Protein 5U55 (pdb70)

Structure (mmCIF, N/CA/C/O backbone):
data_5U55
#
_entry.id   5U55
#
_cell.length_a   56.290
_cell.length_b   111.005
_cell.length_c   128.887
_cell.angle_alpha   90.00
_cell.angle_beta   90.00
_cell.angle_gamma   90.00
#
_symmetry.space_group_name_H-M   'P 21 21 21'
#
loop_
_entity.id
_entity.type
_entity.pdbx_description
1 polymer '(S)-2-hydroxypropylphosphonic acid epoxidase'
2 non-polymer 'MANGANESE (II) ION'
3 non-polymer '(S)-2-HYDROXYPROPYLPHOSPHONIC ACID'
4 water water
#
loop_
_atom_site.group_PDB
_atom_site.id
_atom_site.type_symbol
_atom_site.label_atom_id
_atom_site.label_alt_id
_atom_site.label_comp_id
_atom_site.label_asym_id
_atom_site.label_entity_id
_atom_site.label_seq_id
_atom_site.pdbx_PDB_ins_code
_atom_site.Cartn_x
_atom_site.Cartn_y
_atom_site.Cartn_z
_atom_site.occupancy
_atom_site.B_iso_or_equiv
_atom_site.auth_seq_id
_atom_site.auth_comp_id
_atom_site.auth_asym_id
_atom_site.auth_atom_id
_atom_site.pdbx_PDB_model_num
ATOM 1 N N . ARG A 1 4 ? -6.802 21.615 14.093 1.00 49.05 4 ARG A N 1
ATOM 2 C CA . ARG A 1 4 ? -5.585 20.789 14.488 1.00 50.64 4 ARG A CA 1
ATOM 3 C C . ARG A 1 4 ? -5.737 19.286 14.272 1.00 49.62 4 ARG A C 1
ATOM 4 O O . ARG A 1 4 ? -4.775 18.626 13.916 1.00 50.87 4 ARG A O 1
ATOM 12 N N . THR A 1 5 ? -6.930 18.750 14.527 1.00 53.48 5 THR A N 1
ATOM 13 C CA . THR A 1 5 ? -7.266 17.349 14.208 1.00 56.52 5 THR A CA 1
ATOM 14 C C . THR A 1 5 ? -6.909 17.015 12.752 1.00 58.34 5 THR A C 1
ATOM 15 O O . THR A 1 5 ? -7.325 17.724 11.825 1.00 64.94 5 THR A O 1
ATOM 19 N N . LEU A 1 6 ? -6.193 15.898 12.590 1.00 58.26 6 LEU A N 1
ATOM 20 C CA . LEU A 1 6 ? -5.742 15.367 11.272 1.00 54.44 6 LEU A CA 1
ATOM 21 C C . LEU A 1 6 ? -6.363 14.006 11.097 1.00 49.53 6 LEU A C 1
ATOM 22 O O . LEU A 1 6 ? -6.278 13.165 11.988 1.00 54.20 6 LEU A O 1
ATOM 27 N N . ALA A 1 7 ? -7.134 13.849 10.033 1.00 49.91 7 ALA A N 1
ATOM 28 C CA . ALA A 1 7 ? -7.783 12.593 9.759 1.00 46.82 7 ALA A CA 1
ATOM 29 C C . ALA A 1 7 ? -6.913 11.906 8.730 1.00 46.61 7 ALA A C 1
ATOM 30 O O . ALA A 1 7 ? -6.365 12.583 7.848 1.00 41.77 7 ALA A O 1
ATOM 32 N N . VAL A 1 8 ? -6.773 10.577 8.867 1.00 40.78 8 VAL A N 1
ATOM 33 C CA . VAL A 1 8 ? -6.155 9.759 7.851 1.00 37.57 8 VAL A CA 1
ATOM 34 C C . VAL A 1 8 ? -7.100 8.623 7.539 1.00 37.09 8 VAL A C 1
ATOM 35 O O . VAL A 1 8 ? -7.637 7.994 8.438 1.00 40.18 8 VAL A O 1
ATOM 39 N N . GLY A 1 9 ? -7.304 8.341 6.260 1.00 36.76 9 GLY A N 1
ATOM 40 C CA . GLY A 1 9 ? -8.128 7.216 5.829 1.00 32.98 9 GLY A CA 1
ATOM 41 C C . GLY A 1 9 ? -7.727 5.948 6.574 1.00 37.07 9 GLY A C 1
ATOM 42 O O . GLY A 1 9 ? -6.557 5.645 6.691 1.00 38.05 9 GLY A O 1
ATOM 43 N N . LYS A 1 10 ? -8.708 5.196 7.048 1.00 37.64 10 LYS A N 1
ATOM 44 C CA . LYS A 1 10 ? -8.452 4.050 7.875 1.00 38.31 10 LYS A CA 1
ATOM 45 C C . LYS A 1 10 ? -7.867 2.898 7.055 1.00 38.78 10 LYS A C 1
ATOM 46 O O . LYS A 1 10 ? -6.868 2.300 7.455 1.00 36.49 10 LYS A O 1
ATOM 52 N N . ALA A 1 11 ? -8.483 2.562 5.925 1.00 34.33 11 ALA A N 1
ATOM 53 C CA . ALA A 1 11 ? -7.937 1.477 5.088 1.00 37.45 11 ALA A CA 1
ATOM 54 C C . ALA A 1 11 ? -6.460 1.756 4.707 1.00 33.76 11 ALA A C 1
ATOM 55 O O . ALA A 1 11 ? -5.659 0.847 4.628 1.00 28.67 11 ALA A O 1
ATOM 57 N N . HIS A 1 12 ? -6.158 3.014 4.424 1.00 34.66 12 HIS A N 1
ATOM 58 C CA . HIS A 1 12 ? -4.830 3.381 4.001 1.00 38.39 12 HIS A CA 1
ATOM 59 C C . HIS A 1 12 ? -3.865 3.225 5.164 1.00 37.84 12 HIS A C 1
ATOM 60 O O . HIS A 1 12 ? -2.847 2.556 5.027 1.00 35.48 12 HIS A O 1
ATOM 67 N N . LEU A 1 13 ? -4.218 3.787 6.319 1.00 34.61 13 LEU A N 1
ATOM 68 C CA . LEU A 1 13 ? -3.400 3.604 7.502 1.00 34.55 13 LEU A CA 1
ATOM 69 C C . LEU A 1 13 ? -3.206 2.140 7.836 1.00 33.99 13 LEU A C 1
ATOM 70 O O . LEU A 1 13 ? -2.135 1.735 8.215 1.00 38.80 13 LEU A O 1
ATOM 75 N N . GLU A 1 14 ? -4.245 1.337 7.703 1.00 35.64 14 GLU A N 1
ATOM 76 C CA . GLU A 1 14 ? -4.125 -0.086 7.992 1.00 37.65 14 GLU A CA 1
ATOM 77 C C . GLU A 1 14 ? -3.195 -0.794 7.009 1.00 33.85 14 GLU A C 1
ATOM 78 O O . GLU A 1 14 ? -2.461 -1.692 7.382 1.00 31.44 14 GLU A O 1
ATOM 84 N N . ALA A 1 15 ? -3.202 -0.355 5.764 1.00 36.05 15 ALA A N 1
ATOM 85 C CA . ALA A 1 15 ? -2.281 -0.896 4.765 1.00 36.73 15 ALA A CA 1
ATOM 86 C C . ALA A 1 15 ? -0.846 -0.486 5.122 1.00 38.22 15 ALA A C 1
ATOM 87 O O . ALA A 1 15 ? 0.040 -1.317 5.056 1.00 38.27 15 ALA A O 1
ATOM 89 N N . LEU A 1 16 ? -0.620 0.766 5.541 1.00 40.34 16 LEU A N 1
ATOM 90 C CA . LEU A 1 16 ? 0.722 1.164 5.988 1.00 40.66 16 LEU A CA 1
ATOM 91 C C . LEU A 1 16 ? 1.098 0.317 7.179 1.00 40.76 16 LEU A C 1
ATOM 92 O O . LEU A 1 16 ? 2.211 -0.203 7.243 1.00 41.03 16 LEU A O 1
ATOM 97 N N . LEU A 1 17 ? 0.169 0.143 8.115 1.00 37.24 17 LEU A N 1
ATOM 98 C CA . LEU A 1 17 ? 0.481 -0.643 9.293 1.00 36.90 17 LEU A CA 1
ATOM 99 C C . LEU A 1 17 ? 0.864 -2.063 8.905 1.00 38.95 17 LEU A C 1
ATOM 100 O O . LEU A 1 17 ? 1.791 -2.633 9.483 1.00 40.03 17 LEU A O 1
ATOM 105 N N . ALA A 1 18 ? 0.196 -2.615 7.907 1.00 41.90 18 ALA A N 1
ATOM 106 C CA . ALA A 1 18 ? 0.503 -3.984 7.456 1.00 46.30 18 ALA A CA 1
ATOM 107 C C . ALA A 1 18 ? 1.879 -4.118 6.775 1.00 43.94 18 ALA A C 1
ATOM 108 O O . ALA A 1 18 ? 2.440 -5.188 6.759 1.00 36.10 18 ALA A O 1
ATOM 110 N N . THR A 1 19 ? 2.433 -3.030 6.259 1.00 48.15 19 THR A N 1
ATOM 111 C CA . THR A 1 19 ? 3.765 -3.091 5.699 1.00 49.80 19 THR A CA 1
ATOM 112 C C . THR A 1 19 ? 4.782 -3.286 6.821 1.00 51.66 19 THR A C 1
ATOM 113 O O . THR A 1 19 ? 5.909 -3.668 6.552 1.00 61.80 19 THR A O 1
ATOM 117 N N . ARG A 1 20 ? 4.394 -3.011 8.065 1.00 45.92 20 ARG A N 1
ATOM 118 C CA . ARG A 1 20 ? 5.260 -3.215 9.218 1.00 37.53 20 ARG A CA 1
ATOM 119 C C . ARG A 1 20 ? 4.766 -4.378 10.062 1.00 37.95 20 ARG A C 1
ATOM 120 O O . ARG A 1 20 ? 5.206 -4.571 11.189 1.00 36.88 20 ARG A O 1
ATOM 128 N N . LYS A 1 21 ? 3.863 -5.180 9.516 1.00 41.10 21 LYS A N 1
ATOM 129 C CA . LYS A 1 21 ? 3.251 -6.301 10.266 1.00 41.82 21 LYS A CA 1
ATOM 130 C C . LYS A 1 21 ? 2.546 -5.842 11.538 1.00 39.99 21 LYS A C 1
ATOM 131 O O . LYS A 1 21 ? 2.685 -6.450 12.588 1.00 42.46 21 LYS A O 1
ATOM 137 N N . MET A 1 22 ? 1.785 -4.753 11.440 1.00 43.56 22 MET A N 1
ATOM 138 C CA . MET A 1 22 ? 1.054 -4.192 12.575 1.00 40.85 22 MET A CA 1
ATOM 139 C C . MET A 1 22 ? -0.415 -3.954 12.228 1.00 39.26 22 MET A C 1
ATOM 140 O O . MET A 1 22 ? -0.820 -4.075 11.082 1.00 46.31 22 MET A O 1
ATOM 145 N N . THR A 1 23 ? -1.193 -3.598 13.242 1.00 41.17 23 THR A N 1
ATOM 146 C CA . THR A 1 23 ? -2.619 -3.299 13.138 1.00 42.38 23 THR A CA 1
ATOM 147 C C . THR A 1 23 ? -2.876 -2.077 13.977 1.00 41.67 23 THR A C 1
ATOM 148 O O . THR A 1 23 ? -2.009 -1.638 14.735 1.00 40.72 23 THR A O 1
ATOM 152 N N . LEU A 1 24 ? -4.088 -1.553 13.896 1.00 44.75 24 LEU A N 1
ATOM 153 C CA . LEU A 1 24 ? -4.444 -0.399 14.721 1.00 47.77 24 LEU A CA 1
ATOM 154 C C . LEU A 1 24 ? -4.129 -0.602 16.203 1.00 48.65 24 LEU A C 1
ATOM 155 O O . LEU A 1 24 ? -3.794 0.352 16.893 1.00 48.09 24 LEU A O 1
ATOM 160 N N . GLU A 1 25 ? -4.253 -1.832 16.690 1.00 53.75 25 GLU A N 1
ATOM 161 C CA . GLU A 1 25 ? -4.030 -2.104 18.119 1.00 58.56 25 GLU A CA 1
ATOM 162 C C . GLU A 1 25 ? -2.618 -1.728 18.564 1.00 55.80 25 GLU A C 1
ATOM 163 O O . GLU A 1 25 ? -2.406 -1.479 19.739 1.00 59.97 25 GLU A O 1
ATOM 169 N N . HIS A 1 26 ? -1.648 -1.680 17.638 1.00 54.82 26 HIS A N 1
ATOM 170 C CA . HIS A 1 26 ? -0.266 -1.365 18.021 1.00 49.68 26 HIS A CA 1
ATOM 171 C C . HIS A 1 26 ? -0.024 0.124 18.124 1.00 54.81 26 HIS A C 1
ATOM 172 O O . HIS A 1 26 ? 1.094 0.522 18.463 1.00 58.26 26 HIS A O 1
ATOM 179 N N . LEU A 1 27 ? -1.065 0.918 17.826 1.00 55.16 27 LEU A N 1
ATOM 180 C CA . LEU A 1 27 ? -1.182 2.331 18.169 1.00 61.83 27 LEU A CA 1
ATOM 181 C C . LEU A 1 27 ? -2.341 2.448 19.164 1.00 71.00 27 LEU A C 1
ATOM 182 O O . LEU A 1 27 ? -3.506 2.365 18.766 1.00 81.65 27 LEU A O 1
ATOM 187 N N . GLN A 1 28 ? -2.080 2.622 20.444 1.00 79.00 28 GLN A N 1
ATOM 188 C CA . GLN A 1 28 ? -3.246 2.581 21.381 1.00 92.80 28 GLN A CA 1
ATOM 189 C C . GLN A 1 28 ? -4.026 3.909 21.472 1.00 92.94 28 GLN A C 1
ATOM 190 O O . GLN A 1 28 ? -5.265 3.960 21.647 1.00 79.99 28 GLN A O 1
ATOM 196 N N . ASP A 1 29 ? -3.284 4.984 21.282 1.00 99.22 29 ASP A N 1
ATOM 197 C CA . ASP A 1 29 ? -3.761 6.307 21.657 1.00 102.72 29 ASP A CA 1
ATOM 198 C C . ASP A 1 29 ? -4.496 7.010 20.495 1.00 102.32 29 ASP A C 1
ATOM 199 O O . ASP A 1 29 ? -4.327 8.218 20.274 1.00 95.22 29 ASP A O 1
ATOM 204 N N . VAL A 1 30 ? -5.275 6.249 19.719 1.00 96.98 30 VAL A N 1
ATOM 205 C CA . VAL A 1 30 ? -5.961 6.826 18.547 1.00 89.57 30 VAL A CA 1
ATOM 206 C C . VAL A 1 30 ? -7.418 6.470 18.468 1.00 76.60 30 VAL A C 1
ATOM 207 O O . VAL A 1 30 ? -7.785 5.315 18.651 1.00 74.85 30 VAL A O 1
ATOM 211 N N . ARG A 1 31 ? -8.230 7.485 18.200 1.00 67.87 31 ARG A N 1
ATOM 212 C CA . ARG A 1 31 ? -9.648 7.314 17.977 1.00 71.80 31 ARG A CA 1
ATOM 213 C C . ARG A 1 31 ? -9.891 7.146 16.488 1.00 62.64 31 ARG A C 1
ATOM 214 O O . ARG A 1 31 ? -9.032 7.475 15.683 1.00 68.14 31 ARG A O 1
ATOM 222 N N . HIS A 1 32 ? -11.002 6.521 16.134 1.00 56.14 32 HIS A N 1
ATOM 223 C CA . HIS A 1 32 ? -11.294 6.210 14.750 1.00 56.47 32 HIS A CA 1
ATOM 224 C C . HIS A 1 32 ? -12.779 5.917 14.536 1.00 55.64 32 HIS A C 1
ATOM 225 O O . HIS A 1 32 ? -13.462 5.554 15.471 1.00 57.44 32 HIS A O 1
ATOM 232 N N . ASP A 1 33 ? -13.229 6.026 13.287 1.00 61.53 33 ASP A N 1
ATOM 233 C CA . ASP A 1 33 ? -14.585 5.627 12.835 1.00 64.38 33 ASP A CA 1
ATOM 234 C C . ASP A 1 33 ? -14.453 4.413 11.960 1.00 65.43 33 ASP A C 1
ATOM 235 O O . ASP A 1 33 ? -13.420 3.769 11.927 1.00 67.45 33 ASP A O 1
ATOM 240 N N . ALA A 1 34 ? -15.484 4.153 11.163 1.00 63.11 34 ALA A N 1
ATOM 241 C CA . ALA A 1 34 ? -15.406 3.085 10.175 1.00 61.76 34 ALA A CA 1
ATOM 242 C C . ALA A 1 34 ? -14.527 3.441 8.979 1.00 58.05 34 ALA A C 1
ATOM 243 O O . ALA A 1 34 ? -14.128 2.528 8.247 1.00 53.70 34 ALA A O 1
ATOM 245 N N . THR A 1 35 ? -14.289 4.735 8.733 1.00 50.87 35 THR A N 1
ATOM 246 C CA . THR A 1 35 ? -13.455 5.113 7.592 1.00 55.17 35 THR A CA 1
ATOM 247 C C . THR A 1 35 ? -12.252 6.015 7.886 1.00 50.54 35 THR A C 1
ATOM 248 O O . THR A 1 35 ? -11.427 6.200 7.010 1.00 49.08 35 THR A O 1
ATOM 252 N N . GLN A 1 36 ? -12.130 6.574 9.078 1.00 48.12 36 GLN A N 1
ATOM 253 C CA . GLN A 1 36 ? -11.039 7.509 9.324 1.00 48.83 36 GLN A CA 1
ATOM 254 C C . GLN A 1 36 ? -10.398 7.244 10.650 1.00 46.70 36 GLN A C 1
ATOM 255 O O . GLN A 1 36 ? -10.953 6.540 11.474 1.00 50.45 36 GLN A O 1
ATOM 261 N N . VAL A 1 37 ? -9.174 7.738 10.811 1.00 41.55 37 VAL A N 1
ATOM 262 C CA . VAL A 1 37 ? -8.436 7.622 12.059 1.00 39.72 37 VAL A CA 1
ATOM 263 C C . VAL A 1 37 ? -7.979 9.042 12.366 1.00 40.07 37 VAL A C 1
ATOM 264 O O . VAL A 1 37 ? -7.536 9.752 11.473 1.00 37.67 37 VAL A O 1
ATOM 268 N N . TYR A 1 38 ? -8.051 9.440 13.630 1.00 39.79 38 TYR A N 1
ATOM 269 C CA . TYR A 1 38 ? -7.902 10.841 13.982 1.00 39.65 38 TYR A CA 1
ATOM 270 C C . TYR A 1 38 ? -6.722 11.053 14.866 1.00 38.85 38 TYR A C 1
ATOM 271 O O . TYR A 1 38 ? -6.452 10.289 15.800 1.00 47.35 38 TYR A O 1
ATOM 280 N N . PHE A 1 39 ? -5.975 12.083 14.557 1.00 39.79 39 PHE A N 1
ATOM 281 C CA . PHE A 1 39 ? -4.796 12.398 15.348 1.00 43.72 39 PHE A CA 1
ATOM 282 C C . PHE A 1 39 ? -5.010 13.765 15.963 1.00 43.57 39 PHE A C 1
ATOM 283 O O . PHE A 1 39 ? -5.527 14.679 15.323 1.00 43.70 39 PHE A O 1
ATOM 291 N N . ASP A 1 40 ? -4.624 13.902 17.213 1.00 44.85 40 ASP A N 1
ATOM 292 C CA . ASP A 1 40 ? -4.756 15.180 17.890 1.00 46.52 40 ASP A CA 1
ATOM 293 C C . ASP A 1 40 ? -4.042 16.369 17.218 1.00 49.94 40 ASP A C 1
ATOM 294 O O . ASP A 1 40 ? -4.443 17.524 17.408 1.00 58.72 40 ASP A O 1
ATOM 299 N N . GLY A 1 41 ? -3.006 16.114 16.437 1.00 49.01 41 GLY A N 1
ATOM 300 C CA . GLY A 1 41 ? -2.336 17.194 15.704 1.00 47.44 41 GLY A CA 1
ATOM 301 C C . GLY A 1 41 ? -1.205 16.596 14.920 1.00 52.25 41 GLY A C 1
ATOM 302 O O . GLY A 1 41 ? -1.073 15.380 14.848 1.00 54.74 41 GLY A O 1
ATOM 303 N N . LEU A 1 42 ? -0.445 17.451 14.256 1.00 58.67 42 LEU A N 1
ATOM 304 C CA . LEU A 1 42 ? 0.647 17.020 13.405 1.00 64.22 42 LEU A CA 1
ATOM 305 C C . LEU A 1 42 ? 1.735 16.331 14.202 1.00 60.66 42 LEU A C 1
ATOM 306 O O . LEU A 1 42 ? 2.305 15.356 13.725 1.00 68.34 42 LEU A O 1
ATOM 311 N N . GLU A 1 43 ? 2.046 16.853 15.378 1.00 55.07 43 GLU A N 1
ATOM 312 C CA . GLU A 1 43 ? 3.106 16.279 16.188 1.00 63.12 43 GLU A CA 1
ATOM 313 C C . GLU A 1 43 ? 2.769 14.819 16.513 1.00 56.22 43 GLU A C 1
ATOM 314 O O . GLU A 1 43 ? 3.654 13.973 16.578 1.00 53.08 43 GLU A O 1
ATOM 320 N N . HIS A 1 44 ? 1.484 14.543 16.682 1.00 49.97 44 HIS A N 1
ATOM 321 C CA . HIS A 1 44 ? 1.015 13.214 16.999 1.00 43.73 44 HIS A CA 1
ATOM 322 C C . HIS A 1 44 ? 1.174 12.261 15.809 1.00 44.85 44 HIS A C 1
ATOM 323 O O . HIS A 1 44 ? 1.744 11.183 15.946 1.00 38.76 44 HIS A O 1
ATOM 330 N N . LEU A 1 45 ? 0.721 12.678 14.635 1.00 41.66 45 LEU A N 1
ATOM 331 C CA . LEU A 1 45 ? 0.966 11.902 13.446 1.00 41.03 45 LEU A CA 1
ATOM 332 C C . LEU A 1 45 ? 2.463 11.768 13.181 1.00 38.60 45 LEU A C 1
ATOM 333 O O . LEU A 1 45 ? 2.888 10.759 12.678 1.00 41.65 45 LEU A O 1
ATOM 338 N N . GLN A 1 46 ? 3.246 12.799 13.439 1.00 38.42 46 GLN A N 1
ATOM 339 C CA . GLN A 1 46 ? 4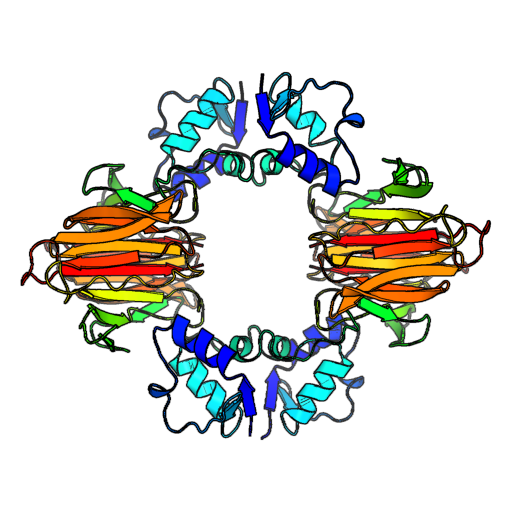.679 12.705 13.212 1.00 45.27 46 GLN A CA 1
ATOM 340 C C . GLN A 1 46 ? 5.320 11.646 14.081 1.00 45.60 46 GLN A C 1
ATOM 341 O O . GLN A 1 46 ? 6.230 10.953 13.627 1.00 47.10 46 GLN A O 1
ATOM 347 N N . ASN A 1 47 ? 4.848 11.520 15.313 1.00 45.00 47 ASN A N 1
ATOM 348 C CA . ASN A 1 47 ? 5.383 10.511 16.229 1.00 46.20 47 ASN A CA 1
ATOM 349 C C . ASN A 1 47 ? 5.031 9.095 15.799 1.00 45.01 47 ASN A C 1
ATOM 350 O O . ASN A 1 47 ? 5.855 8.194 15.881 1.00 41.06 47 ASN A O 1
ATOM 355 N N . VAL A 1 48 ? 3.810 8.926 15.322 1.00 40.83 48 VAL A N 1
ATOM 356 C CA . VAL A 1 48 ? 3.384 7.664 14.796 1.00 38.74 48 VAL A CA 1
ATOM 357 C C . VAL A 1 48 ? 4.204 7.303 13.553 1.00 38.34 48 VAL A C 1
ATOM 358 O O . VAL A 1 48 ? 4.544 6.146 13.358 1.00 37.78 48 VAL A O 1
ATOM 362 N N . ALA A 1 49 ? 4.540 8.288 12.732 1.00 33.38 49 ALA A N 1
ATOM 363 C CA . ALA A 1 49 ? 5.312 8.021 11.544 1.00 33.51 49 ALA A CA 1
ATOM 364 C C . ALA A 1 49 ? 6.715 7.590 11.930 1.00 35.96 49 ALA A C 1
ATOM 365 O O . ALA A 1 49 ? 7.297 6.738 11.292 1.00 32.01 49 ALA A O 1
ATOM 367 N N . GLN A 1 50 ? 7.265 8.196 12.968 1.00 43.14 50 GLN A N 1
ATOM 368 C CA . GLN A 1 50 ? 8.600 7.828 13.423 1.00 51.49 50 GLN A CA 1
ATOM 369 C C . GLN A 1 50 ? 8.602 6.408 13.966 1.00 45.39 50 GLN A C 1
ATOM 370 O O . GLN A 1 50 ? 9.539 5.630 13.716 1.00 46.47 50 GLN A O 1
ATOM 376 N N . TYR A 1 51 ? 7.568 6.100 14.727 1.00 41.24 51 TYR A N 1
ATOM 377 C CA . TYR A 1 51 ? 7.423 4.793 15.331 1.00 39.94 51 TYR A CA 1
ATOM 378 C C . TYR A 1 51 ? 7.345 3.704 14.292 1.00 37.66 51 TYR A C 1
ATOM 379 O O . TYR A 1 51 ? 7.916 2.649 14.476 1.00 38.36 51 TYR A O 1
ATOM 388 N N . LEU A 1 52 ? 6.652 3.982 13.190 1.00 36.87 52 LEU A N 1
ATOM 389 C CA . LEU A 1 52 ? 6.544 3.063 12.064 1.00 32.72 52 LEU A CA 1
ATOM 390 C C . LEU A 1 52 ? 7.721 3.159 11.093 1.00 31.43 52 LEU A C 1
ATOM 391 O O . LEU A 1 52 ? 7.815 2.373 10.171 1.00 30.06 52 LEU A O 1
ATOM 396 N N . ALA A 1 53 ? 8.620 4.118 11.283 1.00 32.73 53 ALA A N 1
ATOM 397 C CA . ALA A 1 53 ? 9.713 4.385 10.326 1.00 29.62 53 ALA A CA 1
ATOM 398 C C . ALA A 1 53 ? 9.213 4.561 8.916 1.00 28.78 53 ALA A C 1
ATOM 399 O O . ALA A 1 53 ? 9.749 3.975 7.952 1.00 28.74 53 ALA A O 1
ATOM 401 N N . ILE A 1 54 ? 8.161 5.337 8.787 1.00 27.73 54 ILE A N 1
ATOM 402 C CA . ILE A 1 54 ? 7.603 5.684 7.472 1.00 31.85 54 ILE A CA 1
ATOM 403 C C . ILE A 1 54 ? 7.547 7.191 7.408 1.00 29.48 54 ILE A C 1
ATOM 404 O O . ILE A 1 54 ? 7.056 7.790 8.343 1.00 34.72 54 ILE A O 1
ATOM 409 N N . PRO A 1 55 ? 8.015 7.810 6.327 1.00 27.02 55 PRO A N 1
ATOM 410 C CA . PRO A 1 55 ? 7.949 9.277 6.302 1.00 28.89 55 PRO A CA 1
ATOM 411 C C . PRO A 1 55 ? 6.503 9.782 6.269 1.00 31.79 55 PRO A C 1
ATOM 412 O O . PRO A 1 55 ? 5.607 9.077 5.801 1.00 30.27 55 PRO A O 1
ATOM 416 N N . LEU A 1 56 ? 6.310 10.984 6.791 1.00 32.13 56 LEU A N 1
ATOM 417 C CA . LEU A 1 56 ? 4.978 11.568 6.968 1.00 35.56 56 LEU A CA 1
ATOM 418 C C . LEU A 1 56 ? 4.184 11.625 5.652 1.00 31.17 56 LEU A C 1
ATOM 419 O O . LEU A 1 56 ? 3.023 11.252 5.587 1.00 26.48 56 LEU A O 1
ATOM 424 N N . SER A 1 57 ? 4.844 12.017 4.582 1.00 31.30 57 SER A N 1
ATOM 425 C CA . SER A 1 57 ? 4.188 12.085 3.291 1.00 31.60 57 SER A CA 1
ATOM 426 C C . SER A 1 57 ? 3.416 10.806 2.911 1.00 34.21 57 SER A C 1
ATOM 427 O O . SER A 1 57 ? 2.376 10.898 2.262 1.00 31.78 57 SER A O 1
ATOM 430 N N . GLU A 1 58 ? 3.901 9.631 3.305 1.00 34.58 58 GLU A N 1
ATOM 431 C CA . GLU A 1 58 ? 3.220 8.395 2.922 1.00 36.62 58 GLU A CA 1
ATOM 432 C C . GLU A 1 58 ? 1.807 8.331 3.475 1.00 36.59 58 GLU A C 1
ATOM 433 O O . GLU A 1 58 ? 0.968 7.663 2.897 1.00 39.29 58 GLU A O 1
ATOM 439 N N . PHE A 1 59 ? 1.550 9.013 4.579 1.00 34.43 59 PHE A N 1
ATOM 440 C CA . PHE A 1 59 ? 0.228 8.970 5.196 1.00 36.11 59 PHE A CA 1
ATOM 441 C C . PHE A 1 59 ? -0.831 9.628 4.280 1.00 36.69 59 PHE A C 1
ATOM 442 O O . PHE A 1 59 ? -2.018 9.336 4.363 1.00 38.75 59 PHE A O 1
ATOM 450 N N . PHE A 1 60 ? -0.370 10.438 3.341 1.00 36.36 60 PHE A N 1
ATOM 451 C CA . PHE A 1 60 ? -1.231 11.108 2.377 1.00 39.90 60 PHE A CA 1
ATOM 452 C C . PHE A 1 60 ? -1.111 10.681 0.934 1.00 38.71 60 PHE A C 1
ATOM 453 O O . PHE A 1 60 ? -1.902 11.142 0.112 1.00 38.17 60 PHE A O 1
ATOM 461 N N . VAL A 1 61 ? -0.142 9.834 0.610 1.00 36.13 61 VAL A N 1
ATOM 462 C CA . VAL A 1 61 ? -0.001 9.402 -0.759 1.00 39.86 61 VAL A CA 1
ATOM 463 C C . VAL A 1 61 ? -1.272 8.727 -1.217 1.00 46.74 61 VAL A C 1
ATOM 464 O O . VAL A 1 61 ? -1.800 7.862 -0.532 1.00 50.52 61 VAL A O 1
ATOM 468 N N . GLY A 1 62 ? -1.787 9.164 -2.360 1.00 49.89 62 GLY A N 1
ATOM 469 C CA . GLY A 1 62 ? -2.994 8.585 -2.930 1.00 55.15 62 GLY A CA 1
ATOM 470 C C . GLY A 1 62 ? -4.280 9.059 -2.302 1.00 53.01 62 GLY A C 1
ATOM 471 O O . GLY A 1 62 ? -5.351 8.714 -2.759 1.00 64.49 62 GLY A O 1
ATOM 472 N N . GLN A 1 63 ? -4.196 9.886 -1.286 1.00 54.03 63 GLN A N 1
ATOM 473 C CA . GLN A 1 63 ? -5.378 10.212 -0.514 1.00 53.89 63 GLN A CA 1
ATOM 474 C C . GLN A 1 63 ? -6.061 11.479 -0.968 1.00 55.48 63 GLN A C 1
ATOM 475 O O . GLN A 1 63 ? -7.059 11.870 -0.355 1.00 56.67 63 GLN A O 1
ATOM 481 N N . THR A 1 64 ? -5.508 12.178 -1.960 1.00 54.06 64 THR A N 1
ATOM 482 C CA . THR A 1 64 ? -6.142 13.410 -2.422 1.00 52.66 64 THR A CA 1
ATOM 483 C C . THR A 1 64 ? -7.225 13.088 -3.441 1.00 50.99 64 THR A C 1
ATOM 484 O O . THR A 1 64 ? -7.039 12.264 -4.318 1.00 49.62 64 THR A O 1
ATOM 488 N N . GLN A 1 65 ? -8.375 13.733 -3.294 1.00 56.28 65 GLN A N 1
ATOM 489 C CA . GLN A 1 65 ? -9.503 13.478 -4.173 1.00 57.59 65 GLN A CA 1
ATOM 490 C C . GLN A 1 65 ? -9.193 13.966 -5.586 1.00 48.88 65 GLN A C 1
ATOM 491 O O . GLN A 1 65 ? -8.725 15.083 -5.782 1.00 40.77 65 GLN A O 1
ATOM 497 N N . SER A 1 66 ? -9.485 13.111 -6.554 1.00 43.79 66 SER A N 1
ATOM 498 C CA . SER A 1 66 ? -9.259 13.414 -7.948 1.00 45.32 66 SER A CA 1
ATOM 499 C C . SER A 1 66 ? -10.065 14.623 -8.366 1.00 42.75 66 SER A C 1
ATOM 500 O O . SER A 1 66 ? -11.197 14.775 -7.964 1.00 44.45 66 SER A O 1
ATOM 503 N N . ASP A 1 67 ? -9.460 15.496 -9.144 1.00 40.21 67 ASP A N 1
ATOM 504 C CA . ASP A 1 67 ? -10.157 16.671 -9.634 1.00 39.64 67 ASP A CA 1
ATOM 505 C C . ASP A 1 67 ? -10.733 16.414 -11.030 1.00 36.79 67 ASP A C 1
ATOM 506 O O . ASP A 1 67 ? -11.208 17.324 -11.677 1.00 40.39 67 ASP A O 1
ATOM 511 N N . LEU A 1 68 ? -10.733 15.180 -11.473 1.00 37.46 68 LEU A N 1
ATOM 512 C CA . LEU A 1 68 ? -11.320 14.874 -12.775 1.00 44.65 68 LEU A CA 1
ATOM 513 C C . LEU A 1 68 ? -12.788 14.599 -12.670 1.00 49.21 68 LEU A C 1
ATOM 514 O O . LE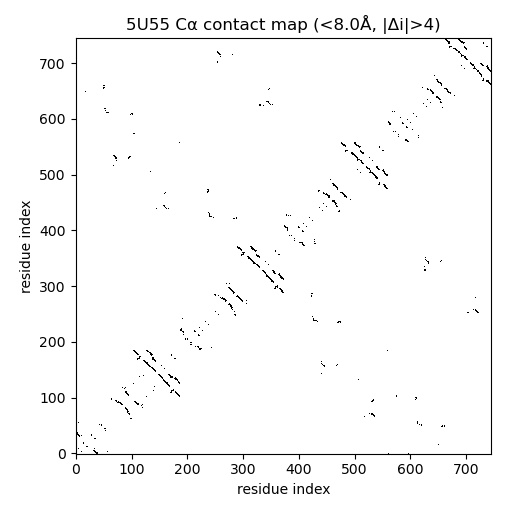U A 1 68 ? -13.265 14.178 -11.632 1.00 57.24 68 LEU A O 1
ATOM 519 N N . ASP A 1 69 ? -13.501 14.796 -13.771 1.00 54.71 69 ASP A N 1
ATOM 520 C CA . ASP A 1 69 ? -14.927 14.427 -13.843 1.00 55.10 69 ASP A CA 1
ATOM 521 C C . ASP A 1 69 ? -15.145 13.439 -14.967 1.00 45.79 69 ASP A C 1
ATOM 522 O O . ASP A 1 69 ? -14.903 13.762 -16.134 1.00 42.29 69 ASP A O 1
ATOM 527 N N . ASP A 1 70 ? -15.510 12.221 -14.600 1.00 40.71 70 ASP A N 1
ATOM 528 C CA . ASP A 1 70 ? -15.653 11.152 -15.565 1.00 45.26 70 ASP A CA 1
ATOM 529 C C . ASP A 1 70 ? -14.352 10.906 -16.377 1.00 49.07 70 ASP A C 1
ATOM 530 O O . ASP A 1 70 ? -14.423 10.604 -17.567 1.00 51.19 70 ASP A O 1
ATOM 535 N N . GLY A 1 71 ? -13.179 11.027 -15.748 1.00 43.03 71 GLY A N 1
ATOM 536 C CA . GLY A 1 71 ? -11.916 10.634 -16.388 1.00 41.79 71 GLY A CA 1
ATOM 537 C C . GLY A 1 71 ? -11.243 11.710 -17.213 1.00 40.09 71 GLY A C 1
ATOM 538 O O . GLY A 1 71 ? -10.325 11.433 -17.970 1.00 39.68 71 GLY A O 1
ATOM 539 N N . VAL A 1 72 ? -11.653 12.955 -17.009 1.00 36.70 72 VAL A N 1
ATOM 540 C CA . VAL A 1 72 ? -11.305 14.024 -17.890 1.00 31.26 72 VA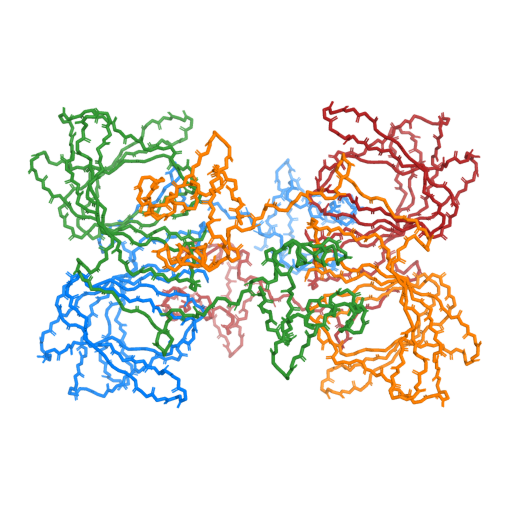L A CA 1
ATOM 541 C C . VAL A 1 72 ? -11.400 15.303 -17.123 1.00 30.87 72 VAL A C 1
ATOM 542 O O . VAL A 1 72 ? -12.057 15.363 -16.093 1.00 31.24 72 VAL A O 1
ATOM 546 N N . LYS A 1 73 ? -10.687 16.325 -17.573 1.00 33.40 73 LYS A N 1
ATOM 547 C CA . LYS A 1 73 ? -10.810 17.640 -16.990 1.00 33.51 73 LYS A CA 1
ATOM 548 C C . LYS A 1 73 ? -10.631 18.693 -18.060 1.00 35.70 73 LYS A C 1
ATOM 549 O O . LYS A 1 73 ? -9.724 18.604 -18.873 1.00 38.61 73 LYS A O 1
ATOM 555 N N . ILE A 1 74 ? -11.496 19.702 -18.042 1.00 38.28 74 ILE A N 1
ATOM 556 C CA . ILE A 1 74 ? -11.549 20.681 -19.102 1.00 39.62 74 ILE A CA 1
ATOM 557 C C . ILE A 1 74 ? -11.192 22.040 -18.550 1.00 37.52 74 ILE A C 1
ATOM 558 O O . ILE A 1 74 ? -11.601 22.372 -17.454 1.00 37.98 74 ILE A O 1
ATOM 563 N N . ALA A 1 75 ? -10.434 22.810 -19.307 1.00 32.91 75 ALA A N 1
ATOM 564 C CA . ALA A 1 75 ? -10.135 24.186 -18.946 1.00 34.13 75 ALA A CA 1
ATOM 565 C C . ALA A 1 75 ? -10.509 25.093 -20.111 1.00 39.33 75 ALA A C 1
ATOM 566 O O . ALA A 1 75 ? -10.535 24.657 -21.276 1.00 42.59 75 ALA A O 1
ATOM 568 N N . ARG A 1 76 ? -10.812 26.344 -19.794 1.00 39.18 76 ARG A N 1
ATOM 569 C CA . ARG A 1 76 ? -11.313 27.305 -20.774 1.00 38.38 76 ARG A CA 1
ATOM 570 C C . ARG A 1 76 ? -10.293 28.398 -20.942 1.00 44.10 76 ARG A C 1
ATOM 571 O O . ARG A 1 76 ? -9.570 28.724 -19.975 1.00 39.57 76 ARG A O 1
ATOM 579 N N . ARG A 1 77 ? -10.255 28.996 -22.139 1.00 41.18 77 ARG A N 1
ATOM 580 C CA . ARG A 1 77 ? -9.377 30.146 -22.341 1.00 45.11 77 ARG A CA 1
ATOM 581 C C . ARG A 1 77 ? -9.630 31.219 -21.284 1.00 42.38 77 ARG A C 1
ATOM 582 O O . ARG A 1 77 ? -10.780 31.571 -20.998 1.00 37.97 77 ARG A O 1
ATOM 590 N N . ASN A 1 78 ? -8.554 31.684 -20.669 1.00 45.13 78 ASN A N 1
ATOM 591 C CA . ASN A 1 78 ? -8.627 32.705 -19.597 1.00 53.72 78 ASN A CA 1
ATOM 592 C C . ASN A 1 78 ? -9.350 32.269 -18.322 1.00 47.82 78 ASN A C 1
ATOM 593 O O . ASN A 1 78 ? -9.668 33.095 -17.499 1.00 45.30 78 ASN A O 1
ATOM 598 N N . GLY A 1 79 ? -9.622 30.986 -18.171 1.00 49.02 79 GLY A N 1
ATOM 599 C CA . GLY A 1 79 ? -10.400 30.520 -17.027 1.00 49.52 79 GLY A CA 1
ATOM 600 C C . GLY A 1 79 ? -9.587 30.383 -15.754 1.00 48.34 79 GLY A C 1
ATOM 601 O O . GLY A 1 79 ? -10.160 30.296 -14.669 1.00 47.16 79 GLY A O 1
ATOM 602 N N . GLY A 1 80 ? -8.255 30.345 -15.871 1.00 47.72 80 GLY A N 1
ATOM 603 C CA . GLY A 1 80 ? -7.409 30.020 -14.724 1.00 47.33 80 GLY A CA 1
ATOM 604 C C . GLY A 1 80 ? -6.263 30.976 -14.509 1.00 47.61 80 GLY A C 1
ATOM 605 O O . GLY A 1 80 ? -6.323 32.149 -14.892 1.00 45.06 80 GLY A O 1
ATOM 606 N N . PHE A 1 81 ? -5.185 30.458 -13.930 1.00 41.86 81 PHE A N 1
ATOM 607 C CA . PHE A 1 81 ? -4.050 31.298 -13.615 1.00 39.89 81 PHE A CA 1
ATOM 608 C C . PHE A 1 81 ? -3.327 31.856 -14.834 1.00 41.13 81 PHE A C 1
ATOM 609 O O . PHE A 1 81 ? -3.180 31.180 -15.865 1.00 43.42 81 PHE A O 1
ATOM 617 N N . LYS A 1 82 ? -2.818 33.062 -14.657 1.00 44.64 82 LYS A N 1
ATOM 618 C CA . LYS A 1 82 ? -2.258 33.876 -15.717 1.00 50.71 82 LYS A CA 1
ATOM 619 C C . LYS A 1 82 ? -1.346 34.900 -15.085 1.00 46.28 82 LYS A C 1
ATOM 620 O O . LYS A 1 82 ? -1.648 35.447 -14.033 1.00 53.62 82 LYS A O 1
ATOM 626 N N . ARG A 1 83 ? -0.251 35.234 -15.725 1.00 46.59 83 ARG A N 1
ATOM 627 C CA . ARG A 1 83 ? 0.744 36.033 -15.037 1.00 47.66 83 ARG A CA 1
ATOM 628 C C . ARG A 1 83 ? 1.739 36.576 -16.040 1.00 49.10 83 ARG A C 1
ATOM 629 O O . ARG A 1 83 ? 2.030 35.909 -17.030 1.00 46.87 83 ARG A O 1
ATOM 637 N N . GLU A 1 84 ? 2.246 37.789 -15.806 1.00 47.14 84 GLU A N 1
ATOM 638 C CA . GLU A 1 84 ? 3.337 38.341 -16.634 1.00 42.60 84 GLU A CA 1
ATOM 639 C C . GLU A 1 84 ? 4.667 37.892 -16.070 1.00 38.16 84 GLU A C 1
ATOM 640 O O . GLU A 1 84 ? 4.772 37.660 -14.882 1.00 34.82 84 GLU A O 1
ATOM 646 N N . GLU A 1 85 ? 5.668 37.731 -16.933 1.00 37.92 85 GLU A N 1
ATOM 647 C CA . GLU A 1 85 ? 6.993 37.303 -16.514 1.00 41.45 85 GLU A CA 1
ATOM 648 C C . GLU A 1 85 ? 7.986 38.352 -16.948 1.00 41.40 85 GLU A C 1
ATOM 649 O O . GLU A 1 85 ? 8.166 38.587 -18.142 1.00 40.58 85 GLU A O 1
ATOM 655 N N . ILE A 1 86 ? 8.657 38.963 -15.971 1.00 45.07 86 ILE A N 1
ATOM 656 C CA . ILE A 1 86 ? 9.594 40.067 -16.236 1.00 44.71 86 ILE A CA 1
ATOM 657 C C . ILE A 1 86 ? 10.924 39.614 -15.725 1.00 40.93 86 ILE A C 1
ATOM 658 O O . ILE A 1 86 ? 11.017 39.197 -14.584 1.00 38.68 86 ILE A O 1
ATOM 663 N N . ARG A 1 87 ? 11.951 39.647 -16.562 1.00 47.74 87 ARG A N 1
ATOM 664 C CA . ARG A 1 87 ? 13.215 39.029 -16.138 1.00 50.80 87 ARG A CA 1
ATOM 665 C C . ARG A 1 87 ? 14.309 39.924 -15.607 1.00 58.86 87 ARG A C 1
ATOM 666 O O . ARG A 1 87 ? 14.657 39.808 -14.426 1.00 79.05 87 ARG A O 1
ATOM 674 N N . GLY A 1 88 ? 14.865 40.823 -16.380 1.00 57.86 88 GLY A N 1
ATOM 675 C CA . GLY A 1 88 ? 15.753 41.787 -15.706 1.00 55.34 88 GLY A CA 1
ATOM 676 C C . GLY A 1 88 ? 15.268 43.114 -16.127 1.00 53.48 88 GLY A C 1
ATOM 677 O O . GLY A 1 88 ? 15.956 43.777 -16.851 1.00 57.11 88 GLY A O 1
ATOM 678 N N . GLY A 1 89 ? 14.047 43.457 -15.737 1.00 51.58 89 GLY A N 1
ATOM 679 C CA . GLY A 1 89 ? 13.396 44.619 -16.307 1.00 55.44 89 GLY A CA 1
ATOM 680 C C . GLY A 1 89 ? 12.800 44.379 -17.689 1.00 54.07 89 GLY A C 1
ATOM 681 O O . GLY A 1 89 ? 12.071 45.248 -18.185 1.00 52.67 89 GLY A O 1
ATOM 682 N N . VAL A 1 90 ? 13.052 43.214 -18.300 1.00 50.09 90 VAL A N 1
ATOM 683 C CA . VAL A 1 90 ? 12.526 42.911 -19.640 1.00 44.96 90 VAL A CA 1
ATOM 684 C C . VAL A 1 90 ? 11.235 42.082 -19.558 1.00 45.49 90 VAL A C 1
ATOM 685 O O . VAL A 1 90 ? 11.205 41.009 -18.950 1.00 48.37 90 VAL A O 1
ATOM 689 N N . HIS A 1 91 ? 10.158 42.605 -20.126 1.00 42.02 91 HIS A N 1
ATOM 690 C CA . HIS A 1 91 ? 8.917 41.858 -20.230 1.00 42.86 91 HIS A CA 1
ATOM 691 C C . HIS A 1 91 ? 9.130 40.722 -21.237 1.00 43.85 91 HIS A C 1
ATOM 692 O O . HIS A 1 91 ? 9.310 40.965 -22.432 1.00 43.13 91 HIS A O 1
ATOM 699 N N . TYR A 1 92 ? 9.151 39.486 -20.735 1.00 41.57 92 TYR A N 1
ATOM 700 C CA . TYR A 1 92 ? 9.512 38.324 -21.550 1.00 39.89 92 TYR A CA 1
ATOM 701 C C . TYR A 1 92 ? 8.288 37.532 -22.007 1.00 37.09 92 TYR A C 1
ATOM 702 O O . TYR A 1 92 ? 8.107 37.333 -23.198 1.00 41.16 92 TYR A O 1
ATOM 711 N N . TYR A 1 93 ? 7.464 37.098 -21.060 1.00 33.85 93 TYR A N 1
ATOM 712 C CA . TYR A 1 93 ? 6.332 36.221 -21.328 1.00 32.04 93 TYR A CA 1
ATOM 713 C C . TYR A 1 93 ? 5.033 36.629 -20.627 1.00 33.72 93 TYR A C 1
ATOM 714 O O . TYR A 1 93 ? 5.029 37.341 -19.624 1.00 36.37 93 TYR A O 1
ATOM 723 N N . THR A 1 94 ? 3.927 36.199 -21.209 1.00 34.68 94 THR A N 1
ATOM 724 C CA . THR A 1 94 ? 2.682 36.085 -20.513 1.00 35.45 94 THR A CA 1
ATOM 725 C C . THR A 1 94 ? 2.429 34.594 -20.395 1.00 32.65 94 THR A C 1
ATOM 726 O O . THR A 1 94 ? 2.308 33.936 -21.408 1.00 34.05 94 THR A O 1
ATOM 730 N N . TYR A 1 95 ? 2.352 34.064 -19.171 1.00 33.60 95 TYR A N 1
ATOM 731 C CA . TYR A 1 95 ? 2.060 32.642 -18.920 1.00 31.15 95 TYR A CA 1
ATOM 732 C C . TYR A 1 95 ? 0.592 32.465 -18.713 1.00 32.11 95 TYR A C 1
ATOM 733 O O . TYR A 1 95 ? 0.037 33.108 -17.843 1.00 38.65 95 TYR A O 1
ATOM 742 N N . GLU A 1 96 ? -0.066 31.629 -19.501 1.00 32.65 96 GLU A N 1
ATOM 743 C CA . GLU A 1 96 ? -1.456 31.230 -19.200 1.00 34.69 96 GLU A CA 1
ATOM 744 C C . GLU A 1 96 ? -1.509 29.732 -18.993 1.00 34.78 96 GLU A C 1
ATOM 745 O O . GLU A 1 96 ? -1.132 28.982 -19.875 1.00 44.71 96 GLU A O 1
ATOM 751 N N . HIS A 1 97 ? -1.954 29.306 -17.830 1.00 35.11 97 HIS A N 1
ATOM 752 C CA . HIS A 1 97 ? -2.119 27.896 -17.545 1.00 36.88 97 HIS A CA 1
ATOM 753 C C . HIS A 1 97 ? -3.143 27.335 -18.475 1.00 36.86 97 HIS A C 1
ATOM 754 O O . HIS A 1 97 ? -4.225 27.892 -18.594 1.00 40.15 97 HIS A O 1
ATOM 761 N N . LEU A 1 98 ? -2.854 26.218 -19.105 1.00 35.25 98 LEU A N 1
ATOM 762 C CA . LEU A 1 98 ? -3.919 25.451 -19.697 1.00 35.18 98 LEU A CA 1
ATOM 763 C C . LEU A 1 98 ? -4.473 24.542 -18.595 1.00 35.54 98 LEU A C 1
ATOM 764 O O . LEU A 1 98 ? -4.289 24.809 -17.405 1.00 37.89 98 LEU A O 1
ATOM 769 N N . VAL A 1 99 ? -5.138 23.465 -18.964 1.00 33.70 99 VAL A N 1
ATOM 770 C CA . VAL A 1 99 ? -5.669 22.578 -17.961 1.00 36.01 99 VAL A CA 1
ATOM 771 C C . VAL A 1 99 ? -4.574 22.017 -17.048 1.00 37.67 99 VAL A C 1
ATOM 772 O O . VAL A 1 99 ? -3.514 21.575 -17.527 1.00 33.84 99 VAL A O 1
ATOM 776 N N . THR A 1 100 ? -4.851 22.013 -15.741 1.00 36.81 100 THR A N 1
ATOM 777 C CA . THR A 1 100 ? -3.935 21.416 -14.743 1.00 37.31 100 THR A CA 1
ATOM 778 C C . THR A 1 100 ? -4.729 20.448 -13.932 1.00 36.63 100 THR A C 1
ATOM 779 O O . THR A 1 100 ? -5.916 20.669 -13.727 1.00 42.54 100 THR A O 1
ATOM 783 N N . THR A 1 101 ? -4.101 19.357 -13.504 1.00 32.77 101 THR A N 1
ATOM 784 C CA . THR A 1 101 ? -4.781 18.335 -12.718 1.00 31.66 101 THR A CA 1
ATOM 785 C C . THR A 1 101 ? -3.883 17.731 -11.644 1.00 33.58 101 THR A C 1
ATOM 786 O O . THR A 1 101 ? -2.702 17.472 -11.875 1.00 31.76 101 THR A O 1
ATOM 790 N N . ASN A 1 102 ? -4.479 17.432 -10.497 1.00 33.37 102 ASN A N 1
ATOM 791 C CA . ASN A 1 102 ? -3.751 16.738 -9.430 1.00 33.29 102 ASN A CA 1
ATOM 792 C C . ASN A 1 102 ? -3.447 15.292 -9.740 1.00 36.04 102 ASN A C 1
ATOM 793 O O . ASN A 1 102 ? -2.769 14.635 -8.968 1.00 35.36 102 ASN A O 1
ATOM 798 N N . GLN A 1 103 ? -3.996 14.789 -10.850 1.00 38.34 103 GLN A N 1
ATOM 799 C CA . GLN A 1 103 ? -3.734 13.433 -11.262 1.00 41.25 103 GLN A CA 1
ATOM 800 C C . GLN A 1 103 ? -2.429 13.337 -12.042 1.00 42.05 103 GLN A C 1
ATOM 801 O O . GLN A 1 103 ? -1.954 12.249 -12.319 1.00 44.62 103 GLN A O 1
ATOM 807 N N . ASP A 1 104 ? -1.867 14.477 -12.421 1.00 40.33 104 ASP A N 1
ATOM 808 C CA . ASP A 1 104 ? -0.508 14.513 -12.897 1.00 35.16 104 ASP A CA 1
ATOM 809 C C . ASP A 1 104 ? 0.082 15.870 -12.575 1.00 34.36 104 ASP A C 1
ATOM 810 O O . ASP A 1 104 ? 0.124 16.758 -13.399 1.00 32.65 104 ASP A O 1
ATOM 815 N N . PRO A 1 105 ? 0.571 16.015 -11.361 1.00 35.10 105 PRO A N 1
ATOM 816 C CA . PRO A 1 105 ? 1.125 17.300 -10.980 1.00 34.77 105 PRO A CA 1
ATOM 817 C C . PRO A 1 105 ? 2.358 17.724 -11.778 1.00 33.51 105 PRO A C 1
ATOM 818 O O . PRO A 1 105 ? 2.720 18.891 -11.717 1.00 31.92 105 PRO A O 1
ATOM 822 N N . GLY A 1 106 ? 3.006 16.794 -12.484 1.00 31.34 106 GLY A N 1
ATOM 823 C CA . GLY A 1 106 ? 4.221 17.097 -13.235 1.00 31.15 106 GLY A CA 1
ATOM 824 C C . GLY A 1 106 ? 3.928 17.605 -14.646 1.00 32.18 106 GLY A C 1
ATOM 825 O O . GLY A 1 106 ? 4.847 17.968 -15.369 1.00 32.87 106 GLY A O 1
ATOM 826 N N . LEU A 1 107 ? 2.651 17.630 -15.020 1.00 29.39 107 LEU A N 1
ATOM 827 C CA . LEU A 1 107 ? 2.212 18.178 -16.274 1.00 28.61 107 LEU A CA 1
ATOM 828 C C . LEU A 1 107 ? 1.887 19.663 -16.120 1.00 30.55 107 LEU A C 1
ATOM 829 O O . LEU A 1 107 ? 0.924 20.019 -15.442 1.00 26.40 107 LEU A O 1
ATOM 834 N N . MET A 1 108 ? 2.681 20.520 -16.755 1.00 29.96 108 MET A N 1
ATOM 835 C CA . MET A 1 108 ? 2.410 21.932 -16.758 1.00 30.08 108 MET A CA 1
ATOM 836 C C . MET A 1 108 ? 2.296 22.416 -18.211 1.00 31.85 108 MET A C 1
ATOM 837 O O . MET A 1 108 ? 3.296 22.594 -18.932 1.00 33.13 108 MET A O 1
ATOM 842 N N . ALA A 1 109 ? 1.062 22.605 -18.651 1.00 31.60 109 ALA A N 1
ATOM 843 C CA . ALA A 1 109 ? 0.794 23.005 -20.005 1.00 30.23 109 ALA A CA 1
ATOM 844 C C . ALA A 1 109 ? 0.484 24.495 -20.001 1.00 30.84 109 ALA A C 1
ATOM 845 O O . ALA A 1 109 ? -0.388 24.942 -19.281 1.00 33.32 109 ALA A O 1
ATOM 847 N N . LEU A 1 110 ? 1.184 25.238 -20.838 1.00 30.65 110 LEU A N 1
ATOM 848 C CA . LEU A 1 110 ? 1.069 26.666 -20.913 1.00 33.19 110 LEU A CA 1
ATOM 849 C C . LEU A 1 110 ? 0.828 27.192 -22.315 1.00 32.68 110 LEU A C 1
ATOM 850 O O . LEU A 1 110 ? 1.332 26.649 -23.296 1.00 34.33 110 LEU A O 1
ATOM 855 N N . ARG A 1 111 ? 0.091 28.293 -22.379 1.00 34.15 111 ARG A N 1
ATOM 856 C CA . ARG A 1 111 ? 0.034 29.147 -23.564 1.00 34.61 111 ARG A CA 1
ATOM 857 C C . ARG A 1 111 ? 0.867 30.394 -23.223 1.00 30.24 111 ARG A C 1
ATOM 858 O O . ARG A 1 111 ? 0.682 30.986 -22.177 1.00 34.72 111 ARG A O 1
ATOM 866 N N . LEU A 1 112 ? 1.780 30.788 -24.074 1.00 28.55 112 LEU A N 1
ATOM 867 C CA . LEU A 1 112 ? 2.592 31.944 -23.804 1.00 33.75 112 LEU A CA 1
ATOM 868 C C . LEU A 1 112 ? 2.487 32.986 -24.931 1.00 36.35 112 LEU A C 1
ATOM 869 O O . LEU A 1 112 ? 2.501 32.647 -26.095 1.00 33.56 112 LEU A O 1
ATOM 874 N N . ASP A 1 113 ? 2.437 34.260 -24.548 1.00 37.14 113 ASP A N 1
ATOM 875 C CA . ASP A 1 113 ? 2.735 35.359 -25.454 1.00 35.30 113 ASP A CA 1
ATOM 876 C C . ASP A 1 113 ? 4.172 35.738 -25.266 1.00 34.07 113 ASP A C 1
ATOM 877 O O . ASP A 1 113 ? 4.632 35.858 -24.132 1.00 35.07 113 ASP A O 1
ATOM 882 N N . LEU A 1 114 ? 4.868 35.988 -26.364 1.00 35.13 114 LEU A N 1
ATOM 883 C CA . LEU A 1 114 ? 6.238 36.454 -26.307 1.00 36.71 114 LEU A CA 1
ATOM 884 C C . LEU A 1 114 ? 6.272 37.965 -26.510 1.00 40.64 114 LEU A C 1
ATOM 885 O O . LEU A 1 114 ? 5.601 38.492 -27.412 1.00 46.55 114 LEU A O 1
ATOM 890 N N . HIS A 1 115 ? 7.030 38.653 -25.659 1.00 40.47 115 HIS A N 1
ATOM 891 C CA . HIS A 1 115 ? 7.044 40.114 -25.612 1.00 41.02 115 HIS A CA 1
ATOM 892 C C . HIS A 1 115 ? 8.446 40.705 -25.864 1.00 43.40 115 HIS A C 1
ATOM 893 O O . HIS A 1 115 ? 8.562 41.891 -26.081 1.00 51.16 115 HIS A O 1
ATOM 900 N N . SER A 1 116 ? 9.495 39.899 -25.828 1.00 37.35 116 SER A N 1
ATOM 901 C CA . SER A 1 116 ? 10.836 40.400 -26.030 1.00 36.12 116 SER A CA 1
ATOM 902 C C . SER A 1 116 ? 11.318 40.090 -27.447 1.00 38.73 116 SER A C 1
ATOM 903 O O . SER A 1 116 ? 10.594 39.505 -28.254 1.00 43.49 116 SER A O 1
ATOM 906 N N . ASP A 1 117 ? 12.528 40.529 -27.756 1.00 43.92 117 ASP A N 1
ATOM 907 C CA . ASP A 1 117 ? 13.118 40.375 -29.085 1.00 48.72 117 ASP A CA 1
ATOM 908 C C . ASP A 1 117 ? 14.584 40.759 -29.026 1.00 53.92 117 ASP A C 1
ATOM 909 O O . ASP A 1 117 ? 15.126 40.942 -27.933 1.00 56.05 117 ASP A O 1
ATOM 914 N N . ASP A 1 118 ? 15.229 40.909 -30.181 1.00 61.85 118 ASP A N 1
ATOM 915 C CA . ASP A 1 118 ? 16.696 41.124 -30.235 1.00 67.88 118 ASP A CA 1
ATOM 916 C C . ASP A 1 118 ? 17.182 42.461 -29.685 1.00 63.53 118 ASP A C 1
ATOM 917 O O . ASP A 1 118 ? 18.368 42.616 -29.380 1.00 56.85 118 ASP A O 1
ATOM 922 N N . GLU A 1 119 ? 16.275 43.428 -29.596 1.00 65.62 119 GLU A N 1
ATOM 923 C CA . GLU A 1 119 ? 16.613 44.757 -29.075 1.00 66.95 119 GLU A CA 1
ATOM 924 C C . GLU A 1 119 ? 16.736 44.759 -27.556 1.00 61.29 119 GLU A C 1
ATOM 925 O O . GLU A 1 119 ? 17.464 45.562 -27.001 1.00 61.86 119 GLU A O 1
ATOM 931 N N A GLN A 1 120 ? 16.030 43.843 -26.895 0.50 60.96 120 GLN A N 1
ATOM 932 N N B GLN A 1 120 ? 16.036 43.838 -26.899 0.50 62.11 120 GLN A N 1
ATOM 933 C CA A GLN A 1 120 ? 16.145 43.676 -25.450 0.50 53.79 120 GLN A CA 1
ATOM 934 C CA B GLN A 1 120 ? 16.152 43.665 -25.460 0.50 55.51 120 GLN A CA 1
ATOM 935 C C A GLN A 1 120 ? 17.265 42.688 -25.199 0.50 53.72 120 GLN A C 1
ATOM 936 C C B GLN A 1 120 ? 17.271 42.685 -25.203 0.50 54.71 120 GLN A C 1
ATOM 937 O O A GLN A 1 120 ? 17.598 41.881 -26.071 0.50 53.98 120 GLN A O 1
ATOM 938 O O B GLN A 1 120 ? 17.603 41.879 -26.072 0.50 54.92 120 GLN A O 1
ATOM 949 N N . PRO A 1 121 ? 17.836 42.710 -23.995 1.00 57.08 121 PRO A N 1
ATOM 950 C CA . PRO A 1 121 ? 18.862 41.697 -23.678 1.00 61.88 121 PRO A CA 1
ATOM 951 C C . PRO A 1 121 ? 18.275 40.284 -23.534 1.00 57.45 121 PRO A C 1
ATOM 952 O O . PRO A 1 121 ? 17.057 40.111 -23.330 1.00 53.21 121 PRO A O 1
ATOM 956 N N . LEU A 1 122 ? 19.149 39.302 -23.707 1.00 51.99 122 LEU A N 1
ATOM 957 C CA . LEU A 1 122 ? 18.793 37.905 -23.576 1.00 52.61 122 LEU A CA 1
ATOM 958 C C . LEU A 1 122 ? 18.523 37.526 -22.111 1.00 52.36 122 LEU A C 1
ATOM 959 O O . LEU A 1 122 ? 19.290 37.895 -21.230 1.00 57.00 122 LEU A O 1
ATOM 964 N N . ARG A 1 123 ? 17.444 36.781 -21.868 1.00 51.63 123 ARG A N 1
ATOM 965 C CA . ARG A 1 123 ? 17.119 36.294 -20.519 1.00 50.87 123 ARG A CA 1
ATOM 966 C C . ARG A 1 123 ? 16.827 34.807 -20.505 1.00 44.40 123 ARG A C 1
ATOM 967 O O . ARG A 1 123 ? 15.677 34.401 -20.388 1.00 45.75 123 ARG A O 1
ATOM 975 N N . LEU A 1 124 ? 17.876 34.010 -20.651 1.00 41.39 124 LEU A N 1
ATOM 976 C CA . LEU A 1 124 ? 17.768 32.553 -20.586 1.00 41.70 124 LEU A CA 1
ATOM 977 C C . LEU A 1 124 ? 17.387 32.149 -19.193 1.00 37.96 124 LEU A C 1
ATOM 978 O O . LEU A 1 124 ? 17.796 32.796 -18.263 1.00 35.03 124 LEU A O 1
ATOM 983 N N . ASN A 1 125 ? 16.614 31.065 -19.061 1.00 39.87 125 ASN A N 1
ATOM 984 C CA . ASN A 1 125 ? 16.392 30.438 -17.751 1.00 38.59 125 ASN A CA 1
ATOM 985 C C . ASN A 1 125 ? 17.597 29.570 -17.435 1.00 37.20 125 ASN A C 1
ATOM 986 O O . ASN A 1 125 ? 18.579 29.572 -18.181 1.00 32.44 125 ASN A O 1
ATOM 991 N N . GLY A 1 126 ? 17.549 28.877 -16.306 1.00 39.32 126 GLY A N 1
ATOM 992 C CA . GLY A 1 126 ? 18.604 27.947 -15.935 1.00 39.55 126 GLY A CA 1
ATOM 993 C C . GLY A 1 126 ? 18.298 26.515 -16.334 1.00 41.33 126 GLY A C 1
ATOM 994 O O . GLY A 1 126 ? 19.000 25.584 -15.919 1.00 46.20 126 GLY A O 1
ATOM 995 N N . GLY A 1 127 ? 17.263 26.312 -17.136 1.00 41.17 127 GLY A N 1
ATOM 996 C CA . GLY A 1 127 ? 16.832 24.953 -17.472 1.00 42.79 127 GLY A CA 1
ATOM 997 C C . GLY A 1 127 ? 16.009 24.400 -16.334 1.00 37.73 127 GLY A C 1
ATOM 998 O O . GLY A 1 127 ? 15.871 25.030 -15.311 1.00 37.85 127 GLY A O 1
ATOM 999 N N . HIS A 1 128 ? 15.390 23.256 -16.564 1.00 41.36 128 HIS A N 1
ATOM 1000 C CA . HIS A 1 128 ? 14.531 22.632 -15.566 1.00 40.28 128 HIS A CA 1
ATOM 1001 C C . HIS A 1 128 ? 14.406 21.133 -15.766 1.00 37.82 128 HIS A C 1
ATOM 1002 O O . HIS A 1 128 ? 14.638 20.607 -16.885 1.00 33.00 128 HIS A O 1
ATOM 1009 N N . GLY A 1 129 ? 14.036 20.460 -14.674 1.00 36.38 129 GLY A N 1
ATOM 1010 C CA . GLY A 1 129 ? 13.900 18.982 -14.648 1.00 35.60 129 GLY A CA 1
ATOM 1011 C C . GLY A 1 129 ? 12.998 18.409 -15.726 1.00 34.17 129 GLY A C 1
ATOM 1012 O O . GLY A 1 129 ? 13.277 17.339 -16.262 1.00 33.26 129 GLY A O 1
ATOM 1013 N N . SER A 1 130 ? 11.930 19.132 -16.041 1.00 32.65 130 SER A N 1
ATOM 1014 C CA . SER A 1 130 ? 10.936 18.680 -16.997 1.00 34.44 130 SER A CA 1
ATOM 1015 C C . SER A 1 130 ? 11.448 18.636 -18.401 1.00 36.00 130 SER A C 1
ATOM 1016 O O . SER A 1 130 ? 12.167 19.555 -18.829 1.00 33.57 130 SER A O 1
ATOM 1019 N N . ARG A 1 131 ? 10.995 17.621 -19.132 1.00 32.17 131 ARG A N 1
ATOM 1020 C CA . ARG A 1 131 ? 11.085 17.665 -20.567 1.00 36.28 131 ARG A CA 1
ATOM 1021 C C . ARG A 1 131 ? 10.093 18.695 -21.064 1.00 34.14 131 ARG A C 1
ATOM 1022 O O . ARG A 1 131 ? 9.152 19.047 -20.354 1.00 32.48 131 ARG A O 1
ATOM 1030 N N . GLU A 1 132 ? 10.337 19.235 -22.247 1.00 34.41 132 GLU A N 1
ATOM 1031 C CA . GLU A 1 132 ? 9.435 20.240 -22.808 1.00 32.63 132 GLU A CA 1
ATOM 1032 C C . GLU A 1 132 ? 9.262 20.026 -24.279 1.00 29.74 132 GLU A C 1
ATOM 1033 O O . GLU A 1 132 ? 10.224 19.767 -24.993 1.00 30.78 132 GLU A O 1
ATOM 1039 N N . ILE A 1 133 ? 8.037 20.161 -24.733 1.00 28.70 133 ILE A N 1
ATOM 1040 C CA . ILE A 1 133 ? 7.769 20.289 -26.141 1.00 27.47 133 ILE A CA 1
ATOM 1041 C C . ILE A 1 133 ? 6.952 21.581 -26.408 1.00 29.71 133 ILE A C 1
ATOM 1042 O O . ILE A 1 133 ? 5.978 21.885 -25.715 1.00 27.69 133 ILE A O 1
ATOM 1047 N N . VAL A 1 134 ? 7.397 22.358 -27.392 1.00 29.51 134 VAL A N 1
ATOM 1048 C CA . VAL A 1 134 ? 6.807 23.629 -27.709 1.00 28.98 134 VAL A CA 1
ATOM 1049 C C . VAL A 1 134 ? 6.310 23.585 -29.121 1.00 29.58 134 VAL A C 1
ATOM 1050 O O . VAL A 1 134 ? 7.007 23.102 -30.023 1.00 30.10 134 VAL A O 1
ATOM 1054 N N . TYR A 1 135 ? 5.127 24.146 -29.332 1.00 30.78 135 TYR A N 1
ATOM 1055 C CA . TYR A 1 135 ? 4.528 24.271 -30.665 1.00 33.22 135 TYR A CA 1
ATOM 1056 C C . TYR A 1 135 ? 4.182 25.716 -30.940 1.00 31.42 135 TYR A C 1
ATOM 1057 O O . TYR A 1 135 ? 3.594 26.358 -30.097 1.00 29.53 135 TYR A O 1
ATOM 1066 N N . VAL A 1 136 ? 4.491 26.218 -32.132 1.00 32.61 136 VAL A N 1
ATOM 1067 C CA . VAL A 1 136 ? 4.228 27.646 -32.453 1.00 32.70 136 VAL A CA 1
ATOM 1068 C C . VAL A 1 136 ? 2.868 27.825 -33.090 1.00 33.31 136 VAL A C 1
ATOM 1069 O O . VAL A 1 136 ? 2.640 27.379 -34.200 1.00 29.48 136 VAL A O 1
ATOM 1073 N N . THR A 1 137 ? 1.952 28.435 -32.364 1.00 32.54 137 THR A N 1
ATOM 1074 C CA . THR A 1 137 ? 0.623 28.672 -32.879 1.00 34.26 137 THR A CA 1
ATOM 1075 C C . THR A 1 137 ? 0.535 29.886 -33.791 1.00 37.39 137 THR A C 1
ATOM 1076 O O . THR A 1 137 ? -0.313 29.928 -34.674 1.00 36.15 137 THR A O 1
ATOM 1080 N N . ARG A 1 138 ? 1.378 30.881 -33.550 1.00 41.37 138 ARG A N 1
ATOM 1081 C CA . ARG A 1 138 ? 1.297 32.137 -34.283 1.00 43.81 138 ARG A CA 1
ATOM 1082 C C . ARG A 1 138 ? 2.621 32.887 -34.307 1.00 44.09 138 ARG A C 1
ATOM 1083 O O . ARG A 1 138 ? 3.230 33.121 -33.274 1.00 41.03 138 ARG A O 1
ATOM 1091 N N . GLY A 1 139 ? 3.066 33.232 -35.517 1.00 45.00 139 GLY A N 1
ATOM 1092 C CA . GLY A 1 139 ? 4.158 34.172 -35.695 1.00 38.43 139 GLY A CA 1
ATOM 1093 C C . GLY A 1 139 ? 5.453 33.494 -35.991 1.00 36.48 139 GLY A C 1
ATOM 1094 O O . GLY A 1 139 ? 5.492 32.388 -36.527 1.00 38.38 139 GLY A O 1
ATOM 1095 N N . ALA A 1 140 ? 6.531 34.158 -35.603 1.00 35.30 140 ALA A N 1
ATOM 1096 C CA . ALA A 1 140 ? 7.855 33.677 -35.890 1.00 36.29 140 ALA A CA 1
ATOM 1097 C C . ALA A 1 140 ? 8.716 33.854 -34.668 1.00 34.24 140 ALA A C 1
ATOM 1098 O O . ALA A 1 140 ? 8.841 34.956 -34.153 1.00 39.57 140 ALA A O 1
ATOM 1100 N N . VAL A 1 141 ? 9.285 32.758 -34.189 1.00 34.49 141 VAL A N 1
ATOM 1101 C CA . VAL A 1 141 ? 9.863 32.694 -32.856 1.00 33.80 141 VAL A CA 1
ATOM 1102 C C . VAL A 1 141 ? 11.336 32.417 -32.907 1.00 37.39 141 VAL A C 1
ATOM 1103 O O . VAL A 1 141 ? 11.791 31.438 -33.493 1.00 42.12 141 VAL A O 1
ATOM 1107 N N . ARG A 1 142 ? 12.084 33.269 -32.234 1.00 42.61 142 ARG A N 1
ATOM 1108 C CA . ARG A 1 142 ? 13.508 33.088 -32.102 1.00 45.49 142 ARG A CA 1
ATOM 1109 C C . ARG A 1 142 ? 13.701 32.237 -30.869 1.00 43.57 142 ARG A C 1
ATOM 1110 O O . ARG A 1 142 ? 13.252 32.608 -29.792 1.00 41.23 142 ARG A O 1
ATOM 1118 N N . VAL A 1 143 ? 14.378 31.111 -31.039 1.00 41.19 143 VAL A N 1
ATOM 1119 C CA . VAL A 1 143 ? 14.674 30.236 -29.937 1.00 41.62 143 VAL A CA 1
ATOM 1120 C C . VAL A 1 143 ? 16.174 30.181 -29.773 1.00 42.92 143 VAL A C 1
ATOM 1121 O O . VAL A 1 143 ? 16.922 30.060 -30.761 1.00 38.64 143 VAL A O 1
ATOM 1125 N N . ARG A 1 144 ? 16.613 30.320 -28.518 1.00 42.48 144 ARG A N 1
ATOM 1126 C CA . ARG A 1 144 ? 18.037 30.268 -28.183 1.00 44.00 144 ARG A CA 1
ATOM 1127 C C . ARG A 1 144 ? 18.253 29.351 -26.986 1.00 39.47 144 ARG A C 1
ATOM 1128 O O . ARG A 1 144 ? 17.450 29.333 -26.050 1.00 43.64 144 ARG A O 1
ATOM 1136 N N . TRP A 1 145 ? 19.317 28.573 -27.025 1.00 34.23 145 TRP A N 1
ATOM 1137 C CA . TRP A 1 145 ? 19.586 27.651 -25.948 1.00 35.10 145 TRP A CA 1
ATOM 1138 C C . TRP A 1 145 ? 21.074 27.396 -25.833 1.00 34.37 145 TRP A C 1
ATOM 1139 O O . TRP A 1 145 ? 21.829 27.691 -26.754 1.00 30.53 145 TRP A O 1
ATOM 1150 N N . VAL A 1 146 ? 21.480 26.837 -24.702 1.00 37.09 146 VAL A N 1
ATOM 1151 C CA . VAL A 1 146 ? 22.876 26.512 -24.471 1.00 43.69 146 VAL A CA 1
ATOM 1152 C C . VAL A 1 146 ? 23.096 25.049 -24.778 1.00 45.76 146 VAL A C 1
ATOM 1153 O O . VAL A 1 146 ? 22.546 24.167 -24.115 1.00 43.29 146 VAL A O 1
ATOM 1157 N N . GLY A 1 147 ? 23.931 24.804 -25.775 1.00 53.80 147 GLY A N 1
ATOM 1158 C CA . GLY A 1 147 ? 24.152 23.460 -26.277 1.00 65.82 147 GLY A CA 1
ATOM 1159 C C . GLY A 1 147 ? 25.406 22.810 -25.738 1.00 74.12 147 GLY A C 1
ATOM 1160 O O . GLY A 1 147 ? 25.752 22.969 -24.551 1.00 68.40 147 GLY A O 1
ATOM 1161 N N . ASP A 1 148 ? 26.079 22.080 -26.629 1.00 76.95 148 ASP A N 1
ATOM 1162 C CA . ASP A 1 148 ? 27.268 21.314 -26.273 1.00 80.34 148 ASP A CA 1
ATOM 1163 C C . ASP A 1 148 ? 28.420 22.273 -26.055 1.00 82.15 148 ASP A C 1
ATOM 1164 O O . ASP A 1 148 ? 28.625 23.214 -26.841 1.00 75.78 148 ASP A O 1
ATOM 1169 N N . ASN A 1 149 ? 29.158 22.029 -24.971 1.00 88.09 149 ASN A N 1
ATOM 1170 C CA . ASN A 1 149 ? 30.322 22.834 -24.598 1.00 86.63 149 ASN A CA 1
ATOM 1171 C C . ASN A 1 149 ? 29.926 24.283 -24.330 1.00 75.51 149 ASN A C 1
ATOM 1172 O O . ASN A 1 149 ? 30.686 25.197 -24.617 1.00 71.79 149 ASN A O 1
ATOM 1177 N N . ASP A 1 150 ? 28.736 24.473 -23.771 1.00 71.75 150 ASP A N 1
ATOM 1178 C CA . ASP A 1 150 ? 28.264 25.781 -23.335 1.00 70.03 150 ASP A CA 1
ATOM 1179 C C . ASP A 1 150 ? 28.249 26.819 -24.425 1.00 63.56 150 ASP A C 1
ATOM 1180 O O . ASP A 1 150 ? 28.253 28.008 -24.133 1.00 56.18 150 ASP A O 1
ATOM 1185 N N . GLU A 1 151 ? 28.185 26.377 -25.676 1.00 62.10 151 GLU A N 1
ATOM 1186 C CA . GLU A 1 151 ? 28.085 27.293 -26.806 1.00 58.92 151 GLU A CA 1
ATOM 1187 C C . GLU A 1 151 ? 26.631 27.660 -27.007 1.00 54.97 151 GLU A C 1
ATOM 1188 O O . GLU A 1 151 ? 25.764 26.792 -26.991 1.00 57.89 151 GLU A O 1
ATOM 1194 N N . LEU A 1 152 ? 26.361 28.949 -27.181 1.00 54.68 152 LEU A N 1
ATOM 1195 C CA . LEU A 1 152 ? 25.013 29.428 -27.425 1.00 54.80 152 LEU A CA 1
ATOM 1196 C C . LEU A 1 152 ? 24.552 29.082 -28.841 1.00 54.09 152 LEU A C 1
ATOM 1197 O O . LEU A 1 152 ? 25.293 29.238 -29.794 1.00 55.83 152 LEU A O 1
ATOM 1202 N N . LYS A 1 153 ? 23.335 28.554 -28.954 1.00 55.95 153 LYS A N 1
ATOM 1203 C CA . LYS A 1 153 ? 22.760 28.150 -30.222 1.00 54.26 153 LYS A CA 1
ATOM 1204 C C . LYS A 1 153 ? 21.488 28.920 -30.436 1.00 50.32 153 LYS A C 1
ATOM 1205 O O . LYS A 1 153 ? 20.904 29.442 -29.484 1.00 49.10 153 LYS A O 1
ATOM 1211 N N . GLU A 1 154 ? 21.082 29.029 -31.699 1.00 48.00 154 GLU A N 1
ATOM 1212 C CA . GLU A 1 154 ? 19.871 29.735 -32.032 1.00 45.33 154 GLU A CA 1
ATOM 1213 C C . GLU A 1 154 ? 19.242 29.212 -33.301 1.00 43.04 154 GLU A C 1
ATOM 1214 O O . GLU A 1 154 ? 19.893 28.604 -34.129 1.00 35.49 154 GLU A O 1
ATOM 1220 N N . ASP A 1 155 ? 17.941 29.437 -33.424 1.00 43.91 155 ASP A N 1
ATOM 1221 C CA . ASP A 1 155 ? 17.203 29.060 -34.615 1.00 39.50 155 ASP A CA 1
ATOM 1222 C C . ASP A 1 155 ? 15.901 29.849 -34.659 1.00 37.90 155 ASP A C 1
ATOM 1223 O O . ASP A 1 155 ? 15.616 30.649 -33.750 1.00 34.14 155 ASP A O 1
ATOM 1228 N N . VAL A 1 156 ? 15.116 29.632 -35.712 1.00 35.08 156 VAL A N 1
ATOM 1229 C CA . VAL A 1 156 ? 13.854 30.329 -35.872 1.00 35.33 156 VAL A CA 1
ATOM 1230 C C . VAL A 1 156 ? 12.770 29.325 -36.134 1.00 35.10 156 VAL A C 1
ATOM 1231 O O . VAL A 1 156 ? 12.947 28.397 -36.927 1.00 40.96 156 VAL A O 1
ATOM 1235 N N . LEU A 1 157 ? 11.649 29.491 -35.448 1.00 37.89 157 LEU A N 1
ATOM 1236 C CA . LEU A 1 157 ? 10.553 28.524 -35.520 1.00 37.93 157 LEU A CA 1
ATOM 1237 C C . LEU A 1 157 ? 9.350 29.238 -36.025 1.00 37.11 157 LEU A C 1
ATOM 1238 O O . LEU A 1 157 ? 8.935 30.232 -35.442 1.00 39.79 157 LEU A O 1
ATOM 1243 N N . ASN A 1 158 ? 8.774 28.716 -37.091 1.00 34.82 158 ASN A N 1
ATOM 1244 C CA . ASN A 1 158 ? 7.608 29.312 -37.674 1.00 37.24 158 ASN A CA 1
ATOM 1245 C C . ASN A 1 158 ? 6.365 28.591 -37.257 1.00 40.51 158 ASN A C 1
ATOM 1246 O O . ASN A 1 158 ? 6.423 27.551 -36.630 1.00 41.80 158 ASN A O 1
ATOM 1251 N N . GLU A 1 159 ? 5.231 29.194 -37.587 1.00 43.19 159 GLU A N 1
ATOM 1252 C CA . GLU A 1 159 ? 3.934 28.657 -37.273 1.00 42.67 159 GLU A CA 1
ATOM 1253 C C . GLU A 1 159 ? 3.883 27.194 -37.677 1.00 37.40 159 GLU A C 1
ATOM 1254 O O . GLU A 1 159 ? 4.175 26.841 -38.821 1.00 41.27 159 GLU A O 1
ATOM 1260 N N . GLY A 1 160 ? 3.599 26.341 -36.718 1.00 33.03 160 GLY A N 1
ATOM 1261 C CA . GLY A 1 160 ? 3.443 24.923 -36.988 1.00 33.54 160 GLY A CA 1
ATOM 1262 C C . GLY A 1 160 ? 4.706 24.104 -36.812 1.00 32.97 160 GLY A C 1
ATOM 1263 O O . GLY A 1 160 ? 4.654 22.865 -36.882 1.00 32.66 160 GLY A O 1
ATOM 1264 N N . ASP A 1 161 ? 5.840 24.782 -36.622 1.00 30.78 161 ASP A N 1
ATOM 1265 C CA . ASP A 1 161 ? 7.069 24.137 -36.208 1.00 30.78 161 ASP A CA 1
ATOM 1266 C C . ASP A 1 161 ? 6.996 23.793 -34.724 1.00 32.93 161 ASP A C 1
ATOM 1267 O O . ASP A 1 161 ? 6.186 24.354 -34.002 1.00 32.95 161 ASP A O 1
ATOM 1272 N N . SER A 1 162 ? 7.854 22.877 -34.274 1.00 32.29 162 SER A N 1
ATOM 1273 C CA . SER A 1 162 ? 7.870 22.471 -32.886 1.00 29.00 162 SER A CA 1
ATOM 1274 C C . SER A 1 162 ? 9.287 22.170 -32.437 1.00 30.11 162 SER A C 1
ATOM 1275 O O . SER A 1 162 ? 10.195 21.976 -33.256 1.00 32.39 162 SER A O 1
ATOM 1278 N N . ILE A 1 163 ? 9.487 22.103 -31.135 1.00 27.80 163 ILE A N 1
ATOM 1279 C CA . ILE A 1 163 ? 10.814 21.761 -30.617 1.00 29.72 163 ILE A CA 1
ATOM 1280 C C . ILE A 1 163 ? 10.738 20.960 -29.343 1.00 27.83 163 ILE A C 1
ATOM 1281 O O . ILE A 1 163 ? 9.857 21.175 -28.531 1.00 27.75 163 ILE A O 1
ATOM 1286 N N . PHE A 1 164 ? 11.670 20.030 -29.190 1.00 28.63 164 PHE A N 1
ATOM 1287 C CA . PHE A 1 164 ? 11.784 19.292 -27.966 1.00 29.41 164 PHE A CA 1
ATOM 1288 C C . PHE A 1 164 ? 13.034 19.737 -27.256 1.00 30.88 164 PHE A C 1
ATOM 1289 O O . PHE A 1 164 ? 14.067 19.824 -27.880 1.00 32.89 164 PHE A O 1
ATOM 1297 N N . ILE A 1 165 ? 12.943 19.936 -25.940 1.00 34.31 165 ILE A N 1
ATOM 1298 C CA . ILE A 1 165 ? 14.082 20.362 -25.118 1.00 36.02 165 ILE A CA 1
ATOM 1299 C C . ILE A 1 165 ? 14.339 19.412 -23.957 1.00 36.28 165 ILE A C 1
ATOM 1300 O O . ILE A 1 165 ? 13.482 19.180 -23.083 1.00 36.12 165 ILE A O 1
ATOM 1305 N N . LEU A 1 166 ? 15.550 18.886 -23.953 1.00 35.88 166 LEU A N 1
ATOM 1306 C CA . LEU A 1 166 ? 15.998 17.927 -22.976 1.00 35.40 166 LEU A CA 1
ATOM 1307 C C . LEU A 1 166 ? 16.067 18.592 -21.612 1.00 34.95 166 LEU A C 1
ATOM 1308 O O . LEU A 1 166 ? 16.327 19.784 -21.507 1.00 36.08 166 LEU A O 1
ATOM 1313 N N . PRO A 1 167 ? 15.820 17.832 -20.553 1.00 33.80 167 PRO A N 1
ATOM 1314 C CA . PRO A 1 167 ? 15.880 18.425 -19.243 1.00 33.60 167 PRO A CA 1
ATOM 1315 C C . PRO A 1 167 ? 17.169 19.186 -18.941 1.00 34.11 167 PRO A C 1
ATOM 1316 O O . PRO A 1 167 ? 18.254 18.764 -19.313 1.00 34.57 167 PRO A O 1
ATOM 1320 N N . ASN A 1 168 ? 17.008 20.318 -18.268 1.00 35.73 168 ASN A N 1
ATOM 1321 C CA . ASN A 1 168 ? 18.107 21.194 -17.834 1.00 37.75 168 ASN A CA 1
ATOM 1322 C C . ASN A 1 168 ? 18.877 21.927 -18.931 1.00 37.79 168 ASN A C 1
ATOM 1323 O O . ASN A 1 168 ? 19.913 22.506 -18.652 1.00 41.41 168 ASN A O 1
ATOM 1328 N N . VAL A 1 169 ? 18.394 21.891 -20.164 1.00 36.75 169 VAL A N 1
ATOM 1329 C CA . VAL A 1 169 ? 18.952 22.726 -21.192 1.00 38.41 169 VAL A CA 1
ATOM 1330 C C . VAL A 1 169 ? 18.334 24.099 -21.051 1.00 39.33 169 VAL A C 1
ATOM 1331 O O . VAL A 1 169 ? 17.109 24.239 -21.141 1.00 37.61 169 VAL A O 1
ATOM 1335 N N . PRO A 1 170 ? 19.166 25.127 -20.782 1.00 38.60 170 PRO A N 1
ATOM 1336 C CA . PRO A 1 170 ? 18.646 26.502 -20.626 1.00 36.84 170 PRO A CA 1
ATOM 1337 C C . PRO A 1 170 ? 18.127 27.042 -21.936 1.00 35.14 170 PRO A C 1
ATOM 1338 O O . PRO A 1 170 ? 18.744 26.803 -22.962 1.00 35.04 170 PRO A O 1
ATOM 1342 N N . HIS A 1 171 ? 17.023 27.781 -21.910 1.00 33.45 171 HIS A N 1
ATOM 1343 C CA . HIS A 1 171 ? 16.434 28.253 -23.133 1.00 34.53 171 HIS A CA 1
ATOM 1344 C C . HIS A 1 171 ? 15.623 29.557 -23.016 1.00 36.23 171 HIS A C 1
ATOM 1345 O O . HIS A 1 171 ? 15.259 29.994 -21.928 1.00 34.72 171 HIS A O 1
ATOM 1352 N N . SER A 1 172 ? 15.394 30.171 -24.182 1.00 35.23 172 SER A N 1
ATOM 1353 C CA . SER A 1 172 ? 14.678 31.426 -24.304 1.00 36.20 172 SER A CA 1
ATOM 1354 C C . SER A 1 172 ? 13.887 31.446 -25.602 1.00 39.40 172 SER A C 1
ATOM 1355 O O . SER A 1 172 ? 14.419 31.077 -26.671 1.00 38.06 172 SER A O 1
ATOM 1358 N N . PHE A 1 173 ? 12.629 31.876 -25.514 1.00 38.50 173 PHE A N 1
ATOM 1359 C CA . PHE A 1 173 ? 11.821 32.086 -26.702 1.00 42.20 173 PHE A CA 1
ATOM 1360 C C . PHE A 1 173 ? 11.456 33.572 -26.799 1.00 43.59 173 PHE A C 1
ATOM 1361 O O . PHE A 1 173 ? 10.927 34.147 -25.839 1.00 45.51 173 PHE A O 1
ATOM 1369 N N . THR A 1 174 ? 11.740 34.179 -27.951 1.00 40.35 174 THR A N 1
ATOM 1370 C CA . THR A 1 174 ? 11.489 35.593 -28.176 1.00 38.57 174 THR A CA 1
ATOM 1371 C C . THR A 1 174 ? 10.973 35.775 -29.586 1.00 39.60 174 THR A C 1
ATOM 1372 O O . THR A 1 174 ? 11.043 34.854 -30.397 1.00 39.57 174 THR A O 1
ATOM 1376 N N . ASN A 1 175 ? 10.491 36.979 -29.883 1.00 41.29 175 ASN A N 1
ATOM 1377 C CA . ASN A 1 175 ? 10.038 37.317 -31.229 1.00 42.33 175 ASN A CA 1
ATOM 1378 C C . ASN A 1 175 ? 11.172 37.542 -32.218 1.00 43.84 175 ASN A C 1
ATOM 1379 O O . ASN A 1 175 ? 12.147 38.237 -31.927 1.00 49.77 175 ASN A O 1
ATOM 1384 N N . HIS A 1 176 ? 11.061 36.884 -33.358 1.00 42.77 176 HIS A N 1
ATOM 1385 C CA . HIS A 1 176 ? 12.096 36.920 -34.346 1.00 50.39 176 HIS A CA 1
ATOM 1386 C C . HIS A 1 176 ? 12.129 38.302 -34.949 1.00 53.67 176 HIS A C 1
ATOM 1387 O O . HIS A 1 176 ? 13.200 38.852 -35.194 1.00 46.03 176 HIS A O 1
ATOM 1394 N N . VAL A 1 177 ? 10.941 38.830 -35.223 1.00 58.34 177 VAL A N 1
ATOM 1395 C CA . VAL A 1 177 ? 10.816 40.022 -36.035 1.00 68.63 177 VAL A CA 1
ATOM 1396 C C . VAL A 1 177 ? 11.066 41.296 -35.235 1.00 70.37 177 VAL A C 1
ATOM 1397 O O . VAL A 1 177 ? 11.784 42.165 -35.716 1.00 82.58 177 VAL A O 1
ATOM 1401 N N . GLY A 1 178 ? 10.514 41.434 -34.041 1.00 59.91 178 GLY A N 1
ATOM 1402 C CA . GLY A 1 178 ? 10.745 42.684 -33.294 1.00 62.67 178 GLY A CA 1
ATOM 1403 C C . GLY A 1 178 ? 9.538 43.587 -33.482 1.00 62.33 178 GLY A C 1
ATOM 1404 O O . GLY A 1 178 ? 9.266 44.072 -34.583 1.00 63.90 178 GLY A O 1
ATOM 1405 N N . GLY A 1 179 ? 8.780 43.774 -32.411 1.00 58.58 179 GLY A N 1
ATOM 1406 C CA . GLY A 1 179 ? 7.491 44.441 -32.497 1.00 60.06 179 GLY A CA 1
ATOM 1407 C C . GLY A 1 179 ? 6.369 43.518 -32.928 1.00 64.44 179 GLY A C 1
ATOM 1408 O O . GLY A 1 179 ? 5.213 43.778 -32.596 1.00 68.86 179 GLY A O 1
ATOM 1409 N N . ALA A 1 180 ? 6.686 42.455 -33.676 1.00 67.81 180 ALA A N 1
ATOM 1410 C CA . ALA A 1 180 ? 5.721 41.364 -33.903 1.00 71.45 180 ALA A CA 1
ATOM 1411 C C . ALA A 1 180 ? 5.496 40.642 -32.586 1.00 69.42 180 ALA A C 1
ATOM 1412 O O . ALA A 1 180 ? 6.339 40.708 -31.692 1.00 77.06 180 ALA A O 1
ATOM 1414 N N . LYS A 1 181 ? 4.353 39.992 -32.433 1.00 62.29 181 LYS A N 1
ATOM 1415 C CA . LYS A 1 181 ? 4.060 39.333 -31.178 1.00 62.79 181 LYS A CA 1
ATOM 1416 C C . LYS A 1 181 ? 3.522 37.932 -31.393 1.00 56.04 181 LYS A C 1
ATOM 1417 O O . LYS A 1 181 ? 2.362 37.734 -31.746 1.00 47.50 181 LYS A O 1
ATOM 1423 N N . SER A 1 182 ? 4.391 36.968 -31.101 1.00 50.51 182 SER A N 1
ATOM 1424 C CA . SER A 1 182 ? 4.154 35.555 -31.351 1.00 44.89 182 SER A CA 1
ATOM 1425 C C . SER A 1 182 ? 3.520 34.830 -30.156 1.00 42.58 182 SER A C 1
ATOM 1426 O O . SER A 1 182 ? 3.563 35.301 -29.032 1.00 43.11 182 SER A O 1
ATOM 1429 N N . GLU A 1 183 ? 2.930 33.676 -30.449 1.00 39.73 183 GLU A N 1
ATOM 1430 C CA . GLU A 1 183 ? 2.283 32.808 -29.486 1.00 37.97 183 GLU A CA 1
ATOM 1431 C C . GLU A 1 183 ? 2.816 31.366 -29.641 1.00 37.73 183 GLU A C 1
ATOM 1432 O O . GLU A 1 183 ? 2.947 30.844 -30.751 1.00 33.86 183 GLU A O 1
ATOM 1438 N N . ILE A 1 184 ? 3.164 30.754 -28.511 1.00 38.11 184 ILE A N 1
ATOM 1439 C CA . ILE A 1 184 ? 3.539 29.335 -28.449 1.00 34.72 184 ILE A CA 1
ATOM 1440 C C . ILE A 1 184 ? 2.711 28.582 -27.411 1.00 35.28 184 ILE A C 1
ATOM 1441 O O . ILE A 1 184 ? 2.190 29.176 -26.467 1.00 30.03 184 ILE A O 1
ATOM 1446 N N . ILE A 1 185 ? 2.658 27.260 -27.590 1.00 34.32 185 ILE A N 1
ATOM 1447 C CA . ILE A 1 185 ? 2.141 26.314 -26.601 1.00 33.32 185 ILE A CA 1
ATOM 1448 C C . ILE A 1 185 ? 3.308 25.534 -26.069 1.00 30.75 185 ILE A C 1
ATOM 1449 O O . ILE A 1 185 ? 4.173 25.139 -26.831 1.00 28.24 185 ILE A O 1
ATOM 1454 N N . ALA A 1 186 ? 3.387 25.369 -24.748 1.00 29.64 186 ALA A N 1
ATOM 1455 C CA . ALA A 1 186 ? 4.528 24.691 -24.160 1.00 28.36 186 ALA A CA 1
ATOM 1456 C C . ALA A 1 186 ? 4.010 23.684 -23.203 1.00 29.85 186 ALA A C 1
ATOM 1457 O O . ALA A 1 186 ? 3.253 24.015 -22.311 1.00 33.61 186 ALA A O 1
ATOM 1459 N N . ILE A 1 187 ? 4.419 22.445 -23.367 1.00 30.66 187 ILE A N 1
ATOM 1460 C CA . ILE A 1 187 ? 4.018 21.410 -22.452 1.00 32.21 187 ILE A CA 1
ATOM 1461 C C . ILE A 1 187 ? 5.234 20.871 -21.740 1.00 31.87 187 ILE A C 1
ATOM 1462 O O . ILE A 1 187 ? 6.117 20.323 -22.370 1.00 32.27 187 ILE A O 1
ATOM 1467 N N . ASN A 1 188 ? 5.301 21.046 -20.426 1.00 34.15 188 ASN A N 1
ATOM 1468 C CA . ASN A 1 188 ? 6.317 20.369 -19.612 1.00 31.71 188 ASN A CA 1
ATOM 1469 C C . ASN A 1 188 ? 5.659 19.172 -18.963 1.00 29.70 188 ASN A C 1
ATOM 1470 O O . ASN A 1 188 ? 4.492 19.235 -18.540 1.00 27.18 188 ASN A O 1
ATOM 1475 N N . TYR A 1 189 ? 6.406 18.080 -18.890 1.00 28.99 189 TYR A N 1
ATOM 1476 C CA . TYR A 1 189 ? 5.894 16.862 -18.350 1.00 27.64 189 TYR A CA 1
ATOM 1477 C C . TYR A 1 189 ? 7.066 16.075 -17.782 1.00 32.46 189 TYR A C 1
ATOM 1478 O O . TYR A 1 189 ? 8.199 16.299 -18.142 1.00 31.26 189 TYR A O 1
ATOM 1487 N N . GLY A 1 190 ? 6.789 15.137 -16.885 1.00 41.27 190 GLY A N 1
ATOM 1488 C CA . GLY A 1 190 ? 7.752 14.068 -16.524 1.00 41.67 190 GLY A CA 1
ATOM 1489 C C . GLY A 1 190 ? 9.064 14.470 -15.899 1.00 38.05 190 GLY A C 1
ATOM 1490 O O . GLY A 1 190 ? 9.057 15.314 -15.030 1.00 42.63 190 GLY A O 1
ATOM 1491 N N . THR B 1 5 ? 18.743 -13.120 -39.434 1.00 62.10 5 THR B N 1
ATOM 1492 C CA . THR B 1 5 ? 17.262 -12.945 -39.204 1.00 58.55 5 THR B CA 1
ATOM 1493 C C . THR B 1 5 ? 16.878 -12.811 -37.739 1.00 56.76 5 THR B C 1
ATOM 1494 O O . THR B 1 5 ? 17.188 -13.646 -36.870 1.00 66.20 5 THR B O 1
ATOM 1498 N N . LEU B 1 6 ? 16.175 -11.725 -37.500 1.00 49.02 6 LEU B N 1
ATOM 1499 C CA . LEU B 1 6 ? 15.815 -11.278 -36.214 1.00 47.45 6 LEU B CA 1
ATOM 1500 C C . LEU B 1 6 ? 14.284 -11.205 -36.204 1.00 40.34 6 LEU B C 1
ATOM 1501 O O . LEU B 1 6 ? 13.692 -10.506 -36.999 1.00 37.16 6 LEU B O 1
ATOM 1506 N N . ALA B 1 7 ? 13.653 -11.903 -35.265 1.00 36.99 7 ALA B N 1
ATOM 1507 C CA . ALA B 1 7 ? 12.209 -11.864 -35.130 1.00 34.23 7 ALA B CA 1
ATOM 1508 C C . ALA B 1 7 ? 11.826 -10.934 -33.977 1.00 36.97 7 ALA B C 1
ATOM 1509 O O . ALA B 1 7 ? 12.501 -10.930 -32.954 1.00 39.05 7 ALA B O 1
ATOM 1511 N N . VAL B 1 8 ? 10.757 -10.144 -34.157 1.00 34.49 8 VAL B N 1
ATOM 1512 C CA . VAL B 1 8 ? 10.158 -9.368 -33.072 1.00 33.22 8 VAL B CA 1
ATOM 1513 C C . VAL B 1 8 ? 8.679 -9.714 -32.993 1.00 31.72 8 VAL B C 1
ATOM 1514 O O . VAL B 1 8 ? 8.024 -9.839 -34.026 1.00 34.14 8 VAL B O 1
ATOM 1518 N N . GLY B 1 9 ? 8.183 -9.957 -31.791 1.00 31.41 9 GLY B N 1
ATOM 1519 C CA . GLY B 1 9 ? 6.762 -10.308 -31.592 1.00 36.85 9 GLY B CA 1
ATOM 1520 C C . GLY B 1 9 ? 5.892 -9.301 -32.304 1.00 38.76 9 GLY B C 1
ATOM 1521 O O . GLY B 1 9 ? 6.175 -8.089 -32.260 1.00 38.97 9 GLY B O 1
ATOM 1522 N N . LYS B 1 10 ? 4.873 -9.792 -32.994 1.00 36.61 10 LYS B N 1
ATOM 1523 C CA . LYS B 1 10 ? 4.069 -8.936 -33.842 1.00 38.99 10 LYS B CA 1
ATOM 1524 C C . LYS B 1 10 ? 3.202 -7.990 -33.007 1.00 36.65 10 LYS B C 1
ATOM 1525 O O . LYS B 1 10 ? 3.159 -6.802 -33.272 1.00 35.69 10 LYS B O 1
ATOM 1531 N N . ALA B 1 11 ? 2.507 -8.515 -32.011 1.00 36.03 11 ALA B N 1
ATOM 1532 C CA . ALA B 1 11 ? 1.683 -7.667 -31.147 1.00 37.44 11 ALA B CA 1
ATOM 1533 C C . ALA B 1 11 ? 2.494 -6.551 -30.509 1.00 35.33 11 ALA B C 1
ATOM 1534 O O . ALA B 1 11 ? 2.016 -5.426 -30.376 1.00 35.62 11 ALA B O 1
ATOM 1536 N N . HIS B 1 12 ? 3.715 -6.863 -30.110 1.00 32.17 12 HIS B N 1
ATOM 1537 C CA . HIS B 1 12 ? 4.558 -5.864 -29.460 1.00 30.78 12 HIS B CA 1
ATOM 1538 C C . HIS B 1 12 ? 4.967 -4.796 -30.454 1.00 28.80 12 HIS B C 1
ATOM 1539 O O . HIS B 1 12 ? 4.795 -3.613 -30.201 1.00 31.46 12 HIS B O 1
ATOM 1546 N N . LEU B 1 13 ? 5.452 -5.215 -31.614 1.00 28.49 13 LEU B N 1
ATOM 1547 C CA . LEU B 1 13 ? 5.789 -4.273 -32.657 1.00 29.76 13 LEU B CA 1
ATOM 1548 C C . LEU B 1 13 ? 4.598 -3.435 -33.093 1.00 32.77 13 LEU B C 1
ATOM 1549 O O . LEU B 1 13 ? 4.726 -2.220 -33.310 1.00 36.06 13 LEU B O 1
ATOM 1554 N N . GLU B 1 14 ? 3.432 -4.046 -33.202 1.00 32.84 14 GLU B N 1
ATOM 1555 C CA . GLU B 1 14 ? 2.238 -3.263 -33.553 1.00 34.58 14 GLU B CA 1
ATOM 1556 C C . GLU B 1 14 ? 1.897 -2.227 -32.483 1.00 31.24 14 GLU B C 1
ATOM 1557 O O . GLU B 1 14 ? 1.421 -1.139 -32.797 1.00 34.91 14 GLU B O 1
ATOM 1563 N N . ALA B 1 15 ? 2.121 -2.569 -31.220 1.00 28.96 15 ALA B N 1
ATOM 1564 C CA . ALA B 1 15 ? 1.879 -1.629 -30.163 1.00 28.24 15 ALA B CA 1
ATOM 1565 C C . ALA B 1 15 ? 2.861 -0.452 -30.286 1.00 28.82 15 ALA B C 1
ATOM 1566 O O . ALA B 1 15 ? 2.459 0.698 -30.092 1.00 27.04 15 ALA B O 1
ATOM 1568 N N . LEU B 1 16 ? 4.126 -0.725 -30.601 1.00 27.16 16 LEU B N 1
ATOM 1569 C CA . LEU B 1 16 ? 5.061 0.372 -30.770 1.00 30.08 16 LEU B CA 1
ATOM 1570 C C . LEU B 1 16 ? 4.623 1.207 -31.941 1.00 30.94 16 LEU B C 1
ATOM 1571 O O . LEU B 1 16 ? 4.619 2.431 -31.878 1.00 30.65 16 LEU B O 1
ATOM 1576 N N . LEU B 1 17 ? 4.216 0.552 -32.997 1.00 31.92 17 LEU B N 1
ATOM 1577 C CA . LEU B 1 17 ? 3.811 1.283 -34.158 1.00 35.12 17 LEU B CA 1
ATOM 1578 C C .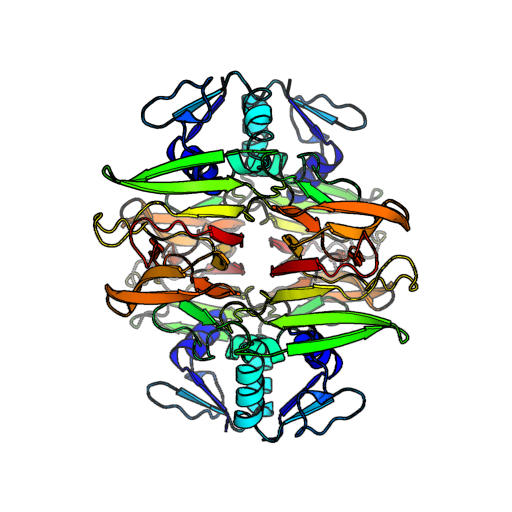 LEU B 1 17 ? 2.634 2.191 -33.829 1.00 36.27 17 LEU B C 1
ATOM 1579 O O . LEU B 1 17 ? 2.546 3.312 -34.345 1.00 34.30 17 LEU B O 1
ATOM 1584 N N . ALA B 1 18 ? 1.731 1.710 -32.983 1.00 33.84 18 ALA B N 1
ATOM 1585 C CA . ALA B 1 18 ? 0.543 2.502 -32.634 1.00 34.83 18 ALA B CA 1
ATOM 1586 C C . ALA B 1 18 ? 0.881 3.727 -31.798 1.00 31.49 18 ALA B C 1
ATOM 1587 O O . ALA B 1 18 ? 0.113 4.665 -31.766 1.00 33.71 18 ALA B O 1
ATOM 1589 N N . THR B 1 19 ? 2.033 3.731 -31.133 1.00 32.74 19 THR B N 1
ATOM 1590 C CA . THR B 1 19 ? 2.428 4.902 -30.373 1.00 32.00 19 THR B CA 1
ATOM 1591 C C . THR B 1 19 ? 2.789 6.010 -31.339 1.00 35.02 19 THR B C 1
ATOM 1592 O O . THR B 1 19 ? 2.883 7.158 -30.940 1.00 42.73 19 THR B O 1
ATOM 1596 N N . ARG B 1 20 ? 3.045 5.663 -32.605 1.00 32.56 20 ARG B N 1
ATOM 1597 C CA . ARG B 1 20 ? 3.392 6.628 -33.618 1.00 28.44 20 ARG B CA 1
ATOM 1598 C C . ARG B 1 20 ? 2.252 6.782 -34.623 1.00 30.65 20 ARG B C 1
ATOM 1599 O O . ARG B 1 20 ? 2.428 7.384 -35.673 1.00 30.87 20 ARG B O 1
ATOM 1607 N N . LYS B 1 21 ? 1.075 6.262 -34.283 1.00 32.43 21 LYS B N 1
ATOM 1608 C CA . LYS B 1 21 ? -0.079 6.257 -35.193 1.00 30.66 21 LYS B CA 1
ATOM 1609 C C . LYS B 1 21 ? 0.220 5.530 -36.517 1.00 29.34 21 LYS B C 1
ATOM 1610 O O . LYS B 1 21 ? -0.094 6.045 -37.590 1.00 28.32 21 LYS B O 1
ATOM 1616 N N . MET B 1 22 ? 0.873 4.376 -36.440 1.00 27.16 22 MET B N 1
ATOM 1617 C CA . MET B 1 22 ? 1.208 3.619 -37.614 1.00 26.61 22 MET B CA 1
ATOM 1618 C C . MET B 1 22 ? 0.753 2.165 -37.462 1.00 25.18 22 MET B C 1
ATOM 1619 O O . MET B 1 22 ? 0.369 1.717 -36.392 1.00 29.50 22 MET B O 1
ATOM 1624 N N . THR B 1 23 ? 0.895 1.422 -38.530 1.00 24.85 23 THR B N 1
ATOM 1625 C CA . THR B 1 23 ? 0.595 -0.006 -38.620 1.00 27.26 23 THR B CA 1
ATOM 1626 C C . THR B 1 23 ? 1.696 -0.635 -39.422 1.00 25.90 23 THR B C 1
ATOM 1627 O O . THR B 1 23 ? 2.542 0.049 -39.980 1.00 25.79 23 THR B O 1
ATOM 1631 N N . LEU B 1 24 ? 1.689 -1.947 -39.487 1.00 30.15 24 LEU B N 1
ATOM 1632 C CA . LEU B 1 24 ? 2.718 -2.656 -40.248 1.00 32.75 24 LEU B CA 1
ATOM 1633 C C . LEU B 1 24 ? 2.853 -2.151 -41.653 1.00 32.10 24 LEU B C 1
ATOM 1634 O O . LEU B 1 24 ? 3.965 -2.118 -42.203 1.00 35.31 24 LEU B O 1
ATOM 1639 N N . GLU B 1 25 ? 1.744 -1.740 -42.239 1.00 33.21 25 GLU B N 1
ATOM 1640 C CA . GLU B 1 25 ? 1.796 -1.266 -43.606 1.00 40.12 25 GLU B CA 1
ATOM 1641 C C . GLU B 1 25 ? 2.761 -0.074 -43.805 1.00 33.98 25 GLU B C 1
ATOM 1642 O O . GLU B 1 25 ? 3.213 0.170 -44.923 1.00 36.07 25 GLU B O 1
ATOM 1648 N N . HIS B 1 26 ? 3.051 0.683 -42.753 1.00 30.07 26 HIS B N 1
ATOM 1649 C CA . HIS B 1 26 ? 3.900 1.849 -42.905 1.00 30.77 26 HIS B CA 1
ATOM 1650 C C . HIS B 1 26 ? 5.368 1.516 -42.792 1.00 31.53 26 HIS B C 1
ATOM 1651 O O . HIS B 1 26 ? 6.216 2.419 -42.980 1.00 34.61 26 HIS B O 1
ATOM 1658 N N . LEU B 1 27 ? 5.686 0.253 -42.533 1.00 32.07 27 LEU B N 1
ATOM 1659 C CA . LEU B 1 27 ? 7.083 -0.197 -42.618 1.00 33.43 27 LEU B CA 1
ATOM 1660 C C . LEU B 1 27 ? 7.454 -0.723 -43.987 1.00 33.85 27 LEU B C 1
ATOM 1661 O O . LEU B 1 27 ? 6.834 -1.651 -44.486 1.00 39.87 27 LEU B O 1
ATOM 1666 N N . GLN B 1 28 ? 8.573 -0.231 -44.506 1.00 39.25 28 GLN B N 1
ATOM 1667 C CA . GLN B 1 28 ? 9.137 -0.615 -45.813 1.00 38.08 28 GLN B CA 1
ATOM 1668 C C . GLN B 1 28 ? 9.751 -2.011 -45.687 1.00 37.82 28 GLN B C 1
ATOM 1669 O O . GLN B 1 28 ? 10.537 -2.289 -44.779 1.00 39.66 28 GLN B O 1
ATOM 1675 N N . ASP B 1 29 ? 9.370 -2.909 -46.575 1.00 40.78 29 ASP B N 1
ATOM 1676 C CA . ASP B 1 29 ? 10.099 -4.163 -46.702 1.00 45.69 29 ASP B CA 1
ATOM 1677 C C . ASP B 1 29 ? 10.265 -4.957 -45.411 1.00 46.37 29 ASP B C 1
ATOM 1678 O O . ASP B 1 29 ? 11.411 -5.238 -45.003 1.00 43.26 29 ASP B O 1
ATOM 1683 N N . VAL B 1 30 ? 9.144 -5.341 -44.791 1.00 46.62 30 VAL B N 1
ATOM 1684 C CA . VAL B 1 30 ? 9.193 -6.358 -43.742 1.00 47.63 30 VAL B CA 1
ATOM 1685 C C . VAL B 1 30 ? 8.223 -7.474 -44.004 1.00 46.94 30 VAL B C 1
ATOM 1686 O O . VAL B 1 30 ? 7.076 -7.261 -44.344 1.00 43.69 30 VAL B O 1
ATOM 1690 N N . ARG B 1 31 ? 8.719 -8.685 -43.825 1.00 51.35 31 ARG B N 1
ATOM 1691 C CA . ARG B 1 31 ? 7.889 -9.844 -43.877 1.00 60.75 31 ARG B CA 1
ATOM 1692 C C . ARG B 1 31 ? 7.372 -10.136 -42.476 1.00 60.57 31 ARG B C 1
ATOM 1693 O O . ARG B 1 31 ? 7.962 -9.728 -41.483 1.00 57.56 31 ARG B O 1
ATOM 1701 N N . HIS B 1 32 ? 6.263 -10.855 -42.399 1.00 65.36 32 HIS B N 1
ATOM 1702 C CA . HIS B 1 32 ? 5.683 -11.220 -41.120 1.00 61.47 32 HIS B CA 1
ATOM 1703 C C . HIS B 1 32 ? 4.745 -12.396 -41.266 1.00 56.07 32 HIS B C 1
ATOM 1704 O O . HIS B 1 32 ? 4.263 -12.679 -42.354 1.00 52.17 32 HIS B O 1
ATOM 1711 N N . ASP B 1 33 ? 4.496 -13.070 -40.148 1.00 51.65 33 ASP B N 1
ATOM 1712 C CA . ASP B 1 33 ? 3.579 -14.205 -40.094 1.00 45.43 33 ASP B CA 1
ATOM 1713 C C . ASP B 1 33 ? 2.463 -13.772 -39.119 1.00 45.29 33 ASP B C 1
ATOM 1714 O O . ASP B 1 33 ? 2.261 -12.577 -38.898 1.00 44.29 33 ASP B O 1
ATOM 1719 N N . ALA B 1 34 ? 1.728 -14.719 -38.575 1.00 42.84 34 ALA B N 1
ATOM 1720 C CA . ALA B 1 34 ? 0.647 -14.414 -37.661 1.00 47.14 34 ALA B CA 1
ATOM 1721 C C . ALA B 1 34 ? 1.108 -14.000 -36.268 1.00 42.90 34 ALA B C 1
ATOM 1722 O O . ALA B 1 34 ? 0.330 -13.364 -35.549 1.00 41.49 34 ALA B O 1
ATOM 1724 N N . THR B 1 35 ? 2.336 -14.343 -35.877 1.00 41.32 35 THR B N 1
ATOM 1725 C CA . THR B 1 35 ? 2.847 -13.923 -34.552 1.00 44.99 35 THR B CA 1
ATOM 1726 C C . THR B 1 35 ? 4.195 -13.175 -34.537 1.00 40.31 35 THR B C 1
ATOM 1727 O O . THR B 1 35 ? 4.587 -12.662 -33.497 1.00 43.25 35 THR B O 1
ATOM 1731 N N . GLN B 1 36 ? 4.891 -13.082 -35.656 1.00 37.82 36 GLN B N 1
ATOM 1732 C CA . GLN B 1 36 ? 6.214 -12.473 -35.644 1.00 41.77 36 GLN B CA 1
ATOM 1733 C C . GLN B 1 36 ? 6.429 -11.563 -36.822 1.00 39.81 36 GLN B C 1
ATOM 1734 O O . GLN B 1 36 ? 5.720 -11.655 -37.814 1.00 40.98 36 GLN B O 1
ATOM 1740 N N . VAL B 1 37 ? 7.436 -10.709 -36.703 1.00 38.33 37 VAL B N 1
ATOM 1741 C CA . VAL B 1 37 ? 7.843 -9.816 -37.786 1.00 38.12 37 VAL B CA 1
ATOM 1742 C C . VAL B 1 37 ? 9.347 -9.936 -37.913 1.00 36.39 37 VAL B C 1
ATOM 1743 O O . VAL B 1 37 ? 10.054 -10.061 -36.908 1.00 47.07 37 VAL B O 1
ATOM 1747 N N . TYR B 1 38 ? 9.832 -9.993 -39.136 1.00 36.44 38 TYR B N 1
ATOM 1748 C CA . TYR B 1 38 ? 11.184 -10.445 -39.369 1.00 37.86 38 TYR B CA 1
ATOM 1749 C C . TYR B 1 38 ? 12.035 -9.353 -39.939 1.00 38.22 38 TYR B C 1
ATOM 1750 O O . TYR B 1 38 ? 11.632 -8.670 -40.869 1.00 38.54 38 TYR B O 1
ATOM 1759 N N . PHE B 1 39 ? 13.254 -9.253 -39.433 1.00 39.20 39 PHE B N 1
ATOM 1760 C CA . PHE B 1 39 ? 14.203 -8.280 -39.937 1.00 40.00 39 PHE B CA 1
ATOM 1761 C C . PHE B 1 39 ? 15.450 -8.975 -40.472 1.00 44.07 39 PHE B C 1
ATOM 1762 O O . PHE B 1 39 ? 15.912 -9.968 -39.923 1.00 46.92 39 PHE B O 1
ATOM 1770 N N . ASP B 1 40 ? 15.974 -8.451 -41.571 1.00 48.89 40 ASP B N 1
ATOM 1771 C CA . ASP B 1 40 ? 17.284 -8.813 -42.105 1.00 49.95 40 ASP B CA 1
ATOM 1772 C C . ASP B 1 40 ? 18.362 -8.249 -41.184 1.00 50.11 40 ASP B C 1
ATOM 1773 O O . ASP B 1 40 ? 19.049 -7.293 -41.535 1.00 59.91 40 ASP B O 1
ATOM 1778 N N . GLY B 1 41 ? 18.446 -8.786 -39.975 1.00 48.94 41 GLY B N 1
ATOM 1779 C CA . GLY B 1 41 ? 19.509 -8.467 -39.038 1.00 48.58 41 GLY B CA 1
ATOM 1780 C C . GLY B 1 41 ? 19.322 -7.229 -38.182 1.00 52.13 41 GLY B C 1
ATOM 1781 O O . GLY B 1 41 ? 18.337 -6.499 -38.304 1.00 53.18 41 GLY B O 1
ATOM 1782 N N . LEU B 1 42 ? 20.278 -7.008 -37.289 1.00 51.83 42 LEU B N 1
ATOM 1783 C CA . LEU B 1 42 ? 20.215 -5.918 -36.326 1.00 53.42 42 LEU B CA 1
ATOM 1784 C C . LEU B 1 42 ? 20.276 -4.530 -36.987 1.00 50.34 42 LEU B C 1
ATOM 1785 O O . LEU B 1 42 ? 19.574 -3.618 -36.562 1.00 51.82 42 LEU B O 1
ATOM 1790 N N . GLU B 1 43 ? 21.110 -4.362 -38.005 1.00 46.73 43 GLU B N 1
ATOM 1791 C CA . GLU B 1 43 ? 21.217 -3.064 -38.682 1.00 50.87 43 GLU B CA 1
ATOM 1792 C C . GLU B 1 43 ? 19.848 -2.667 -39.268 1.00 42.73 43 GLU B C 1
ATOM 1793 O O . GLU B 1 43 ? 19.481 -1.486 -39.284 1.00 41.52 43 GLU B O 1
ATOM 1799 N N . HIS B 1 44 ? 19.086 -3.659 -39.727 1.00 36.33 44 HIS B N 1
ATOM 1800 C CA . HIS B 1 44 ? 17.760 -3.406 -40.281 1.00 35.32 44 HIS B CA 1
ATOM 1801 C C . HIS B 1 44 ? 16.782 -2.945 -39.177 1.00 34.70 44 HIS B C 1
ATOM 1802 O O . HIS B 1 44 ? 16.042 -1.977 -39.353 1.00 31.14 44 HIS B O 1
ATOM 1809 N N . LEU B 1 45 ? 16.766 -3.654 -38.055 1.00 34.93 45 LEU B N 1
ATOM 1810 C CA . LEU B 1 45 ? 15.924 -3.249 -36.935 1.00 37.23 45 LEU B CA 1
ATOM 1811 C C . LEU B 1 45 ? 16.367 -1.908 -36.388 1.00 35.82 45 LEU B C 1
ATOM 1812 O O . LEU B 1 45 ? 15.538 -1.111 -36.008 1.00 32.59 45 LEU B O 1
ATOM 1817 N N . GLN B 1 46 ? 17.659 -1.644 -36.397 1.00 36.91 46 GLN B N 1
ATOM 1818 C CA . GLN B 1 46 ? 18.129 -0.338 -35.988 1.00 37.45 46 GLN B CA 1
ATOM 1819 C C . GLN B 1 46 ? 17.577 0.781 -36.871 1.00 34.07 46 GLN B C 1
ATOM 1820 O O . GLN B 1 46 ? 17.303 1.877 -36.390 1.00 30.52 46 GLN B O 1
ATOM 1826 N N . ASN B 1 47 ? 17.496 0.534 -38.169 1.00 32.61 47 ASN B N 1
ATOM 1827 C CA . ASN B 1 47 ? 17.021 1.559 -39.094 1.00 34.24 47 ASN B CA 1
ATOM 1828 C C . ASN B 1 47 ? 15.530 1.826 -38.920 1.00 32.31 47 ASN B C 1
ATOM 1829 O O . ASN B 1 47 ? 15.077 2.967 -39.005 1.00 37.52 47 ASN B O 1
ATOM 1834 N N . VAL B 1 48 ? 14.781 0.767 -38.666 1.00 30.65 48 VAL B N 1
ATOM 1835 C CA . VAL B 1 48 ? 13.361 0.875 -38.354 1.00 31.62 48 VAL B CA 1
ATOM 1836 C C . VAL B 1 48 ? 13.160 1.639 -37.048 1.00 29.91 48 VAL B C 1
ATOM 1837 O O . VAL B 1 48 ? 12.247 2.434 -36.947 1.00 32.54 48 VAL B O 1
ATOM 1841 N N . ALA B 1 49 ? 14.033 1.420 -36.085 1.00 27.69 49 ALA B N 1
ATOM 1842 C CA . ALA B 1 49 ? 13.945 2.145 -34.859 1.00 29.63 49 ALA B CA 1
ATOM 1843 C C . ALA B 1 49 ? 14.233 3.650 -35.040 1.00 29.99 49 ALA B C 1
ATOM 1844 O O . ALA B 1 49 ? 13.563 4.488 -34.458 1.00 29.40 49 ALA B O 1
ATOM 1846 N N . GLN B 1 50 ? 15.183 3.989 -35.882 1.00 31.56 50 GLN B N 1
ATOM 1847 C CA . GLN B 1 50 ? 15.422 5.372 -36.199 1.00 35.62 50 GLN B CA 1
ATOM 1848 C C . GLN B 1 50 ? 14.215 6.013 -36.922 1.00 34.41 50 GLN B C 1
ATOM 1849 O O . GLN B 1 50 ? 13.859 7.166 -36.676 1.00 32.72 50 GLN B O 1
ATOM 1855 N N . TYR B 1 51 ? 13.626 5.260 -37.838 1.00 31.04 51 TYR B N 1
ATOM 1856 C CA . TYR B 1 51 ? 12.488 5.710 -38.600 1.00 32.54 51 TYR B CA 1
ATOM 1857 C C . TYR B 1 51 ? 11.299 6.011 -37.717 1.00 29.54 51 TYR B C 1
ATOM 1858 O O . TYR B 1 51 ? 10.596 6.976 -37.984 1.00 30.24 51 TYR B O 1
ATOM 1867 N N . LEU B 1 52 ? 11.085 5.184 -36.684 1.00 25.89 52 LEU B N 1
ATOM 1868 C CA . LEU B 1 52 ? 10.043 5.397 -35.704 1.00 24.70 52 LEU B CA 1
ATOM 1869 C C . LEU B 1 52 ? 10.436 6.331 -34.590 1.00 26.63 52 LEU B C 1
ATOM 1870 O O . LEU B 1 52 ? 9.626 6.674 -33.739 1.00 27.11 52 LEU B O 1
ATOM 1875 N N . ALA B 1 53 ? 11.690 6.771 -34.569 1.00 33.59 53 ALA B N 1
ATOM 1876 C CA . ALA B 1 53 ? 12.215 7.571 -33.445 1.00 33.37 53 ALA B CA 1
ATOM 1877 C C . ALA B 1 53 ? 11.940 6.932 -32.084 1.00 30.75 53 ALA B C 1
ATOM 1878 O O . ALA B 1 53 ? 11.522 7.587 -31.141 1.00 30.65 53 ALA B O 1
ATOM 1880 N N . ILE B 1 54 ? 12.195 5.641 -32.001 1.00 32.35 54 ILE B N 1
ATOM 1881 C CA . ILE B 1 54 ? 12.087 4.872 -30.771 1.00 33.07 54 ILE B CA 1
ATOM 1882 C C . ILE B 1 54 ? 13.425 4.175 -30.589 1.00 32.63 54 ILE B C 1
ATOM 1883 O O . ILE B 1 54 ? 13.911 3.567 -31.508 1.00 34.28 54 ILE B O 1
ATOM 1888 N N . PRO B 1 55 ? 14.015 4.235 -29.400 1.00 30.14 55 PRO B N 1
ATOM 1889 C CA . PRO B 1 55 ? 15.302 3.572 -29.267 1.00 29.07 55 PRO B CA 1
ATOM 1890 C C . PRO B 1 55 ? 15.175 2.075 -29.407 1.00 27.54 55 PRO B C 1
ATOM 1891 O O . PRO B 1 55 ? 14.134 1.515 -29.101 1.00 27.14 55 PRO B O 1
ATOM 1895 N N . LEU B 1 56 ? 16.262 1.443 -29.837 1.00 28.80 56 LEU B N 1
ATOM 1896 C CA . LEU B 1 56 ? 16.283 0.035 -30.127 1.00 31.61 56 LEU B CA 1
ATOM 1897 C C . LEU B 1 56 ? 15.842 -0.807 -28.937 1.00 33.35 56 LEU B C 1
ATOM 1898 O O . LEU B 1 56 ? 15.034 -1.754 -29.081 1.00 33.27 56 LEU B O 1
ATOM 1903 N N . SER B 1 57 ? 16.324 -0.446 -27.745 1.00 31.08 57 SER B N 1
ATOM 1904 C CA . SER B 1 57 ? 15.962 -1.209 -26.543 1.00 32.74 57 SER B CA 1
ATOM 1905 C C . SER B 1 57 ? 14.457 -1.477 -26.437 1.00 33.20 57 SER B C 1
ATOM 1906 O O . SER B 1 57 ? 14.073 -2.513 -25.945 1.00 34.38 57 SER B O 1
ATOM 1909 N N . GLU B 1 58 ? 13.614 -0.541 -26.877 1.00 32.40 58 GLU B N 1
ATOM 1910 C CA . GLU B 1 58 ? 12.169 -0.699 -26.696 1.00 32.15 58 GLU B CA 1
ATOM 1911 C C . GLU B 1 58 ? 11.669 -1.891 -27.448 1.00 31.49 58 GLU B C 1
ATOM 1912 O O . GLU B 1 58 ? 10.657 -2.472 -27.081 1.00 35.35 58 GLU B O 1
ATOM 1918 N N . PHE B 1 59 ? 12.342 -2.255 -28.524 1.00 29.79 59 PHE B N 1
ATOM 1919 C CA . PHE B 1 59 ? 11.853 -3.375 -29.315 1.00 31.76 59 PHE B CA 1
ATOM 1920 C C . PHE B 1 59 ? 11.997 -4.691 -28.576 1.00 30.25 59 PHE B C 1
ATOM 1921 O O . PHE B 1 59 ? 11.414 -5.662 -28.986 1.00 29.37 59 PHE B O 1
ATOM 1929 N N . PHE B 1 60 ? 12.791 -4.702 -27.505 1.00 31.99 60 PHE B N 1
ATOM 1930 C CA . PHE B 1 60 ? 13.016 -5.867 -26.674 1.00 32.67 60 PHE B CA 1
ATOM 1931 C C . PHE B 1 60 ? 12.449 -5.778 -25.283 1.00 33.83 60 PHE B C 1
ATOM 1932 O O . PHE B 1 60 ? 12.447 -6.778 -24.581 1.00 30.22 60 PHE B O 1
ATOM 1940 N N . VAL B 1 61 ? 11.971 -4.600 -24.872 1.00 33.92 61 VAL B N 1
ATOM 1941 C CA . VAL B 1 61 ? 11.398 -4.489 -23.549 1.00 34.28 61 VAL B CA 1
ATOM 1942 C C . VAL B 1 61 ? 10.250 -5.471 -23.402 1.00 34.95 61 VAL B C 1
ATOM 1943 O O . VAL B 1 61 ? 9.358 -5.539 -24.248 1.00 34.43 61 VAL B O 1
ATOM 1947 N N . GLY B 1 62 ? 10.301 -6.255 -22.339 1.00 37.31 62 GLY B N 1
ATOM 1948 C CA . GLY B 1 62 ? 9.263 -7.241 -22.062 1.00 40.58 62 GLY B CA 1
ATOM 1949 C C . GLY B 1 62 ? 9.384 -8.523 -22.857 1.00 42.81 62 GLY B C 1
ATOM 1950 O O . GLY B 1 62 ? 8.626 -9.455 -22.643 1.00 46.42 62 GLY B O 1
ATOM 1951 N N . GLN B 1 63 ? 10.327 -8.587 -23.781 1.00 44.70 63 GLN B N 1
ATOM 1952 C CA . GLN B 1 63 ? 10.348 -9.683 -24.745 1.00 48.64 63 GLN B CA 1
ATOM 1953 C C . GLN B 1 63 ? 11.242 -10.841 -24.331 1.00 53.12 63 GLN B C 1
ATOM 1954 O O . GLN B 1 63 ? 11.355 -11.826 -25.074 1.00 48.74 63 GLN B O 1
ATOM 1960 N N . THR B 1 64 ? 11.899 -10.734 -23.177 1.00 54.00 64 THR B N 1
ATOM 1961 C CA . THR B 1 64 ? 12.694 -11.845 -22.695 1.00 47.51 64 THR B CA 1
ATOM 1962 C C . THR B 1 64 ? 11.794 -12.765 -21.901 1.00 41.93 64 THR B C 1
ATOM 1963 O O . THR B 1 64 ? 10.958 -12.315 -21.131 1.00 39.05 64 THR B O 1
ATOM 1967 N N . GLN B 1 65 ? 11.955 -14.061 -22.107 1.00 47.40 65 GLN B N 1
ATOM 1968 C CA . GLN B 1 65 ? 11.110 -15.035 -21.422 1.00 55.75 65 GLN B CA 1
ATOM 1969 C C . GLN B 1 65 ? 11.408 -15.047 -19.934 1.00 48.29 65 GLN B C 1
ATOM 1970 O O . GLN B 1 65 ? 12.558 -15.062 -19.529 1.00 44.60 65 GLN B O 1
ATOM 1976 N N . SER B 1 66 ? 10.355 -15.034 -19.132 1.00 48.42 66 SER B N 1
ATOM 1977 C CA . SER B 1 66 ? 10.486 -15.039 -17.688 1.00 48.62 66 SER B CA 1
ATOM 1978 C C . SER B 1 66 ? 11.202 -16.292 -17.250 1.00 49.65 66 SER B C 1
ATOM 1979 O O . SER B 1 66 ? 10.938 -17.365 -17.758 1.00 52.91 66 SER B O 1
ATOM 1982 N N . ASP B 1 67 ? 12.102 -16.161 -16.288 1.00 47.53 67 ASP B N 1
ATOM 1983 C CA . ASP B 1 67 ? 12.789 -17.324 -15.766 1.00 42.65 67 ASP B CA 1
ATOM 1984 C C . ASP B 1 67 ? 12.079 -17.864 -14.502 1.00 43.56 67 ASP B C 1
ATOM 1985 O O . ASP B 1 67 ? 12.604 -18.742 -13.845 1.00 48.75 67 ASP B O 1
ATOM 1990 N N . LEU B 1 68 ? 10.880 -17.379 -14.186 1.00 43.82 68 LEU B N 1
ATOM 1991 C CA . LEU B 1 68 ? 10.153 -17.908 -13.048 1.00 46.11 68 LEU B CA 1
ATOM 1992 C C . LEU B 1 68 ? 9.352 -19.135 -13.408 1.00 53.97 68 LEU B C 1
ATOM 1993 O O . LEU B 1 68 ? 8.978 -19.324 -14.546 1.00 56.29 68 LEU B O 1
ATOM 1998 N N . ASP B 1 69 ? 9.049 -19.952 -12.406 1.00 63.98 69 ASP B N 1
ATOM 1999 C CA . ASP B 1 69 ? 8.134 -21.078 -12.569 1.00 59.91 69 ASP B CA 1
ATOM 2000 C C . ASP B 1 69 ? 7.016 -20.871 -11.599 1.00 55.64 69 ASP B C 1
ATOM 2001 O O . ASP B 1 69 ? 7.194 -20.928 -10.384 1.00 53.16 69 ASP B O 1
ATOM 2006 N N . ASP B 1 70 ? 5.844 -20.616 -12.141 1.00 59.70 70 ASP B N 1
ATOM 2007 C CA . ASP B 1 70 ? 4.635 -20.454 -11.330 1.00 57.41 70 ASP B CA 1
ATOM 2008 C C . ASP B 1 70 ? 4.758 -19.280 -10.367 1.00 54.37 70 ASP B C 1
ATOM 2009 O O . ASP B 1 70 ? 4.257 -19.338 -9.260 1.00 55.79 70 ASP B O 1
ATOM 2014 N N . GLY B 1 71 ? 5.437 -18.225 -10.789 1.00 50.10 71 GLY B N 1
ATOM 2015 C CA . GLY B 1 71 ? 5.480 -16.980 -10.020 1.00 45.81 71 GLY B CA 1
ATOM 2016 C C . GLY B 1 71 ? 6.583 -16.910 -8.982 1.00 41.79 71 GLY B C 1
ATOM 2017 O O . GLY B 1 71 ? 6.580 -16.046 -8.136 1.00 35.19 71 GLY B O 1
ATOM 2018 N N . VAL B 1 72 ? 7.584 -17.764 -9.124 1.00 41.41 72 VAL B N 1
ATOM 2019 C CA . VAL B 1 72 ? 8.554 -17.982 -8.103 1.00 38.06 72 VAL B CA 1
ATOM 2020 C C . VAL B 1 72 ? 9.824 -18.501 -8.748 1.00 37.64 72 VAL B C 1
ATOM 2021 O O . VAL B 1 72 ? 9.786 -19.065 -9.832 1.00 40.24 72 VAL B O 1
ATOM 2025 N N . LYS B 1 73 ? 10.948 -18.331 -8.082 1.00 38.32 73 LYS B N 1
ATOM 2026 C CA . LYS B 1 73 ? 12.165 -18.961 -8.527 1.00 41.15 73 LYS B CA 1
ATOM 2027 C C . LYS B 1 73 ? 13.011 -19.353 -7.324 1.00 43.11 73 LYS B C 1
ATOM 2028 O O . LYS B 1 73 ? 13.200 -18.561 -6.410 1.00 45.59 73 LYS B O 1
ATOM 2034 N N . ILE B 1 74 ? 13.584 -20.553 -7.373 1.00 43.20 74 ILE B N 1
ATOM 2035 C CA . ILE B 1 74 ? 14.321 -21.122 -6.260 1.00 36.56 74 ILE B CA 1
ATOM 2036 C C . ILE B 1 74 ? 15.762 -21.311 -6.634 1.00 37.26 74 ILE B C 1
ATOM 2037 O O . ILE B 1 74 ? 16.069 -21.726 -7.742 1.00 38.55 74 ILE B O 1
ATOM 2042 N N . ALA B 1 75 ? 16.659 -21.010 -5.714 1.00 36.22 75 ALA B N 1
ATOM 2043 C CA . ALA B 1 75 ? 18.085 -21.292 -5.896 1.00 36.09 75 ALA B CA 1
ATOM 2044 C C . ALA B 1 75 ? 18.575 -22.129 -4.709 1.00 38.87 75 ALA B C 1
ATOM 2045 O O . ALA B 1 75 ? 17.994 -22.070 -3.612 1.00 39.48 75 ALA B O 1
ATOM 2047 N N . ARG B 1 76 ? 19.660 -22.863 -4.933 1.00 39.31 76 ARG B N 1
ATOM 2048 C CA . ARG B 1 76 ? 20.219 -23.784 -3.955 1.00 38.00 76 ARG B CA 1
ATOM 2049 C C . ARG B 1 76 ? 21.596 -23.351 -3.560 1.00 42.48 76 ARG B C 1
ATOM 2050 O O . ARG B 1 76 ? 22.303 -22.712 -4.353 1.00 43.84 76 ARG B O 1
ATOM 2058 N N . ARG B 1 77 ? 22.014 -23.697 -2.344 1.00 48.56 77 ARG B N 1
ATOM 2059 C CA . ARG B 1 77 ? 23.385 -23.378 -1.924 1.00 57.43 77 ARG B CA 1
ATOM 2060 C C . ARG B 1 77 ? 24.408 -23.928 -2.915 1.00 56.19 77 ARG B C 1
ATOM 2061 O O . ARG B 1 77 ? 24.311 -25.067 -3.334 1.00 54.23 77 ARG B O 1
ATOM 2069 N N . ASN B 1 78 ? 25.346 -23.080 -3.324 1.00 68.18 78 ASN B N 1
ATOM 2070 C CA . ASN B 1 78 ? 26.382 -23.450 -4.310 1.00 80.13 78 ASN B CA 1
ATOM 2071 C C . ASN B 1 78 ? 25.850 -23.785 -5.702 1.00 84.62 78 ASN B C 1
ATOM 2072 O O . ASN B 1 78 ? 26.586 -24.296 -6.517 1.00 89.10 78 ASN B O 1
ATOM 2077 N N . GLY B 1 79 ? 24.591 -23.470 -5.981 1.00 84.54 79 GLY B N 1
ATOM 2078 C CA . GLY B 1 79 ? 23.999 -23.819 -7.260 1.00 82.62 79 GLY B CA 1
ATOM 2079 C C . GLY B 1 79 ? 24.360 -22.861 -8.389 1.00 78.81 79 GLY B C 1
ATOM 2080 O O . GLY B 1 79 ? 24.190 -23.212 -9.556 1.00 85.50 79 GLY B O 1
ATOM 2081 N N . GLY B 1 80 ? 24.863 -21.668 -8.060 1.00 63.78 80 GLY B N 1
ATOM 2082 C CA . GLY B 1 80 ? 25.172 -20.646 -9.059 1.00 66.43 80 GLY B CA 1
ATOM 2083 C C . GLY B 1 80 ? 26.520 -19.935 -8.905 1.00 67.88 80 GLY B C 1
ATOM 2084 O O . GLY B 1 80 ? 27.491 -20.491 -8.405 1.00 77.92 80 GLY B O 1
ATOM 2085 N N . PHE B 1 81 ? 26.592 -18.704 -9.386 1.00 62.40 81 PHE B N 1
ATOM 2086 C CA . PHE B 1 81 ? 27.865 -17.991 -9.481 1.00 59.96 81 PHE B CA 1
ATOM 2087 C C . PHE B 1 81 ? 28.501 -17.681 -8.129 1.00 66.34 81 PHE B C 1
ATOM 2088 O O . PHE B 1 81 ? 27.805 -17.387 -7.166 1.00 80.37 81 PHE B O 1
ATOM 2096 N N . LYS B 1 82 ? 29.833 -17.713 -8.110 1.00 66.35 82 LYS B N 1
ATOM 2097 C CA . LYS B 1 82 ? 30.647 -17.652 -6.912 1.00 61.93 82 LYS B CA 1
ATOM 2098 C C . LYS B 1 82 ? 32.048 -17.152 -7.280 1.00 60.75 82 LYS B C 1
ATOM 2099 O O . LYS B 1 82 ? 32.579 -17.483 -8.322 1.00 57.78 82 LYS B O 1
ATOM 2105 N N . ARG B 1 83 ? 32.667 -16.341 -6.444 1.00 61.07 83 ARG B N 1
ATOM 2106 C CA . ARG B 1 83 ? 33.864 -15.619 -6.886 1.00 61.83 83 ARG B CA 1
ATOM 2107 C C . ARG B 1 83 ? 34.603 -15.000 -5.698 1.00 62.43 83 ARG B C 1
ATOM 2108 O O . ARG B 1 83 ? 33.960 -14.590 -4.741 1.00 67.82 83 ARG B O 1
ATOM 2116 N N . GLU B 1 84 ? 35.934 -14.977 -5.739 1.00 55.48 84 GLU B N 1
ATOM 2117 C CA . GLU B 1 84 ? 36.721 -14.298 -4.700 1.00 57.48 84 GLU B CA 1
ATOM 2118 C C . GLU B 1 84 ? 36.901 -12.844 -5.073 1.00 55.64 84 GLU B C 1
ATOM 2119 O O . GLU B 1 84 ? 36.936 -12.524 -6.251 1.00 55.90 84 GLU B O 1
ATOM 2125 N N . GLU B 1 85 ? 37.009 -11.970 -4.074 1.00 57.51 85 GLU B N 1
ATOM 2126 C CA . GLU B 1 85 ? 37.172 -10.525 -4.307 1.00 61.90 85 GLU B CA 1
ATOM 2127 C C . GLU B 1 85 ? 38.429 -10.028 -3.620 1.00 60.94 85 GLU B C 1
ATOM 2128 O O . GLU B 1 85 ? 38.546 -10.129 -2.396 1.00 67.66 85 GLU B O 1
ATOM 2134 N N . ILE B 1 86 ? 39.372 -9.512 -4.405 1.00 57.12 86 ILE B N 1
ATOM 2135 C CA . ILE B 1 86 ? 40.694 -9.127 -3.898 1.00 58.91 86 ILE B CA 1
ATOM 2136 C C . ILE B 1 86 ? 40.900 -7.673 -4.217 1.00 54.58 86 ILE B C 1
ATOM 2137 O O . ILE B 1 86 ? 40.735 -7.285 -5.358 1.00 56.66 86 ILE B O 1
ATOM 2142 N N . ARG B 1 87 ? 41.234 -6.876 -3.208 1.00 59.70 87 ARG B N 1
ATOM 2143 C CA . ARG B 1 87 ? 41.329 -5.401 -3.340 1.00 62.46 87 ARG B CA 1
ATOM 2144 C C . ARG B 1 87 ? 42.679 -4.869 -2.852 1.00 60.25 87 ARG B C 1
ATOM 2145 O O . ARG B 1 87 ? 43.068 -5.146 -1.695 1.00 45.93 87 ARG B O 1
ATOM 2153 N N . GLY B 1 88 ? 43.373 -4.109 -3.722 1.00 65.86 88 GLY B N 1
ATOM 2154 C CA . GLY B 1 88 ? 44.801 -3.846 -3.577 1.00 65.14 88 GLY B CA 1
ATOM 2155 C C . GLY B 1 88 ? 45.312 -5.306 -3.529 1.00 69.40 88 GLY B C 1
ATOM 2156 O O . GLY B 1 88 ? 44.898 -6.151 -4.352 1.00 81.06 88 GLY B O 1
ATOM 2157 N N . GLY B 1 89 ? 46.097 -5.703 -2.540 1.00 65.48 89 GLY B N 1
ATOM 2158 C CA . GLY B 1 89 ? 46.440 -7.151 -2.465 1.00 66.43 89 GLY B CA 1
ATOM 2159 C C . GLY B 1 89 ? 45.712 -7.995 -1.448 1.00 67.32 89 GLY B C 1
ATOM 2160 O O . GLY B 1 89 ? 46.098 -9.136 -1.149 1.00 76.72 89 GLY B O 1
ATOM 2161 N N . VAL B 1 90 ? 44.602 -7.464 -0.976 1.00 69.58 90 VAL B N 1
ATOM 2162 C CA . VAL B 1 90 ? 43.918 -8.016 0.178 1.00 71.28 90 VAL B CA 1
ATOM 2163 C C . VAL B 1 90 ? 42.721 -8.869 -0.219 1.00 60.44 90 VAL B C 1
ATOM 2164 O O . VAL B 1 90 ? 41.798 -8.385 -0.886 1.00 54.07 90 VAL B O 1
ATOM 2168 N N . HIS B 1 91 ? 42.711 -10.121 0.227 1.00 54.02 91 HIS B N 1
ATOM 2169 C CA . HIS B 1 91 ? 41.526 -10.958 0.067 1.00 55.78 91 HIS B CA 1
ATOM 2170 C C . HIS B 1 91 ? 40.410 -10.417 0.993 1.00 54.96 91 HIS B C 1
ATOM 2171 O O . HIS B 1 91 ? 40.506 -10.527 2.208 1.00 53.37 91 HIS B O 1
ATOM 2178 N N . TYR B 1 92 ? 39.357 -9.853 0.399 1.00 52.76 92 TYR B N 1
ATOM 2179 C CA . TYR B 1 92 ? 38.292 -9.168 1.150 1.00 48.60 92 TYR B CA 1
ATOM 2180 C C . TYR B 1 92 ? 37.017 -10.035 1.297 1.00 51.41 92 TYR B C 1
ATOM 2181 O O . TYR B 1 92 ? 36.595 -10.315 2.422 1.00 60.03 92 TYR B O 1
ATOM 2190 N N . TYR B 1 93 ? 36.456 -10.505 0.184 1.00 44.13 93 TYR B N 1
ATOM 2191 C CA . TYR B 1 93 ? 35.212 -11.263 0.194 1.00 49.99 93 TYR B CA 1
ATOM 2192 C C . TYR B 1 93 ? 35.247 -12.569 -0.624 1.00 50.67 93 TYR B C 1
ATOM 2193 O O . TYR B 1 93 ? 36.030 -12.719 -1.569 1.00 53.16 93 TYR B O 1
ATOM 2202 N N . THR B 1 94 ? 34.337 -13.476 -0.285 1.00 50.70 94 THR B N 1
ATOM 2203 C CA . THR B 1 94 ? 33.846 -14.479 -1.204 1.00 58.00 94 THR B CA 1
ATOM 2204 C C . THR B 1 94 ? 32.396 -14.080 -1.517 1.00 62.25 94 THR B C 1
ATOM 2205 O O . THR B 1 94 ? 31.576 -14.090 -0.622 1.00 68.23 94 THR B O 1
ATOM 2209 N N . TYR B 1 95 ? 32.075 -13.778 -2.781 1.00 57.39 95 TYR B N 1
ATOM 2210 C CA . TYR B 1 95 ? 30.686 -13.523 -3.216 1.00 49.92 95 TYR B CA 1
ATOM 2211 C C . TYR B 1 95 ? 30.014 -14.837 -3.654 1.00 45.87 95 TYR B C 1
ATOM 2212 O O . TYR B 1 95 ? 30.491 -15.456 -4.554 1.00 54.36 95 TYR B O 1
ATOM 2221 N N . GLU B 1 96 ? 28.904 -15.234 -3.053 1.00 46.88 96 GLU B N 1
ATOM 2222 C CA . GLU B 1 96 ? 28.029 -16.276 -3.615 1.00 49.97 96 GLU B CA 1
ATOM 2223 C C . GLU B 1 96 ? 26.647 -15.682 -3.964 1.00 55.11 96 GLU B C 1
ATOM 2224 O O . GLU B 1 96 ? 25.948 -15.147 -3.115 1.00 58.46 96 GLU B O 1
ATOM 2230 N N . HIS B 1 97 ? 26.247 -15.797 -5.220 1.00 51.99 97 HIS B N 1
ATOM 2231 C CA . HIS B 1 97 ? 24.925 -15.379 -5.642 1.00 48.67 97 HIS B CA 1
ATOM 2232 C C . HIS B 1 97 ? 23.871 -16.221 -4.921 1.00 46.21 97 HIS B C 1
ATOM 2233 O O . HIS B 1 97 ? 23.942 -17.403 -4.957 1.00 43.61 97 HIS B O 1
ATOM 2240 N N . LEU B 1 98 ? 22.847 -15.589 -4.366 1.00 42.32 98 LEU B N 1
ATOM 2241 C CA . LEU B 1 98 ? 21.627 -16.292 -4.056 1.00 41.29 98 LEU B CA 1
ATOM 2242 C C . LEU B 1 98 ? 20.745 -16.286 -5.299 1.00 42.22 98 LEU B C 1
ATOM 2243 O O . LEU B 1 98 ? 21.257 -16.103 -6.423 1.00 50.36 98 LEU B O 1
ATOM 2248 N N . VAL B 1 99 ? 19.435 -16.464 -5.139 1.00 39.99 99 VAL B N 1
ATOM 2249 C CA . VAL B 1 99 ? 18.536 -16.482 -6.300 1.00 39.27 99 VAL B CA 1
ATOM 2250 C C . VAL B 1 99 ? 18.564 -15.168 -7.080 1.00 41.03 99 VAL B C 1
ATOM 2251 O O . VAL B 1 99 ? 18.567 -14.086 -6.485 1.00 38.88 99 VAL B O 1
ATOM 2255 N N . THR B 1 100 ? 18.656 -15.276 -8.406 1.00 39.45 100 THR B N 1
ATOM 2256 C CA . THR B 1 100 ? 18.667 -14.121 -9.284 1.00 40.05 100 THR B CA 1
ATOM 2257 C C . THR B 1 100 ? 17.606 -14.359 -10.306 1.00 38.23 100 THR B C 1
ATOM 2258 O O . THR B 1 100 ? 17.368 -15.497 -10.653 1.00 35.92 100 THR B O 1
ATOM 2262 N N . THR B 1 101 ? 16.967 -13.289 -10.777 1.00 39.59 101 THR B N 1
ATOM 2263 C CA . THR B 1 101 ? 15.865 -13.407 -11.765 1.00 40.13 101 THR B CA 1
ATOM 2264 C C . THR B 1 101 ? 15.815 -12.234 -12.739 1.00 39.67 101 THR B C 1
ATOM 2265 O O . THR B 1 101 ? 16.044 -11.082 -12.371 1.00 39.66 101 THR B O 1
ATOM 2269 N N . ASN B 1 102 ? 15.504 -12.550 -13.985 1.00 40.50 102 ASN B N 1
ATOM 2270 C CA . ASN B 1 102 ? 15.374 -11.531 -14.996 1.00 42.52 102 ASN B CA 1
ATOM 2271 C C . ASN B 1 102 ? 14.111 -10.700 -14.835 1.00 42.57 102 ASN B C 1
ATOM 2272 O O . ASN B 1 102 ? 13.920 -9.725 -15.572 1.00 41.24 102 ASN B O 1
ATOM 2277 N N . GLN B 1 103 ? 13.260 -11.079 -13.888 1.00 37.50 103 GLN B N 1
ATOM 2278 C CA . GLN B 1 103 ? 12.076 -10.307 -13.594 1.00 36.18 103 GLN B CA 1
ATOM 2279 C C . GLN B 1 103 ? 12.361 -9.169 -12.632 1.00 37.58 103 GLN B C 1
ATOM 2280 O O . GLN B 1 103 ? 11.514 -8.322 -12.418 1.00 39.91 103 GLN B O 1
ATOM 2286 N N . ASP B 1 104 ? 13.537 -9.166 -12.018 1.00 36.71 104 ASP B N 1
ATOM 2287 C CA . ASP B 1 104 ? 14.005 -7.993 -11.344 1.00 34.08 104 ASP B CA 1
ATOM 2288 C C . ASP B 1 104 ? 15.523 -7.958 -11.419 1.00 34.63 104 ASP B C 1
ATOM 2289 O O . ASP B 1 104 ? 16.214 -8.355 -10.507 1.00 34.61 104 ASP B O 1
ATOM 2294 N N . PRO B 1 105 ? 16.043 -7.462 -12.536 1.00 34.95 105 PRO B N 1
ATOM 2295 C CA . PRO B 1 105 ? 17.482 -7.421 -12.674 1.00 34.49 105 PRO B CA 1
ATOM 2296 C C . PRO B 1 105 ? 18.210 -6.534 -11.659 1.00 34.44 105 PRO B C 1
ATOM 2297 O O . PRO B 1 105 ? 19.416 -6.663 -11.540 1.00 39.59 105 PRO B O 1
ATOM 2301 N N . GLY B 1 106 ? 17.514 -5.648 -10.952 1.00 32.83 106 GLY B N 1
ATOM 2302 C CA . GLY B 1 106 ? 18.138 -4.745 -9.976 1.00 28.10 106 GLY B CA 1
ATOM 2303 C C . GLY B 1 106 ? 18.280 -5.378 -8.598 1.00 29.56 106 GLY B C 1
ATOM 2304 O O . GLY B 1 106 ? 18.836 -4.783 -7.694 1.00 30.47 106 GLY B O 1
ATOM 2305 N N . LEU B 1 107 ? 17.754 -6.577 -8.440 1.00 31.30 107 LEU B N 1
ATOM 2306 C CA . LEU B 1 107 ? 17.889 -7.338 -7.216 1.00 34.48 107 LEU B CA 1
ATOM 2307 C C . LEU B 1 107 ? 19.119 -8.208 -7.271 1.00 33.86 107 LEU B C 1
ATOM 2308 O O . LEU B 1 107 ? 19.164 -9.180 -8.030 1.00 31.12 107 LEU B O 1
ATOM 2313 N N . MET B 1 108 ? 20.091 -7.911 -6.418 1.00 37.01 108 MET B N 1
ATOM 2314 C CA . MET B 1 108 ? 21.293 -8.759 -6.289 1.00 35.95 108 MET B CA 1
ATOM 2315 C C . MET B 1 108 ? 21.465 -9.222 -4.826 1.00 32.58 108 MET B C 1
ATOM 2316 O O . MET B 1 108 ? 21.925 -8.470 -3.957 1.00 34.12 108 MET B O 1
ATOM 2321 N N . ALA B 1 109 ? 21.084 -10.464 -4.580 1.00 28.97 109 ALA B N 1
ATOM 2322 C CA . ALA B 1 109 ? 21.164 -11.052 -3.266 1.00 32.76 109 ALA B CA 1
ATOM 2323 C C . ALA B 1 109 ? 22.407 -11.928 -3.137 1.00 32.75 109 ALA B C 1
ATOM 2324 O O . ALA B 1 109 ? 22.607 -12.808 -3.961 1.00 36.29 109 ALA B O 1
ATOM 2326 N N . LEU B 1 110 ? 23.215 -11.684 -2.111 1.00 28.72 110 LEU B N 1
ATOM 2327 C CA . LEU B 1 110 ? 24.488 -12.349 -1.938 1.00 33.19 110 LEU B CA 1
ATOM 2328 C C . LEU B 1 110 ? 24.688 -12.920 -0.558 1.00 36.65 110 LEU B C 1
ATOM 2329 O O . LEU B 1 110 ? 24.243 -12.346 0.421 1.00 36.32 110 LEU B O 1
ATOM 2334 N N . ARG B 1 111 ? 25.418 -14.023 -0.504 1.00 40.81 111 ARG B N 1
ATOM 2335 C CA . ARG B 1 111 ? 26.017 -14.556 0.719 1.00 40.91 111 ARG B CA 1
ATOM 2336 C C . ARG B 1 111 ? 27.526 -14.254 0.620 1.00 42.66 111 ARG B C 1
ATOM 2337 O O . ARG B 1 111 ? 28.147 -14.528 -0.393 1.00 47.45 111 ARG B O 1
ATOM 2345 N N . LEU B 1 112 ? 28.113 -13.663 1.640 1.00 42.82 112 LEU B N 1
ATOM 2346 C CA . LEU B 1 112 ? 29.522 -13.327 1.603 1.00 43.85 112 LEU B CA 1
ATOM 2347 C C . LEU B 1 112 ? 30.266 -13.938 2.768 1.00 48.63 112 LEU B C 1
ATOM 2348 O O . LEU B 1 112 ? 29.757 -13.955 3.882 1.00 52.03 112 LEU B O 1
ATOM 2353 N N . ASP B 1 113 ? 31.463 -14.460 2.499 1.00 47.44 113 ASP B N 1
ATOM 2354 C CA . ASP B 1 113 ? 32.437 -14.753 3.540 1.00 48.81 113 ASP B CA 1
ATOM 2355 C C . ASP B 1 113 ? 33.371 -13.573 3.641 1.00 54.44 113 ASP B C 1
ATOM 2356 O O . ASP B 1 113 ? 33.812 -13.040 2.615 1.00 59.42 113 ASP B O 1
ATOM 2361 N N . LEU B 1 114 ? 33.687 -13.165 4.863 1.00 52.41 114 LEU B N 1
ATOM 2362 C CA . LEU B 1 114 ? 34.625 -12.067 5.067 1.00 53.14 114 LEU B CA 1
ATOM 2363 C C . LEU B 1 114 ? 35.986 -12.647 5.398 1.00 53.78 114 LEU B C 1
ATOM 2364 O O . LEU B 1 114 ? 36.071 -13.580 6.198 1.00 48.79 114 LEU B O 1
ATOM 2369 N N . HIS B 1 115 ? 37.029 -12.099 4.769 1.00 52.92 115 HIS B N 1
ATOM 2370 C CA . HIS B 1 115 ? 38.379 -12.641 4.868 1.00 55.16 115 HIS B CA 1
ATOM 2371 C C . HIS B 1 115 ? 39.413 -11.640 5.388 1.00 51.31 115 HIS B C 1
ATOM 2372 O O . HIS B 1 115 ? 40.508 -12.030 5.749 1.00 60.11 115 HIS B O 1
ATOM 2379 N N . SER B 1 116 ? 39.082 -10.365 5.416 1.00 44.93 116 SER B N 1
ATOM 2380 C CA . SER B 1 116 ? 39.993 -9.363 5.902 1.00 42.34 116 SER B CA 1
ATOM 2381 C C . SER B 1 116 ? 39.698 -9.010 7.376 1.00 47.84 116 SER B C 1
ATOM 2382 O O . SER B 1 116 ? 38.746 -9.542 7.983 1.00 42.49 116 SER B O 1
ATOM 2385 N N . ASP B 1 117 ? 40.526 -8.113 7.940 1.00 48.64 117 ASP B N 1
ATOM 2386 C CA . ASP B 1 117 ? 40.400 -7.684 9.330 1.00 50.94 117 ASP B CA 1
ATOM 2387 C C . ASP B 1 117 ? 41.317 -6.493 9.564 1.00 56.68 117 ASP B C 1
ATOM 2388 O O . ASP B 1 117 ? 41.817 -5.913 8.605 1.00 63.46 117 ASP B O 1
ATOM 2393 N N . ASP B 1 118 ? 41.513 -6.107 10.823 1.00 60.25 118 ASP B N 1
ATOM 2394 C CA . ASP B 1 118 ? 42.238 -4.865 11.148 1.00 67.71 118 ASP B CA 1
ATOM 2395 C C . ASP B 1 118 ? 43.721 -4.882 10.807 1.00 66.69 118 ASP B C 1
ATOM 2396 O O . ASP B 1 118 ? 44.355 -3.819 10.732 1.00 58.90 118 ASP B O 1
ATOM 2401 N N . GLU B 1 119 ? 44.276 -6.077 10.650 1.00 67.86 119 GLU B N 1
ATOM 2402 C CA . GLU B 1 119 ? 45.690 -6.209 10.327 1.00 80.04 119 GLU B CA 1
ATOM 2403 C C . GLU B 1 119 ? 45.973 -5.906 8.850 1.00 76.73 119 GLU B C 1
ATOM 2404 O O . GLU B 1 119 ? 47.074 -5.493 8.504 1.00 69.21 119 GLU B O 1
ATOM 2410 N N . GLN B 1 120 ? 44.966 -6.101 8.001 1.00 74.15 120 GLN B N 1
ATOM 2411 C CA . GLN B 1 120 ? 45.059 -5.742 6.597 1.00 65.63 120 GLN B CA 1
ATOM 2412 C C . GLN B 1 120 ? 44.632 -4.303 6.463 1.00 67.52 120 GLN B C 1
ATOM 2413 O O . GLN B 1 120 ? 43.895 -3.791 7.304 1.00 64.16 120 GLN B O 1
ATOM 2419 N N . PRO B 1 121 ? 45.060 -3.644 5.380 1.00 69.12 121 PRO B N 1
ATOM 2420 C CA . PRO B 1 121 ? 44.555 -2.292 5.170 1.00 65.27 121 PRO B CA 1
ATOM 2421 C C . PRO B 1 121 ? 43.061 -2.263 4.813 1.00 64.48 121 PRO B C 1
ATOM 2422 O O . PRO B 1 121 ? 42.476 -3.260 4.347 1.00 53.80 121 PRO B O 1
ATOM 2426 N N . LEU B 1 122 ? 42.462 -1.103 5.042 1.00 63.81 122 LEU B N 1
ATOM 2427 C CA . LEU B 1 122 ? 41.070 -0.872 4.704 1.00 57.53 122 LEU B CA 1
ATOM 2428 C C . LEU B 1 122 ? 40.851 -0.783 3.187 1.00 53.90 122 LEU B C 1
ATOM 2429 O O . LEU B 1 122 ? 41.599 -0.095 2.487 1.00 56.30 122 LEU B O 1
ATOM 2434 N N . ARG B 1 123 ? 39.814 -1.452 2.697 1.00 54.42 123 ARG B N 1
ATOM 2435 C CA . ARG B 1 123 ? 39.447 -1.380 1.290 1.00 59.83 123 ARG B CA 1
ATOM 2436 C C . ARG B 1 123 ? 37.976 -1.069 1.092 1.00 55.23 123 ARG B C 1
ATOM 2437 O O . ARG B 1 123 ? 37.193 -1.947 0.695 1.00 52.19 123 ARG B O 1
ATOM 2445 N N . LEU B 1 124 ? 37.625 0.191 1.320 1.00 52.40 124 LEU B N 1
ATOM 2446 C CA . LEU B 1 124 ? 36.282 0.672 1.070 1.00 53.01 124 LEU B CA 1
ATOM 2447 C C . LEU B 1 124 ? 35.989 0.671 -0.409 1.00 57.04 124 LEU B C 1
ATOM 2448 O O . LEU B 1 124 ? 36.899 0.863 -1.208 1.00 67.99 124 LEU B O 1
ATOM 2453 N N . ASN B 1 125 ? 34.739 0.403 -0.793 1.00 58.71 125 ASN B N 1
ATOM 2454 C CA . ASN B 1 125 ? 34.331 0.565 -2.203 1.00 56.88 125 ASN B CA 1
ATOM 2455 C C . ASN B 1 125 ? 34.065 2.048 -2.413 1.00 63.73 125 ASN B C 1
ATOM 2456 O O . ASN B 1 125 ? 34.280 2.846 -1.496 1.00 64.32 125 ASN B O 1
ATOM 2461 N N . GLY B 1 126 ? 33.605 2.414 -3.607 1.00 70.98 126 GLY B N 1
ATOM 2462 C CA . GLY B 1 126 ? 33.163 3.781 -3.882 1.00 74.24 126 GLY B CA 1
ATOM 2463 C C . GLY B 1 126 ? 31.674 4.022 -3.658 1.00 80.68 126 GLY B C 1
ATOM 2464 O O . GLY B 1 126 ? 31.157 5.060 -4.041 1.00 87.52 126 GLY B O 1
ATOM 2465 N N . GLY B 1 127 ? 30.978 3.068 -3.044 1.00 79.77 127 GLY B N 1
ATOM 2466 C CA . GLY B 1 127 ? 29.534 3.135 -2.923 1.00 78.98 127 GLY B CA 1
ATOM 2467 C C . GLY B 1 127 ? 28.899 2.681 -4.215 1.00 74.53 127 GLY B C 1
ATOM 2468 O O . GLY B 1 127 ? 29.593 2.434 -5.195 1.00 75.15 127 GLY B O 1
ATOM 2469 N N . HIS B 1 128 ? 27.577 2.553 -4.215 1.00 67.60 128 HIS B N 1
ATOM 2470 C CA . HIS B 1 128 ? 26.851 2.158 -5.420 1.00 63.75 128 HIS B CA 1
ATOM 2471 C C . HIS B 1 128 ? 25.393 2.638 -5.382 1.00 66.15 128 HIS B C 1
ATOM 2472 O O . HIS B 1 128 ? 24.839 2.927 -4.309 1.00 51.09 128 HIS B O 1
ATOM 2479 N N . GLY B 1 129 ? 24.791 2.690 -6.580 1.00 69.72 129 GLY B N 1
ATOM 2480 C CA . GLY B 1 129 ? 23.410 3.159 -6.790 1.00 57.27 129 GLY B CA 1
ATOM 2481 C C . GLY B 1 129 ? 22.374 2.428 -5.967 1.00 50.93 129 GLY B C 1
ATOM 2482 O O . GLY B 1 129 ? 21.432 3.045 -5.484 1.00 49.78 129 GLY B O 1
ATOM 2483 N N . SER B 1 130 ? 22.566 1.123 -5.793 1.00 44.20 130 SER B N 1
ATOM 2484 C CA . SER B 1 130 ? 21.637 0.293 -5.039 1.00 44.97 130 SER B CA 1
ATOM 2485 C C . SER B 1 130 ? 21.599 0.595 -3.565 1.00 42.03 130 SER B C 1
ATOM 2486 O O . SER B 1 130 ? 22.627 0.855 -2.940 1.00 44.85 130 SER B O 1
ATOM 2489 N N . ARG B 1 131 ? 20.409 0.497 -3.013 1.00 36.00 131 ARG B N 1
ATOM 2490 C CA . ARG B 1 131 ? 20.269 0.423 -1.584 1.00 37.36 131 ARG B CA 1
ATOM 2491 C C . ARG B 1 131 ? 20.765 -0.955 -1.179 1.00 35.69 131 ARG B C 1
ATOM 2492 O O . ARG B 1 131 ? 20.771 -1.868 -1.989 1.00 35.77 131 ARG B O 1
ATOM 2500 N N . GLU B 1 132 ? 21.165 -1.101 0.071 1.00 31.92 132 GLU B N 1
ATOM 2501 C CA . GLU B 1 132 ? 21.604 -2.378 0.573 1.00 29.78 132 GLU B CA 1
ATOM 2502 C C . GLU B 1 132 ? 21.129 -2.632 1.987 1.00 27.28 132 GLU B C 1
ATOM 2503 O O . GLU B 1 132 ? 21.105 -1.732 2.826 1.00 25.11 132 GLU B O 1
ATOM 2509 N N . ILE B 1 133 ? 20.737 -3.860 2.246 1.00 26.36 133 ILE B N 1
ATOM 2510 C CA . ILE B 1 133 ? 20.506 -4.304 3.604 1.00 27.70 133 ILE B CA 1
ATOM 2511 C C . ILE B 1 133 ? 21.304 -5.578 3.860 1.00 29.86 133 ILE B C 1
ATOM 2512 O O . ILE B 1 133 ? 21.280 -6.513 3.064 1.00 30.53 133 ILE B O 1
ATOM 2517 N N . VAL B 1 134 ? 22.012 -5.589 4.977 1.00 31.29 134 VAL B N 1
ATOM 2518 C CA . VAL B 1 134 ? 22.888 -6.671 5.342 1.00 32.54 134 VAL B CA 1
ATOM 2519 C C . VAL B 1 134 ? 22.445 -7.256 6.650 1.00 32.33 134 VAL B C 1
ATOM 2520 O O . VAL B 1 134 ? 22.134 -6.535 7.589 1.00 32.04 134 VAL B O 1
ATOM 2524 N N . TYR B 1 135 ? 22.470 -8.574 6.720 1.00 33.06 135 TYR B N 1
ATOM 2525 C CA . TYR B 1 135 ? 22.155 -9.314 7.941 1.00 32.42 135 TYR B CA 1
ATOM 2526 C C . TYR B 1 135 ? 23.301 -10.240 8.284 1.00 30.83 135 TYR B C 1
ATOM 2527 O O . TYR B 1 135 ? 23.802 -10.926 7.419 1.00 30.80 135 TYR B O 1
ATOM 2536 N N . VAL B 1 136 ? 23.721 -10.272 9.537 1.00 29.24 136 VAL B N 1
ATOM 2537 C CA . VAL B 1 136 ? 24.844 -11.125 9.942 1.00 27.67 136 VAL B CA 1
ATOM 2538 C C . VAL B 1 136 ? 24.367 -12.504 10.355 1.00 28.19 136 VAL B C 1
ATOM 2539 O O . VAL B 1 136 ? 23.747 -12.668 11.390 1.00 27.32 136 VAL B O 1
ATOM 2543 N N . THR B 1 137 ? 24.664 -13.507 9.544 1.00 29.83 137 THR B N 1
ATOM 2544 C CA . THR B 1 137 ? 24.316 -14.884 9.881 1.00 31.02 137 THR B CA 1
ATOM 2545 C C . THR B 1 137 ? 25.288 -15.529 10.878 1.00 32.26 137 THR B C 1
ATOM 2546 O O . THR B 1 137 ? 24.890 -16.411 11.617 1.00 33.90 137 THR B O 1
ATOM 2550 N N . ARG B 1 138 ? 26.559 -15.127 10.878 1.00 34.34 138 ARG B N 1
ATOM 2551 C CA . ARG B 1 138 ? 27.553 -15.784 11.699 1.00 38.72 138 ARG B CA 1
ATOM 2552 C C . ARG B 1 138 ? 28.743 -14.911 11.994 1.00 38.60 138 ARG B C 1
ATOM 2553 O O . ARG B 1 138 ? 29.354 -14.328 11.098 1.00 38.72 138 ARG B O 1
ATOM 2561 N N . GLY B 1 139 ? 29.084 -14.832 13.274 1.00 41.08 139 GLY B N 1
ATOM 2562 C CA . GLY B 1 139 ? 30.334 -14.212 13.710 1.00 35.59 139 GLY B CA 1
ATOM 2563 C C . GLY B 1 139 ? 30.145 -12.773 14.146 1.00 34.12 139 GLY B C 1
ATOM 2564 O O . GLY B 1 139 ? 29.065 -12.351 14.586 1.00 33.90 139 GLY B O 1
ATOM 2565 N N . ALA B 1 140 ? 31.199 -12.016 13.992 1.00 30.62 140 ALA B N 1
ATOM 2566 C CA . ALA B 1 140 ? 31.214 -10.683 14.435 1.00 33.85 140 ALA B CA 1
ATOM 2567 C C . ALA B 1 140 ? 31.887 -9.831 13.364 1.00 36.19 140 ALA B C 1
ATOM 2568 O O . ALA B 1 140 ? 33.044 -10.053 13.027 1.00 37.70 140 ALA B O 1
ATOM 2570 N N . VAL B 1 141 ? 31.171 -8.820 12.892 1.00 36.18 141 VAL B N 1
ATOM 2571 C CA . VAL B 1 141 ? 31.540 -8.095 11.702 1.00 33.99 141 VAL B CA 1
ATOM 2572 C C . VAL B 1 141 ? 31.834 -6.628 11.971 1.00 35.88 141 VAL B C 1
ATOM 2573 O O . VAL B 1 141 ? 31.026 -5.898 12.551 1.00 38.71 141 VAL B O 1
ATOM 2577 N N . ARG B 1 142 ? 33.008 -6.201 11.529 1.00 37.46 142 ARG B N 1
ATOM 2578 C CA . ARG B 1 142 ? 33.408 -4.827 11.641 1.00 39.04 142 ARG B CA 1
ATOM 2579 C C . ARG B 1 142 ? 32.907 -4.160 10.395 1.00 38.25 142 ARG B C 1
ATOM 2580 O O . ARG B 1 142 ? 33.218 -4.600 9.295 1.00 35.85 142 ARG B O 1
ATOM 2588 N N . VAL B 1 143 ? 32.109 -3.109 10.565 1.00 37.56 143 VAL B N 1
ATOM 2589 C CA . VAL B 1 143 ? 31.582 -2.375 9.427 1.00 34.03 143 VAL B CA 1
ATOM 2590 C C . VAL B 1 143 ? 32.103 -0.970 9.523 1.00 34.13 143 VAL B C 1
ATOM 2591 O O . VAL B 1 143 ? 32.117 -0.356 10.618 1.00 36.55 143 VAL B O 1
ATOM 2595 N N . ARG B 1 144 ? 32.570 -0.467 8.391 1.00 34.94 144 ARG B N 1
ATOM 2596 C CA . ARG B 1 144 ? 33.106 0.900 8.315 1.00 40.09 144 ARG B CA 1
ATOM 2597 C C . ARG B 1 144 ? 32.530 1.593 7.090 1.00 38.02 144 ARG B C 1
ATOM 2598 O O . ARG B 1 144 ? 32.373 0.985 6.029 1.00 33.65 144 ARG B O 1
ATOM 2606 N N . TRP B 1 145 ? 32.237 2.870 7.228 1.00 38.73 145 TRP B N 1
ATOM 2607 C CA . TRP B 1 145 ? 31.679 3.613 6.116 1.00 42.41 145 TRP B CA 1
ATOM 2608 C C . TRP B 1 145 ? 32.016 5.097 6.225 1.00 45.22 145 TRP B C 1
ATOM 2609 O O . TRP B 1 145 ? 32.421 5.570 7.294 1.00 41.70 145 TRP B O 1
ATOM 2620 N N . VAL B 1 146 ? 31.835 5.816 5.119 1.00 48.03 146 VAL B N 1
ATOM 2621 C CA . VAL B 1 146 ? 32.105 7.247 5.083 1.00 53.60 146 VAL B CA 1
ATOM 2622 C C . VAL B 1 146 ? 30.804 7.990 5.253 1.00 52.18 146 VAL B C 1
ATOM 2623 O O . VAL B 1 146 ? 29.907 7.886 4.427 1.00 52.21 146 VAL B O 1
ATOM 2627 N N . GLY B 1 147 ? 30.721 8.723 6.345 1.00 53.92 147 GLY B N 1
ATOM 2628 C CA . GLY B 1 147 ? 29.505 9.369 6.734 1.00 61.46 147 GLY B CA 1
ATOM 2629 C C . GLY B 1 147 ? 29.468 10.819 6.321 1.00 74.33 147 GLY B C 1
ATOM 2630 O O . GLY B 1 147 ? 29.949 11.206 5.244 1.00 68.48 147 GLY B O 1
ATOM 2631 N N . ASP B 1 148 ? 28.900 11.617 7.222 1.00 89.82 148 ASP B N 1
ATOM 2632 C CA . ASP B 1 148 ? 28.688 13.030 6.984 1.00 101.06 148 ASP B CA 1
ATOM 2633 C C . ASP B 1 148 ? 30.031 13.743 7.052 1.00 103.43 148 ASP B C 1
ATOM 2634 O O . ASP B 1 148 ? 30.846 13.484 7.963 1.00 103.34 148 ASP B O 1
ATOM 2639 N N . ASN B 1 149 ? 30.251 14.628 6.078 1.00 95.27 149 ASN B N 1
ATOM 2640 C CA . ASN B 1 149 ? 31.476 15.419 5.983 1.00 90.54 149 ASN B CA 1
ATOM 2641 C C . ASN B 1 149 ? 32.719 14.557 5.798 1.00 77.39 149 ASN B C 1
ATOM 2642 O O . ASN B 1 149 ? 33.780 14.862 6.347 1.00 79.68 149 ASN B O 1
ATOM 2647 N N . ASP B 1 150 ? 32.568 13.464 5.058 1.00 64.52 150 ASP B N 1
ATOM 2648 C CA . ASP B 1 150 ? 33.673 12.569 4.753 1.00 73.61 150 ASP B CA 1
ATOM 2649 C C . ASP B 1 150 ? 34.418 12.015 5.972 1.00 74.86 150 ASP B C 1
ATOM 2650 O O . ASP B 1 150 ? 35.551 11.570 5.831 1.00 87.76 150 ASP B O 1
ATOM 2655 N N . GLU B 1 151 ? 33.779 11.999 7.142 1.00 69.92 151 GLU B N 1
ATOM 2656 C CA . GLU B 1 151 ? 34.388 11.429 8.337 1.00 70.73 151 GLU B CA 1
ATOM 2657 C C . GLU B 1 151 ? 34.145 9.929 8.359 1.00 66.36 151 GLU B C 1
ATOM 2658 O O . GLU B 1 151 ? 33.039 9.470 8.077 1.00 60.00 151 GLU B O 1
ATOM 2664 N N . LEU B 1 152 ? 35.192 9.163 8.641 1.00 60.26 152 LEU B N 1
ATOM 2665 C CA . LEU B 1 152 ? 35.085 7.714 8.669 1.00 62.27 152 LEU B CA 1
ATOM 2666 C C . LEU B 1 152 ? 34.354 7.283 9.936 1.00 54.95 152 LEU B C 1
ATOM 2667 O O . LEU B 1 152 ? 34.637 7.781 11.017 1.00 48.74 152 LEU B O 1
ATOM 2672 N N . LYS B 1 153 ? 33.398 6.366 9.775 1.00 49.82 153 LYS B N 1
ATOM 2673 C CA . LYS B 1 153 ? 32.644 5.831 10.889 1.00 49.53 153 LYS B CA 1
ATOM 2674 C C . LYS B 1 153 ? 32.872 4.330 10.971 1.00 43.33 153 LYS B C 1
ATOM 2675 O O . LYS B 1 153 ? 33.246 3.678 9.988 1.00 36.01 153 LYS B O 1
ATOM 2681 N N . GLU B 1 154 ? 32.629 3.773 12.149 1.00 42.31 154 GLU B N 1
ATOM 2682 C CA . GLU B 1 154 ? 32.720 2.320 12.331 1.00 43.59 154 GLU B CA 1
ATOM 2683 C C . GLU B 1 154 ? 31.754 1.799 13.386 1.00 38.45 154 GLU B C 1
ATOM 2684 O O . GLU B 1 154 ? 31.352 2.516 14.291 1.00 30.05 154 GLU B O 1
ATOM 2690 N N . ASP B 1 155 ? 31.465 0.514 13.302 1.00 39.73 155 ASP B N 1
ATOM 2691 C CA . ASP B 1 155 ? 30.675 -0.164 14.333 1.00 39.40 155 ASP B CA 1
ATOM 2692 C C . ASP B 1 155 ? 30.933 -1.666 14.238 1.00 38.94 155 ASP B C 1
ATOM 2693 O O . ASP B 1 155 ? 31.701 -2.139 13.383 1.00 40.01 155 ASP B O 1
ATOM 2698 N N . VAL B 1 156 ? 30.286 -2.419 15.107 1.00 37.88 156 VAL B N 1
ATOM 2699 C CA . VAL B 1 156 ? 30.448 -3.868 15.118 1.00 40.28 156 VAL B CA 1
ATOM 2700 C C . VAL B 1 156 ? 29.077 -4.482 15.092 1.00 36.08 156 VAL B C 1
ATOM 2701 O O . VAL B 1 156 ? 28.179 -4.044 15.829 1.00 34.91 156 VAL B O 1
ATOM 2705 N N . LEU B 1 157 ? 28.903 -5.479 14.229 1.00 31.19 157 LEU B N 1
ATOM 2706 C CA . LEU B 1 157 ? 27.590 -6.084 14.047 1.00 30.54 157 LEU B CA 1
ATOM 2707 C C . LEU B 1 157 ? 27.727 -7.519 14.442 1.00 31.01 157 LEU B C 1
ATOM 2708 O O . LEU B 1 157 ? 28.560 -8.247 13.883 1.00 28.01 157 LEU B O 1
ATOM 2713 N N . ASN B 1 158 ? 26.889 -7.939 15.377 1.00 29.32 158 ASN B N 1
ATOM 2714 C CA . ASN B 1 158 ? 26.900 -9.332 15.826 1.00 28.47 158 ASN B CA 1
ATOM 2715 C C . ASN B 1 158 ? 25.827 -10.114 15.133 1.00 27.42 158 ASN B C 1
ATOM 2716 O O . ASN B 1 158 ? 24.995 -9.568 14.411 1.00 29.79 158 ASN B O 1
ATOM 2721 N N . GLU B 1 159 ? 25.892 -11.402 15.316 1.00 27.90 159 GLU B N 1
ATOM 2722 C CA . GLU B 1 159 ? 24.945 -12.329 14.742 1.00 31.11 159 GLU B CA 1
ATOM 2723 C C . GLU B 1 159 ? 23.523 -11.821 14.986 1.00 31.81 159 GLU B C 1
ATOM 2724 O O . GLU B 1 159 ? 23.138 -11.566 16.128 1.00 32.62 159 GLU B O 1
ATOM 2730 N N . GLY B 1 160 ? 22.765 -11.618 13.914 1.00 27.84 160 GLY B N 1
ATOM 2731 C CA . GLY B 1 160 ? 21.380 -11.233 14.022 1.00 26.19 160 GLY B CA 1
ATOM 2732 C C . GLY B 1 160 ? 21.138 -9.733 13.963 1.00 26.83 160 GLY B C 1
ATOM 2733 O O . GLY B 1 160 ? 19.978 -9.293 13.819 1.00 25.04 160 GLY B O 1
ATOM 2734 N N . ASP B 1 161 ? 22.213 -8.955 14.076 1.00 23.62 161 ASP B N 1
ATOM 2735 C CA . ASP B 1 161 ? 22.157 -7.547 13.797 1.00 23.83 161 ASP B CA 1
ATOM 2736 C C . ASP B 1 161 ? 22.071 -7.312 12.291 1.00 24.05 161 ASP B C 1
ATOM 2737 O O . ASP B 1 161 ? 22.376 -8.198 11.493 1.00 25.77 161 ASP B O 1
ATOM 2742 N N . SER B 1 162 ? 21.643 -6.124 11.896 1.00 23.28 162 SER B N 1
ATOM 2743 C CA . SER B 1 162 ? 21.467 -5.813 10.494 1.00 24.12 162 SER B CA 1
ATOM 2744 C C . SER B 1 162 ? 21.754 -4.351 10.230 1.00 24.22 162 SER B C 1
ATOM 2745 O O . SER B 1 162 ? 21.801 -3.546 11.157 1.00 25.63 162 SER B O 1
ATOM 2748 N N . ILE B 1 163 ? 21.943 -3.988 8.967 1.00 24.58 163 ILE B N 1
ATOM 2749 C CA . ILE B 1 163 ? 22.230 -2.608 8.653 1.00 24.58 163 ILE B CA 1
ATOM 2750 C C . ILE B 1 163 ? 21.688 -2.225 7.307 1.00 24.76 163 ILE B C 1
ATOM 2751 O O . ILE B 1 163 ? 21.677 -3.022 6.387 1.00 26.65 163 ILE B O 1
ATOM 2756 N N . PHE B 1 164 ? 21.219 -0.991 7.195 1.00 25.64 164 PHE B N 1
ATOM 2757 C CA . PHE B 1 164 ? 20.767 -0.463 5.930 1.00 26.21 164 PHE B CA 1
ATOM 2758 C C . PHE B 1 164 ? 21.777 0.574 5.492 1.00 27.00 164 PHE B C 1
ATOM 2759 O O . PHE B 1 164 ? 22.174 1.403 6.295 1.00 28.83 164 PHE B O 1
ATOM 2767 N N . ILE B 1 165 ? 22.158 0.543 4.218 1.00 29.22 165 ILE B N 1
ATOM 2768 C CA . ILE B 1 165 ? 23.092 1.498 3.642 1.00 30.84 165 ILE B CA 1
ATOM 2769 C C . ILE B 1 165 ? 22.491 2.268 2.451 1.00 32.66 165 ILE B C 1
ATOM 2770 O O . ILE B 1 165 ? 22.094 1.691 1.438 1.00 28.79 165 ILE B O 1
ATOM 2775 N N . LEU B 1 166 ? 22.496 3.595 2.587 1.00 34.96 166 LEU B N 1
ATOM 2776 C CA . LEU B 1 166 ? 21.943 4.521 1.621 1.00 36.38 166 LEU B CA 1
ATOM 2777 C C . LEU B 1 166 ? 22.783 4.479 0.366 1.00 35.98 166 LEU B C 1
ATOM 2778 O O . LEU B 1 166 ? 23.980 4.232 0.421 1.00 31.38 166 LEU B O 1
ATOM 2783 N N . PRO B 1 167 ? 22.163 4.709 -0.786 1.00 39.02 167 PRO B N 1
ATOM 2784 C CA . PRO B 1 167 ? 22.932 4.640 -2.025 1.00 41.37 167 PRO B CA 1
ATOM 2785 C C . PRO B 1 167 ? 24.151 5.544 -2.037 1.00 40.32 167 PRO B C 1
ATOM 2786 O O . PRO B 1 167 ? 24.112 6.650 -1.509 1.00 34.09 167 PRO B O 1
ATOM 2790 N N . ASN B 1 168 ? 25.232 5.021 -2.606 1.00 45.94 168 ASN B N 1
ATOM 2791 C CA . ASN B 1 168 ? 26.525 5.740 -2.755 1.00 49.53 168 ASN B CA 1
ATOM 2792 C C . ASN B 1 168 ? 27.311 6.031 -1.486 1.00 48.93 168 ASN B C 1
ATOM 2793 O O . ASN B 1 168 ? 28.278 6.770 -1.526 1.00 45.42 168 ASN B O 1
ATOM 2798 N N . VAL B 1 169 ? 26.893 5.464 -0.358 1.00 51.39 169 VAL B N 1
ATOM 2799 C CA . VAL B 1 169 ? 27.703 5.520 0.852 1.00 49.83 169 VAL B CA 1
ATOM 2800 C C . VAL B 1 169 ? 28.757 4.420 0.753 1.00 46.18 169 VAL B C 1
ATOM 2801 O O . VAL B 1 169 ? 28.407 3.247 0.621 1.00 39.74 169 VAL B O 1
ATOM 2805 N N . PRO B 1 170 ? 30.043 4.800 0.795 1.00 44.62 170 PRO B N 1
ATOM 2806 C CA . PRO B 1 170 ? 31.134 3.821 0.624 1.00 44.69 170 PRO B CA 1
ATOM 2807 C C . PRO B 1 170 ? 31.260 2.981 1.880 1.00 43.28 170 PRO B C 1
ATOM 2808 O O . PRO B 1 170 ? 31.069 3.511 2.969 1.00 40.94 170 PRO B O 1
ATOM 2812 N N . HIS B 1 171 ? 31.545 1.696 1.743 1.00 38.42 171 HIS B N 1
ATOM 2813 C CA . HIS B 1 171 ? 31.513 0.842 2.907 1.00 40.40 171 HIS B CA 1
ATOM 2814 C C . HIS B 1 171 ? 32.409 -0.372 2.794 1.00 43.62 171 HIS B C 1
ATOM 2815 O O . HIS B 1 171 ? 32.812 -0.779 1.686 1.00 39.63 171 HIS B O 1
ATOM 2822 N N . SER B 1 172 ? 32.682 -0.944 3.967 1.00 40.46 172 SER B N 1
ATOM 2823 C CA . SER B 1 172 ? 33.498 -2.134 4.090 1.00 42.46 172 SER B CA 1
ATOM 2824 C C . SER B 1 172 ? 32.989 -3.031 5.211 1.00 38.47 172 SER B C 1
ATOM 2825 O O . SER B 1 172 ? 32.715 -2.534 6.302 1.00 30.93 172 SER B O 1
ATOM 2828 N N . PHE B 1 173 ? 32.921 -4.340 4.944 1.00 36.86 173 PHE B N 1
ATOM 2829 C CA . PHE B 1 173 ? 32.657 -5.319 5.973 1.00 38.81 173 PHE B CA 1
ATOM 2830 C C . PHE B 1 173 ? 33.868 -6.221 6.153 1.00 40.68 173 PHE B C 1
ATOM 2831 O O . PHE B 1 173 ? 34.329 -6.822 5.180 1.00 41.23 173 PHE B O 1
ATOM 2839 N N . THR B 1 174 ? 34.363 -6.321 7.392 1.00 38.20 174 THR B N 1
ATOM 2840 C CA . THR B 1 174 ? 35.520 -7.140 7.710 1.00 42.06 174 THR B CA 1
ATOM 2841 C C . THR B 1 174 ? 35.291 -7.861 9.022 1.00 46.23 174 THR B C 1
ATOM 2842 O O . THR B 1 174 ? 34.340 -7.556 9.739 1.00 47.65 174 THR B O 1
ATOM 2846 N N . ASN B 1 175 ? 36.169 -8.809 9.344 1.00 43.61 175 ASN B N 1
ATOM 2847 C CA . ASN B 1 175 ? 36.077 -9.539 10.603 1.00 40.10 175 ASN B CA 1
ATOM 2848 C C . ASN B 1 175 ? 36.559 -8.717 11.784 1.00 42.69 175 ASN B C 1
ATOM 2849 O O . ASN B 1 175 ? 37.622 -8.084 11.734 1.00 41.05 175 ASN B O 1
ATOM 2854 N N . HIS B 1 176 ? 35.741 -8.701 12.831 1.00 40.75 176 HIS B N 1
ATOM 2855 C CA . HIS B 1 176 ? 36.027 -7.907 13.996 1.00 43.11 176 HIS B CA 1
ATOM 2856 C C . HIS B 1 176 ? 37.214 -8.534 14.706 1.00 48.82 176 HIS B C 1
ATOM 2857 O O . HIS B 1 176 ? 38.106 -7.802 15.188 1.00 44.58 176 HIS B O 1
ATOM 2864 N N . VAL B 1 177 ? 37.217 -9.874 14.749 1.00 45.63 177 VAL B N 1
ATOM 2865 C CA . VAL B 1 177 ? 38.271 -10.625 15.398 1.00 51.47 177 VAL B CA 1
ATOM 2866 C C . VAL B 1 177 ? 39.185 -11.154 14.269 1.00 53.93 177 VAL B C 1
ATOM 2867 O O . VAL B 1 177 ? 38.733 -11.953 13.429 1.00 48.57 177 VAL B O 1
ATOM 2871 N N . GLY B 1 178 ? 40.445 -10.738 14.217 1.00 58.45 178 GLY B N 1
ATOM 2872 C CA . GLY B 1 178 ? 41.371 -11.246 13.174 1.00 59.59 178 GLY B CA 1
ATOM 2873 C C . GLY B 1 178 ? 41.551 -12.763 13.124 1.00 57.66 178 GLY B C 1
ATOM 2874 O O . GLY B 1 178 ? 41.692 -13.382 14.163 1.00 58.96 178 GLY B O 1
ATOM 2875 N N . GLY B 1 179 ? 41.482 -13.378 11.930 1.00 61.65 179 GLY B N 1
ATOM 2876 C CA . GLY B 1 179 ? 41.552 -14.837 11.795 1.00 66.25 179 GLY B CA 1
ATOM 2877 C C . GLY B 1 179 ? 40.222 -15.568 11.959 1.00 75.63 179 GLY B C 1
ATOM 2878 O O . GLY B 1 179 ? 40.067 -16.688 11.473 1.00 74.90 179 GLY B O 1
ATOM 2879 N N . ALA B 1 180 ? 39.279 -14.983 12.711 1.00 87.40 180 ALA B N 1
ATOM 2880 C CA . ALA B 1 180 ? 37.883 -15.471 12.739 1.00 86.22 180 ALA B CA 1
ATOM 2881 C C . ALA B 1 180 ? 37.296 -15.239 11.354 1.00 77.15 180 ALA B C 1
ATOM 2882 O O . ALA B 1 180 ? 37.758 -14.346 10.647 1.00 77.35 180 ALA B O 1
ATOM 2884 N N . LYS B 1 181 ? 36.280 -16.003 10.967 1.00 69.56 181 LYS B N 1
ATOM 2885 C CA . LYS B 1 181 ? 35.702 -15.830 9.634 1.00 66.75 181 LYS B CA 1
ATOM 2886 C C . LYS B 1 181 ? 34.175 -15.773 9.665 1.00 58.76 181 LYS B C 1
ATOM 2887 O O . LYS B 1 181 ? 33.486 -16.790 9.821 1.00 52.25 181 LYS B O 1
ATOM 2893 N N . SER B 1 182 ? 33.667 -14.556 9.503 1.00 47.52 182 SER B N 1
ATOM 2894 C CA . SER B 1 182 ? 32.244 -14.268 9.598 1.00 46.00 182 SER B CA 1
ATOM 2895 C C . SER B 1 182 ? 31.516 -14.439 8.253 1.00 43.55 182 SER B C 1
ATOM 2896 O O . SER B 1 182 ? 32.128 -14.392 7.179 1.00 41.47 182 SER B O 1
ATOM 2899 N N . GLU B 1 183 ? 30.193 -14.546 8.348 1.00 39.44 183 GLU B N 1
ATOM 2900 C CA . GLU B 1 183 ? 29.294 -14.629 7.208 1.00 39.56 183 GLU B CA 1
ATOM 2901 C C . GLU B 1 183 ? 28.166 -13.565 7.299 1.00 37.78 183 GLU B C 1
ATOM 2902 O O . GLU B 1 183 ? 27.563 -13.364 8.364 1.00 37.42 183 GLU B O 1
ATOM 2908 N N . ILE B 1 184 ? 27.890 -12.894 6.185 1.00 37.68 184 ILE B N 1
ATOM 2909 C CA . ILE B 1 184 ? 26.754 -11.981 6.064 1.00 34.76 184 ILE B CA 1
ATOM 2910 C C . ILE B 1 184 ? 25.941 -12.292 4.840 1.00 36.80 184 ILE B C 1
ATOM 2911 O O . ILE B 1 184 ? 26.406 -12.914 3.893 1.00 37.87 184 ILE B O 1
ATOM 2916 N N . ILE B 1 185 ? 24.697 -11.845 4.881 1.00 40.03 185 ILE B N 1
ATOM 2917 C CA . ILE B 1 185 ? 23.778 -11.843 3.738 1.00 37.96 185 ILE B CA 1
ATOM 2918 C C . ILE B 1 185 ? 23.598 -10.411 3.325 1.00 33.14 185 ILE B C 1
ATOM 2919 O O . ILE B 1 185 ? 23.415 -9.558 4.168 1.00 33.14 185 ILE B O 1
ATOM 2924 N N . ALA B 1 186 ? 23.648 -10.140 2.038 1.00 31.76 186 ALA B N 1
ATOM 2925 C CA . ALA B 1 186 ? 23.522 -8.775 1.580 1.00 32.77 186 ALA B CA 1
ATOM 2926 C C . ALA B 1 186 ? 22.536 -8.742 0.460 1.00 32.08 186 ALA B C 1
ATOM 2927 O O . ALA B 1 186 ? 22.693 -9.451 -0.513 1.00 31.66 186 ALA B O 1
ATOM 2929 N N . ILE B 1 187 ? 21.542 -7.869 0.562 1.00 33.81 187 ILE B N 1
ATOM 2930 C CA . ILE B 1 187 ? 20.571 -7.707 -0.514 1.00 32.98 187 ILE B CA 1
ATOM 2931 C C . ILE B 1 187 ? 20.665 -6.320 -1.077 1.00 30.17 187 ILE B C 1
ATOM 2932 O O . ILE B 1 187 ? 20.439 -5.374 -0.371 1.00 28.74 187 ILE B O 1
ATOM 2937 N N . ASN B 1 188 ? 21.051 -6.194 -2.338 1.00 33.19 188 ASN B N 1
ATOM 2938 C CA . ASN B 1 188 ? 20.960 -4.914 -3.031 1.00 38.10 188 ASN B CA 1
ATOM 2939 C C . ASN B 1 188 ? 19.721 -4.941 -3.886 1.00 36.21 188 ASN B C 1
ATOM 2940 O O . ASN B 1 188 ? 19.389 -5.978 -4.487 1.00 38.09 188 ASN B O 1
ATOM 2945 N N . TYR B 1 189 ? 19.050 -3.807 -3.948 1.00 32.37 189 TYR B N 1
ATOM 2946 C CA . TYR B 1 189 ? 17.801 -3.724 -4.658 1.00 34.34 189 TYR B CA 1
ATOM 2947 C C . TYR B 1 189 ? 17.561 -2.304 -5.089 1.00 34.99 189 TYR B C 1
ATOM 2948 O O . TYR B 1 189 ? 18.203 -1.366 -4.575 1.00 34.78 189 TYR B O 1
ATOM 2957 N N . GLY B 1 190 ? 16.648 -2.167 -6.051 1.00 38.43 190 GLY B N 1
ATOM 2958 C CA . GLY B 1 190 ? 16.004 -0.866 -6.345 1.00 44.59 190 GLY B CA 1
ATOM 2959 C C . GLY B 1 190 ? 16.950 0.289 -6.624 1.00 44.47 190 GLY B C 1
ATOM 2960 O O . GLY B 1 190 ? 17.788 0.181 -7.501 1.00 45.49 190 GLY B O 1
ATOM 2961 N N . THR C 1 5 ? 28.465 -9.413 -36.335 1.00 62.30 5 THR C N 1
ATOM 2962 C CA . THR C 1 5 ? 29.182 -8.711 -35.212 1.00 63.85 5 THR C CA 1
ATOM 2963 C C . THR C 1 5 ? 28.417 -7.529 -34.638 1.00 62.65 5 THR C C 1
ATOM 2964 O O . THR C 1 5 ? 28.001 -6.575 -35.329 1.00 54.50 5 THR C O 1
ATOM 2968 N N . LEU C 1 6 ? 28.273 -7.621 -33.327 1.00 62.00 6 LEU C N 1
ATOM 2969 C CA . LEU C 1 6 ? 27.473 -6.752 -32.536 1.00 57.42 6 LEU C CA 1
ATOM 2970 C C . LEU C 1 6 ? 28.417 -6.136 -31.496 1.00 54.00 6 LEU C C 1
ATOM 2971 O O . LEU C 1 6 ? 29.039 -6.841 -30.726 1.00 62.49 6 LEU C O 1
ATOM 2976 N N . ALA C 1 7 ? 28.522 -4.822 -31.486 1.00 51.45 7 ALA C N 1
ATOM 2977 C CA . ALA C 1 7 ? 29.348 -4.133 -30.518 1.00 51.68 7 ALA C CA 1
ATOM 2978 C C . ALA C 1 7 ? 28.454 -3.605 -29.405 1.00 52.03 7 ALA C C 1
ATOM 2979 O O . ALA C 1 7 ? 27.332 -3.154 -29.674 1.00 51.51 7 ALA C O 1
ATOM 2981 N N . VAL C 1 8 ? 28.930 -3.684 -28.158 1.00 49.64 8 VAL C N 1
ATOM 2982 C CA . VAL C 1 8 ? 28.270 -3.051 -27.024 1.00 45.31 8 VAL C CA 1
ATOM 2983 C C . VAL C 1 8 ? 29.325 -2.167 -26.362 1.00 50.55 8 VAL C C 1
ATOM 2984 O O . VAL C 1 8 ? 30.435 -2.614 -26.119 1.00 53.15 8 VAL C O 1
ATOM 2988 N N . GLY C 1 9 ? 28.965 -0.931 -26.035 1.00 51.79 9 GLY C N 1
ATOM 2989 C CA . GLY C 1 9 ? 29.844 -0.045 -25.285 1.00 51.29 9 GLY C CA 1
ATOM 2990 C C . GLY C 1 9 ? 30.426 -0.758 -24.070 1.00 55.41 9 GLY C C 1
ATOM 2991 O O . GLY C 1 9 ? 29.711 -1.460 -23.328 1.00 53.49 9 GLY C O 1
ATOM 2992 N N . LYS C 1 10 ? 31.728 -0.583 -23.857 1.00 60.29 10 LYS C N 1
ATOM 2993 C CA . LYS C 1 10 ? 32.437 -1.315 -22.811 1.00 59.45 10 LYS C CA 1
ATOM 2994 C C . LYS C 1 10 ? 32.063 -0.826 -21.410 1.00 51.95 10 LYS C C 1
ATOM 2995 O O . LYS C 1 10 ? 31.735 -1.630 -20.549 1.00 53.88 10 LYS C O 1
ATOM 3001 N N . ALA C 1 11 ? 32.079 0.483 -21.187 1.00 48.35 11 ALA C N 1
ATOM 3002 C CA . ALA C 1 11 ? 31.681 1.021 -19.884 1.00 50.75 11 ALA C CA 1
ATOM 3003 C C . ALA C 1 11 ? 30.271 0.584 -19.482 1.00 48.18 11 ALA C C 1
ATOM 3004 O O . ALA C 1 11 ? 30.012 0.283 -18.315 1.00 52.12 11 ALA C O 1
ATOM 3006 N N . HIS C 1 12 ? 29.358 0.544 -20.448 1.00 45.81 12 HIS C N 1
ATOM 3007 C CA . HIS C 1 12 ? 27.971 0.134 -20.182 1.00 44.78 12 HIS C CA 1
ATOM 3008 C C . HIS C 1 12 ? 27.927 -1.340 -19.804 1.00 42.52 12 HIS C C 1
ATOM 3009 O O . HIS C 1 12 ? 27.355 -1.701 -18.783 1.00 43.43 12 HIS C O 1
ATOM 3016 N N . LEU C 1 13 ? 28.535 -2.188 -20.621 1.00 41.79 13 LEU C N 1
ATOM 3017 C CA . LEU C 1 13 ? 28.577 -3.598 -20.307 1.00 48.49 13 LEU C CA 1
ATOM 3018 C C . LEU C 1 13 ? 29.258 -3.871 -18.964 1.00 46.87 13 LEU C C 1
ATOM 3019 O O . LEU C 1 13 ? 28.820 -4.733 -18.193 1.00 49.79 13 LEU C O 1
ATOM 3024 N N . GLU C 1 14 ? 30.325 -3.144 -18.676 1.00 45.96 14 GLU C N 1
ATOM 3025 C CA . GLU C 1 14 ? 30.999 -3.326 -17.384 1.00 50.97 14 GLU C CA 1
ATOM 3026 C C . GLU C 1 14 ? 30.101 -2.925 -16.215 1.00 44.52 14 GLU C C 1
ATOM 3027 O O . GLU C 1 14 ? 30.122 -3.561 -15.163 1.00 44.83 14 GLU C O 1
ATOM 3033 N N . ALA C 1 15 ? 29.283 -1.903 -16.417 1.00 43.43 15 ALA C N 1
ATOM 3034 C CA . ALA C 1 15 ? 28.308 -1.514 -15.403 1.00 43.08 15 ALA C CA 1
ATOM 3035 C C . ALA C 1 15 ? 27.265 -2.622 -15.199 1.00 40.32 15 ALA C C 1
ATOM 3036 O O . ALA C 1 15 ? 26.923 -2.945 -14.051 1.00 40.44 15 ALA C O 1
ATOM 3038 N N . LEU C 1 16 ? 26.787 -3.234 -16.274 1.00 39.50 16 LEU C N 1
ATOM 3039 C CA . LEU C 1 16 ? 25.851 -4.344 -16.103 1.00 42.63 16 LEU C CA 1
ATOM 3040 C C . LEU C 1 16 ? 26.535 -5.487 -15.399 1.00 41.39 16 LEU C C 1
ATOM 3041 O O . LEU C 1 16 ? 25.989 -6.077 -14.463 1.00 43.81 16 LEU C O 1
ATOM 3046 N N . LEU C 1 17 ? 27.762 -5.768 -15.800 1.00 41.02 17 LEU C N 1
ATOM 3047 C CA . LEU C 1 17 ? 28.480 -6.861 -15.160 1.00 42.61 17 LEU C CA 1
ATOM 3048 C C . LEU C 1 17 ? 28.631 -6.618 -13.660 1.00 41.66 17 LEU C C 1
ATOM 3049 O O . LEU C 1 17 ? 28.508 -7.538 -12.860 1.00 36.62 17 LEU C O 1
ATOM 3054 N N . ALA C 1 18 ? 28.879 -5.363 -13.291 1.00 41.17 18 ALA C N 1
ATOM 3055 C CA . ALA C 1 18 ? 29.055 -5.029 -11.888 1.00 47.06 18 ALA C CA 1
ATOM 3056 C C . ALA C 1 18 ? 27.770 -5.208 -11.067 1.00 46.16 18 ALA C C 1
ATOM 3057 O O . ALA C 1 18 ? 27.846 -5.328 -9.851 1.00 48.90 18 ALA C O 1
ATOM 3059 N N . THR C 1 19 ? 26.598 -5.176 -11.707 1.00 44.47 19 THR C N 1
ATOM 3060 C CA . THR C 1 19 ? 25.347 -5.375 -10.974 1.00 40.93 19 THR C CA 1
ATOM 3061 C C . THR C 1 19 ? 25.244 -6.830 -10.585 1.00 41.89 19 THR C C 1
ATOM 3062 O O . THR C 1 19 ? 24.508 -7.159 -9.665 1.00 45.69 19 THR C O 1
ATOM 3066 N N . ARG C 1 20 ? 26.035 -7.681 -11.236 1.00 41.02 20 ARG C N 1
ATOM 3067 C CA . ARG C 1 20 ? 26.129 -9.074 -10.849 1.00 42.91 20 ARG C CA 1
ATOM 3068 C C . ARG C 1 20 ? 27.453 -9.420 -10.145 1.00 40.85 20 ARG C C 1
ATOM 3069 O O . ARG C 1 20 ? 27.773 -10.600 -9.961 1.00 37.06 20 ARG C O 1
ATOM 3077 N N . LYS C 1 21 ? 28.204 -8.400 -9.726 1.00 40.34 21 LYS C N 1
ATOM 3078 C CA . LYS C 1 21 ? 29.538 -8.613 -9.123 1.00 48.32 21 LYS C CA 1
ATOM 3079 C C . LYS C 1 21 ? 30.499 -9.370 -10.061 1.00 50.42 21 LYS C C 1
ATOM 3080 O O . LYS C 1 21 ? 31.187 -10.308 -9.638 1.00 51.91 21 LYS C O 1
ATOM 3086 N N . MET C 1 22 ? 30.521 -8.974 -11.332 1.00 48.37 22 MET C N 1
ATOM 3087 C CA . MET C 1 22 ? 31.367 -9.598 -12.332 1.00 43.48 22 MET C CA 1
ATOM 3088 C C . MET C 1 22 ? 32.111 -8.552 -13.121 1.00 44.74 22 MET C C 1
ATOM 3089 O O . MET C 1 22 ? 31.890 -7.345 -12.974 1.00 39.89 22 MET C O 1
ATOM 3094 N N . THR C 1 23 ? 33.047 -9.033 -13.926 1.00 48.32 23 THR C N 1
ATOM 3095 C CA . THR C 1 23 ? 33.922 -8.189 -14.746 1.00 51.01 23 THR C CA 1
ATOM 3096 C C . THR C 1 23 ? 33.992 -8.889 -16.070 1.00 49.54 23 THR C C 1
ATOM 3097 O O . THR C 1 23 ? 33.552 -10.038 -16.199 1.00 37.54 23 THR C O 1
ATOM 3101 N N . LEU C 1 24 ? 34.627 -8.228 -17.028 1.00 51.98 24 LEU C N 1
ATOM 3102 C CA . LEU C 1 24 ? 34.801 -8.846 -18.333 1.00 55.78 24 LEU C CA 1
ATOM 3103 C C . LEU C 1 24 ? 35.428 -10.245 -18.293 1.00 56.23 24 LEU C C 1
ATOM 3104 O O . LEU C 1 24 ? 35.058 -11.122 -19.081 1.00 49.88 24 LEU C O 1
ATOM 3109 N N . GLU C 1 25 ? 36.335 -10.461 -17.349 1.00 58.88 25 GLU C N 1
ATOM 3110 C CA . GLU C 1 25 ? 37.002 -11.762 -17.240 1.00 64.98 25 GLU C CA 1
ATOM 3111 C C . GLU C 1 25 ? 36.024 -12.939 -17.030 1.00 60.82 25 GLU C C 1
ATOM 3112 O O . GLU C 1 25 ? 36.359 -14.065 -17.325 1.00 60.06 25 GLU C O 1
ATOM 3118 N N . HIS C 1 26 ? 34.820 -12.683 -16.512 1.00 65.97 26 HIS C N 1
ATOM 3119 C CA . HIS C 1 26 ? 33.871 -13.773 -16.261 1.00 64.61 26 HIS C CA 1
ATOM 3120 C C . HIS C 1 26 ? 33.069 -14.154 -17.476 1.00 67.19 26 HIS C C 1
ATOM 3121 O O . HIS C 1 26 ? 32.234 -15.067 -17.390 1.00 61.94 26 HIS C O 1
ATOM 3128 N N . LEU C 1 27 ? 33.283 -13.405 -18.564 1.00 69.23 27 LEU C N 1
ATOM 3129 C CA . LEU C 1 27 ? 32.830 -13.762 -19.892 1.00 79.47 27 LEU C CA 1
ATOM 3130 C C . LEU C 1 27 ? 34.093 -14.075 -20.647 1.00 88.84 27 LEU C C 1
ATOM 3131 O O . LEU C 1 27 ? 34.842 -13.167 -21.001 1.00 105.39 27 LEU C O 1
ATOM 3136 N N . GLN C 1 28 ? 34.388 -15.342 -20.870 1.00 97.32 28 GLN C N 1
ATOM 3137 C CA . GLN C 1 28 ? 35.719 -15.639 -21.419 1.00 108.54 28 GLN C CA 1
ATOM 3138 C C . GLN C 1 28 ? 35.808 -15.610 -22.933 1.00 103.22 28 GLN C C 1
ATOM 3139 O O . GLN C 1 28 ? 36.896 -15.429 -23.478 1.00 96.21 28 GLN C O 1
ATOM 3145 N N . ASP C 1 29 ? 34.660 -15.724 -23.585 1.00 96.61 29 ASP C N 1
ATOM 3146 C CA . ASP C 1 29 ? 34.594 -15.867 -25.032 1.00 96.87 29 ASP C CA 1
ATOM 3147 C C . ASP C 1 29 ? 34.286 -14.538 -25.773 1.00 93.16 29 ASP C C 1
ATOM 3148 O O . ASP C 1 29 ? 33.523 -14.520 -26.753 1.00 88.22 29 ASP C O 1
ATOM 3153 N N . VAL C 1 30 ? 34.861 -13.426 -25.301 1.00 86.14 30 VAL C N 1
ATOM 3154 C CA . VAL C 1 30 ? 34.608 -12.113 -25.904 1.00 78.75 30 VAL C CA 1
ATOM 3155 C C . VAL C 1 30 ? 35.869 -11.301 -26.139 1.00 73.35 30 VAL C C 1
ATOM 3156 O O . VAL C 1 30 ? 36.708 -11.150 -25.252 1.00 76.89 30 VAL C O 1
ATOM 3160 N N . ARG C 1 31 ? 35.951 -10.733 -27.327 1.00 72.05 31 ARG C N 1
ATOM 3161 C CA . ARG C 1 31 ? 36.999 -9.764 -27.641 1.00 78.21 31 ARG C CA 1
ATOM 3162 C C . ARG C 1 31 ? 36.501 -8.378 -27.261 1.00 73.51 31 ARG C C 1
ATOM 3163 O O . ARG C 1 31 ? 35.302 -8.126 -27.182 1.00 77.61 31 ARG C O 1
ATOM 3171 N N . HIS C 1 32 ? 37.439 -7.469 -27.077 1.00 72.64 32 HIS C N 1
ATOM 3172 C CA . HIS C 1 32 ? 37.110 -6.094 -26.766 1.00 69.06 32 HIS C CA 1
ATOM 3173 C C . HIS C 1 32 ? 38.289 -5.175 -27.055 1.00 60.85 32 HIS C C 1
ATOM 3174 O O . HIS C 1 32 ? 39.427 -5.614 -27.109 1.00 53.78 32 HIS C O 1
ATOM 3181 N N . ASP C 1 33 ? 37.985 -3.894 -27.212 1.00 57.74 33 ASP C N 1
ATOM 3182 C CA . ASP C 1 33 ? 38.985 -2.867 -27.421 1.00 57.09 33 ASP C CA 1
ATOM 3183 C C . ASP C 1 33 ? 38.864 -1.913 -26.227 1.00 51.85 33 ASP C C 1
ATOM 3184 O O . ASP C 1 33 ? 38.363 -2.304 -25.163 1.00 54.61 33 ASP C O 1
ATOM 3189 N N . ALA C 1 34 ? 39.361 -0.695 -26.359 1.00 51.54 34 ALA C N 1
ATOM 3190 C CA . ALA C 1 34 ? 39.316 0.266 -25.243 1.00 59.56 34 ALA C CA 1
ATOM 3191 C C . ALA C 1 34 ? 37.931 0.867 -24.990 1.00 62.60 34 ALA C C 1
ATOM 3192 O O . ALA C 1 34 ? 37.688 1.380 -23.889 1.00 58.21 34 ALA C O 1
ATOM 3194 N N . THR C 1 35 ? 37.035 0.817 -25.988 1.00 60.50 35 THR C N 1
ATOM 3195 C CA . THR C 1 35 ? 35.680 1.349 -25.807 1.00 59.48 35 THR C CA 1
ATOM 3196 C C . THR C 1 35 ? 34.531 0.395 -26.152 1.00 56.85 35 THR C C 1
ATOM 3197 O O . THR C 1 35 ? 33.387 0.715 -25.864 1.00 58.89 35 THR C O 1
ATOM 3201 N N . GLN C 1 36 ? 34.799 -0.766 -26.732 1.00 54.12 36 GLN C N 1
ATOM 3202 C CA . GLN C 1 36 ? 33.702 -1.634 -27.165 1.00 53.53 36 GLN C CA 1
ATOM 3203 C C . GLN C 1 36 ? 33.981 -3.079 -26.847 1.00 49.42 36 GLN C C 1
ATOM 3204 O O . GLN C 1 36 ? 35.099 -3.455 -26.579 1.00 51.56 36 GLN C O 1
ATOM 3210 N N . VAL C 1 37 ? 32.925 -3.878 -26.849 1.00 48.80 37 VAL C N 1
ATOM 3211 C CA . VAL C 1 37 ? 33.011 -5.301 -26.606 1.00 46.09 37 VAL C CA 1
ATOM 3212 C C . VAL C 1 37 ? 32.201 -5.946 -27.708 1.00 49.06 37 VAL C C 1
ATOM 3213 O O . VAL C 1 37 ? 31.124 -5.458 -28.060 1.00 52.50 37 VAL C O 1
ATOM 3217 N N . TYR C 1 38 ? 32.707 -7.045 -28.247 1.00 50.99 38 TYR C N 1
ATOM 3218 C CA . TYR C 1 38 ? 32.191 -7.566 -29.490 1.00 56.72 38 TYR C CA 1
ATOM 3219 C C . TYR C 1 38 ? 31.578 -8.939 -29.332 1.00 57.58 38 TYR C C 1
ATOM 3220 O O . TYR C 1 38 ? 32.156 -9.808 -28.712 1.00 56.51 38 TYR C O 1
ATOM 3229 N N . PHE C 1 39 ? 30.417 -9.132 -29.937 1.00 56.14 39 PHE C N 1
ATOM 3230 C CA . PHE C 1 39 ? 29.725 -10.401 -29.875 1.00 57.21 39 PHE C CA 1
ATOM 3231 C C . PHE C 1 39 ? 29.537 -10.963 -31.276 1.00 64.64 39 PHE C C 1
ATOM 3232 O O . PHE C 1 39 ? 29.293 -10.220 -32.232 1.00 66.37 39 PHE C O 1
ATOM 3240 N N . ASP C 1 40 ? 29.679 -12.277 -31.389 1.00 62.42 40 ASP C N 1
ATOM 3241 C CA . ASP C 1 40 ? 29.301 -13.038 -32.571 1.00 67.67 40 ASP C CA 1
ATOM 3242 C C . ASP C 1 40 ? 27.785 -13.105 -32.653 1.00 65.77 40 ASP C C 1
ATOM 3243 O O . ASP C 1 40 ? 27.180 -14.161 -32.467 1.00 60.31 40 A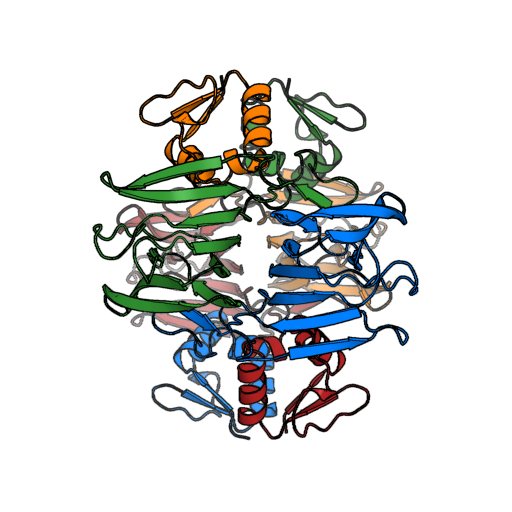SP C O 1
ATOM 3248 N N . GLY C 1 41 ? 27.189 -11.950 -32.923 1.00 67.90 41 GLY C N 1
ATOM 3249 C CA . GLY C 1 41 ? 25.784 -11.844 -33.259 1.00 67.51 41 GLY C CA 1
ATOM 3250 C C . GLY C 1 41 ? 24.841 -11.739 -32.085 1.00 66.78 41 GLY C C 1
ATOM 3251 O O . GLY C 1 41 ? 25.246 -11.840 -30.928 1.00 63.69 41 GLY C O 1
ATOM 3252 N N . LEU C 1 42 ? 23.562 -11.614 -32.411 1.00 65.05 42 LEU C N 1
ATOM 3253 C CA . LEU C 1 42 ? 22.511 -11.483 -31.428 1.00 63.42 42 LEU C CA 1
ATOM 3254 C C . LEU C 1 42 ? 22.342 -12.728 -30.552 1.00 60.65 42 LEU C C 1
ATOM 3255 O O . LEU C 1 42 ? 22.141 -12.600 -29.349 1.00 67.79 42 LEU C O 1
ATOM 3260 N N . GLU C 1 43 ? 22.401 -13.924 -31.129 1.00 60.20 43 GLU C N 1
ATOM 3261 C CA A GLU C 1 43 ? 22.278 -15.162 -30.347 0.50 58.72 43 GLU C CA 1
ATOM 3262 C CA B GLU C 1 43 ? 22.228 -15.126 -30.320 0.50 61.66 43 GLU C CA 1
ATOM 3263 C C . GLU C 1 43 ? 23.330 -15.197 -29.217 1.00 59.60 43 GLU C C 1
ATOM 3264 O O . GLU C 1 43 ? 23.080 -15.687 -28.109 1.00 54.47 43 GLU C O 1
ATOM 3275 N N . HIS C 1 44 ? 24.515 -14.652 -29.496 1.00 53.27 44 HIS C N 1
ATOM 3276 C CA . HIS C 1 44 ? 25.614 -14.649 -28.541 1.00 51.21 44 HIS C CA 1
ATOM 3277 C C . HIS C 1 44 ? 25.355 -13.670 -27.405 1.00 47.92 44 HIS C C 1
ATOM 3278 O O . HIS C 1 44 ? 25.486 -14.027 -26.232 1.00 45.06 44 HIS C O 1
ATOM 3285 N N . LEU C 1 45 ? 24.961 -12.456 -27.746 1.00 46.25 45 LEU C N 1
ATOM 3286 C CA . LEU C 1 45 ? 24.552 -11.505 -26.725 1.00 49.28 45 LEU C CA 1
ATOM 3287 C C . LEU C 1 45 ? 23.318 -11.971 -25.943 1.00 51.39 45 LEU C C 1
ATOM 3288 O O . LEU C 1 45 ? 23.262 -11.788 -24.738 1.00 53.46 45 LEU C O 1
ATOM 3293 N N . GLN C 1 46 ? 22.375 -12.643 -26.596 1.00 49.86 46 GLN C N 1
ATOM 3294 C CA . GLN C 1 46 ? 21.253 -13.234 -25.878 1.00 49.69 46 GLN C CA 1
ATOM 3295 C C . GLN C 1 46 ? 21.670 -14.295 -24.851 1.00 50.04 46 GLN C C 1
ATOM 3296 O O . GLN C 1 46 ? 21.100 -14.378 -23.767 1.00 48.46 46 GLN C O 1
ATOM 3302 N N . ASN C 1 47 ? 22.700 -15.082 -25.161 1.00 54.33 47 ASN C N 1
ATOM 3303 C CA . ASN C 1 47 ? 23.175 -16.110 -24.207 1.00 55.41 47 ASN C CA 1
ATOM 3304 C C . ASN C 1 47 ? 23.882 -15.527 -22.998 1.00 46.16 47 ASN C C 1
ATOM 3305 O O . ASN C 1 47 ? 23.707 -15.988 -21.875 1.00 43.15 47 ASN C O 1
ATOM 3310 N N . VAL C 1 48 ? 24.670 -14.496 -23.251 1.00 45.21 48 VAL C N 1
ATOM 3311 C CA . VAL C 1 48 ? 25.324 -13.748 -22.197 1.00 44.57 48 VAL C CA 1
ATOM 3312 C C . VAL C 1 48 ? 24.284 -13.098 -21.310 1.00 44.35 48 VAL C C 1
ATOM 3313 O O . VAL C 1 48 ? 24.448 -13.026 -20.112 1.00 45.64 48 VAL C O 1
ATOM 3317 N N . ALA C 1 49 ? 23.194 -12.611 -21.890 1.00 48.62 49 ALA C N 1
ATOM 3318 C CA . ALA C 1 49 ? 22.128 -11.998 -21.081 1.00 46.97 49 ALA C CA 1
ATOM 3319 C C . ALA C 1 49 ? 21.439 -13.043 -20.189 1.00 45.50 49 ALA C C 1
ATOM 3320 O O . ALA C 1 49 ? 21.113 -12.744 -19.039 1.00 37.30 49 ALA C O 1
ATOM 3322 N N . GLN C 1 50 ? 21.209 -14.255 -20.700 1.00 46.31 50 GLN C N 1
ATOM 3323 C CA A GLN C 1 50 ? 20.586 -15.294 -19.871 0.50 49.34 50 GLN C CA 1
ATOM 3324 C CA B GLN C 1 50 ? 20.614 -15.294 -19.861 0.50 49.69 50 GLN C CA 1
ATOM 3325 C C . GLN C 1 50 ? 21.545 -15.695 -18.735 1.00 51.32 50 GLN C C 1
ATOM 3326 O O . GLN C 1 50 ? 21.117 -15.898 -17.613 1.00 43.95 50 GLN C O 1
ATOM 3337 N N . TYR C 1 51 ? 22.842 -15.760 -19.047 1.00 55.96 51 TYR C N 1
ATOM 3338 C CA . TYR C 1 51 ? 23.865 -16.087 -18.055 1.00 57.87 51 TYR C CA 1
ATOM 3339 C C . TYR C 1 51 ? 23.892 -15.078 -16.925 1.00 51.17 51 TYR C C 1
ATOM 3340 O O . TYR C 1 51 ? 24.103 -15.445 -15.795 1.00 52.91 51 TYR C O 1
ATOM 3349 N N . LEU C 1 52 ? 23.738 -13.803 -17.260 1.00 45.73 52 LEU C N 1
ATOM 3350 C CA . LEU C 1 52 ? 23.725 -12.742 -16.289 1.00 42.00 52 LEU C CA 1
ATOM 3351 C C . LEU C 1 52 ? 22.360 -12.575 -15.644 1.00 42.59 52 LEU C C 1
ATOM 3352 O O . LEU C 1 52 ? 22.212 -11.761 -14.747 1.00 35.33 52 LEU C O 1
ATOM 3357 N N . ALA C 1 53 ? 21.352 -13.290 -16.135 1.00 41.85 53 ALA C N 1
ATOM 3358 C CA . ALA C 1 53 ? 19.985 -13.056 -15.707 1.00 41.38 53 ALA C CA 1
ATOM 3359 C C . ALA C 1 53 ? 19.575 -11.563 -15.779 1.00 40.49 53 ALA C C 1
ATOM 3360 O O . ALA C 1 53 ? 18.947 -11.024 -14.881 1.00 42.87 53 ALA C O 1
ATOM 3362 N N . ILE C 1 54 ? 19.913 -10.929 -16.889 1.00 40.04 54 ILE C N 1
ATOM 3363 C CA . ILE C 1 54 ? 19.493 -9.559 -17.203 1.00 38.97 54 ILE C CA 1
ATOM 3364 C C . ILE C 1 54 ? 18.823 -9.608 -18.558 1.00 40.50 54 ILE C C 1
ATOM 3365 O O . ILE C 1 54 ? 19.369 -10.205 -19.492 1.00 40.35 54 ILE C O 1
ATOM 3370 N N . PRO C 1 55 ? 17.633 -9.000 -18.701 1.00 43.19 55 PRO C N 1
ATOM 3371 C CA . PRO C 1 55 ? 16.994 -9.102 -20.024 1.00 43.12 55 PRO C CA 1
ATOM 3372 C C . PRO C 1 55 ? 17.784 -8.385 -21.098 1.00 42.55 55 PRO C C 1
ATOM 3373 O O . PRO C 1 55 ? 18.531 -7.450 -20.797 1.00 41.35 55 PRO C O 1
ATOM 3377 N N . LEU C 1 56 ? 17.635 -8.850 -22.332 1.00 40.09 56 LEU C N 1
ATOM 3378 C CA . LEU C 1 56 ? 18.434 -8.348 -23.443 1.00 40.17 56 LEU C CA 1
ATOM 3379 C C . LEU C 1 56 ? 18.317 -6.841 -23.567 1.00 35.32 56 LEU C C 1
ATOM 3380 O O . LEU C 1 56 ? 19.304 -6.151 -23.818 1.00 30.10 56 LEU C O 1
ATOM 3385 N N . SER C 1 57 ? 17.097 -6.336 -23.391 1.00 34.40 57 SER C N 1
ATOM 3386 C CA . SER C 1 57 ? 16.832 -4.918 -23.578 1.00 30.65 57 SER C CA 1
ATOM 3387 C C . SER C 1 57 ? 17.794 -4.077 -22.808 1.00 32.55 57 SER C C 1
ATOM 3388 O O . SER C 1 57 ? 18.199 -3.020 -23.317 1.00 31.38 57 SER C O 1
ATOM 3391 N N . GLU C 1 58 ? 18.228 -4.538 -21.635 1.00 32.78 58 GLU C N 1
ATOM 3392 C CA . GLU C 1 58 ? 19.129 -3.721 -20.823 1.00 35.29 58 GLU C CA 1
ATOM 3393 C C . GLU C 1 58 ? 20.447 -3.457 -21.506 1.00 34.67 58 GLU C C 1
ATOM 3394 O O . GLU C 1 58 ? 21.111 -2.453 -21.244 1.00 34.12 58 GLU C O 1
ATOM 3400 N N . PHE C 1 59 ? 20.860 -4.341 -22.397 1.00 38.78 59 PHE C N 1
ATOM 3401 C CA . PHE C 1 59 ? 22.166 -4.160 -23.027 1.00 40.96 59 PHE C CA 1
ATOM 3402 C C . PHE C 1 59 ? 22.144 -3.062 -24.054 1.00 41.13 59 PHE C C 1
ATOM 3403 O O . PHE C 1 59 ? 23.216 -2.586 -24.448 1.00 37.92 59 PHE C O 1
ATOM 3411 N N . PHE C 1 60 ? 20.936 -2.642 -24.447 1.00 38.26 60 PHE C N 1
ATOM 3412 C CA . PHE C 1 60 ? 20.751 -1.498 -25.336 1.00 36.59 60 PHE C CA 1
ATOM 3413 C C . PHE C 1 60 ? 20.230 -0.244 -24.695 1.00 32.90 60 PHE C C 1
ATOM 3414 O O . PHE C 1 60 ? 20.240 0.780 -25.339 1.00 31.82 60 PHE C O 1
ATOM 3422 N N . VAL C 1 61 ? 19.773 -0.305 -23.455 1.00 31.30 61 VAL C N 1
ATOM 3423 C CA . VAL C 1 61 ? 19.255 0.881 -22.847 1.00 33.40 61 VAL C CA 1
ATOM 3424 C C . VAL C 1 61 ? 20.326 1.942 -22.886 1.00 34.33 61 VAL C C 1
ATOM 3425 O O . VAL C 1 61 ? 21.444 1.738 -22.429 1.00 42.41 61 VAL C O 1
ATOM 3429 N N . GLY C 1 62 ? 19.963 3.104 -23.394 1.00 38.89 62 GLY C N 1
ATOM 3430 C CA . GLY C 1 62 ? 20.878 4.254 -23.417 1.00 40.54 62 GLY C CA 1
ATOM 3431 C C . GLY C 1 62 ? 21.871 4.199 -24.559 1.00 40.56 62 GLY C C 1
ATOM 3432 O O . GLY C 1 62 ? 22.580 5.165 -24.798 1.00 45.34 62 GLY C O 1
ATOM 3433 N N . GLN C 1 63 ? 21.877 3.118 -25.324 1.00 38.46 63 GLN C N 1
ATOM 3434 C CA . GLN C 1 63 ? 22.927 2.914 -26.315 1.00 40.22 63 GLN C CA 1
ATOM 3435 C C . GLN C 1 63 ? 22.572 3.368 -27.720 1.00 39.76 63 GLN C C 1
ATOM 3436 O O . GLN C 1 63 ? 23.393 3.236 -28.625 1.00 40.81 63 GLN C O 1
ATOM 3442 N N . THR C 1 64 ? 21.368 3.884 -27.925 1.00 39.89 64 THR C N 1
ATOM 3443 C CA . THR C 1 64 ? 21.027 4.392 -29.228 1.00 39.39 64 THR C CA 1
ATOM 3444 C C . THR C 1 64 ? 21.548 5.824 -29.302 1.00 40.17 64 THR C C 1
ATOM 3445 O O . THR C 1 64 ? 21.442 6.572 -28.351 1.00 42.49 64 THR C O 1
ATOM 3449 N N . GLN C 1 65 ? 22.124 6.199 -30.427 1.00 42.23 65 GLN C N 1
ATOM 3450 C CA . GLN C 1 65 ? 22.630 7.548 -30.592 1.00 43.21 65 GLN C CA 1
ATOM 3451 C C . GLN C 1 65 ? 21.479 8.547 -30.535 1.00 39.70 65 GLN C C 1
ATOM 3452 O O . GLN C 1 65 ? 20.444 8.374 -31.184 1.00 33.32 65 GLN C O 1
ATOM 3458 N N . SER C 1 66 ? 21.679 9.586 -29.744 1.00 36.62 66 SER C N 1
ATOM 3459 C CA . SER C 1 66 ? 20.680 10.578 -29.509 1.00 35.33 66 SER C CA 1
ATOM 3460 C C . SER C 1 66 ? 20.398 11.284 -30.796 1.00 36.26 66 SER C C 1
ATOM 3461 O O . SER C 1 66 ? 21.292 11.559 -31.565 1.00 40.06 66 SER C O 1
ATOM 3464 N N . ASP C 1 67 ? 19.134 11.564 -31.061 1.00 37.94 67 ASP C N 1
ATOM 3465 C CA . ASP C 1 67 ? 18.798 12.275 -32.299 1.00 36.16 67 ASP C CA 1
ATOM 3466 C C . ASP C 1 67 ? 18.720 13.766 -32.031 1.00 35.71 67 ASP C C 1
ATOM 3467 O O . ASP C 1 67 ? 18.254 14.513 -32.880 1.00 37.52 67 ASP C O 1
ATOM 3472 N N . LEU C 1 68 ? 19.137 14.210 -30.850 1.00 35.24 68 LEU C N 1
ATOM 3473 C CA . LEU C 1 68 ? 19.092 15.649 -30.564 1.00 41.06 68 LEU C CA 1
ATOM 3474 C C . LEU C 1 68 ? 20.317 16.333 -31.083 1.00 42.63 68 LEU C C 1
ATOM 3475 O O . LEU C 1 68 ? 21.355 15.697 -31.246 1.00 43.73 68 LEU C O 1
ATOM 3480 N N . ASP C 1 69 ? 20.204 17.630 -31.326 1.00 42.96 69 ASP C N 1
ATOM 3481 C CA . ASP C 1 69 ? 21.370 18.425 -31.676 1.00 55.06 69 ASP C CA 1
ATOM 3482 C C . ASP C 1 69 ? 21.519 19.476 -30.617 1.00 54.88 69 ASP C C 1
ATOM 3483 O O . ASP C 1 69 ? 20.679 20.362 -30.481 1.00 54.84 69 ASP C O 1
ATOM 3488 N N . ASP C 1 70 ? 22.576 19.339 -29.831 1.00 50.72 70 ASP C N 1
ATOM 3489 C CA . ASP C 1 70 ? 22.884 20.309 -28.784 1.00 52.70 70 ASP C CA 1
ATOM 3490 C C . ASP C 1 70 ? 21.775 20.386 -27.737 1.00 42.78 70 ASP C C 1
ATOM 3491 O O . ASP C 1 70 ? 21.470 21.457 -27.257 1.00 41.71 70 ASP C O 1
ATOM 3496 N N . GLY C 1 71 ? 21.138 19.266 -27.434 1.00 39.22 71 GLY C N 1
ATOM 3497 C CA . GLY C 1 71 ? 20.124 19.205 -26.363 1.00 37.16 71 GLY C CA 1
ATOM 3498 C C . GLY C 1 71 ? 18.692 19.494 -26.753 1.00 34.65 71 GLY C C 1
ATOM 3499 O O . GLY C 1 71 ? 17.825 19.695 -25.910 1.00 35.07 71 GLY C O 1
ATOM 3500 N N . VAL C 1 72 ? 18.420 19.471 -28.045 1.00 34.13 72 VAL C N 1
ATOM 3501 C CA . VAL C 1 72 ? 17.179 20.004 -28.586 1.00 32.67 72 VAL C CA 1
ATOM 3502 C C . VAL C 1 72 ? 16.911 19.309 -29.914 1.00 32.12 72 VAL C C 1
ATOM 3503 O O . VAL C 1 72 ? 17.835 18.812 -30.550 1.00 31.77 72 VAL C O 1
ATOM 3507 N N . LYS C 1 73 ? 15.660 19.258 -30.325 1.00 29.27 73 LYS C N 1
ATOM 3508 C CA . LYS C 1 73 ? 15.336 18.808 -31.660 1.00 28.93 73 LYS C CA 1
ATOM 3509 C C . LYS C 1 73 ? 14.191 19.613 -32.204 1.00 29.64 73 LYS C C 1
ATOM 3510 O O . LYS C 1 73 ? 13.174 19.817 -31.536 1.00 29.49 73 LYS C O 1
ATOM 3516 N N . ILE C 1 74 ? 14.327 20.003 -33.454 1.00 31.61 74 ILE C N 1
ATOM 3517 C CA . ILE C 1 74 ? 13.367 20.857 -34.097 1.00 32.74 74 ILE C CA 1
ATOM 3518 C C . ILE C 1 74 ? 12.676 20.118 -35.243 1.00 33.24 74 ILE C C 1
ATOM 3519 O O . ILE C 1 74 ? 13.317 19.392 -35.986 1.00 31.85 74 ILE C O 1
ATOM 3524 N N . ALA C 1 75 ? 11.370 20.323 -35.385 1.00 31.35 75 ALA C N 1
ATOM 3525 C CA . ALA C 1 75 ? 10.645 19.791 -36.496 1.00 31.74 75 ALA C CA 1
ATOM 3526 C C . ALA C 1 75 ? 9.924 20.955 -37.182 1.00 35.09 75 ALA C C 1
ATOM 3527 O O . ALA C 1 75 ? 9.612 21.968 -36.546 1.00 31.33 75 ALA C O 1
ATOM 3529 N N . ARG C 1 76 ? 9.646 20.765 -38.471 1.00 35.40 76 ARG C N 1
ATOM 3530 C CA . ARG C 1 76 ? 9.044 21.786 -39.283 1.00 37.47 76 ARG C CA 1
ATOM 3531 C C . ARG C 1 76 ? 7.668 21.335 -39.705 1.00 38.02 76 ARG C C 1
ATOM 3532 O O . ARG C 1 76 ? 7.435 20.145 -39.879 1.00 40.16 76 ARG C O 1
ATOM 3540 N N . ARG C 1 77 ? 6.770 22.293 -39.920 1.00 39.85 77 ARG C N 1
ATOM 3541 C CA . ARG C 1 77 ? 5.451 21.987 -40.456 1.00 43.93 77 ARG C CA 1
ATOM 3542 C C . ARG C 1 77 ? 5.581 21.171 -41.734 1.00 45.03 77 ARG C C 1
ATOM 3543 O O . ARG C 1 77 ? 6.349 21.519 -42.618 1.00 47.05 77 ARG C O 1
ATOM 3551 N N . ASN C 1 78 ? 4.857 20.059 -41.783 1.00 46.52 78 ASN C N 1
ATOM 3552 C CA . ASN C 1 78 ? 4.867 19.150 -42.927 1.00 51.47 78 ASN C CA 1
ATOM 3553 C C . ASN C 1 78 ? 6.180 18.449 -43.172 1.00 46.36 78 ASN C C 1
ATOM 3554 O O . ASN C 1 78 ? 6.365 17.860 -44.208 1.00 49.76 78 ASN C O 1
ATOM 3559 N N . GLY C 1 79 ? 7.098 18.501 -42.230 1.00 44.80 79 GLY C N 1
ATOM 3560 C CA . GLY C 1 79 ? 8.428 17.924 -42.457 1.00 42.92 79 GLY C CA 1
ATOM 3561 C C . GLY C 1 79 ? 8.510 16.419 -42.242 1.00 42.12 79 GLY C C 1
ATOM 3562 O O . GLY C 1 79 ? 9.461 15.791 -42.693 1.00 47.13 79 GLY C O 1
ATOM 3563 N N . GLY C 1 80 ? 7.528 15.839 -41.551 1.00 38.31 80 GLY C N 1
ATOM 3564 C CA . GLY C 1 80 ? 7.588 14.438 -41.161 1.00 33.72 80 GLY C CA 1
ATOM 3565 C C . GLY C 1 80 ? 6.335 13.642 -41.497 1.00 33.56 80 GLY C C 1
ATOM 3566 O O . GLY C 1 80 ? 5.606 13.960 -42.412 1.00 32.66 80 GLY C O 1
ATOM 3567 N N . PHE C 1 81 ? 6.073 12.610 -40.708 1.00 34.18 81 PHE C N 1
ATOM 3568 C CA . PHE C 1 81 ? 4.970 11.713 -40.964 1.00 33.92 81 PHE C CA 1
ATOM 3569 C C . PHE C 1 81 ? 3.590 12.375 -40.826 1.00 34.42 81 PHE C C 1
ATOM 3570 O O . PHE C 1 81 ? 3.357 13.229 -39.971 1.00 34.57 81 PHE C O 1
ATOM 3578 N N . LYS C 1 82 ? 2.705 11.959 -41.722 1.00 35.52 82 LYS C N 1
ATOM 3579 C CA . LYS C 1 82 ? 1.413 12.577 -41.966 1.00 40.44 82 LYS C CA 1
ATOM 3580 C C . LYS C 1 82 ? 0.477 11.542 -42.631 1.00 37.32 82 LYS C C 1
ATOM 3581 O O . LYS C 1 82 ? 0.886 10.783 -43.497 1.00 30.33 82 LYS C O 1
ATOM 3587 N N . ARG C 1 83 ? -0.785 11.520 -42.248 1.00 35.32 83 ARG C N 1
ATOM 3588 C CA . ARG C 1 83 ? -1.598 10.399 -42.643 1.00 34.19 83 ARG C CA 1
ATOM 3589 C C . ARG C 1 83 ? -3.042 10.773 -42.428 1.00 33.23 83 ARG C C 1
ATOM 3590 O O . ARG C 1 83 ? -3.373 11.461 -41.455 1.00 36.66 83 ARG C O 1
ATOM 3598 N N . GLU C 1 84 ? -3.916 10.311 -43.306 1.00 32.65 84 GLU C N 1
ATOM 3599 C CA . GLU C 1 84 ? -5.386 10.434 -43.077 1.00 32.31 84 GLU C CA 1
ATOM 3600 C C . GLU C 1 84 ? -5.887 9.273 -42.250 1.00 29.30 84 GLU C C 1
ATOM 3601 O O . GLU C 1 84 ? -5.314 8.193 -42.302 1.00 31.31 84 GLU C O 1
ATOM 3607 N N . GLU C 1 85 ? -6.891 9.515 -41.413 1.00 32.50 85 GLU C N 1
ATOM 3608 C CA . GLU C 1 85 ? -7.455 8.477 -40.532 1.00 36.31 85 GLU C CA 1
ATOM 3609 C C . GLU C 1 85 ? -8.944 8.293 -40.864 1.00 38.08 85 GLU C C 1
ATOM 3610 O O . GLU C 1 85 ? -9.729 9.222 -40.707 1.00 37.70 85 GLU C O 1
ATOM 3616 N N . ILE C 1 86 ? -9.296 7.103 -41.342 1.00 41.28 86 ILE C N 1
ATOM 3617 C CA . ILE C 1 86 ? -10.638 6.819 -41.804 1.00 46.01 86 ILE C CA 1
ATOM 3618 C C . ILE C 1 86 ? -11.146 5.692 -40.953 1.00 46.34 86 ILE C C 1
ATOM 3619 O O . ILE C 1 86 ? -10.485 4.665 -40.867 1.00 48.43 86 ILE C O 1
ATOM 3624 N N . ARG C 1 87 ? -12.310 5.883 -40.319 1.00 46.02 87 ARG C N 1
ATOM 3625 C CA . ARG C 1 87 ? -12.878 4.897 -39.386 1.00 46.76 87 ARG C CA 1
ATOM 3626 C C . ARG C 1 87 ? -14.291 4.525 -39.828 1.00 47.52 87 ARG C C 1
ATOM 3627 O O . ARG C 1 87 ? -15.179 5.392 -39.914 1.00 47.62 87 ARG C O 1
ATOM 3635 N N . GLY C 1 88 ? -14.518 3.239 -40.061 1.00 47.61 88 GLY C N 1
ATOM 3636 C CA . GLY C 1 88 ? -15.758 2.779 -40.708 1.00 51.30 88 GLY C CA 1
ATOM 3637 C C . GLY C 1 88 ? -16.283 3.601 -41.884 1.00 49.96 88 GLY C C 1
ATOM 3638 O O . GLY C 1 88 ? -17.457 3.921 -41.916 1.00 57.04 88 GLY C O 1
ATOM 3639 N N . GLY C 1 89 ? -15.423 3.964 -42.829 1.00 46.84 89 GLY C N 1
ATOM 3640 C CA . GLY C 1 89 ? -15.825 4.769 -43.973 1.00 44.69 89 GLY C CA 1
ATOM 3641 C C . GLY C 1 89 ? -15.888 6.268 -43.703 1.00 51.08 89 GLY C C 1
ATOM 3642 O O . GLY C 1 89 ? -16.043 7.049 -44.642 1.00 49.15 89 GLY C O 1
ATOM 3643 N N . VAL C 1 90 ? -15.727 6.692 -42.444 1.00 50.03 90 VAL C N 1
ATOM 3644 C CA . VAL C 1 90 ? -15.794 8.116 -42.084 1.00 48.66 90 VAL C CA 1
ATOM 3645 C C . VAL C 1 90 ? -14.388 8.727 -41.990 1.00 46.29 90 VAL C C 1
ATOM 3646 O O . VAL C 1 90 ? -13.544 8.266 -41.209 1.00 47.37 90 VAL C O 1
ATOM 3650 N N . HIS C 1 91 ? -14.147 9.776 -42.760 1.00 44.35 91 HIS C N 1
ATOM 3651 C CA . HIS C 1 91 ? -12.918 10.535 -42.632 1.00 41.11 91 HIS C CA 1
ATOM 3652 C C . HIS C 1 91 ? -12.942 11.276 -41.298 1.00 44.41 91 HIS C C 1
ATOM 3653 O O . HIS C 1 91 ? -13.719 12.227 -41.129 1.00 45.89 91 HIS C O 1
ATOM 3660 N N . TYR C 1 92 ? -12.095 10.850 -40.359 1.00 44.82 92 TYR C N 1
ATOM 3661 C CA . TYR C 1 92 ? -12.120 11.395 -38.999 1.00 43.33 92 TYR C CA 1
ATOM 3662 C C . TYR C 1 92 ? -11.029 12.447 -38.754 1.00 38.43 92 TYR C C 1
ATOM 3663 O O . TYR C 1 92 ? -11.324 13.580 -38.382 1.00 37.05 92 TYR C O 1
ATOM 3672 N N . TYR C 1 93 ? -9.770 12.069 -38.985 1.00 36.01 93 TYR C N 1
ATOM 3673 C CA . TYR C 1 93 ? -8.626 12.930 -38.679 1.00 34.30 93 TYR C CA 1
ATOM 3674 C C . TYR C 1 93 ? -7.588 13.006 -39.825 1.00 35.25 93 TYR C C 1
ATOM 3675 O O . TYR C 1 93 ? -7.490 12.136 -40.700 1.00 33.35 93 TYR C O 1
ATOM 3684 N 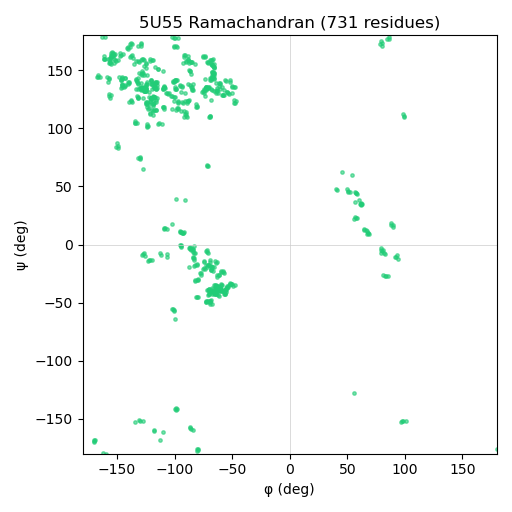N . THR C 1 94 ? -6.820 14.079 -39.803 1.00 34.72 94 THR C N 1
ATOM 3685 C CA . THR C 1 94 ? -5.524 14.113 -40.443 1.00 35.75 94 THR C CA 1
ATOM 3686 C C . THR C 1 94 ? -4.512 14.152 -39.286 1.00 34.71 94 THR C C 1
ATOM 3687 O O . THR C 1 94 ? -4.530 15.119 -38.533 1.00 37.09 94 THR C O 1
ATOM 3691 N N . TYR C 1 95 ? -3.640 13.144 -39.162 1.00 30.79 95 TYR C N 1
ATOM 3692 C CA . TYR C 1 95 ? -2.576 13.136 -38.153 1.00 27.17 95 TYR C CA 1
ATOM 3693 C C . TYR C 1 95 ? -1.309 13.727 -38.737 1.00 30.89 95 TYR C C 1
ATOM 3694 O O . TYR C 1 95 ? -0.839 13.233 -39.738 1.00 34.43 95 TYR C O 1
ATOM 3703 N N . GLU C 1 96 ? -0.765 14.782 -38.143 1.00 31.97 96 GLU C N 1
ATOM 3704 C CA . GLU C 1 96 ? 0.567 15.253 -38.483 1.00 33.63 96 GLU C CA 1
ATOM 3705 C C . GLU C 1 96 ? 1.467 15.145 -37.249 1.00 33.86 96 GLU C C 1
ATOM 3706 O O . GLU C 1 96 ? 1.193 15.755 -36.221 1.00 32.14 96 GLU C O 1
ATOM 3712 N N . HIS C 1 97 ? 2.553 14.393 -37.369 1.00 30.88 97 HIS C N 1
ATOM 3713 C CA . HIS C 1 97 ? 3.523 14.296 -36.314 1.00 29.22 97 HIS C CA 1
ATOM 3714 C C . HIS C 1 97 ? 4.139 15.655 -36.110 1.00 27.81 97 HIS C C 1
ATOM 3715 O O . HIS C 1 97 ? 4.616 16.249 -37.036 1.00 28.07 97 HIS C O 1
ATOM 3722 N N . LEU C 1 98 ? 4.198 16.123 -34.876 1.00 28.32 98 LEU C N 1
ATOM 3723 C CA . LEU C 1 98 ? 5.129 17.190 -34.537 1.00 26.46 98 LEU C CA 1
ATOM 3724 C C . LEU C 1 98 ? 6.502 16.518 -34.250 1.00 28.95 98 LEU C C 1
ATOM 3725 O O . LEU C 1 98 ? 6.773 15.398 -34.688 1.00 27.17 98 LEU C O 1
ATOM 3730 N N . VAL C 1 99 ? 7.368 17.201 -33.535 1.00 29.68 99 VAL C N 1
ATOM 3731 C CA . VAL C 1 99 ? 8.671 16.682 -33.289 1.00 29.12 99 VAL C CA 1
ATOM 3732 C C . VAL C 1 99 ? 8.595 15.382 -32.513 1.00 28.98 99 VAL C C 1
ATOM 3733 O O . VAL C 1 99 ? 7.836 15.265 -31.552 1.00 25.96 99 VAL C O 1
ATOM 3737 N N . THR C 1 100 ? 9.405 14.409 -32.946 1.00 28.74 100 THR C N 1
ATOM 3738 C CA . THR C 1 100 ? 9.505 13.128 -32.280 1.00 29.51 100 THR C CA 1
ATOM 3739 C C . THR C 1 100 ? 10.949 12.865 -32.018 1.00 28.86 100 THR C C 1
ATOM 3740 O O . THR C 1 100 ? 11.775 13.326 -32.775 1.00 28.81 100 THR C O 1
ATOM 3744 N N . THR C 1 101 ? 11.258 12.202 -30.896 1.00 31.15 101 THR C N 1
ATOM 3745 C CA . THR C 1 101 ? 12.654 11.960 -30.486 1.00 30.07 101 THR C CA 1
ATOM 3746 C C . THR C 1 101 ? 12.851 10.655 -29.779 1.00 29.06 101 THR C C 1
ATOM 3747 O O . THR C 1 101 ? 12.022 10.234 -28.963 1.00 27.33 101 THR C O 1
ATOM 3751 N N . ASN C 1 102 ? 13.977 10.009 -30.073 1.00 31.30 102 ASN C N 1
ATOM 3752 C CA . ASN C 1 102 ? 14.319 8.766 -29.387 1.00 32.34 102 ASN C CA 1
ATOM 3753 C C . ASN C 1 102 ? 14.730 8.952 -27.926 1.00 29.58 102 ASN C C 1
ATOM 3754 O O . ASN C 1 102 ? 14.921 7.982 -27.210 1.00 28.77 102 ASN C O 1
ATOM 3759 N N . GLN C 1 103 ? 14.846 10.199 -27.502 1.00 29.73 103 GLN C N 1
ATOM 3760 C CA . GLN C 1 103 ? 15.141 10.508 -26.117 1.00 32.35 103 GLN C CA 1
ATOM 3761 C C . GLN C 1 103 ? 13.870 10.522 -25.259 1.00 33.32 103 GLN C C 1
ATOM 3762 O O . GLN C 1 103 ? 13.949 10.574 -24.050 1.00 33.08 103 GLN C O 1
ATOM 3768 N N . ASP C 1 104 ? 12.702 10.484 -25.884 1.00 35.26 104 ASP C N 1
ATOM 3769 C CA . ASP C 1 104 ? 11.485 10.144 -25.167 1.00 34.56 104 ASP C CA 1
ATOM 3770 C C . ASP C 1 104 ? 10.506 9.451 -26.088 1.00 31.62 104 ASP C C 1
ATOM 3771 O O . ASP C 1 104 ? 9.637 10.069 -26.675 1.00 30.66 104 ASP C O 1
ATOM 3776 N N . PRO C 1 105 ? 10.666 8.148 -26.226 1.0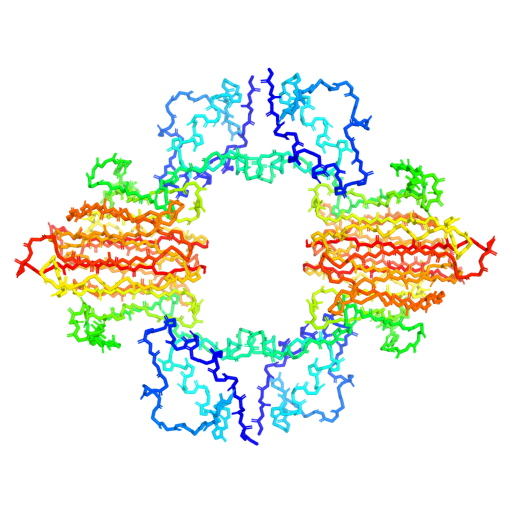0 31.24 105 PRO C N 1
ATOM 3777 C CA . PRO C 1 105 ? 9.797 7.420 -27.141 1.00 30.87 105 PRO C CA 1
ATOM 3778 C C . PRO C 1 105 ? 8.327 7.412 -26.737 1.00 28.74 105 PRO C C 1
ATOM 3779 O O . PRO C 1 105 ? 7.499 7.074 -27.555 1.00 27.74 105 PRO C O 1
ATOM 3783 N N . GLY C 1 106 ? 8.012 7.792 -25.501 1.00 29.91 106 GLY C N 1
ATOM 3784 C CA . GLY C 1 106 ? 6.628 7.810 -25.011 1.00 29.76 106 GLY C CA 1
ATOM 3785 C C . GLY C 1 106 ? 5.906 9.113 -25.293 1.00 30.64 106 GLY C C 1
ATOM 3786 O O . GLY C 1 106 ? 4.712 9.226 -25.023 1.00 32.68 106 GLY C O 1
ATOM 3787 N N . LEU C 1 107 ? 6.622 10.069 -25.874 1.00 29.32 107 LEU C N 1
ATOM 3788 C CA . LEU C 1 107 ? 6.055 11.340 -26.270 1.00 31.59 107 LEU C CA 1
ATOM 3789 C C . LEU C 1 107 ? 5.562 11.309 -27.726 1.00 32.59 107 LEU C C 1
ATOM 3790 O O . LEU C 1 107 ? 6.373 11.191 -28.633 1.00 32.13 107 LEU C O 1
ATOM 3795 N N . MET C 1 108 ? 4.255 11.440 -27.941 1.00 32.71 108 MET C N 1
ATOM 3796 C CA . MET C 1 108 ? 3.702 11.531 -29.304 1.00 30.17 108 MET C CA 1
ATOM 3797 C C . MET C 1 108 ? 2.890 12.807 -29.423 1.00 28.96 108 MET C C 1
ATOM 3798 O O . MET C 1 108 ? 1.759 12.897 -28.927 1.00 25.97 108 MET C O 1
ATOM 3803 N N . ALA C 1 109 ? 3.496 13.811 -30.036 1.00 28.58 109 ALA C N 1
ATOM 3804 C CA . ALA C 1 109 ? 2.856 15.104 -30.199 1.00 29.26 109 ALA C CA 1
ATOM 3805 C C . ALA C 1 109 ? 2.297 15.222 -31.602 1.00 28.10 109 ALA C C 1
ATOM 3806 O O . ALA C 1 109 ? 3.020 15.018 -32.560 1.00 26.44 109 ALA C O 1
ATOM 3808 N N . LEU C 1 110 ? 1.012 15.559 -31.706 1.00 30.36 110 LEU C N 1
ATOM 3809 C CA . LEU C 1 110 ? 0.309 15.609 -32.973 1.00 31.06 110 LEU C CA 1
ATOM 3810 C C . LEU C 1 110 ? -0.441 16.892 -33.198 1.00 33.43 110 LEU C C 1
ATOM 3811 O O . LEU C 1 110 ? -0.961 17.483 -32.267 1.00 31.64 110 LEU C O 1
ATOM 3816 N N . ARG C 1 111 ? -0.503 17.290 -34.469 1.00 38.83 111 ARG C N 1
ATOM 3817 C CA . ARG C 1 111 ? -1.431 18.304 -34.950 1.00 38.45 111 ARG C CA 1
ATOM 3818 C C . ARG C 1 111 ? -2.511 17.545 -35.745 1.00 37.84 111 ARG C C 1
ATOM 3819 O O . ARG C 1 111 ? -2.197 16.701 -36.563 1.00 32.83 111 ARG C O 1
ATOM 3827 N N . LEU C 1 112 ? -3.784 17.797 -35.466 1.00 35.63 112 LEU C N 1
ATOM 3828 C CA . LEU C 1 112 ? -4.847 17.091 -36.145 1.00 32.93 112 LEU C CA 1
ATOM 3829 C C . LEU C 1 112 ? -5.804 18.054 -36.793 1.00 33.91 112 LEU C C 1
ATOM 3830 O O . LEU C 1 112 ? -6.178 19.060 -36.201 1.00 41.03 112 LEU C O 1
ATOM 3835 N N . ASP C 1 113 ? -6.213 17.753 -38.015 1.00 35.74 113 ASP C N 1
ATOM 3836 C CA . ASP C 1 113 ? -7.418 18.363 -38.608 1.00 33.52 113 ASP C CA 1
ATOM 3837 C C . ASP C 1 113 ? -8.582 17.448 -38.331 1.00 31.50 113 ASP C C 1
ATOM 3838 O O . ASP C 1 113 ? -8.461 16.217 -38.465 1.00 30.94 113 ASP C O 1
ATOM 3843 N N . LEU C 1 114 ? -9.704 18.026 -37.935 1.00 34.42 114 LEU C N 1
ATOM 3844 C CA . LEU C 1 114 ? -10.925 17.248 -37.704 1.00 38.98 114 LEU C CA 1
ATOM 3845 C C . LEU C 1 114 ? -11.816 17.358 -38.922 1.00 38.38 114 LEU C C 1
ATOM 3846 O O . LEU C 1 114 ? -12.023 18.458 -39.449 1.00 43.21 114 LEU C O 1
ATOM 3851 N N . HIS C 1 115 ? -12.338 16.222 -39.360 1.00 37.20 115 HIS C N 1
ATOM 3852 C CA . HIS C 1 115 ? -13.095 16.143 -40.609 1.00 42.98 115 HIS C CA 1
ATOM 3853 C C . HIS C 1 115 ? -14.515 15.611 -40.430 1.00 41.95 115 HIS C C 1
ATOM 3854 O O . HIS C 1 115 ? -15.315 15.712 -41.346 1.00 50.37 115 HIS C O 1
ATOM 3861 N N . SER C 1 116 ? -14.827 15.031 -39.280 1.00 37.43 116 SER C N 1
ATOM 3862 C CA . SER C 1 116 ? -16.145 14.491 -39.042 1.00 37.26 116 SER C CA 1
ATOM 3863 C C . SER C 1 116 ? -17.006 15.481 -38.214 1.00 39.27 116 SER C C 1
ATOM 3864 O O . SER C 1 116 ? -16.551 16.568 -37.855 1.00 34.61 116 SER C O 1
ATOM 3867 N N . ASP C 1 117 ? -18.265 15.103 -37.980 1.00 41.52 117 ASP C N 1
ATOM 3868 C CA . ASP C 1 117 ? -19.244 15.938 -37.265 1.00 45.96 117 ASP C CA 1
ATOM 3869 C C . ASP C 1 117 ? -20.485 15.119 -36.961 1.00 46.83 117 ASP C C 1
ATOM 3870 O O . ASP C 1 117 ? -20.455 13.905 -37.127 1.00 52.03 117 ASP C O 1
ATOM 3875 N N . ASP C 1 118 ? -21.552 15.765 -36.497 1.00 54.44 118 ASP C N 1
ATOM 3876 C CA . ASP C 1 118 ? -22.748 15.045 -36.011 1.00 64.79 118 ASP C CA 1
ATOM 3877 C C . ASP C 1 118 ? -23.539 14.309 -37.091 1.00 66.91 118 ASP C C 1
ATOM 3878 O O . ASP C 1 118 ? -24.326 13.402 -36.772 1.00 62.34 118 ASP C O 1
ATOM 3883 N N . GLU C 1 119 ? -23.327 14.689 -38.352 1.00 71.81 119 GLU C N 1
ATOM 3884 C CA . GLU C 1 119 ? -24.007 14.052 -39.479 1.00 74.07 119 GLU C CA 1
ATOM 3885 C C . GLU C 1 119 ? -23.366 12.693 -39.804 1.00 63.35 119 GLU C C 1
ATOM 3886 O O . GLU C 1 119 ? -24.036 11.791 -40.291 1.00 59.21 119 GLU C O 1
ATOM 3892 N N . GLN C 1 120 ? -22.099 12.512 -39.444 1.00 59.31 120 GLN C N 1
ATOM 3893 C CA . GLN C 1 120 ? -21.441 11.194 -39.556 1.00 57.04 120 GLN C CA 1
ATOM 3894 C C . GLN C 1 120 ? -21.618 10.413 -38.277 1.00 45.76 120 GLN C C 1
ATOM 3895 O O . GLN C 1 120 ? -21.851 10.997 -37.238 1.00 40.74 120 GLN C O 1
ATOM 3901 N N . PRO C 1 121 ? -21.520 9.092 -38.350 1.00 44.68 121 PRO C N 1
ATOM 3902 C CA . PRO C 1 121 ? -21.573 8.352 -37.112 1.00 49.73 121 PRO C CA 1
ATOM 3903 C C . PRO C 1 121 ? -20.361 8.599 -36.200 1.00 54.16 121 PRO C C 1
ATOM 3904 O O . PRO C 1 121 ? -19.288 9.008 -36.657 1.00 53.98 121 PRO C O 1
ATOM 3908 N N . LEU C 1 122 ? -20.547 8.292 -34.919 1.00 55.41 122 LEU C N 1
ATOM 3909 C CA . LEU C 1 122 ? -19.487 8.361 -33.932 1.00 53.84 122 LEU C CA 1
ATOM 3910 C C . LEU C 1 122 ? -18.424 7.269 -34.107 1.00 53.80 122 LEU C C 1
ATOM 3911 O O . LEU C 1 122 ? -18.772 6.096 -34.295 1.00 52.89 122 LEU C O 1
ATOM 3916 N N . ARG C 1 123 ? -17.138 7.644 -34.010 1.00 47.18 123 ARG C N 1
ATOM 3917 C CA . ARG C 1 123 ? -16.032 6.654 -34.085 1.00 46.07 123 ARG C CA 1
ATOM 3918 C C . ARG C 1 123 ? -15.024 6.816 -32.984 1.00 42.10 123 ARG C C 1
ATOM 3919 O O . ARG C 1 123 ? -13.957 7.351 -33.181 1.00 41.16 123 ARG C O 1
ATOM 3927 N N . LEU C 1 124 ? -15.405 6.398 -31.791 1.00 46.43 124 LEU C N 1
ATOM 3928 C CA . LEU C 1 124 ? -14.536 6.471 -30.613 1.00 44.68 124 LEU C CA 1
ATOM 3929 C C . LEU C 1 124 ? -13.387 5.511 -30.806 1.00 44.01 124 LEU C C 1
ATOM 3930 O O . LEU C 1 124 ? -13.593 4.479 -31.391 1.00 48.10 124 LEU C O 1
ATOM 3935 N N . ASN C 1 125 ? -12.215 5.830 -30.267 1.00 41.35 125 ASN C N 1
ATOM 3936 C CA . ASN C 1 125 ? -11.152 4.850 -30.148 1.00 43.19 125 ASN C CA 1
ATOM 3937 C C . ASN C 1 125 ? -11.407 3.951 -28.950 1.00 43.62 125 ASN C C 1
ATOM 3938 O O . ASN C 1 125 ? -12.444 4.086 -28.303 1.00 49.08 125 ASN C O 1
ATOM 3943 N N . GLY C 1 126 ? -10.468 3.040 -28.654 1.00 43.22 126 GLY C N 1
ATOM 3944 C CA . GLY C 1 126 ? -10.542 2.204 -27.457 1.00 44.24 126 GLY C CA 1
ATOM 3945 C C . GLY C 1 126 ? -9.815 2.751 -26.247 1.00 45.43 126 GLY C C 1
ATOM 3946 O O . GLY C 1 126 ? -9.674 2.060 -25.240 1.00 57.65 126 GLY C O 1
ATOM 3947 N N . GLY C 1 127 ? -9.365 3.997 -26.311 1.00 47.38 127 GLY C N 1
ATOM 3948 C CA . GLY C 1 127 ? -8.510 4.551 -25.258 1.00 43.82 127 GLY C CA 1
ATOM 3949 C C . GLY C 1 127 ? -7.087 4.052 -25.449 1.00 42.91 127 GLY C C 1
ATOM 3950 O O . GLY C 1 127 ? -6.837 3.204 -26.295 1.00 43.59 127 GLY C O 1
ATOM 3951 N N . HIS C 1 128 ? -6.157 4.579 -24.673 1.00 38.66 128 HIS C N 1
ATOM 3952 C CA . HIS C 1 128 ? -4.769 4.148 -24.740 1.00 37.95 128 HIS C CA 1
ATOM 3953 C C . HIS C 1 128 ? -4.019 4.429 -23.433 1.00 38.81 128 HIS C C 1
ATOM 3954 O O . HIS C 1 128 ? -4.440 5.286 -22.616 1.00 41.67 128 HIS C O 1
ATOM 3961 N N . GLY C 1 129 ? -2.910 3.707 -23.254 1.00 35.68 129 GLY C N 1
ATOM 3962 C CA . GLY C 1 129 ? -2.074 3.810 -22.058 1.00 34.02 129 GLY C CA 1
ATOM 3963 C C . GLY C 1 129 ? -1.604 5.223 -21.728 1.00 33.75 129 GLY C C 1
ATOM 3964 O O . GLY C 1 129 ? -1.501 5.576 -20.548 1.00 37.79 129 GLY C O 1
ATOM 3965 N N . SER C 1 130 ? -1.308 6.014 -22.756 1.00 30.24 130 SER C N 1
ATOM 3966 C CA . SER C 1 130 ? -0.825 7.375 -22.571 1.00 33.32 130 SER C CA 1
ATOM 3967 C C . SER C 1 130 ? -1.850 8.317 -21.996 1.00 30.67 130 SER C C 1
ATOM 3968 O O . SER C 1 130 ? -3.016 8.261 -22.348 1.00 30.44 130 SER C O 1
ATOM 3971 N N . ARG C 1 131 ? -1.365 9.221 -21.162 1.00 30.26 131 ARG C N 1
ATOM 3972 C CA . ARG C 1 131 ? -2.116 10.373 -20.794 1.00 32.42 131 ARG C CA 1
ATOM 3973 C C . ARG C 1 131 ? -2.169 11.255 -22.011 1.00 35.40 131 ARG C C 1
ATOM 3974 O O . ARG C 1 131 ? -1.315 11.158 -22.890 1.00 38.94 131 ARG C O 1
ATOM 3982 N N . GLU C 1 132 ? -3.165 12.131 -22.069 1.00 34.37 132 GLU C N 1
ATOM 3983 C CA . GLU C 1 132 ? -3.265 13.053 -23.173 1.00 33.11 132 GLU C CA 1
ATOM 3984 C C . GLU C 1 132 ? -3.681 14.415 -22.687 1.00 34.35 132 GLU C C 1
ATOM 3985 O O . GLU C 1 132 ? -4.599 14.535 -21.874 1.00 29.44 132 GLU C O 1
ATOM 3991 N N . ILE C 1 133 ? -3.064 15.436 -23.261 1.00 30.20 133 ILE C N 1
ATOM 3992 C CA . ILE C 1 133 ? -3.595 16.758 -23.178 1.00 31.20 133 ILE C CA 1
ATOM 3993 C C . ILE C 1 133 ? -3.832 17.323 -24.598 1.00 29.65 133 ILE C C 1
ATOM 3994 O O . ILE C 1 133 ? -2.960 17.293 -25.460 1.00 29.88 133 ILE C O 1
ATOM 3999 N N . VAL C 1 134 ? -5.019 17.879 -24.813 1.00 30.42 134 VAL C N 1
ATOM 4000 C CA . VAL C 1 134 ? -5.402 18.472 -26.080 1.00 30.49 134 VAL C CA 1
ATOM 4001 C C . VAL C 1 134 ? -5.685 19.960 -25.951 1.00 30.17 134 VAL C C 1
ATOM 4002 O O . VAL C 1 134 ? -6.309 20.393 -24.985 1.00 31.94 134 VAL C O 1
ATOM 4006 N N . TYR C 1 135 ? -5.212 20.732 -26.915 1.00 30.15 135 TYR C N 1
ATOM 4007 C CA . TYR C 1 135 ? -5.461 22.158 -26.961 1.00 33.49 135 TYR C CA 1
ATOM 4008 C C . TYR C 1 135 ? -6.070 22.519 -28.294 1.00 34.26 135 TYR C C 1
ATOM 4009 O O . TYR C 1 135 ? -5.565 22.121 -29.316 1.00 38.81 135 TYR C O 1
ATOM 4018 N N . VAL C 1 136 ? -7.093 23.346 -28.291 1.00 37.85 136 VAL C N 1
ATOM 4019 C CA . VAL C 1 136 ? -7.750 23.737 -29.524 1.00 37.06 136 VAL C CA 1
ATOM 4020 C C . VAL C 1 136 ? -7.105 24.979 -30.114 1.00 37.92 136 VAL C C 1
ATOM 4021 O O . VAL C 1 136 ? -7.264 26.068 -29.585 1.00 39.44 136 VAL C O 1
ATOM 4025 N N . THR C 1 137 ? -6.417 24.832 -31.234 1.00 35.24 137 THR C N 1
ATOM 4026 C CA . THR C 1 137 ? -5.847 25.971 -31.924 1.00 37.79 137 THR C CA 1
ATOM 4027 C C . THR C 1 137 ? -6.859 26.761 -32.772 1.00 42.88 137 THR C C 1
ATOM 4028 O O . THR C 1 137 ? -6.677 27.957 -32.976 1.00 43.23 137 THR C O 1
ATOM 4032 N N . ARG C 1 138 ? -7.880 26.093 -33.311 1.00 42.72 138 ARG C N 1
ATOM 4033 C CA . ARG C 1 138 ? -8.785 26.739 -34.247 1.00 41.36 138 ARG C CA 1
ATOM 4034 C C . ARG C 1 138 ? -10.126 26.061 -34.322 1.00 38.44 138 ARG C C 1
ATOM 4035 O O . ARG C 1 138 ? -10.216 24.843 -34.480 1.00 41.27 138 ARG C O 1
ATOM 4043 N N . GLY C 1 139 ? -11.182 26.853 -34.161 1.00 37.86 139 GLY C N 1
ATOM 4044 C CA . GLY C 1 139 ? -12.525 26.379 -34.393 1.00 33.36 139 GLY C CA 1
ATOM 4045 C C . GLY C 1 139 ? -13.235 25.932 -33.136 1.00 36.09 139 GLY C C 1
ATOM 4046 O O . GLY C 1 139 ? -12.971 26.436 -32.029 1.00 42.57 139 GLY C O 1
ATOM 4047 N N . ALA C 1 140 ? -14.175 25.007 -33.305 1.00 33.26 140 ALA C N 1
ATOM 4048 C CA . ALA C 1 140 ? -15.008 24.595 -32.224 1.00 35.15 140 ALA C CA 1
ATOM 4049 C C . ALA C 1 140 ? -15.135 23.104 -32.303 1.00 35.79 140 ALA C C 1
ATOM 4050 O O . ALA C 1 140 ? -15.623 22.585 -33.295 1.00 43.92 140 ALA C O 1
ATOM 4052 N N . VAL C 1 141 ? -14.786 22.427 -31.209 1.00 35.71 141 VAL C N 1
ATOM 4053 C CA . VAL C 1 141 ? -14.595 21.002 -31.217 1.00 32.55 141 VAL C CA 1
ATOM 4054 C C . VAL C 1 141 ? -15.562 20.306 -30.287 1.00 33.45 141 VAL C C 1
ATOM 4055 O O . VAL C 1 141 ? -15.639 20.589 -29.098 1.00 35.91 141 VAL C O 1
ATOM 4059 N N . ARG C 1 142 ? -16.244 19.337 -30.837 1.00 36.84 142 ARG C N 1
ATOM 4060 C CA . ARG C 1 142 ? -17.093 18.487 -30.079 1.00 44.23 142 ARG C CA 1
ATOM 4061 C C . ARG C 1 142 ? -16.226 17.361 -29.573 1.00 44.87 142 ARG C C 1
ATOM 4062 O O . ARG C 1 142 ? -15.612 16.642 -30.362 1.00 49.67 142 ARG C O 1
ATOM 4070 N N . VAL C 1 143 ? -16.216 17.178 -28.266 1.00 42.23 143 VAL C N 1
ATOM 4071 C CA . VAL C 1 143 ? -15.463 16.088 -27.657 1.00 41.91 143 VAL C CA 1
ATOM 4072 C C . VAL C 1 143 ? -16.458 15.156 -26.995 1.00 41.34 143 VAL C C 1
ATOM 4073 O O . VAL C 1 143 ? -17.379 15.609 -26.303 1.00 45.18 143 VAL C O 1
ATOM 4077 N N . ARG C 1 144 ? -16.277 13.863 -27.229 1.00 43.42 144 ARG C N 1
ATOM 4078 C CA . ARG C 1 144 ? -17.102 12.847 -26.611 1.00 48.66 144 ARG C CA 1
ATOM 4079 C C . ARG C 1 144 ? -16.219 11.744 -26.025 1.00 46.50 144 ARG C C 1
ATOM 4080 O O . ARG C 1 144 ? -15.207 11.365 -26.603 1.00 51.25 144 ARG C O 1
ATOM 4088 N N . TRP C 1 145 ? -16.620 11.204 -24.888 1.00 44.35 145 TRP C N 1
ATOM 4089 C CA . TRP C 1 145 ? -15.847 10.153 -24.259 1.00 41.49 145 TRP C CA 1
ATOM 4090 C C . TRP C 1 145 ? -16.732 9.286 -23.394 1.00 44.68 145 TRP C C 1
ATOM 4091 O O . TRP C 1 145 ? -17.857 9.681 -23.044 1.00 51.10 145 TRP C O 1
ATOM 4102 N N . VAL C 1 146 ? -16.209 8.136 -23.009 1.00 39.77 146 VAL C N 1
ATOM 4103 C CA . VAL C 1 146 ? -16.938 7.221 -22.150 1.00 40.25 146 VAL C CA 1
ATOM 4104 C C . VAL C 1 146 ? -16.495 7.435 -20.720 1.00 43.21 146 VAL C C 1
ATOM 4105 O O . VAL C 1 146 ? -15.326 7.208 -20.382 1.00 39.63 146 VAL C O 1
ATOM 4109 N N . GLY C 1 147 ? -17.439 7.849 -19.882 1.00 47.60 147 GLY C N 1
ATOM 4110 C CA . GLY C 1 147 ? -17.151 8.230 -18.509 1.00 48.71 147 GLY C CA 1
ATOM 4111 C C . GLY C 1 147 ? -17.475 7.142 -17.528 1.00 53.07 147 GLY C C 1
ATOM 4112 O O . GLY C 1 147 ? -17.236 5.939 -17.794 1.00 56.05 147 GLY C O 1
ATOM 4113 N N . ASP C 1 148 ? -18.005 7.562 -16.382 1.00 54.78 148 ASP C N 1
ATOM 4114 C CA . ASP C 1 148 ? -18.307 6.640 -15.287 1.00 60.51 148 ASP C CA 1
ATOM 4115 C C . ASP C 1 148 ? -19.524 5.797 -15.653 1.00 60.96 148 ASP C C 1
ATOM 4116 O O . ASP C 1 148 ? -20.520 6.307 -16.179 1.00 57.42 148 ASP C O 1
ATOM 4121 N N . ASN C 1 149 ? -19.407 4.503 -15.370 1.00 65.53 149 ASN C N 1
ATOM 4122 C CA . ASN C 1 149 ? -20.454 3.515 -15.629 1.00 70.75 149 ASN C CA 1
ATOM 4123 C C . ASN C 1 149 ? -20.769 3.416 -17.117 1.00 69.18 149 ASN C C 1
ATOM 4124 O O . ASN C 1 149 ? -21.913 3.203 -17.491 1.00 75.15 149 ASN C O 1
ATOM 4129 N N . ASP C 1 150 ? -19.742 3.594 -17.949 1.00 58.51 150 ASP C N 1
ATOM 4130 C CA . ASP C 1 150 ? -19.843 3.426 -19.377 1.00 54.40 150 ASP C CA 1
ATOM 4131 C C . ASP C 1 150 ? -20.882 4.314 -20.037 1.00 51.00 150 ASP C C 1
ATOM 4132 O O . ASP C 1 150 ? -21.358 4.004 -21.125 1.00 40.35 150 ASP C O 1
ATOM 4137 N N . GLU C 1 151 ? -21.223 5.417 -19.384 1.00 53.18 151 GLU C N 1
ATOM 4138 C CA . GLU C 1 151 ? -22.154 6.376 -19.950 1.00 54.74 151 GLU C CA 1
ATOM 4139 C C . GLU C 1 151 ? -21.382 7.326 -20.830 1.00 49.06 151 GLU C C 1
ATOM 4140 O O . GLU C 1 151 ? -20.325 7.812 -20.458 1.00 47.94 151 GLU C O 1
ATOM 4146 N N . LEU C 1 152 ? -21.928 7.594 -22.000 1.00 48.96 152 LEU C N 1
ATOM 4147 C CA . LEU C 1 152 ? -21.335 8.514 -22.946 1.00 48.98 152 LEU C CA 1
ATOM 4148 C C . LEU C 1 152 ? -21.494 9.962 -22.493 1.00 48.73 152 LEU C C 1
ATOM 4149 O O . LEU C 1 152 ? -22.557 10.361 -22.053 1.00 49.93 152 LEU C O 1
ATOM 4154 N N . LYS C 1 153 ? -20.412 10.726 -22.570 1.00 49.72 153 LYS C N 1
ATOM 4155 C CA . LYS C 1 153 ? -20.397 12.127 -22.177 1.00 51.49 153 LYS C CA 1
ATOM 4156 C C . LYS C 1 153 ? -19.983 12.962 -23.371 1.00 47.97 153 LYS C C 1
ATOM 4157 O O . LYS C 1 153 ? -19.365 12.453 -24.302 1.00 47.78 153 LYS C O 1
ATOM 4163 N N . GLU C 1 154 ? -20.310 14.243 -23.324 1.00 45.39 154 GLU C N 1
ATOM 4164 C CA . GLU C 1 154 ? -19.926 15.149 -24.370 1.00 46.64 154 GLU C CA 1
ATOM 4165 C C . GLU C 1 154 ? -19.768 16.585 -23.873 1.00 43.46 154 GLU C C 1
ATOM 4166 O O . GLU C 1 154 ? -20.315 16.964 -22.849 1.00 43.56 154 GLU C O 1
ATOM 4172 N N . ASP C 1 155 ? -19.013 17.379 -24.616 1.00 38.88 155 ASP C N 1
ATOM 4173 C CA . ASP C 1 155 ? -18.838 18.800 -24.317 1.00 37.47 155 ASP C CA 1
ATOM 4174 C C . ASP C 1 155 ? -18.303 19.486 -25.577 1.00 35.97 155 ASP C C 1
ATOM 4175 O O . ASP C 1 155 ? -18.120 18.843 -26.620 1.00 32.38 155 ASP C O 1
ATOM 4180 N N . VAL C 1 156 ? -18.081 20.783 -25.482 1.00 34.80 156 VAL C N 1
ATOM 4181 C CA . VAL C 1 156 ? -17.632 21.551 -26.602 1.00 39.41 156 VAL C CA 1
ATOM 4182 C C . VAL C 1 156 ? -16.446 22.371 -26.161 1.00 39.72 156 VAL C C 1
ATOM 4183 O O . VAL C 1 156 ? -16.472 22.989 -25.095 1.00 40.30 156 VAL C O 1
ATOM 4187 N N . LEU C 1 157 ? -15.414 22.383 -26.991 1.00 39.21 157 LEU C N 1
ATOM 4188 C CA . LEU C 1 157 ? -14.177 23.059 -26.642 1.00 41.84 157 LEU C CA 1
ATOM 4189 C C . LEU C 1 157 ? -13.928 24.096 -27.684 1.00 40.44 157 LEU C C 1
ATOM 4190 O O . LEU C 1 157 ? -13.866 23.782 -28.875 1.00 41.63 157 LEU C O 1
ATOM 4195 N N . ASN C 1 158 ? -13.742 25.316 -27.238 1.00 35.65 158 ASN C N 1
ATOM 4196 C CA . ASN C 1 158 ? -13.471 26.405 -28.144 1.00 36.95 158 ASN C CA 1
ATOM 4197 C C . ASN C 1 158 ? -12.004 26.723 -28.171 1.00 36.21 158 ASN C C 1
ATOM 4198 O O . ASN C 1 158 ? -11.221 26.177 -27.416 1.00 34.53 158 ASN C O 1
ATOM 4203 N N . GLU C 1 159 ? -11.648 27.572 -29.108 1.00 35.96 159 GLU C N 1
ATOM 4204 C CA . GLU C 1 159 ? -10.297 27.986 -29.311 1.00 37.85 159 GLU C CA 1
ATOM 4205 C C . GLU C 1 159 ? -9.691 28.382 -27.975 1.00 37.47 159 GLU C C 1
ATOM 4206 O O . GLU C 1 159 ? -10.246 29.205 -27.264 1.00 43.24 159 GLU C O 1
ATOM 4212 N N . GLY C 1 160 ? -8.572 27.756 -27.623 1.00 35.20 160 GLY C N 1
ATOM 4213 C CA . GLY C 1 160 ? -7.834 28.095 -26.420 1.00 34.13 160 GLY C CA 1
ATOM 4214 C C . GLY C 1 160 ? -8.236 27.299 -25.198 1.00 32.96 160 GLY C C 1
ATOM 4215 O O . GLY C 1 160 ? -7.583 27.392 -24.166 1.00 33.32 160 GLY C O 1
ATOM 4216 N N . ASP C 1 161 ? -9.338 26.564 -25.294 1.00 33.07 161 ASP C N 1
ATOM 4217 C CA . ASP C 1 161 ? -9.709 25.596 -24.288 1.00 37.51 161 ASP C CA 1
ATOM 4218 C C . ASP C 1 161 ? -8.802 24.378 -24.400 1.00 41.97 161 ASP C C 1
ATOM 4219 O O . ASP C 1 161 ? -8.187 24.152 -25.443 1.00 41.31 161 ASP C O 1
ATOM 4224 N N . SER C 1 162 ? -8.765 23.568 -23.339 1.00 40.79 162 SER C N 1
ATOM 4225 C CA . SER C 1 162 ? -7.923 22.385 -23.309 1.00 35.08 162 SER C CA 1
ATOM 4226 C C . SER C 1 162 ? -8.562 21.285 -22.487 1.00 34.02 162 SER C C 1
ATOM 4227 O O . SER C 1 162 ? -9.487 21.517 -21.725 1.00 36.98 162 SER C O 1
ATOM 4230 N N . ILE C 1 163 ? -8.088 20.066 -22.671 1.00 31.25 163 ILE C N 1
ATOM 4231 C CA . ILE C 1 163 ? -8.640 18.968 -21.929 1.00 30.31 163 ILE C CA 1
ATOM 4232 C C . ILE C 1 163 ? -7.565 17.940 -21.593 1.00 33.88 163 ILE C C 1
ATOM 4233 O O . ILE C 1 163 ? -6.674 17.701 -22.400 1.00 31.28 163 ILE C O 1
ATOM 4238 N N . PHE C 1 164 ? -7.671 17.347 -20.399 1.00 32.81 164 PHE C N 1
ATOM 4239 C CA . PHE C 1 164 ? -6.800 16.274 -19.987 1.00 32.16 164 PHE C CA 1
ATOM 4240 C C . PHE C 1 164 ? -7.608 14.994 -19.957 1.00 31.54 164 PHE C C 1
ATOM 4241 O O . PHE C 1 164 ? -8.712 15.004 -19.497 1.00 32.10 164 PHE C O 1
ATOM 4249 N N . ILE C 1 165 ? -7.052 13.911 -20.506 1.00 34.70 165 ILE C N 1
ATOM 4250 C CA . ILE C 1 165 ? -7.710 12.629 -20.602 1.00 33.26 165 ILE C CA 1
ATOM 4251 C C . ILE C 1 165 ? -6.863 11.542 -19.945 1.00 33.35 165 ILE C C 1
ATOM 4252 O O . ILE C 1 165 ? -5.758 11.217 -20.379 1.00 35.92 165 ILE C O 1
ATOM 4257 N N . LEU C 1 166 ? -7.465 10.916 -18.953 1.00 35.88 166 LEU C N 1
ATOM 4258 C CA . LEU C 1 166 ? -6.876 9.867 -18.190 1.00 35.60 166 LEU C CA 1
ATOM 4259 C C . LEU C 1 166 ? -6.633 8.642 -19.077 1.00 38.10 166 LEU C C 1
ATOM 4260 O O . LEU C 1 166 ? -7.374 8.379 -20.024 1.00 42.43 166 LEU C O 1
ATOM 4265 N N . PRO C 1 167 ? -5.582 7.886 -18.784 1.00 36.95 167 PRO C N 1
ATOM 4266 C CA . PRO C 1 167 ? -5.331 6.731 -19.597 1.00 37.87 167 PRO C CA 1
ATOM 4267 C C . PRO C 1 167 ? -6.541 5.790 -19.768 1.00 39.44 167 PRO C C 1
ATOM 4268 O O . PRO C 1 167 ? -7.269 5.533 -18.829 1.00 38.34 167 PRO C O 1
ATOM 4272 N N . ASN C 1 168 ? -6.676 5.257 -20.974 1.00 40.10 168 ASN C N 1
ATOM 4273 C CA . ASN C 1 168 ? -7.691 4.263 -21.328 1.00 41.53 168 ASN C CA 1
ATOM 4274 C C . ASN C 1 168 ? -9.128 4.762 -21.331 1.00 41.19 168 ASN C C 1
ATOM 4275 O O . ASN C 1 168 ? -10.037 3.964 -21.490 1.00 41.95 168 ASN C O 1
ATOM 4280 N N . VAL C 1 169 ? -9.334 6.070 -21.221 1.00 40.38 169 VAL C N 1
ATOM 4281 C CA . VAL C 1 169 ? -10.635 6.641 -21.478 1.00 37.11 169 VAL C CA 1
ATOM 4282 C C . VAL C 1 169 ? -10.803 6.789 -22.991 1.00 37.89 169 VAL C C 1
ATOM 4283 O O . VAL C 1 169 ? -10.058 7.519 -23.607 1.00 37.84 169 VAL C O 1
ATOM 4287 N N . PRO C 1 170 ? -11.799 6.107 -23.585 1.00 39.27 170 PRO C N 1
ATOM 4288 C CA . PRO C 1 170 ? -12.061 6.199 -25.009 1.00 36.83 170 PRO C CA 1
ATOM 4289 C C . PRO C 1 170 ? -12.606 7.561 -25.379 1.00 36.47 170 PRO C C 1
ATOM 4290 O O . PRO C 1 170 ? -13.387 8.124 -24.624 1.00 38.19 170 PRO C O 1
ATOM 4294 N N . HIS C 1 171 ? -12.221 8.090 -26.540 1.00 35.92 171 HIS C N 1
ATOM 4295 C CA . HIS C 1 171 ? -12.588 9.460 -26.884 1.00 32.27 171 HIS C CA 1
ATOM 4296 C C . HIS C 1 171 ? -12.626 9.742 -28.376 1.00 34.04 171 HIS C C 1
ATOM 4297 O O . HIS C 1 171 ? -12.059 8.988 -29.205 1.00 32.37 171 HIS C O 1
ATOM 4304 N N . SER C 1 172 ? -13.311 10.831 -28.705 1.00 33.62 172 SER C N 1
ATOM 4305 C CA . SER C 1 172 ? -13.472 11.286 -30.065 1.00 37.11 172 SER C CA 1
ATOM 4306 C C . SER C 1 172 ? -13.504 12.786 -30.099 1.00 36.03 172 SER C C 1
ATOM 4307 O O . SER C 1 172 ? -14.162 13.419 -29.275 1.00 38.86 172 SER C O 1
ATOM 4310 N N . PHE C 1 173 ? -12.824 13.356 -31.071 1.00 33.81 173 PHE C N 1
ATOM 4311 C CA . PHE C 1 173 ? -12.897 14.769 -31.319 1.00 34.90 173 PHE C CA 1
ATOM 4312 C C . PHE C 1 173 ? -13.448 14.982 -32.737 1.00 37.88 173 PHE C C 1
ATOM 4313 O O . PHE C 1 173 ? -12.904 14.443 -33.716 1.00 35.22 173 PHE C O 1
ATOM 4321 N N . THR C 1 174 ? -14.507 15.792 -32.835 1.00 41.24 174 THR C N 1
ATOM 4322 C CA . THR C 1 174 ? -15.176 16.101 -34.111 1.00 40.64 174 THR C CA 1
ATOM 4323 C C . THR C 1 174 ? -15.562 17.565 -34.141 1.00 38.70 174 THR C C 1
ATOM 4324 O O . THR C 1 174 ? -15.466 18.262 -33.134 1.00 38.80 174 THR C O 1
ATOM 4328 N N . ASN C 1 175 ? -15.947 18.038 -35.313 1.00 40.30 175 ASN C N 1
ATOM 4329 C CA . ASN C 1 175 ? -16.379 19.420 -35.464 1.00 44.06 175 ASN C CA 1
ATOM 4330 C C . ASN C 1 175 ? -17.754 19.661 -34.901 1.00 44.08 175 ASN C C 1
ATOM 4331 O O . ASN C 1 175 ? -18.697 18.897 -35.147 1.00 44.17 175 ASN C O 1
ATOM 4336 N N . HIS C 1 176 ? -17.857 20.714 -34.113 1.00 48.35 176 HIS C N 1
ATOM 4337 C CA . HIS C 1 176 ? -19.106 21.029 -33.435 1.00 57.07 176 HIS C CA 1
ATOM 4338 C C . HIS C 1 176 ? -20.127 21.505 -34.455 1.00 58.71 176 HIS C C 1
ATOM 4339 O O . HIS C 1 176 ? -21.283 21.115 -34.415 1.00 55.10 176 HIS C O 1
ATOM 4346 N N . VAL C 1 177 ? -19.664 22.345 -35.373 1.00 64.87 177 VAL C N 1
ATOM 4347 C CA . VAL C 1 177 ? -20.547 23.070 -36.264 1.00 72.14 177 VAL C CA 1
ATOM 4348 C C . VAL C 1 177 ? -21.019 22.241 -37.450 1.00 75.48 177 VAL C C 1
ATOM 4349 O O . VAL C 1 177 ? -22.214 22.253 -37.751 1.00 83.23 177 VAL C O 1
ATOM 4353 N N . GLY C 1 178 ? -20.139 21.506 -38.116 1.00 69.27 178 GLY C N 1
ATOM 4354 C CA . GLY C 1 178 ? -20.607 20.708 -39.264 1.00 69.59 178 GLY C CA 1
ATOM 4355 C C . GLY C 1 178 ? -20.292 21.462 -40.543 1.00 66.59 178 GLY C C 1
ATOM 4356 O O . GLY C 1 178 ? -20.857 22.524 -40.811 1.00 57.80 178 GLY C O 1
ATOM 4357 N N . GLY C 1 179 ? -19.341 20.939 -41.307 1.00 62.89 179 GLY C N 1
ATOM 4358 C CA . GLY C 1 179 ? -18.790 21.670 -42.436 1.00 59.81 179 GLY C CA 1
ATOM 4359 C C . GLY C 1 179 ? -17.696 22.634 -42.035 1.00 58.85 179 GLY C C 1
ATOM 4360 O O . GLY C 1 179 ? -16.838 22.958 -42.860 1.00 67.20 179 GLY C O 1
ATOM 4361 N N . ALA C 1 180 ? -17.719 23.127 -40.797 1.00 61.27 180 ALA C N 1
ATOM 4362 C CA . ALA C 1 180 ? -16.558 23.858 -40.239 1.00 63.43 180 ALA C CA 1
ATOM 4363 C C . ALA C 1 180 ? -15.418 22.868 -40.050 1.00 62.74 180 ALA C C 1
ATOM 4364 O O . ALA C 1 180 ? -15.664 21.665 -39.951 1.00 74.20 180 ALA C O 1
ATOM 4366 N N . LYS C 1 181 ? -14.177 23.340 -40.052 1.00 57.89 181 LYS C N 1
ATOM 4367 C CA . LYS C 1 181 ? -13.048 22.422 -39.944 1.00 56.87 181 LYS C CA 1
ATOM 4368 C C . LYS C 1 181 ? -12.025 22.911 -38.948 1.00 53.23 181 LYS C C 1
ATOM 4369 O O . LYS C 1 181 ? -11.253 23.835 -39.216 1.00 57.80 181 LYS C O 1
ATOM 4375 N N . SER C 1 182 ? -12.036 22.259 -37.790 1.00 48.48 182 SER C N 1
ATOM 4376 C CA . SER C 1 182 ? -11.250 22.652 -36.637 1.00 45.33 182 SER C CA 1
ATOM 4377 C C . SER C 1 182 ? -9.885 21.972 -36.592 1.00 41.25 182 SER C C 1
ATOM 4378 O O . SER C 1 182 ? -9.639 20.985 -37.265 1.00 37.07 182 SER C O 1
ATOM 4381 N N . GLU C 1 183 ? -9.013 22.539 -35.776 1.00 37.37 183 GLU C N 1
ATOM 4382 C CA . GLU C 1 183 ? -7.680 22.061 -35.570 1.00 37.83 183 GLU C CA 1
ATOM 4383 C C . GLU C 1 183 ? -7.416 21.932 -34.052 1.00 39.65 183 GLU C C 1
ATOM 4384 O O . GLU C 1 183 ? -7.703 22.866 -33.277 1.00 38.13 183 GLU C O 1
ATOM 4390 N N . ILE C 1 184 ? -6.806 20.813 -33.657 1.00 35.18 184 ILE C N 1
ATOM 4391 C CA . ILE C 1 184 ? -6.294 20.624 -32.303 1.00 31.68 184 ILE C CA 1
ATOM 4392 C C . ILE C 1 184 ? -4.852 20.200 -32.298 1.00 31.58 184 ILE C C 1
ATOM 4393 O O . ILE C 1 184 ? -4.332 19.654 -33.266 1.00 30.15 184 ILE C O 1
ATOM 4398 N N . ILE C 1 185 ? -4.219 20.423 -31.162 1.00 35.14 185 ILE C N 1
ATOM 4399 C CA . ILE C 1 185 ? -2.880 19.882 -30.833 1.00 36.26 185 ILE C CA 1
ATOM 4400 C C . ILE C 1 185 ? -3.094 18.835 -29.756 1.00 35.89 185 ILE C C 1
ATOM 4401 O O . ILE C 1 185 ? -3.837 19.062 -28.807 1.00 40.17 185 ILE C O 1
ATOM 4406 N N . ALA C 1 186 ? -2.476 17.676 -29.899 1.00 34.31 186 ALA C N 1
ATOM 4407 C CA . ALA C 1 186 ? -2.676 16.597 -28.920 1.00 31.12 186 ALA C CA 1
ATOM 4408 C C . ALA C 1 186 ? -1.335 16.043 -28.515 1.00 30.62 186 ALA C C 1
ATOM 4409 O O . ALA C 1 186 ? -0.532 15.710 -29.365 1.00 30.43 186 ALA C O 1
ATOM 4411 N N . ILE C 1 187 ? -1.070 16.005 -27.225 1.00 29.55 187 ILE C N 1
ATOM 4412 C CA . ILE C 1 187 ? 0.192 15.520 -26.743 1.00 32.09 187 ILE C CA 1
ATOM 4413 C C . ILE C 1 187 ? -0.043 14.315 -25.885 1.00 30.28 187 ILE C C 1
ATOM 4414 O O . ILE C 1 187 ? -0.708 14.415 -24.883 1.00 32.66 187 ILE C O 1
ATOM 4419 N N . ASN C 1 188 ? 0.447 13.164 -26.307 1.00 30.86 188 ASN C N 1
ATOM 4420 C CA . ASN C 1 188 ? 0.410 11.973 -25.473 1.00 30.68 188 ASN C CA 1
ATOM 4421 C C . ASN C 1 188 ? 1.798 11.818 -24.897 1.00 31.96 188 ASN C C 1
ATOM 4422 O O . ASN C 1 188 ? 2.806 12.041 -25.590 1.00 33.69 188 ASN C O 1
ATOM 4427 N N . TYR C 1 189 ? 1.852 11.417 -23.636 1.00 31.05 189 TYR C N 1
ATOM 4428 C CA . TYR C 1 189 ? 3.093 11.302 -22.934 1.00 31.40 189 TYR C CA 1
ATOM 4429 C C . TYR C 1 189 ? 2.954 10.308 -21.814 1.00 32.62 189 TYR C C 1
ATOM 4430 O O . TYR C 1 189 ? 1.841 9.926 -21.446 1.00 33.83 189 TYR C O 1
ATOM 4439 N N . GLY C 1 190 ? 4.096 9.883 -21.300 1.00 35.35 190 GLY C N 1
ATOM 4440 C CA . GLY C 1 190 ? 4.195 9.235 -19.966 1.00 42.14 190 GLY C CA 1
ATOM 4441 C C . GLY C 1 190 ? 3.238 8.096 -19.654 1.00 42.30 190 GLY C C 1
ATOM 4442 O O . GLY C 1 190 ? 3.213 7.120 -20.388 1.00 46.26 190 GLY C O 1
ATOM 4443 N N . THR D 1 5 ? -1.217 24.883 13.678 1.00 74.67 5 THR D N 1
ATOM 4444 C CA . THR D 1 5 ? -0.118 25.374 12.780 1.00 78.57 5 THR D CA 1
ATOM 4445 C C . THR D 1 5 ? 0.744 24.251 12.145 1.00 84.64 5 THR D C 1
ATOM 4446 O O . THR D 1 5 ? 1.336 23.431 12.859 1.00 83.56 5 THR D O 1
ATOM 4450 N N . LEU D 1 6 ? 0.854 24.302 10.803 1.00 80.67 6 LEU D N 1
ATOM 4451 C CA . LEU D 1 6 ? 1.677 23.384 9.985 1.00 69.52 6 LEU D CA 1
ATOM 4452 C C . LEU D 1 6 ? 2.739 24.221 9.336 1.00 69.46 6 LEU D C 1
ATOM 4453 O O . LEU D 1 6 ? 2.433 25.204 8.663 1.00 82.11 6 LEU D O 1
ATOM 4458 N N . ALA D 1 7 ? 3.988 23.853 9.547 1.00 64.48 7 ALA D N 1
ATOM 4459 C CA . ALA D 1 7 ? 5.088 24.502 8.873 1.00 66.56 7 ALA D CA 1
ATOM 4460 C C . ALA D 1 7 ? 5.482 23.639 7.678 1.00 69.95 7 ALA D C 1
ATOM 4461 O O . ALA D 1 7 ? 5.455 22.419 7.771 1.00 75.14 7 ALA D O 1
ATOM 4463 N N . VAL D 1 8 ? 5.820 24.279 6.558 1.00 62.42 8 VAL D N 1
ATOM 4464 C CA . VAL D 1 8 ? 6.402 23.610 5.410 1.00 51.61 8 VAL D CA 1
ATOM 4465 C C . VAL D 1 8 ? 7.702 24.322 5.052 1.00 53.64 8 VAL D C 1
ATOM 4466 O O . VAL D 1 8 ? 7.738 25.547 5.001 1.00 60.66 8 VAL D O 1
ATOM 4470 N N . GLY D 1 9 ? 8.763 23.568 4.785 1.00 56.50 9 GLY D N 1
ATOM 4471 C CA . GLY D 1 9 ? 10.053 24.142 4.353 1.00 63.73 9 GLY D CA 1
ATOM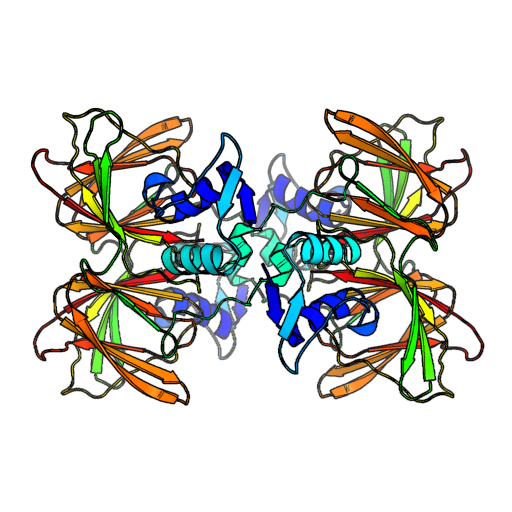 4472 C C . GLY D 1 9 ? 9.854 25.109 3.205 1.00 70.31 9 GLY D C 1
ATOM 4473 O O . GLY D 1 9 ? 9.084 24.836 2.279 1.00 69.37 9 GLY D O 1
ATOM 4474 N N . LYS D 1 10 ? 10.511 26.259 3.279 1.00 72.93 10 LYS D N 1
ATOM 4475 C CA . LYS D 1 10 ? 10.274 27.326 2.316 1.00 77.28 10 LYS D CA 1
ATOM 4476 C C . LYS D 1 10 ? 10.862 26.991 0.948 1.00 69.70 10 LYS D C 1
ATOM 4477 O O . LYS D 1 10 ? 10.164 27.116 -0.063 1.00 67.84 10 LYS D O 1
ATOM 4483 N N . ALA D 1 11 ? 12.126 26.574 0.899 1.00 59.50 11 ALA D N 1
ATOM 4484 C CA . ALA D 1 11 ? 12.734 26.206 -0.385 1.00 61.34 11 ALA D CA 1
ATOM 4485 C C . ALA D 1 11 ? 11.904 25.147 -1.104 1.00 65.37 11 ALA D C 1
ATOM 4486 O O . ALA D 1 11 ? 11.760 25.154 -2.329 1.00 66.06 11 ALA D O 1
ATOM 4488 N N . HIS D 1 12 ? 11.353 24.219 -0.329 1.00 62.15 12 HIS D N 1
ATOM 4489 C CA . HIS D 1 12 ? 10.579 23.149 -0.895 1.00 53.09 12 HIS D CA 1
ATOM 4490 C C . HIS D 1 12 ? 9.265 23.654 -1.471 1.00 51.96 12 HIS D C 1
ATOM 4491 O O . HIS D 1 12 ? 8.922 23.370 -2.627 1.00 52.21 12 HIS D O 1
ATOM 4498 N N . LEU D 1 13 ? 8.529 24.398 -0.666 1.00 51.90 13 LEU D N 1
ATOM 4499 C CA . LEU D 1 13 ? 7.298 24.998 -1.145 1.00 53.69 13 LEU D CA 1
ATOM 4500 C C . LEU D 1 13 ? 7.557 25.888 -2.378 1.00 59.06 13 LEU D C 1
ATOM 4501 O O . LEU D 1 13 ? 6.756 25.906 -3.302 1.00 59.89 13 LEU D O 1
ATOM 4506 N N . GLU D 1 14 ? 8.656 26.626 -2.382 1.00 54.93 14 GLU D N 1
ATOM 4507 C CA . GLU D 1 14 ? 8.947 27.465 -3.518 1.00 57.79 14 GLU D CA 1
ATOM 4508 C C . GLU D 1 14 ? 9.185 26.626 -4.762 1.00 54.63 14 GLU D C 1
ATOM 4509 O O . GLU D 1 14 ? 8.849 27.039 -5.867 1.00 53.97 14 GLU D O 1
ATOM 4515 N N . ALA D 1 15 ? 9.804 25.471 -4.590 1.00 51.82 15 ALA D N 1
ATOM 4516 C CA . ALA D 1 15 ? 10.071 24.579 -5.726 1.00 46.88 15 ALA D CA 1
ATOM 4517 C C . ALA D 1 15 ? 8.757 24.021 -6.253 1.00 42.55 15 ALA D C 1
ATOM 4518 O O . ALA D 1 15 ? 8.555 24.003 -7.450 1.00 39.83 15 ALA D O 1
ATOM 4520 N N . LEU D 1 16 ? 7.822 23.670 -5.368 1.00 40.98 16 LEU D N 1
ATOM 4521 C CA . LEU D 1 16 ? 6.510 23.282 -5.852 1.00 40.81 16 LEU D CA 1
ATOM 4522 C C . LEU D 1 16 ? 5.856 24.429 -6.580 1.00 41.70 16 LEU D C 1
ATOM 4523 O O . LEU D 1 16 ? 5.261 24.254 -7.632 1.00 46.80 16 LEU D O 1
ATOM 4528 N N . LEU D 1 17 ? 5.951 25.623 -6.012 1.00 51.45 17 LEU D N 1
ATOM 4529 C CA . LEU D 1 17 ? 5.286 26.769 -6.610 1.00 47.88 17 LEU D CA 1
ATOM 4530 C C . LEU D 1 17 ? 5.845 27.004 -7.976 1.00 41.79 17 LEU D C 1
ATOM 4531 O O . LEU D 1 17 ? 5.098 27.330 -8.895 1.00 40.81 17 LEU D O 1
ATOM 4536 N N . ALA D 1 18 ? 7.150 26.795 -8.129 1.00 39.36 18 ALA D N 1
ATOM 4537 C CA . ALA D 1 18 ? 7.793 27.014 -9.425 1.00 40.23 18 ALA D CA 1
ATOM 4538 C C . ALA D 1 18 ? 7.361 25.984 -10.489 1.00 43.29 18 ALA D C 1
ATOM 4539 O O . ALA D 1 18 ? 7.461 26.265 -11.681 1.00 41.84 18 ALA D O 1
ATOM 4541 N N . THR D 1 19 ? 6.858 24.819 -10.075 1.00 39.98 19 THR D N 1
ATOM 4542 C CA . THR D 1 19 ? 6.366 23.855 -11.041 1.00 40.83 19 THR D CA 1
ATOM 4543 C C . THR D 1 19 ? 5.060 24.365 -11.651 1.00 40.64 19 THR D C 1
ATOM 4544 O O . THR D 1 19 ? 4.655 23.893 -12.704 1.00 44.24 19 THR D O 1
ATOM 4548 N N . ARG D 1 20 ? 4.420 25.326 -10.994 1.00 37.06 20 ARG D N 1
ATOM 4549 C CA . ARG D 1 20 ? 3.212 25.961 -11.511 1.00 37.39 20 ARG D CA 1
ATOM 4550 C C . ARG D 1 20 ? 3.483 27.396 -11.977 1.00 36.98 20 ARG D C 1
ATOM 4551 O O . ARG D 1 20 ? 2.551 28.143 -12.236 1.00 35.26 20 ARG D O 1
ATOM 4559 N N . LYS D 1 21 ? 4.762 27.754 -12.125 1.00 40.25 21 LYS D N 1
ATOM 4560 C CA . LYS D 1 21 ? 5.161 29.121 -12.509 1.00 43.84 21 LYS D CA 1
ATOM 4561 C C . LYS D 1 21 ? 4.604 30.166 -11.511 1.00 47.32 21 LYS D C 1
ATOM 4562 O O . LYS D 1 21 ? 4.066 31.200 -11.909 1.00 51.57 21 LYS D O 1
ATOM 4568 N N . MET D 1 22 ? 4.724 29.872 -10.219 1.00 47.95 22 MET D N 1
ATOM 4569 C CA . MET D 1 22 ? 4.269 30.760 -9.157 1.00 46.10 22 MET D CA 1
ATOM 4570 C C . MET D 1 22 ? 5.367 30.976 -8.128 1.00 43.88 22 MET D C 1
ATOM 4571 O O . MET D 1 22 ? 6.427 30.363 -8.159 1.00 42.40 22 MET D O 1
ATOM 4576 N N . THR D 1 23 ? 5.101 31.920 -7.247 1.00 51.94 23 THR D N 1
ATOM 4577 C CA A THR D 1 23 ? 6.028 32.327 -6.182 0.50 53.22 23 THR D CA 1
ATOM 4578 C CA B THR D 1 23 ? 6.037 32.315 -6.234 0.50 52.81 23 THR D CA 1
ATOM 4579 C C . THR D 1 23 ? 5.173 32.518 -4.968 1.00 52.48 23 THR D C 1
ATOM 4580 O O . THR D 1 23 ? 3.932 32.473 -5.048 1.00 42.71 23 THR D O 1
ATOM 4587 N N . LEU D 1 24 ? 5.809 32.706 -3.818 1.00 61.20 24 LEU D N 1
ATOM 4588 C CA . LEU D 1 24 ? 5.043 32.895 -2.579 1.00 69.21 24 LEU D CA 1
ATOM 4589 C C . LEU D 1 24 ? 3.998 33.980 -2.680 1.00 73.01 24 LEU D C 1
ATOM 4590 O O . LEU D 1 24 ? 2.918 33.878 -2.088 1.00 77.61 24 LEU D O 1
ATOM 4595 N N . GLU D 1 25 ? 4.300 35.006 -3.469 1.00 78.14 25 GLU D N 1
ATOM 4596 C CA . GLU D 1 25 ? 3.400 36.130 -3.616 1.00 79.35 25 GLU D CA 1
ATOM 4597 C C . GLU D 1 25 ? 2.015 35.718 -4.164 1.00 71.75 25 GLU D C 1
ATOM 4598 O O . GLU D 1 25 ? 1.021 36.403 -3.907 1.00 70.71 25 GLU D O 1
ATOM 4604 N N . HIS D 1 26 ? 1.915 34.583 -4.846 1.00 66.66 26 HIS D N 1
ATOM 4605 C CA . HIS D 1 26 ? 0.622 34.171 -5.400 1.00 69.42 26 HIS D CA 1
ATOM 4606 C C . HIS D 1 26 ? -0.247 33.428 -4.424 1.00 76.47 26 HIS D C 1
ATOM 4607 O O . HIS D 1 26 ? -1.367 33.027 -4.787 1.00 77.04 26 HIS D O 1
ATOM 4614 N N . LEU D 1 27 ? 0.283 33.170 -3.225 1.00 80.73 27 LEU D N 1
ATOM 4615 C CA . LEU D 1 27 ? -0.526 32.541 -2.176 1.00 87.82 27 LEU D CA 1
ATOM 4616 C C . LEU D 1 27 ? -1.167 33.550 -1.241 1.00 87.21 27 LEU D C 1
ATOM 4617 O O . LEU D 1 27 ? -0.467 34.376 -0.695 1.00 78.17 27 LEU D O 1
ATOM 4622 N N . GLN D 1 28 ? -2.467 33.389 -1.002 1.00 97.13 28 GLN D N 1
ATOM 4623 C CA . GLN D 1 28 ? -3.306 34.255 -0.144 1.00 115.09 28 GLN D CA 1
ATOM 4624 C C . GLN D 1 28 ? -2.913 34.114 1.327 1.00 123.10 28 GLN D C 1
ATOM 4625 O O . GLN D 1 28 ? -2.915 32.997 1.829 1.00 131.92 28 GLN D O 1
ATOM 4631 N N . ASP D 1 29 ? -2.577 35.218 2.009 1.00 120.24 29 ASP D N 1
ATOM 4632 C CA . ASP D 1 29 ? -2.422 35.245 3.488 1.00 118.37 29 ASP D CA 1
ATOM 4633 C C . ASP D 1 29 ? -1.625 34.060 4.070 1.00 111.41 29 ASP D C 1
ATOM 4634 O O . ASP D 1 29 ? -2.168 33.239 4.817 1.00 104.26 29 ASP D O 1
ATOM 4639 N N . VAL D 1 30 ? -0.357 33.946 3.689 1.00 103.77 30 VAL D N 1
ATOM 4640 C CA . VAL D 1 30 ? 0.554 33.016 4.371 1.00 106.36 30 VAL D CA 1
ATOM 4641 C C . VAL D 1 30 ? 1.702 33.805 4.958 1.00 95.48 30 VAL D C 1
ATOM 4642 O O . VAL D 1 30 ? 2.305 34.625 4.278 1.00 83.66 30 VAL D O 1
ATOM 4646 N N . ARG D 1 31 ? 2.011 33.497 6.209 1.00 91.49 31 ARG D N 1
ATOM 4647 C CA . ARG D 1 31 ? 3.188 34.011 6.894 1.00 97.73 31 ARG D CA 1
ATOM 4648 C C . ARG D 1 31 ? 4.364 33.110 6.565 1.00 92.60 31 ARG D C 1
ATOM 4649 O O . ARG D 1 31 ? 4.182 31.924 6.286 1.00 92.21 31 ARG D O 1
ATOM 4657 N N . HIS D 1 32 ? 5.570 33.645 6.695 1.00 94.75 32 HIS D N 1
ATOM 4658 C CA . HIS D 1 32 ? 6.772 32.860 6.494 1.00 95.15 32 HIS D CA 1
ATOM 4659 C C . HIS D 1 32 ? 8.001 33.511 7.110 1.00 91.80 32 HIS D C 1
ATOM 4660 O O . HIS D 1 32 ? 7.993 34.688 7.419 1.00 95.12 32 HIS D O 1
ATOM 4667 N N . ASP D 1 33 ? 9.037 32.697 7.290 1.00 93.86 33 ASP D N 1
ATOM 4668 C CA . ASP D 1 33 ? 10.324 33.045 7.855 1.00 90.88 33 ASP D CA 1
ATOM 4669 C C . ASP D 1 33 ? 11.359 32.935 6.765 1.00 80.18 33 ASP D C 1
ATOM 4670 O O . ASP D 1 33 ? 10.992 32.800 5.617 1.00 82.51 33 ASP D O 1
ATOM 4675 N N . ALA D 1 34 ? 12.644 32.982 7.111 1.00 75.73 34 ALA D N 1
ATOM 4676 C CA . ALA D 1 34 ? 13.709 32.744 6.134 1.00 79.77 34 ALA D CA 1
ATOM 4677 C C . ALA D 1 34 ? 13.809 31.279 5.718 1.00 82.15 34 ALA D C 1
ATOM 4678 O O . ALA D 1 34 ? 14.387 31.000 4.670 1.00 73.09 34 ALA D O 1
ATOM 4680 N N . THR D 1 35 ? 13.257 30.351 6.518 1.00 81.33 35 THR D N 1
ATOM 4681 C CA . THR D 1 35 ? 13.300 28.925 6.155 1.00 79.69 35 THR D CA 1
ATOM 4682 C C . THR D 1 35 ? 11.965 28.163 6.171 1.00 73.37 35 THR D C 1
ATOM 4683 O O . THR D 1 35 ? 11.923 27.034 5.714 1.00 70.00 35 THR D O 1
ATOM 4687 N N . GLN D 1 36 ? 10.878 28.740 6.664 1.00 67.70 36 GLN D N 1
ATOM 4688 C CA . GLN D 1 36 ? 9.614 27.992 6.766 1.00 74.79 36 GLN D CA 1
ATOM 4689 C C . GLN D 1 36 ? 8.429 28.828 6.329 1.00 69.94 36 GLN D C 1
ATOM 4690 O O . GLN D 1 36 ? 8.527 30.037 6.224 1.00 84.01 36 GLN D O 1
ATOM 4696 N N . VAL D 1 37 ? 7.316 28.168 6.056 1.00 62.05 37 VAL D N 1
ATOM 4697 C CA . VAL D 1 37 ? 6.078 28.827 5.665 1.00 60.79 37 VAL D CA 1
ATOM 4698 C C . VAL D 1 37 ? 4.975 28.198 6.504 1.00 62.77 37 VAL D C 1
ATOM 4699 O O . VAL D 1 37 ? 4.964 26.981 6.677 1.00 73.50 37 VAL D O 1
ATOM 4703 N N . TYR D 1 38 ? 4.031 29.001 6.984 1.00 61.90 38 TYR D N 1
ATOM 4704 C CA . TYR D 1 38 ? 3.113 28.549 8.028 1.00 65.10 38 TYR D CA 1
ATOM 4705 C C . TYR D 1 38 ? 1.668 28.550 7.596 1.00 64.99 38 TYR D C 1
ATOM 4706 O O . TYR D 1 38 ? 1.220 29.476 6.940 1.00 78.73 38 TYR D O 1
ATOM 4715 N N . PHE D 1 39 ? 0.959 27.482 7.925 1.00 66.38 39 PHE D N 1
ATOM 4716 C CA . PHE D 1 39 ? -0.440 27.321 7.548 1.00 77.97 39 PHE D CA 1
ATOM 4717 C C . PHE D 1 39 ? -1.306 27.169 8.796 1.00 81.37 39 PHE D C 1
ATOM 4718 O O . PHE D 1 39 ? -0.907 26.513 9.748 1.00 80.11 39 PHE D O 1
ATOM 4726 N N . ASP D 1 40 ? -2.480 27.796 8.764 1.00 87.33 40 ASP D N 1
ATOM 4727 C CA . ASP D 1 40 ? -3.552 27.608 9.736 1.00 85.54 40 ASP D CA 1
ATOM 4728 C C . ASP D 1 40 ? -4.171 26.244 9.515 1.00 80.46 40 ASP D C 1
ATOM 4729 O O . ASP D 1 40 ? -5.319 26.125 9.058 1.00 76.54 40 ASP D O 1
ATOM 4734 N N . GLY D 1 41 ? -3.390 25.213 9.809 1.00 77.46 41 GLY D N 1
ATOM 4735 C CA . GLY D 1 41 ? -3.904 23.861 9.869 1.00 77.90 41 GLY D CA 1
ATOM 4736 C C . GLY D 1 41 ? -3.936 23.115 8.549 1.00 76.94 41 GLY D C 1
ATOM 4737 O O . GLY D 1 41 ? -3.598 23.653 7.498 1.00 66.46 41 GLY D O 1
ATOM 4738 N N . LEU D 1 42 ? -4.345 21.855 8.630 1.00 77.36 42 LEU D N 1
ATOM 4739 C CA . LEU D 1 42 ? -4.342 20.954 7.490 1.00 79.94 42 LEU D CA 1
ATOM 4740 C C . LEU D 1 42 ? -5.336 21.352 6.419 1.00 85.76 42 LEU D C 1
ATOM 4741 O O . LEU D 1 42 ? -5.022 21.279 5.240 1.00 101.82 42 LEU D O 1
ATOM 4746 N N . GLU D 1 43 ? -6.527 21.782 6.814 1.00 91.50 43 GLU D N 1
ATOM 4747 C CA . GLU D 1 43 ? -7.531 22.193 5.837 1.00 91.55 43 GLU D CA 1
ATOM 4748 C C . GLU D 1 43 ? -6.973 23.347 4.971 1.00 84.84 43 GLU D C 1
ATOM 4749 O O . GLU D 1 43 ? -7.272 23.435 3.783 1.00 80.36 43 GLU D O 1
ATOM 4755 N N . HIS D 1 44 ? -6.155 24.217 5.568 1.00 77.31 44 HIS D N 1
ATOM 4756 C CA . HIS D 1 44 ? -5.565 25.351 4.852 1.00 76.51 44 HIS D CA 1
ATOM 4757 C C . HIS D 1 44 ? -4.538 24.875 3.827 1.00 82.90 44 HIS D C 1
ATOM 4758 O O . HIS D 1 44 ? -4.558 25.297 2.670 1.00 79.54 44 HIS D O 1
ATOM 4765 N N . LEU D 1 45 ? -3.627 24.006 4.253 1.00 81.41 45 LEU D N 1
ATOM 4766 C CA . LEU D 1 45 ? -2.669 23.421 3.323 1.00 74.71 45 LEU D CA 1
ATOM 4767 C C . LEU D 1 45 ? -3.381 22.584 2.272 1.00 66.83 45 LEU D C 1
ATOM 4768 O O . LEU D 1 45 ? -2.969 22.592 1.138 1.00 71.45 45 LEU D O 1
ATOM 4773 N N . GLN D 1 46 ? -4.460 21.898 2.631 1.00 63.32 46 GLN D N 1
ATOM 4774 C CA . GLN D 1 46 ? -5.252 21.157 1.640 1.00 67.40 46 GLN D CA 1
ATOM 4775 C C . GLN D 1 46 ? -5.837 22.055 0.565 1.00 72.40 46 GLN D C 1
ATOM 4776 O O . GLN D 1 46 ? -5.895 21.676 -0.597 1.00 66.29 46 GLN D O 1
ATOM 4782 N N . ASN D 1 47 ? -6.262 23.255 0.948 1.00 79.54 47 ASN D N 1
ATOM 4783 C CA . ASN D 1 47 ? -6.841 24.193 -0.023 1.00 76.55 47 ASN D CA 1
ATOM 4784 C C . ASN D 1 47 ? -5.805 24.780 -0.955 1.00 63.96 47 ASN D C 1
ATOM 4785 O O . ASN D 1 47 ? -6.055 24.934 -2.148 1.00 67.03 47 ASN D O 1
ATOM 4790 N N . VAL D 1 48 ? -4.640 25.088 -0.403 1.00 53.62 48 VAL D N 1
ATOM 4791 C CA . VAL D 1 48 ? -3.515 25.525 -1.202 1.00 53.71 48 VAL D CA 1
ATOM 4792 C C . VAL D 1 48 ? -3.119 24.434 -2.191 1.00 52.59 48 VAL D C 1
ATOM 4793 O O . VAL D 1 48 ? -2.749 24.722 -3.314 1.00 61.67 48 VAL D O 1
ATOM 4797 N N . ALA D 1 49 ? -3.202 23.185 -1.777 1.00 49.34 49 ALA D N 1
ATOM 4798 C CA . ALA D 1 49 ? -2.843 22.090 -2.652 1.00 57.07 49 ALA D CA 1
ATOM 4799 C C . ALA D 1 49 ? -3.856 21.938 -3.776 1.00 55.08 49 ALA D C 1
ATOM 4800 O O . ALA D 1 49 ? -3.461 21.658 -4.898 1.00 50.87 49 ALA D O 1
ATOM 4802 N N . GLN D 1 50 ? -5.144 22.131 -3.487 1.00 66.79 50 GLN D N 1
ATOM 4803 C CA . GLN D 1 50 ? -6.182 22.079 -4.552 1.00 74.85 50 GLN D CA 1
ATOM 4804 C C . GLN D 1 50 ? -5.958 23.230 -5.535 1.00 67.77 50 GLN D C 1
ATOM 4805 O O . GLN D 1 50 ? -6.077 23.040 -6.740 1.00 54.54 50 GLN D O 1
ATOM 4811 N N . TYR D 1 51 ? -5.601 24.405 -5.009 1.00 63.55 51 TYR D N 1
ATOM 4812 C CA . TYR D 1 51 ? -5.361 25.592 -5.831 1.00 65.01 51 TYR D CA 1
ATOM 4813 C C . TYR D 1 51 ? -4.219 25.369 -6.790 1.00 62.09 51 TYR D C 1
ATOM 4814 O O . TYR D 1 51 ? -4.275 25.823 -7.915 1.00 63.75 51 TYR D O 1
ATOM 4823 N N . LEU D 1 52 ? -3.170 24.698 -6.318 1.00 57.97 52 LEU D N 1
ATOM 4824 C CA . LEU D 1 52 ? -2.013 24.385 -7.131 1.00 47.15 52 LEU D CA 1
ATOM 4825 C C . LEU D 1 52 ? -2.199 23.132 -7.968 1.00 42.23 52 LEU D C 1
ATOM 4826 O O . LEU D 1 52 ? -1.347 22.809 -8.762 1.00 40.88 52 LEU D O 1
ATOM 4831 N N . ALA D 1 53 ? -3.293 22.414 -7.762 1.00 40.80 53 ALA D N 1
ATOM 4832 C CA . ALA D 1 53 ? -3.487 21.114 -8.374 1.00 41.63 53 ALA D CA 1
ATOM 4833 C C . ALA D 1 53 ? -2.263 20.182 -8.174 1.00 39.91 53 ALA D C 1
ATOM 4834 O O . ALA D 1 53 ? -1.798 19.525 -9.104 1.00 38.51 53 ALA D O 1
ATOM 4836 N N . ILE D 1 54 ? -1.786 20.124 -6.939 1.00 41.72 54 ILE D N 1
ATOM 4837 C CA . ILE D 1 54 ? -0.727 19.211 -6.518 1.00 36.33 54 ILE D CA 1
ATOM 4838 C C . ILE D 1 54 ? -1.248 18.459 -5.325 1.00 34.82 54 ILE D C 1
ATOM 4839 O O . ILE D 1 54 ? -1.795 19.061 -4.422 1.00 35.35 54 ILE D O 1
ATOM 4844 N N . PRO D 1 55 ? -1.094 17.147 -5.296 1.00 36.97 55 PRO D N 1
ATOM 4845 C CA . PRO D 1 55 ? -1.660 16.436 -4.143 1.00 40.61 55 PRO D CA 1
ATOM 4846 C C . PRO D 1 55 ? -0.933 16.776 -2.875 1.00 39.62 55 PRO D C 1
ATOM 4847 O O . PRO D 1 55 ? 0.225 17.147 -2.920 1.00 37.71 55 PRO D O 1
ATOM 4851 N N . LEU D 1 56 ? -1.634 16.638 -1.761 1.00 44.13 56 LEU D N 1
ATOM 4852 C CA . LEU D 1 56 ? -1.133 17.055 -0.460 1.00 44.86 56 LEU D CA 1
ATOM 4853 C C . LEU D 1 56 ? 0.176 16.387 -0.118 1.00 40.80 56 LEU D C 1
ATOM 4854 O O . LEU D 1 56 ? 1.120 17.043 0.346 1.00 43.10 56 LEU D O 1
ATOM 4859 N N . SER D 1 57 ? 0.267 15.093 -0.394 1.00 33.78 57 SER D N 1
ATOM 4860 C CA . SER D 1 57 ? 1.479 14.359 -0.081 1.00 30.58 57 SER D CA 1
ATOM 4861 C C . SER D 1 57 ? 2.733 15.050 -0.565 1.00 31.08 57 SER D C 1
ATOM 4862 O O . SER D 1 57 ? 3.746 14.983 0.113 1.00 32.19 57 SER D O 1
ATOM 4865 N N . GLU D 1 58 ? 2.690 15.714 -1.721 1.00 32.26 58 GLU D N 1
ATOM 4866 C CA . GLU D 1 58 ? 3.896 16.349 -2.275 1.00 36.11 58 GLU D CA 1
ATOM 4867 C C . GLU D 1 58 ? 4.452 17.405 -1.371 1.00 36.10 58 GLU D C 1
ATOM 4868 O O . GLU D 1 58 ? 5.619 17.681 -1.392 1.00 35.62 58 GLU D O 1
ATOM 4874 N N . PHE D 1 59 ? 3.612 18.001 -0.546 1.00 38.63 59 PHE D N 1
ATOM 4875 C CA . PHE D 1 59 ? 4.093 19.063 0.307 1.00 40.55 59 PHE D CA 1
ATOM 4876 C C . PHE D 1 59 ? 4.925 18.540 1.463 1.00 41.92 59 PHE D C 1
ATOM 4877 O O . PHE D 1 59 ? 5.653 19.285 2.071 1.00 42.73 59 PHE D O 1
ATOM 4885 N N . PHE D 1 60 ? 4.845 17.239 1.725 1.00 41.55 60 PHE D N 1
ATOM 4886 C CA . PHE D 1 60 ? 5.679 16.598 2.713 1.00 37.52 60 PHE D CA 1
ATOM 4887 C C . PHE D 1 60 ? 6.781 15.735 2.144 1.00 36.61 60 PHE D C 1
ATOM 4888 O O . PHE D 1 60 ? 7.596 15.238 2.914 1.00 41.96 60 PHE D O 1
ATOM 4896 N N . VAL D 1 61 ? 6.803 15.493 0.839 1.00 36.47 61 VAL D N 1
ATOM 4897 C CA . VAL D 1 61 ? 7.842 14.635 0.293 1.00 41.06 61 VAL D CA 1
ATOM 4898 C C . VAL D 1 61 ? 9.201 15.193 0.630 1.00 44.52 61 VAL D C 1
ATOM 4899 O O . VAL D 1 61 ? 9.451 16.363 0.433 1.00 48.49 61 VAL D O 1
ATOM 4903 N N . GLY D 1 62 ? 10.060 14.349 1.190 1.00 49.66 62 GLY D N 1
ATOM 4904 C CA . GLY D 1 62 ? 11.421 14.740 1.563 1.00 46.98 62 GLY D CA 1
ATOM 4905 C C . GLY D 1 62 ? 11.513 15.514 2.874 1.00 46.64 62 GLY D C 1
ATOM 4906 O O . GLY D 1 62 ? 12.604 15.804 3.332 1.00 48.44 62 GLY D O 1
ATOM 4907 N N . GLN D 1 63 ? 10.387 15.836 3.496 1.00 40.96 63 GLN D N 1
ATOM 4908 C CA . GLN D 1 63 ? 10.392 16.758 4.621 1.00 43.31 63 GLN D CA 1
ATOM 4909 C C . GLN D 1 63 ? 10.465 16.095 5.974 1.00 45.56 63 GLN D C 1
ATOM 4910 O O . GLN D 1 63 ? 10.453 16.767 6.993 1.00 47.52 63 GLN D O 1
ATOM 4916 N N . THR D 1 64 ? 10.485 14.769 6.014 1.00 47.84 64 THR D N 1
ATOM 4917 C CA . THR D 1 64 ? 10.680 14.090 7.283 1.00 45.53 64 THR D CA 1
ATOM 4918 C C . THR D 1 64 ? 12.185 13.921 7.505 1.00 43.42 64 THR D C 1
ATOM 4919 O O . THR D 1 64 ? 12.913 13.577 6.593 1.00 35.79 64 THR D O 1
ATOM 4923 N N . GLN D 1 65 ? 12.626 14.151 8.734 1.00 44.74 65 GLN D N 1
ATOM 4924 C CA . GLN D 1 65 ? 14.030 14.021 9.075 1.00 42.58 65 GLN D CA 1
ATOM 4925 C C . GLN D 1 65 ? 14.466 12.574 8.944 1.00 38.37 65 GLN D C 1
ATOM 4926 O O . GLN D 1 65 ? 13.814 11.646 9.445 1.00 33.98 65 GLN D O 1
ATOM 4932 N N . SER D 1 66 ? 15.580 12.395 8.271 1.00 36.94 66 SER D N 1
ATOM 4933 C CA . SER D 1 66 ? 16.129 11.083 8.023 1.00 38.27 66 SER D CA 1
ATOM 4934 C C . SER D 1 66 ? 16.467 10.407 9.334 1.00 38.18 66 SER D C 1
ATOM 4935 O O . SER D 1 66 ? 16.954 11.043 10.258 1.00 39.41 66 SER D O 1
ATOM 4938 N N . ASP D 1 67 ? 16.176 9.122 9.435 1.00 38.06 67 ASP D N 1
ATOM 4939 C CA . ASP D 1 67 ? 16.495 8.395 10.653 1.00 36.34 67 ASP D CA 1
ATOM 4940 C C . ASP D 1 67 ? 17.852 7.703 10.511 1.00 38.32 67 ASP D C 1
ATOM 4941 O O . ASP D 1 67 ? 18.238 6.915 11.361 1.00 35.72 67 ASP D O 1
ATOM 4946 N N . LEU D 1 68 ? 18.610 8.023 9.458 1.00 44.26 68 LEU D N 1
ATOM 4947 C CA . LEU D 1 68 ? 19.950 7.448 9.319 1.00 45.33 68 LEU D CA 1
ATOM 4948 C C . LEU D 1 68 ? 20.964 8.231 10.143 1.00 47.91 68 LEU D C 1
ATOM 4949 O O . LEU D 1 68 ? 20.781 9.393 10.381 1.00 43.75 68 LEU D O 1
ATOM 4954 N N . ASP D 1 69 ? 22.048 7.560 10.520 1.00 56.76 69 ASP D N 1
ATOM 4955 C CA . ASP D 1 69 ? 23.190 8.137 11.205 1.00 56.39 69 ASP D CA 1
ATOM 4956 C C . ASP D 1 69 ? 24.349 8.040 10.195 1.00 53.29 69 ASP D C 1
ATOM 4957 O O . ASP D 1 69 ? 24.876 6.956 9.958 1.00 57.38 69 ASP D O 1
ATOM 4962 N N . ASP D 1 70 ? 24.722 9.160 9.569 1.00 53.52 70 ASP D N 1
ATOM 4963 C CA . ASP D 1 70 ? 25.872 9.192 8.674 1.00 52.57 70 ASP D CA 1
ATOM 4964 C C . ASP D 1 70 ? 25.697 8.230 7.515 1.00 46.01 70 ASP D C 1
ATOM 4965 O O . ASP D 1 70 ? 26.647 7.594 7.087 1.00 48.39 70 ASP D O 1
ATOM 4970 N N . GLY D 1 71 ? 24.483 8.125 6.987 1.00 44.92 71 GLY D N 1
ATOM 4971 C CA . GLY D 1 71 ? 24.225 7.356 5.743 1.00 40.75 71 GLY D CA 1
ATOM 4972 C C . GLY D 1 71 ? 23.883 5.878 5.904 1.00 35.15 71 GLY D C 1
ATOM 4973 O O . GLY D 1 71 ? 23.864 5.110 4.949 1.00 32.36 71 GLY D O 1
ATOM 4974 N N . VAL D 1 72 ? 23.524 5.509 7.106 1.00 33.22 72 VAL D N 1
ATOM 4975 C CA . VAL D 1 72 ? 23.442 4.114 7.483 1.00 33.94 72 VAL D CA 1
ATOM 4976 C C . VAL D 1 72 ? 22.495 4.029 8.647 1.00 31.07 72 VAL D C 1
ATOM 4977 O O . VAL D 1 72 ? 22.332 4.995 9.400 1.00 33.68 72 VAL D O 1
ATOM 4981 N N . LYS D 1 73 ? 21.908 2.880 8.843 1.00 30.11 73 LYS D N 1
ATOM 4982 C CA . LYS D 1 73 ? 21.168 2.644 10.085 1.00 31.77 73 LYS D CA 1
ATOM 4983 C C . LYS D 1 73 ? 21.347 1.213 10.534 1.00 29.97 73 LYS D C 1
ATOM 4984 O O . LYS D 1 73 ? 21.284 0.305 9.720 1.00 26.50 73 LYS D O 1
ATOM 4990 N N . ILE D 1 74 ? 21.561 1.026 11.832 1.00 31.03 74 ILE D N 1
ATOM 4991 C CA . ILE D 1 74 ? 21.908 -0.276 12.362 1.00 31.93 74 ILE D CA 1
ATOM 4992 C C . ILE D 1 74 ? 20.828 -0.726 13.287 1.00 31.40 74 ILE D C 1
ATOM 4993 O O . ILE D 1 74 ? 20.288 0.060 14.032 1.00 32.37 74 ILE D O 1
ATOM 4998 N N . ALA D 1 75 ? 20.497 -2.004 13.224 1.00 33.34 75 ALA D N 1
ATOM 4999 C CA . ALA D 1 75 ? 19.551 -2.600 14.156 1.00 34.39 75 ALA D CA 1
ATOM 5000 C C . ALA D 1 75 ? 20.214 -3.783 14.816 1.00 31.32 75 ALA D C 1
ATOM 5001 O O . ALA D 1 75 ? 21.106 -4.421 14.235 1.00 27.86 75 ALA D O 1
ATOM 5003 N N . ARG D 1 76 ? 19.775 -4.058 16.030 1.00 28.56 76 ARG D N 1
ATOM 5004 C CA . ARG D 1 76 ? 20.345 -5.129 16.829 1.00 32.98 76 ARG D CA 1
ATOM 5005 C C . ARG D 1 76 ? 19.340 -6.250 16.957 1.00 33.88 76 ARG D C 1
ATOM 5006 O O . ARG D 1 76 ? 18.145 -5.982 17.018 1.00 33.19 76 ARG D O 1
ATOM 5014 N N . ARG D 1 77 ? 19.823 -7.486 17.065 1.00 36.59 77 ARG D N 1
ATOM 5015 C CA . ARG D 1 77 ? 18.905 -8.594 17.341 1.00 40.97 77 ARG D CA 1
ATOM 5016 C C . ARG D 1 77 ? 18.091 -8.266 18.617 1.00 40.10 77 ARG D C 1
ATOM 5017 O O . ARG D 1 77 ? 18.616 -7.811 19.650 1.00 35.48 77 ARG D O 1
ATOM 5025 N N . ASN D 1 78 ? 16.785 -8.442 18.500 1.00 39.09 78 ASN D N 1
ATOM 5026 C CA . ASN D 1 78 ? 15.828 -8.159 19.565 1.00 38.47 78 ASN D CA 1
ATOM 5027 C C . ASN D 1 78 ? 15.684 -6.712 19.920 1.00 34.36 78 ASN D C 1
ATOM 5028 O O . ASN D 1 78 ? 15.060 -6.405 20.903 1.00 39.13 78 ASN D O 1
ATOM 5033 N N . GLY D 1 79 ? 16.226 -5.809 19.129 1.00 33.77 79 GLY D N 1
ATOM 5034 C CA . GLY D 1 79 ? 16.186 -4.404 19.484 1.00 36.83 79 GLY D CA 1
ATOM 5035 C C . GLY D 1 79 ? 14.901 -3.669 19.122 1.00 38.21 79 GLY D C 1
ATOM 5036 O O . GLY D 1 79 ? 14.619 -2.605 19.670 1.00 45.08 79 GLY D O 1
ATOM 5037 N N . GLY D 1 80 ? 14.123 -4.223 18.220 1.00 35.49 80 GLY D N 1
ATOM 5038 C CA . GLY D 1 80 ? 12.964 -3.520 17.722 1.00 37.36 80 GLY D CA 1
ATOM 5039 C C . GLY D 1 80 ? 11.707 -4.361 17.824 1.00 36.37 80 GLY D C 1
ATOM 5040 O O . GLY D 1 80 ? 11.574 -5.220 18.690 1.00 38.67 80 GLY D O 1
ATOM 5041 N N . PHE D 1 81 ? 10.771 -4.104 16.931 1.00 35.19 81 PHE D N 1
ATOM 5042 C CA . PHE D 1 81 ? 9.482 -4.743 16.997 1.00 35.82 81 PHE D CA 1
ATOM 5043 C C . PHE D 1 81 ? 9.532 -6.249 16.751 1.00 37.11 81 PHE D C 1
ATOM 5044 O O . PHE D 1 81 ? 10.299 -6.722 15.925 1.00 38.44 81 PHE D O 1
ATOM 5052 N N . LYS D 1 82 ? 8.665 -6.968 17.464 1.00 38.56 82 LYS D N 1
ATOM 5053 C CA . LYS D 1 82 ? 8.644 -8.418 17.526 1.00 41.67 82 LYS D CA 1
ATOM 5054 C C . LYS D 1 82 ? 7.240 -8.882 17.932 1.00 44.57 82 LYS D C 1
ATOM 5055 O O . LYS D 1 82 ? 6.587 -8.261 18.755 1.00 41.86 82 LYS D O 1
ATOM 5061 N N . ARG D 1 83 ? 6.763 -9.980 17.382 1.00 49.36 83 ARG D N 1
ATOM 5062 C CA . ARG D 1 83 ? 5.349 -10.300 17.534 1.00 54.07 83 ARG D CA 1
ATOM 5063 C C . ARG D 1 83 ? 5.097 -11.741 17.104 1.00 55.68 83 ARG D C 1
ATOM 5064 O O . ARG D 1 83 ? 5.762 -12.234 16.200 1.00 54.17 83 ARG D O 1
ATOM 5072 N N . GLU D 1 84 ? 4.177 -12.424 17.784 1.00 57.96 84 GLU D N 1
ATOM 5073 C CA . GLU D 1 84 ? 3.757 -13.767 17.359 1.00 58.09 84 GLU D CA 1
ATOM 5074 C C . GLU D 1 84 ? 2.632 -13.644 16.341 1.00 56.62 84 GLU D C 1
ATOM 5075 O O . GLU D 1 84 ? 1.875 -12.681 16.390 1.00 54.15 84 GLU D O 1
ATOM 5081 N N . GLU D 1 85 ? 2.550 -14.601 15.411 1.00 54.78 85 GLU D N 1
ATOM 5082 C CA . GLU D 1 85 ? 1.533 -14.580 14.354 1.00 57.51 85 GLU D CA 1
ATOM 5083 C C . GLU D 1 85 ? 0.748 -15.872 14.422 1.00 61.08 85 GLU D C 1
ATOM 5084 O O . GLU D 1 85 ? 1.309 -16.955 14.229 1.00 57.29 85 GLU D O 1
ATOM 5090 N N . ILE D 1 86 ? -0.547 -15.748 14.703 1.00 64.48 86 ILE D N 1
ATOM 5091 C CA . ILE D 1 86 ? -1.411 -16.908 14.902 1.00 69.99 86 ILE D CA 1
ATOM 5092 C C . ILE D 1 86 ? -2.502 -16.821 13.858 1.00 65.01 86 ILE D C 1
ATOM 5093 O O . ILE D 1 86 ? -3.166 -15.799 13.767 1.00 53.76 86 ILE D O 1
ATOM 5098 N N . ARG D 1 87 ? -2.670 -17.886 13.071 1.00 69.53 87 ARG D N 1
ATOM 5099 C CA . ARG D 1 87 ? -3.632 -17.898 11.953 1.00 75.24 87 ARG D CA 1
ATOM 5100 C C . ARG D 1 87 ? -4.601 -19.073 12.120 1.00 75.83 87 ARG D C 1
ATOM 5101 O O . ARG D 1 87 ? -4.176 -20.233 12.166 1.00 75.62 87 ARG D O 1
ATOM 5109 N N . GLY D 1 88 ? -5.898 -18.772 12.174 1.00 77.58 88 GLY D N 1
ATOM 5110 C CA . GLY D 1 88 ? -6.920 -19.752 12.574 1.00 76.75 88 GLY D CA 1
ATOM 5111 C C . GLY D 1 88 ? -6.562 -20.670 13.730 1.00 75.20 88 GLY D C 1
ATOM 5112 O O . GLY D 1 88 ? -6.728 -21.880 13.615 1.00 69.97 88 GLY D O 1
ATOM 5113 N N . GLY D 1 89 ? -6.042 -20.120 14.827 1.00 78.94 89 GLY D N 1
ATOM 5114 C CA . GLY D 1 89 ? -5.640 -20.932 15.985 1.00 77.13 89 GLY D CA 1
ATOM 5115 C C . GLY D 1 89 ? -4.255 -21.566 15.872 1.00 78.84 89 GLY D C 1
ATOM 5116 O O . GLY D 1 89 ? -3.778 -22.149 16.836 1.00 76.16 89 GLY D O 1
ATOM 5117 N N . VAL D 1 90 ? -3.610 -21.476 14.700 1.00 81.41 90 VAL D N 1
ATOM 5118 C CA . VAL D 1 90 ? -2.304 -22.104 14.475 1.00 81.20 90 VAL D CA 1
ATOM 5119 C C . VAL D 1 90 ? -1.182 -21.083 14.679 1.00 81.34 90 VAL D C 1
ATOM 5120 O O . VAL D 1 90 ? -1.141 -20.061 14.001 1.00 79.91 90 VAL D O 1
ATOM 5124 N N . HIS D 1 91 ? -0.259 -21.384 15.588 1.00 81.36 91 HIS D N 1
ATOM 5125 C CA . HIS D 1 91 ? 0.942 -20.577 15.754 1.00 72.33 91 HIS D CA 1
ATOM 5126 C C . HIS D 1 91 ? 1.830 -20.782 14.528 1.00 66.66 91 HIS D C 1
ATOM 5127 O O . HIS D 1 91 ? 2.391 -21.864 14.324 1.00 57.62 91 HIS D O 1
ATOM 5134 N N . TYR D 1 92 ? 1.940 -19.742 13.705 1.00 65.50 92 TYR D N 1
ATOM 5135 C CA . TYR D 1 92 ? 2.631 -19.857 12.419 1.00 67.56 92 TYR D CA 1
ATOM 5136 C C . TYR D 1 92 ? 4.049 -19.283 12.484 1.00 57.44 92 TYR D C 1
ATOM 5137 O O . TYR D 1 92 ? 5.006 -19.976 12.159 1.00 48.67 92 TYR D O 1
ATOM 5146 N N . TYR D 1 93 ? 4.158 -18.006 12.857 1.00 53.94 93 TYR D N 1
ATOM 5147 C CA . TYR D 1 93 ? 5.424 -17.292 12.820 1.00 49.32 93 TYR D CA 1
ATOM 5148 C C . TYR D 1 93 ? 5.735 -16.544 14.131 1.00 48.07 93 TYR D C 1
ATOM 5149 O O . TYR D 1 93 ? 4.839 -16.155 14.889 1.00 42.94 93 TYR D O 1
ATOM 5158 N N . THR D 1 94 ? 7.026 -16.290 14.336 1.00 46.31 94 THR D N 1
ATOM 5159 C CA . THR D 1 94 ? 7.500 -15.168 15.163 1.00 43.07 94 THR D CA 1
ATOM 5160 C C . THR D 1 94 ? 8.109 -14.149 14.206 1.00 38.49 94 THR D C 1
ATOM 5161 O O . THR D 1 94 ? 9.055 -14.493 13.502 1.00 33.76 94 THR D O 1
ATOM 5165 N N . TYR D 1 95 ? 7.533 -12.942 14.121 1.00 35.73 95 TYR D N 1
ATOM 5166 C CA . TYR D 1 95 ? 8.082 -11.884 13.263 1.00 37.16 95 TYR D CA 1
ATOM 5167 C C . TYR D 1 95 ? 9.048 -11.047 14.074 1.00 34.43 95 TYR D C 1
ATOM 5168 O O . TYR D 1 95 ? 8.644 -10.498 15.062 1.00 37.33 95 TYR D O 1
ATOM 5177 N N . GLU D 1 96 ? 10.298 -10.922 13.644 1.00 35.27 96 GLU D N 1
ATOM 5178 C CA . GLU D 1 96 ? 11.227 -9.920 14.210 1.00 34.78 96 GLU D CA 1
ATOM 5179 C C . GLU D 1 96 ? 11.666 -8.943 13.138 1.00 29.76 96 GLU D C 1
ATOM 5180 O O . GLU D 1 96 ? 12.232 -9.335 12.143 1.00 28.75 96 GLU D O 1
ATOM 5186 N N . HIS D 1 97 ? 11.371 -7.675 13.333 1.00 30.17 97 HIS D N 1
ATOM 5187 C CA . HIS D 1 97 ? 11.809 -6.635 12.414 1.00 30.44 97 HIS D CA 1
ATOM 5188 C C . HIS D 1 97 ? 13.310 -6.607 12.418 1.00 30.49 97 HIS D C 1
ATOM 5189 O O . HIS D 1 97 ? 13.919 -6.548 13.492 1.00 28.63 97 HIS D O 1
ATOM 5196 N N . LEU D 1 98 ? 13.922 -6.624 11.243 1.00 28.59 98 LEU D N 1
ATOM 5197 C CA . LEU D 1 98 ? 15.317 -6.235 11.157 1.00 29.75 98 LEU D CA 1
ATOM 5198 C C . LEU D 1 98 ? 15.311 -4.712 10.984 1.00 32.12 98 LEU D C 1
ATOM 5199 O O . LEU D 1 98 ? 14.334 -4.024 11.389 1.00 32.07 98 LEU D O 1
ATOM 5204 N N . VAL D 1 99 ? 16.385 -4.152 10.429 1.00 29.20 99 VAL D N 1
ATOM 5205 C CA . VAL D 1 99 ? 16.468 -2.709 10.343 1.00 28.80 99 VAL D CA 1
ATOM 5206 C C . VAL D 1 99 ? 15.370 -2.142 9.472 1.00 26.66 99 VAL D C 1
ATOM 5207 O O . VAL D 1 99 ? 15.086 -2.665 8.419 1.00 21.64 99 VAL D O 1
ATOM 5211 N N . THR D 1 100 ? 14.732 -1.082 9.964 1.00 28.51 100 THR D N 1
ATOM 5212 C CA . THR D 1 100 ? 13.695 -0.380 9.209 1.00 29.59 100 THR D CA 1
ATOM 5213 C C . THR D 1 100 ? 14.127 1.058 9.137 1.00 29.18 100 THR D C 1
ATOM 5214 O O . THR D 1 100 ? 14.684 1.551 10.092 1.00 30.37 100 THR D O 1
ATOM 5218 N N . THR D 1 101 ? 13.828 1.725 8.026 1.00 28.48 101 THR D N 1
ATOM 5219 C CA . THR D 1 101 ? 14.156 3.142 7.845 1.00 26.98 101 THR D CA 1
ATOM 5220 C C . THR D 1 101 ? 13.098 3.944 7.070 1.00 26.02 101 THR D C 1
ATOM 5221 O O . THR D 1 101 ? 12.501 3.471 6.102 1.00 27.55 101 THR D O 1
ATOM 5225 N N . ASN D 1 102 ? 12.893 5.187 7.480 1.00 27.86 102 ASN D N 1
ATOM 5226 C CA . ASN D 1 102 ? 11.981 6.102 6.755 1.00 27.90 102 ASN D CA 1
ATOM 5227 C C . ASN D 1 102 ? 12.532 6.570 5.425 1.00 27.04 102 ASN D C 1
ATOM 5228 O O . ASN D 1 102 ? 11.829 7.227 4.666 1.00 26.00 102 ASN D O 1
ATOM 5233 N N . GLN D 1 103 ? 13.771 6.188 5.127 1.00 27.29 103 GLN D N 1
ATOM 5234 C CA . GLN D 1 103 ? 14.360 6.468 3.838 1.00 30.52 103 GLN D CA 1
ATOM 5235 C C . GLN D 1 103 ? 13.974 5.460 2.790 1.00 30.51 103 GLN D C 1
ATOM 5236 O O . GLN D 1 103 ? 14.275 5.650 1.622 1.00 31.85 103 GLN D O 1
ATOM 5242 N N . ASP D 1 104 ? 13.397 4.340 3.211 1.00 30.64 104 ASP D N 1
ATOM 5243 C CA . ASP D 1 104 ? 12.757 3.431 2.288 1.00 28.87 104 ASP D CA 1
ATOM 5244 C C . ASP D 1 104 ? 11.617 2.723 2.993 1.00 29.73 104 ASP D C 1
ATOM 5245 O O . ASP D 1 104 ? 11.757 1.626 3.493 1.00 30.85 104 ASP D O 1
ATOM 5250 N N . PRO D 1 105 ? 10.450 3.353 2.976 1.00 31.77 105 PRO D N 1
ATOM 5251 C CA . PRO D 1 105 ? 9.326 2.779 3.706 1.00 29.08 105 PRO D CA 1
ATOM 5252 C C . PRO D 1 105 ? 8.819 1.497 3.061 1.00 27.18 105 PRO D C 1
ATOM 5253 O O . PRO D 1 105 ? 8.077 0.802 3.700 1.00 31.06 105 PRO D O 1
ATOM 5257 N N . GLY D 1 106 ? 9.225 1.179 1.828 1.00 25.75 106 GLY D N 1
ATOM 5258 C CA . GLY D 1 106 ? 8.769 -0.027 1.132 1.00 23.00 106 GLY D CA 1
ATOM 5259 C C . GLY D 1 106 ? 9.623 -1.251 1.453 1.00 26.51 106 GLY D C 1
ATOM 5260 O O . GLY D 1 106 ? 9.348 -2.340 0.965 1.00 22.41 106 GLY D O 1
ATOM 5261 N N . LEU D 1 107 ? 10.679 -1.063 2.258 1.00 27.61 107 LEU D N 1
ATOM 5262 C CA . LEU D 1 107 ? 11.569 -2.137 2.668 1.00 27.44 107 LEU D CA 1
ATOM 5263 C C . LEU D 1 107 ? 11.132 -2.688 4.001 1.00 28.49 107 LEU D C 1
ATOM 5264 O O . LEU D 1 107 ? 11.245 -2.013 5.014 1.00 29.53 107 LEU D O 1
ATOM 5269 N N . MET D 1 108 ? 10.703 -3.937 4.018 1.00 28.55 108 MET D N 1
ATOM 5270 C CA . MET D 1 108 ? 10.384 -4.614 5.270 1.00 28.89 108 MET D CA 1
ATOM 5271 C C . MET D 1 108 ? 11.204 -5.909 5.381 1.00 29.53 108 MET D C 1
ATOM 5272 O O . MET D 1 108 ? 10.907 -6.916 4.740 1.00 27.49 108 MET D O 1
ATOM 5277 N N . ALA D 1 109 ? 12.243 -5.861 6.201 1.00 28.83 109 ALA D N 1
ATOM 5278 C CA . ALA D 1 109 ? 13.129 -6.978 6.372 1.00 28.61 109 ALA D CA 1
ATOM 5279 C C . ALA D 1 109 ? 12.800 -7.657 7.693 1.00 28.62 109 ALA D C 1
ATOM 5280 O O . ALA D 1 109 ? 12.795 -7.027 8.731 1.00 29.41 109 ALA D O 1
ATOM 5282 N N . LEU D 1 110 ? 12.580 -8.953 7.641 1.00 29.30 110 LEU D N 1
ATOM 5283 C CA . LEU D 1 110 ? 12.184 -9.730 8.800 1.00 29.15 110 LEU D CA 1
ATOM 5284 C C . LEU D 1 110 ? 13.045 -10.961 9.027 1.00 30.15 110 LEU D C 1
ATOM 5285 O O . LEU D 1 110 ? 13.528 -11.581 8.076 1.00 27.48 110 LEU D O 1
ATOM 5290 N N . ARG D 1 111 ? 13.180 -11.323 10.301 1.00 32.27 111 ARG D N 1
ATOM 5291 C CA . ARG D 1 111 ? 13.678 -12.626 10.720 1.00 34.69 111 ARG D CA 1
ATOM 5292 C C . ARG D 1 111 ? 12.464 -13.367 11.248 1.00 36.45 111 ARG D C 1
ATOM 5293 O O . ARG D 1 111 ? 11.697 -12.827 12.036 1.00 40.35 111 ARG D O 1
ATOM 5301 N N . LEU D 1 112 ? 12.244 -14.587 10.799 1.00 35.32 112 LEU D N 1
ATOM 5302 C CA . LEU D 1 112 ? 11.079 -15.334 11.258 1.00 36.10 112 LEU D CA 1
ATOM 5303 C C . LEU D 1 112 ? 11.489 -16.675 11.851 1.00 35.33 112 LEU D C 1
ATOM 5304 O O . LEU D 1 112 ? 12.348 -17.344 11.301 1.00 35.91 112 LEU D O 1
ATOM 5309 N N . ASP D 1 113 ? 10.870 -17.043 12.966 1.00 34.97 113 ASP D N 1
ATOM 5310 C CA . ASP D 1 113 ? 10.837 -18.426 13.416 1.00 39.91 113 ASP D CA 1
ATOM 5311 C C . ASP D 1 113 ? 9.576 -19.081 12.905 1.00 42.12 113 ASP D C 1
ATOM 5312 O O . ASP D 1 113 ? 8.500 -18.479 12.937 1.00 40.63 113 ASP D O 1
ATOM 5317 N N . LEU D 1 114 ? 9.708 -20.295 12.391 1.00 43.90 114 LEU D N 1
ATOM 5318 C CA . LEU D 1 114 ? 8.550 -21.037 11.888 1.00 45.57 114 LEU D CA 1
ATOM 5319 C C . LEU D 1 114 ? 8.134 -22.008 12.973 1.00 48.53 114 LEU D C 1
ATOM 5320 O O . LEU D 1 114 ? 8.975 -22.715 13.543 1.00 49.44 114 LEU D O 1
ATOM 5325 N N . HIS D 1 115 ? 6.844 -22.056 13.238 1.00 51.37 115 HIS D N 1
ATOM 5326 C CA . HIS D 1 115 ? 6.295 -22.849 14.330 1.00 56.42 115 HIS D CA 1
ATOM 5327 C C . HIS D 1 115 ? 5.286 -23.933 13.864 1.00 61.55 115 HIS D C 1
ATOM 5328 O O . HIS D 1 115 ? 4.899 -24.780 14.644 1.00 53.48 115 HIS D O 1
ATOM 5335 N N . SER D 1 116 ? 4.815 -23.870 12.622 1.00 66.88 116 SER D N 1
ATOM 5336 C CA . SER D 1 116 ? 3.817 -24.817 12.129 1.00 65.70 116 SER D CA 1
ATOM 5337 C C . SER D 1 116 ? 4.505 -25.891 11.293 1.00 69.88 116 SER D C 1
ATOM 5338 O O . SER D 1 116 ? 5.731 -25.859 11.085 1.00 58.75 116 SER D O 1
ATOM 5341 N N . ASP D 1 117 ? 3.709 -26.845 10.822 1.00 80.24 117 ASP D N 1
ATOM 5342 C CA . ASP D 1 117 ? 4.206 -27.974 10.021 1.00 89.08 117 ASP D CA 1
ATOM 5343 C C . ASP D 1 117 ? 3.019 -28.728 9.421 1.00 94.61 117 ASP D C 1
ATOM 5344 O O . ASP D 1 117 ? 1.895 -28.227 9.468 1.00 92.88 117 ASP D O 1
ATOM 5349 N N . ASP D 1 118 ? 3.264 -29.917 8.865 1.00 101.26 118 ASP D N 1
ATOM 5350 C CA . ASP D 1 118 ? 2.232 -30.657 8.119 1.00 103.30 118 ASP D CA 1
ATOM 5351 C C . ASP D 1 118 ? 1.065 -31.179 8.963 1.00 102.05 118 ASP D C 1
ATOM 5352 O O . ASP D 1 118 ? -0.001 -31.495 8.420 1.00 87.73 118 ASP D O 1
ATOM 5357 N N . GLU D 1 119 ? 1.271 -31.272 10.275 1.00 92.24 119 GLU D N 1
ATOM 5358 C CA . GLU D 1 119 ? 0.228 -31.733 11.180 1.00 93.33 119 GLU D CA 1
ATOM 5359 C C . GLU D 1 119 ? -0.807 -30.649 11.464 1.00 94.24 119 GLU D C 1
ATOM 5360 O O . GLU D 1 119 ? -1.953 -30.949 11.762 1.00 96.38 119 GLU D O 1
ATOM 5366 N N . GLN D 1 120 ? -0.412 -29.389 11.327 1.00 95.08 120 GLN D N 1
ATOM 5367 C CA . GLN D 1 120 ? -1.352 -28.276 11.432 1.00 85.69 120 GLN D CA 1
ATOM 5368 C C . GLN D 1 120 ? -1.938 -28.011 10.062 1.00 81.63 120 GLN D C 1
ATOM 5369 O O . GLN D 1 120 ? -1.327 -28.345 9.052 1.00 76.74 120 GLN D O 1
ATOM 5375 N N . PRO D 1 121 ? -3.106 -27.356 10.014 1.00 85.16 121 PRO D N 1
ATOM 5376 C CA . PRO D 1 121 ? -3.608 -26.948 8.696 1.00 84.38 121 PRO D CA 1
ATOM 5377 C C . PRO D 1 121 ? -2.758 -25.859 8.021 1.00 84.86 121 PRO D C 1
ATOM 5378 O O . PRO D 1 121 ? -2.017 -25.108 8.687 1.00 88.61 121 PRO D O 1
ATOM 5382 N N . LEU D 1 122 ? -2.897 -25.776 6.705 1.00 78.19 122 LEU D N 1
ATOM 5383 C CA . LEU D 1 122 ? -2.249 -24.752 5.908 1.00 80.14 122 LEU D CA 1
ATOM 5384 C C . LEU D 1 122 ? -2.857 -23.354 6.129 1.00 81.99 122 LEU D C 1
ATOM 5385 O O . LEU D 1 122 ? -4.084 -23.199 6.137 1.00 76.84 122 LEU D O 1
ATOM 5390 N N . ARG D 1 123 ? -1.997 -22.341 6.295 1.00 74.40 123 ARG D N 1
ATOM 5391 C CA . ARG D 1 123 ? -2.452 -20.951 6.446 1.00 79.00 123 ARG D CA 1
ATOM 5392 C C . ARG D 1 123 ? -1.701 -20.013 5.508 1.00 71.22 123 ARG D C 1
ATOM 5393 O O . ARG D 1 123 ? -0.867 -19.236 5.938 1.00 67.18 123 ARG D O 1
ATOM 5401 N N . LEU D 1 124 ? -2.042 -20.078 4.224 1.00 66.21 124 LEU D N 1
ATOM 5402 C CA . LEU D 1 124 ? -1.494 -19.174 3.214 1.00 60.21 124 LEU D CA 1
ATOM 5403 C C . LEU D 1 124 ? -1.958 -17.765 3.484 1.00 62.21 124 LEU D C 1
ATOM 5404 O O . LEU D 1 124 ? -3.082 -17.577 3.959 1.00 58.66 124 LEU D O 1
ATOM 5409 N N . ASN D 1 125 ? -1.118 -16.780 3.165 1.00 59.32 125 ASN D N 1
ATOM 5410 C CA . ASN D 1 125 ? -1.574 -15.376 3.145 1.00 68.45 125 ASN D CA 1
ATOM 5411 C C . ASN D 1 125 ? -2.331 -15.122 1.840 1.00 65.59 125 ASN D C 1
ATOM 5412 O O . ASN D 1 125 ? -2.518 -16.053 1.057 1.00 62.82 125 ASN D O 1
ATOM 5417 N N . GLY D 1 126 ? -2.763 -13.874 1.623 1.00 66.01 126 GLY D N 1
ATOM 5418 C CA . GLY D 1 126 ? -3.366 -13.460 0.357 1.00 65.43 126 GLY D CA 1
ATOM 5419 C C . GLY D 1 126 ? -2.386 -12.876 -0.654 1.00 63.88 126 GLY D C 1
ATOM 5420 O O . GLY D 1 126 ? -2.807 -12.356 -1.685 1.00 62.77 126 GLY D O 1
ATOM 5421 N N . GLY D 1 127 ? -1.081 -12.987 -0.390 1.00 58.66 127 GLY D N 1
ATOM 5422 C CA . GLY D 1 127 ? -0.077 -12.342 -1.230 1.00 56.19 127 GLY D CA 1
ATOM 5423 C C . GLY D 1 127 ? -0.001 -10.880 -0.859 1.00 53.26 127 GLY D C 1
ATOM 5424 O O . GLY D 1 127 ? -0.788 -10.404 -0.062 1.00 48.52 127 GLY D O 1
ATOM 5425 N N . HIS D 1 128 ? 0.936 -10.155 -1.453 1.00 53.44 128 HIS D N 1
ATOM 5426 C CA . HIS D 1 128 ? 1.072 -8.700 -1.204 1.00 49.12 128 HIS D CA 1
ATOM 5427 C C . HIS D 1 128 ? 1.819 -8.004 -2.348 1.00 46.12 128 HIS D C 1
ATOM 5428 O O . HIS D 1 128 ? 2.538 -8.657 -3.149 1.00 48.78 128 HIS D O 1
ATOM 5435 N N . GLY D 1 129 ? 1.626 -6.686 -2.431 1.00 43.92 129 GLY D N 1
ATOM 5436 C CA . GLY D 1 129 ? 2.225 -5.837 -3.486 1.00 40.30 129 GLY D CA 1
ATOM 5437 C C . GLY D 1 129 ? 3.737 -5.941 -3.619 1.00 41.66 129 GLY D C 1
ATOM 5438 O O . GLY D 1 129 ? 4.274 -5.904 -4.725 1.00 42.41 129 GLY D O 1
ATOM 5439 N N . SER D 1 130 ? 4.418 -6.100 -2.489 1.00 41.61 130 SER D N 1
ATOM 5440 C CA . SER D 1 130 ? 5.864 -6.230 -2.482 1.00 47.82 130 SER D CA 1
ATOM 5441 C C . SER D 1 130 ? 6.382 -7.498 -3.145 1.00 45.95 130 SER D C 1
ATOM 5442 O O . SER D 1 130 ? 5.842 -8.584 -2.929 1.00 45.09 130 SER D O 1
ATOM 5445 N N . ARG D 1 131 ? 7.515 -7.357 -3.818 1.00 39.43 131 ARG D N 1
ATOM 5446 C CA . ARG D 1 131 ? 8.326 -8.494 -4.146 1.00 38.13 131 ARG D CA 1
ATOM 5447 C C . ARG D 1 131 ? 8.911 -9.028 -2.835 1.00 37.24 131 ARG D C 1
ATOM 5448 O O . ARG D 1 131 ? 9.031 -8.316 -1.856 1.00 41.45 131 ARG D O 1
ATOM 5456 N N . GLU D 1 132 ? 9.317 -10.281 -2.833 1.00 38.44 132 GLU D N 1
ATOM 5457 C CA . GLU D 1 132 ? 9.941 -10.885 -1.671 1.00 38.71 132 GLU D CA 1
ATOM 5458 C C . GLU D 1 132 ? 11.103 -11.788 -2.070 1.00 37.25 132 GLU D C 1
ATOM 5459 O O . GLU D 1 132 ? 11.007 -12.543 -3.022 1.00 37.12 132 GLU D O 1
ATOM 5465 N N . ILE D 1 133 ? 12.173 -11.736 -1.299 1.00 34.23 133 ILE D N 1
ATOM 5466 C CA . ILE D 1 133 ? 13.192 -12.735 -1.346 1.00 34.64 133 ILE D CA 1
ATOM 5467 C C . ILE D 1 133 ? 13.427 -13.318 0.066 1.00 37.56 133 ILE D C 1
ATOM 5468 O O . ILE D 1 133 ? 13.594 -12.606 1.047 1.00 39.41 133 ILE D O 1
ATOM 5473 N N . VAL D 1 134 ? 13.464 -14.635 0.152 1.00 42.18 134 VAL D N 1
ATOM 5474 C CA . VAL D 1 134 ? 13.638 -15.346 1.408 1.00 38.11 134 VAL D CA 1
ATOM 5475 C C . VAL D 1 134 ? 14.907 -16.193 1.365 1.00 37.63 134 VAL D C 1
ATOM 5476 O O . VAL D 1 134 ? 15.179 -16.839 0.364 1.00 37.20 134 VAL D O 1
ATOM 5480 N N . TYR D 1 135 ? 15.655 -16.185 2.468 1.00 34.33 135 TYR D N 1
ATOM 5481 C CA . TYR D 1 135 ? 16.853 -16.995 2.629 1.00 36.91 135 TYR D CA 1
ATOM 5482 C C . TYR D 1 135 ? 16.737 -17.836 3.873 1.00 35.87 135 TYR D C 1
ATOM 5483 O O . TYR D 1 135 ? 16.368 -17.343 4.905 1.00 33.22 135 TYR D O 1
ATOM 5492 N N . VAL D 1 136 ? 17.069 -19.111 3.779 1.00 40.02 136 VAL D N 1
ATOM 5493 C CA . VAL D 1 136 ? 16.953 -20.009 4.926 1.00 37.53 136 VAL D CA 1
ATOM 5494 C C . VAL D 1 136 ? 18.249 -20.038 5.733 1.00 35.12 136 VAL D C 1
ATOM 5495 O O . VAL D 1 136 ? 19.263 -20.549 5.276 1.00 34.82 136 VAL D O 1
ATOM 5499 N N . THR D 1 137 ? 18.205 -19.509 6.938 1.00 34.69 137 THR D N 1
ATOM 5500 C CA . THR D 1 137 ? 19.373 -19.497 7.809 1.00 36.93 137 THR D CA 1
ATOM 5501 C C . THR D 1 137 ? 19.572 -20.797 8.541 1.00 38.09 137 THR D C 1
ATOM 5502 O O . THR D 1 137 ? 20.692 -21.143 8.871 1.00 40.79 137 THR D O 1
ATOM 5506 N N . ARG D 1 138 ? 18.482 -21.482 8.851 1.00 40.42 138 ARG D N 1
ATOM 5507 C CA . ARG D 1 138 ? 18.569 -22.669 9.665 1.00 43.98 138 ARG D CA 1
ATOM 5508 C C . ARG D 1 138 ? 17.397 -23.601 9.423 1.00 46.25 138 ARG D C 1
ATOM 5509 O O . ARG D 1 138 ? 16.228 -23.198 9.517 1.00 37.99 138 ARG D O 1
ATOM 5517 N N . GLY D 1 139 ? 17.724 -24.867 9.155 1.00 46.13 139 GLY D N 1
ATOM 5518 C CA . GLY D 1 139 ? 16.726 -25.924 9.187 1.00 48.05 139 GLY D CA 1
ATOM 5519 C C . GLY D 1 139 ? 16.222 -26.257 7.811 1.00 50.63 139 GLY D C 1
ATOM 5520 O O . GLY D 1 139 ? 16.943 -26.107 6.817 1.00 50.17 139 GLY D O 1
ATOM 5521 N N . ALA D 1 140 ? 14.981 -26.727 7.758 1.00 47.96 140 ALA D N 1
ATOM 5522 C CA . ALA D 1 140 ? 14.440 -27.217 6.529 1.00 45.91 140 ALA D CA 1
ATOM 5523 C C . ALA D 1 140 ? 13.024 -26.746 6.438 1.00 46.85 140 ALA D C 1
ATOM 5524 O O . ALA D 1 140 ? 12.228 -27.032 7.308 1.00 44.25 140 ALA D O 1
ATOM 5526 N N . VAL D 1 141 ? 12.723 -26.020 5.353 1.00 47.80 141 VAL D N 1
ATOM 5527 C CA . VAL D 1 141 ? 11.514 -25.215 5.257 1.00 48.00 141 VAL D CA 1
ATOM 5528 C C . VAL D 1 141 ? 10.626 -25.648 4.117 1.00 49.66 141 VAL D C 1
ATOM 5529 O O . VAL D 1 141 ? 11.050 -25.771 2.975 1.00 55.82 141 VAL D O 1
ATOM 5533 N N . ARG D 1 142 ? 9.389 -25.911 4.466 1.00 51.63 142 ARG D N 1
ATOM 5534 C CA . ARG D 1 142 ? 8.406 -26.298 3.514 1.00 54.68 142 ARG D CA 1
ATOM 5535 C C . ARG D 1 142 ? 7.820 -25.018 3.046 1.00 55.83 142 ARG D C 1
ATOM 5536 O O . ARG D 1 142 ? 7.300 -24.251 3.854 1.00 53.15 142 ARG D O 1
ATOM 5544 N N . VAL D 1 143 ? 7.874 -24.801 1.738 1.00 54.19 143 VAL D N 1
ATOM 5545 C CA . VAL D 1 143 ? 7.274 -23.625 1.146 1.00 49.33 143 VAL D CA 1
ATOM 5546 C C . VAL D 1 143 ? 6.150 -24.081 0.235 1.00 48.75 143 VAL D C 1
ATOM 5547 O O . VAL D 1 143 ? 6.312 -25.019 -0.557 1.00 43.43 143 VAL D O 1
ATOM 5551 N N . ARG D 1 144 ? 5.022 -23.393 0.350 1.00 48.85 144 ARG D N 1
ATOM 5552 C CA . ARG D 1 144 ? 3.875 -23.659 -0.479 1.00 50.34 144 ARG D CA 1
ATOM 5553 C C . ARG D 1 144 ? 3.312 -22.350 -1.023 1.00 51.86 144 ARG D C 1
ATOM 5554 O O . ARG D 1 144 ? 3.273 -21.340 -0.330 1.00 54.07 144 ARG D O 1
ATOM 5562 N N . TRP D 1 145 ? 2.864 -22.369 -2.268 1.00 51.58 145 TRP D N 1
ATOM 5563 C CA . TRP D 1 145 ? 2.314 -21.177 -2.870 1.00 54.21 145 TRP D CA 1
ATOM 5564 C C . TRP D 1 145 ? 1.321 -21.533 -3.958 1.00 59.41 145 TRP D C 1
ATOM 5565 O O . TRP D 1 145 ? 1.278 -22.671 -4.424 1.00 60.56 145 TRP D O 1
ATOM 5576 N N . VAL D 1 146 ? 0.519 -20.552 -4.353 1.00 58.70 146 VAL D N 1
ATOM 5577 C CA . VAL D 1 146 ? -0.479 -20.745 -5.399 1.00 57.33 146 VAL D CA 1
ATOM 5578 C C . VAL D 1 146 ? 0.107 -20.255 -6.703 1.00 57.41 146 VAL D C 1
ATOM 5579 O O . VAL D 1 146 ? 0.379 -19.077 -6.871 1.00 55.44 146 VAL D O 1
ATOM 5583 N N . GLY D 1 147 ? 0.260 -21.172 -7.637 1.00 65.53 147 GLY D N 1
ATOM 5584 C CA . GLY D 1 147 ? 0.896 -20.896 -8.909 1.00 64.25 147 GLY D CA 1
ATOM 5585 C C . GLY D 1 147 ? -0.101 -20.634 -10.021 1.00 65.87 147 GLY D C 1
ATOM 5586 O O . GLY D 1 147 ? -1.142 -19.972 -9.819 1.00 63.43 147 GLY D O 1
ATOM 5587 N N . ASP D 1 148 ? 0.246 -21.140 -11.207 1.00 67.89 148 ASP D N 1
ATOM 5588 C CA . ASP D 1 148 ? -0.524 -20.890 -12.414 1.00 71.70 148 ASP D CA 1
ATOM 5589 C C . ASP D 1 148 ? -1.818 -21.690 -12.333 1.00 78.46 148 ASP D C 1
ATOM 5590 O O . ASP D 1 148 ? -1.806 -22.874 -11.953 1.00 75.52 148 ASP D O 1
ATOM 5595 N N . ASN D 1 149 ? -2.920 -21.028 -12.692 1.00 81.28 149 ASN D N 1
ATOM 5596 C CA . ASN D 1 149 ? -4.259 -21.632 -12.714 1.00 86.90 149 ASN D CA 1
ATOM 5597 C C . ASN D 1 149 ? -4.705 -22.074 -11.336 1.00 76.30 149 ASN D C 1
ATOM 5598 O O . ASN D 1 149 ? -5.331 -23.114 -11.181 1.00 84.29 149 ASN D O 1
ATOM 5603 N N . ASP D 1 150 ? -4.307 -21.316 -10.328 1.00 73.13 150 ASP D N 1
ATOM 5604 C CA . ASP D 1 150 ? -4.691 -21.576 -8.946 1.00 72.81 150 ASP D CA 1
ATOM 5605 C C . ASP D 1 150 ? -4.324 -22.954 -8.410 1.00 68.84 150 ASP D C 1
ATOM 5606 O O . ASP D 1 150 ? -4.919 -23.406 -7.445 1.00 59.96 150 ASP D O 1
ATOM 5611 N N . GLU D 1 151 ? -3.332 -23.600 -9.010 1.00 72.76 151 GLU D N 1
ATOM 5612 C CA . GLU D 1 151 ? -2.878 -24.902 -8.539 1.00 79.71 151 GLU D CA 1
ATOM 5613 C C . GLU D 1 151 ? -1.869 -24.699 -7.426 1.00 80.06 151 GLU D C 1
ATOM 5614 O O . GLU D 1 151 ? -0.972 -23.870 -7.550 1.00 78.75 151 GLU D O 1
ATOM 5620 N N . LEU D 1 152 ? -2.029 -25.440 -6.334 1.00 74.77 152 LEU D N 1
ATOM 5621 C CA . LEU D 1 152 ? -1.114 -25.342 -5.207 1.00 66.62 152 LEU D CA 1
ATOM 5622 C C . LEU D 1 152 ? 0.215 -25.997 -5.568 1.00 63.02 152 LEU D C 1
ATOM 5623 O O . LEU D 1 152 ? 0.240 -27.088 -6.112 1.00 71.48 152 LEU D O 1
ATOM 5628 N N . LYS D 1 153 ? 1.309 -25.315 -5.258 1.00 59.17 153 LYS D N 1
ATOM 5629 C CA . LYS D 1 153 ? 2.634 -25.827 -5.483 1.00 60.98 153 LYS D CA 1
ATOM 5630 C C . LYS D 1 153 ? 3.376 -25.930 -4.147 1.00 61.26 153 LYS D C 1
ATOM 5631 O O . LYS D 1 153 ? 3.001 -25.291 -3.159 1.00 56.95 153 LYS D O 1
ATOM 5637 N N . GLU D 1 154 ? 4.405 -26.771 -4.109 1.00 54.31 154 GLU D N 1
ATOM 5638 C CA . GLU D 1 154 ? 5.188 -26.924 -2.908 1.00 53.54 154 GLU D CA 1
ATOM 5639 C C . GLU D 1 154 ? 6.619 -27.308 -3.233 1.00 50.40 154 GLU D C 1
ATOM 5640 O O . GLU D 1 154 ? 6.904 -27.845 -4.292 1.00 51.53 154 GLU D O 1
ATOM 5646 N N . ASP D 1 155 ? 7.512 -27.034 -2.296 1.00 47.28 155 ASP D N 1
ATOM 5647 C CA . ASP D 1 155 ? 8.910 -27.424 -2.415 1.00 47.24 155 ASP D CA 1
ATOM 5648 C C . ASP D 1 155 ? 9.542 -27.350 -1.018 1.00 50.23 155 ASP D C 1
ATOM 5649 O O . ASP D 1 155 ? 8.881 -27.023 -0.018 1.00 53.08 155 ASP D O 1
ATOM 5654 N N . VAL D 1 156 ? 10.810 -27.701 -0.936 1.00 48.27 156 VAL D N 1
ATOM 5655 C CA . VAL D 1 156 ? 11.506 -27.733 0.338 1.00 51.06 156 VAL D CA 1
ATOM 5656 C C . VAL D 1 156 ? 12.795 -26.948 0.170 1.00 52.14 156 VAL D C 1
ATOM 5657 O O . VAL D 1 156 ? 13.535 -27.135 -0.838 1.00 40.43 156 VAL D O 1
ATOM 5661 N N . LEU D 1 157 ? 13.064 -26.079 1.142 1.00 49.57 157 LEU D N 1
ATOM 5662 C CA . LEU D 1 157 ? 14.228 -25.197 1.051 1.00 53.14 157 LEU D CA 1
ATOM 5663 C C . LEU D 1 157 ? 15.122 -25.493 2.213 1.00 49.41 157 LEU D C 1
ATOM 5664 O O . LEU D 1 157 ? 14.682 -25.478 3.346 1.00 45.19 157 LEU D O 1
ATOM 5669 N N . ASN D 1 158 ? 16.369 -25.784 1.911 1.00 47.98 158 ASN D N 1
ATOM 5670 C CA . ASN D 1 158 ? 17.306 -26.087 2.943 1.00 51.30 158 ASN D CA 1
ATOM 5671 C C . ASN D 1 158 ? 18.140 -24.908 3.267 1.00 49.07 158 ASN D C 1
ATOM 5672 O O . ASN D 1 158 ? 18.116 -23.923 2.558 1.00 56.08 158 ASN D O 1
ATOM 5677 N N . GLU D 1 159 ? 18.894 -25.046 4.337 1.00 45.07 159 GLU D N 1
ATOM 5678 C CA . GLU D 1 159 ? 19.800 -24.055 4.759 1.00 45.74 159 GLU D CA 1
ATOM 5679 C C . GLU D 1 159 ? 20.598 -23.568 3.562 1.00 45.35 159 GLU D C 1
ATOM 5680 O O . GLU D 1 159 ? 21.265 -24.344 2.860 1.00 45.04 159 GLU D O 1
ATOM 5686 N N . GLY D 1 160 ? 20.541 -22.262 3.322 1.00 44.13 160 GLY D N 1
ATOM 5687 C CA . GLY D 1 160 ? 21.366 -21.647 2.270 1.00 41.73 160 GLY D CA 1
ATOM 5688 C C . GLY D 1 160 ? 20.690 -21.544 0.916 1.00 38.74 160 GLY D C 1
ATOM 5689 O O . GLY D 1 160 ? 21.204 -20.875 0.023 1.00 36.83 160 GLY D O 1
ATOM 5690 N N . ASP D 1 161 ? 19.540 -22.203 0.775 1.00 35.53 161 ASP D N 1
ATOM 5691 C CA . ASP D 1 161 ? 18.674 -22.005 -0.349 1.00 37.87 161 ASP D CA 1
ATOM 5692 C C . ASP D 1 161 ? 17.922 -20.696 -0.212 1.00 40.72 161 ASP D C 1
ATOM 5693 O O . ASP D 1 161 ? 17.803 -20.150 0.884 1.00 47.40 161 ASP D O 1
ATOM 5698 N N . SER D 1 162 ? 17.383 -20.207 -1.319 1.00 41.81 162 SER D N 1
ATOM 5699 C CA . SER D 1 162 ? 16.640 -18.951 -1.315 1.00 39.48 162 SER D CA 1
ATOM 5700 C C . SER D 1 162 ? 15.505 -18.981 -2.340 1.00 37.29 162 SER D C 1
ATOM 5701 O O . SER D 1 162 ? 15.475 -19.831 -3.221 1.00 35.85 162 SER D O 1
ATOM 5704 N N . ILE D 1 163 ? 14.553 -18.073 -2.205 1.00 35.13 163 ILE D N 1
ATOM 5705 C CA . ILE D 1 163 ? 13.441 -18.033 -3.137 1.00 35.98 163 ILE D CA 1
ATOM 5706 C C . ILE D 1 163 ? 12.962 -16.618 -3.397 1.00 38.76 163 ILE D C 1
ATOM 5707 O O . ILE D 1 163 ? 12.977 -15.792 -2.494 1.00 35.12 163 ILE D O 1
ATOM 5712 N N . PHE D 1 164 ? 12.575 -16.343 -4.652 1.00 37.60 164 PHE D N 1
ATOM 5713 C CA . PHE D 1 164 ? 12.017 -15.054 -5.046 1.00 33.13 164 PHE D CA 1
ATOM 5714 C C . PHE D 1 164 ? 10.539 -15.260 -5.319 1.00 33.23 164 PHE D C 1
ATOM 5715 O O . PHE D 1 164 ? 10.171 -16.228 -5.957 1.00 35.98 164 PHE D O 1
ATOM 5723 N N . ILE D 1 165 ? 9.710 -14.370 -4.804 1.00 34.13 165 ILE D N 1
ATOM 5724 C CA . ILE D 1 165 ? 8.265 -14.452 -4.953 1.00 39.75 165 ILE D CA 1
ATOM 5725 C C . ILE D 1 165 ? 7.684 -13.177 -5.566 1.00 40.40 165 ILE D C 1
ATOM 5726 O O . ILE D 1 165 ? 7.773 -12.090 -5.009 1.00 41.75 165 ILE D O 1
ATOM 5731 N N . LEU D 1 166 ? 7.030 -13.357 -6.688 1.00 40.01 166 LEU D N 1
ATOM 5732 C CA . LEU D 1 166 ? 6.440 -12.291 -7.436 1.00 39.61 166 LEU D CA 1
ATOM 5733 C C . LEU D 1 166 ? 5.295 -11.661 -6.642 1.00 38.95 166 LEU D C 1
ATOM 5734 O O . LEU D 1 166 ? 4.618 -12.327 -5.853 1.00 38.70 166 LEU D O 1
ATOM 5739 N N . PRO D 1 167 ? 5.027 -10.384 -6.873 1.00 40.01 167 PRO D N 1
ATOM 5740 C CA . PRO D 1 167 ? 3.952 -9.739 -6.119 1.00 41.76 167 PRO D CA 1
ATOM 5741 C C . PRO D 1 167 ? 2.591 -10.416 -6.227 1.00 43.20 167 PRO D C 1
ATOM 5742 O O . PRO D 1 167 ? 2.234 -10.934 -7.282 1.00 41.52 167 PRO D O 1
ATOM 5746 N N . ASN D 1 168 ? 1.880 -10.440 -5.114 1.00 44.96 168 ASN D N 1
ATOM 5747 C CA . ASN D 1 168 ? 0.546 -11.043 -5.001 1.00 47.11 168 ASN D CA 1
ATOM 5748 C C . ASN D 1 168 ? 0.451 -12.566 -5.158 1.00 48.45 168 ASN D C 1
ATOM 5749 O O . ASN D 1 168 ? -0.650 -13.091 -5.224 1.00 54.66 168 ASN D O 1
ATOM 5754 N N . VAL D 1 169 ? 1.572 -13.275 -5.201 1.00 45.50 169 VAL D N 1
ATOM 5755 C CA . VAL D 1 169 ? 1.530 -14.713 -5.127 1.00 43.53 169 VAL D CA 1
ATOM 5756 C C . VAL D 1 169 ? 1.372 -15.104 -3.660 1.00 47.98 169 VAL D C 1
ATOM 5757 O O . VAL D 1 169 ? 2.245 -14.789 -2.845 1.00 47.04 169 VAL D O 1
ATOM 5761 N N . PRO D 1 170 ? 0.266 -15.808 -3.304 1.00 47.89 170 PRO D N 1
ATOM 5762 C CA . PRO D 1 170 ? 0.028 -16.239 -1.911 1.00 45.88 170 PRO D CA 1
ATOM 5763 C C . PRO D 1 170 ? 0.997 -17.313 -1.485 1.00 43.06 170 PRO D C 1
ATOM 5764 O O . PRO D 1 170 ? 1.340 -18.166 -2.304 1.00 46.00 170 PRO D O 1
ATOM 5768 N N . HIS D 1 171 ? 1.459 -17.270 -0.236 1.00 38.79 171 HIS D N 1
ATOM 5769 C CA . HIS D 1 171 ? 2.511 -18.196 0.177 1.00 39.13 171 HIS D CA 1
ATOM 5770 C C . HIS D 1 171 ? 2.535 -18.519 1.672 1.00 36.08 171 HIS D C 1
ATOM 5771 O O . HIS D 1 171 ? 1.965 -17.793 2.485 1.00 40.50 171 HIS D O 1
ATOM 5778 N N . SER D 1 172 ? 3.215 -19.616 1.996 1.00 35.08 172 SER D N 1
ATOM 5779 C CA . SER D 1 172 ? 3.356 -20.086 3.349 1.00 39.87 172 SER D CA 1
ATOM 5780 C C . SER D 1 172 ? 4.710 -20.717 3.531 1.00 39.61 172 SER D C 1
ATOM 5781 O O . SER D 1 172 ? 5.142 -21.515 2.687 1.00 40.36 172 SER D O 1
ATOM 5784 N N . PHE D 1 173 ? 5.342 -20.414 4.658 1.00 37.01 173 PHE D N 1
ATOM 5785 C CA . PHE D 1 173 ? 6.554 -21.100 5.047 1.00 43.43 173 PHE D CA 1
ATOM 5786 C C . PHE D 1 173 ? 6.353 -21.841 6.379 1.00 44.48 173 PHE D C 1
ATOM 5787 O O . PHE D 1 173 ? 5.879 -21.247 7.348 1.00 46.99 173 PHE D O 1
ATOM 5795 N N . THR D 1 174 ? 6.665 -23.147 6.397 1.00 42.93 174 THR D N 1
ATOM 5796 C CA . THR D 1 174 ? 6.459 -24.002 7.583 1.00 41.15 174 THR D CA 1
ATOM 5797 C C . THR D 1 174 ? 7.620 -24.954 7.697 1.00 43.68 174 THR D C 1
ATOM 5798 O O . THR D 1 174 ? 8.411 -25.070 6.758 1.00 41.03 174 THR D O 1
ATOM 5802 N N . ASN D 1 175 ? 7.711 -25.644 8.837 1.00 45.71 175 ASN D N 1
ATOM 5803 C CA . ASN D 1 175 ? 8.751 -26.623 9.037 1.00 46.11 175 ASN D CA 1
ATOM 5804 C C . ASN D 1 175 ? 8.500 -27.907 8.272 1.00 50.28 175 ASN D C 1
ATOM 5805 O O . ASN D 1 175 ? 7.416 -28.469 8.304 1.00 50.13 175 ASN D O 1
ATOM 5810 N N . HIS D 1 176 ? 9.528 -28.358 7.576 1.00 57.44 176 HIS D N 1
ATOM 5811 C CA . HIS D 1 176 ? 9.421 -29.540 6.763 1.00 63.12 176 HIS D CA 1
ATOM 5812 C C . HIS D 1 176 ? 9.314 -30.748 7.668 1.00 74.00 176 HIS D C 1
ATOM 5813 O O . HIS D 1 176 ? 8.512 -31.649 7.414 1.00 86.54 176 HIS D O 1
ATOM 5820 N N . VAL D 1 177 ? 10.137 -30.760 8.716 1.00 76.13 177 VAL D N 1
ATOM 5821 C CA . VAL D 1 177 ? 10.324 -31.942 9.538 1.00 74.65 177 VAL D CA 1
ATOM 5822 C C . VAL D 1 177 ? 9.203 -32.156 10.558 1.00 83.97 177 VAL D C 1
ATOM 5823 O O . VAL D 1 177 ? 8.701 -33.273 10.670 1.00 99.28 177 VAL D O 1
ATOM 5827 N N . GLY D 1 178 ? 8.766 -31.128 11.269 1.00 84.37 178 GLY D N 1
ATOM 5828 C CA . GLY D 1 178 ? 7.694 -31.338 12.255 1.00 85.17 178 GLY D CA 1
ATOM 5829 C C . GLY D 1 178 ? 8.327 -31.483 13.626 1.00 89.07 178 GLY D C 1
ATOM 5830 O O . GLY D 1 178 ? 9.049 -32.457 13.903 1.00 77.24 178 GLY D O 1
ATOM 5831 N N . GLY D 1 179 ? 8.091 -30.500 14.485 1.00 86.43 179 GLY D N 1
ATOM 5832 C CA . GLY D 1 179 ? 8.810 -30.421 15.756 1.00 83.46 179 GLY D CA 1
ATOM 5833 C C . GLY D 1 179 ? 10.200 -29.808 15.634 1.00 80.28 179 GLY D C 1
ATOM 5834 O O . GLY D 1 179 ? 10.701 -29.244 16.600 1.00 70.41 179 GLY D O 1
ATOM 5835 N N . ALA D 1 180 ? 10.825 -29.908 14.456 1.00 79.73 180 ALA D N 1
ATOM 5836 C CA . ALA D 1 180 ? 12.011 -29.091 14.140 1.00 77.40 180 ALA D CA 1
ATOM 5837 C C . ALA D 1 180 ? 11.564 -27.631 14.044 1.00 73.48 180 ALA D C 1
ATOM 5838 O O . ALA D 1 180 ? 10.391 -27.350 13.788 1.00 63.16 180 ALA D O 1
ATOM 5840 N N . LYS D 1 181 ? 12.480 -26.702 14.282 1.00 70.04 181 LYS D N 1
ATOM 5841 C CA . LYS D 1 181 ? 12.117 -25.292 14.249 1.00 70.70 181 LYS D CA 1
ATOM 5842 C C . LYS D 1 181 ? 13.111 -24.464 13.471 1.00 64.93 181 LYS D C 1
ATOM 5843 O O . LYS D 1 181 ? 14.225 -24.207 13.923 1.00 61.04 181 LYS D O 1
ATOM 5849 N N . SER D 1 182 ? 12.683 -24.096 12.264 1.00 62.54 182 SER D N 1
ATOM 5850 C CA . SER D 1 182 ? 13.525 -23.455 11.278 1.00 55.12 182 SER D CA 1
ATOM 5851 C C . SER D 1 182 ? 13.464 -21.925 11.387 1.00 48.92 182 SER D C 1
ATOM 5852 O O . SER D 1 182 ? 12.552 -21.357 11.988 1.00 40.28 182 SER D O 1
ATOM 5855 N N . GLU D 1 183 ? 14.450 -21.294 10.767 1.00 47.06 183 GLU D N 1
ATOM 5856 C CA . GLU D 1 183 ? 14.575 -19.858 10.723 1.00 45.83 183 GLU D CA 1
ATOM 5857 C C . GLU D 1 183 ? 14.799 -19.417 9.277 1.00 44.12 183 GLU D C 1
ATOM 5858 O O . GLU D 1 183 ? 15.625 -19.990 8.549 1.00 42.85 183 GLU D O 1
ATOM 5864 N N . ILE D 1 184 ? 14.072 -18.379 8.879 1.00 40.77 184 ILE D N 1
ATOM 5865 C CA . ILE D 1 184 ? 14.288 -17.712 7.610 1.00 38.26 184 ILE D CA 1
ATOM 5866 C C . ILE D 1 184 ? 14.448 -16.198 7.768 1.00 39.92 184 ILE D C 1
ATOM 5867 O O . ILE D 1 184 ? 14.032 -15.617 8.749 1.00 36.24 184 ILE D O 1
ATOM 5872 N N . ILE D 1 185 ? 15.054 -15.594 6.752 1.00 41.50 185 ILE D N 1
ATOM 5873 C CA . ILE D 1 185 ? 15.130 -14.170 6.587 1.00 41.33 185 ILE D CA 1
ATOM 5874 C C . ILE D 1 185 ? 14.253 -13.837 5.413 1.00 35.98 185 ILE D C 1
ATOM 5875 O O . ILE D 1 185 ? 14.335 -14.477 4.385 1.00 38.33 185 ILE D O 1
ATOM 5880 N N . ALA D 1 186 ? 13.435 -12.812 5.536 1.00 31.99 186 ALA D N 1
ATOM 5881 C CA . ALA D 1 186 ? 12.535 -12.442 4.447 1.00 31.21 186 ALA D CA 1
ATOM 5882 C C . ALA D 1 186 ? 12.612 -10.954 4.186 1.00 30.83 186 ALA D C 1
ATOM 5883 O O . ALA D 1 186 ? 12.514 -10.179 5.116 1.00 34.71 186 ALA D O 1
ATOM 5885 N N . ILE D 1 187 ? 12.864 -10.560 2.943 1.00 31.93 187 ILE D N 1
ATOM 5886 C CA . ILE D 1 187 ? 12.999 -9.156 2.597 1.00 33.26 187 ILE D CA 1
ATOM 5887 C C . ILE D 1 187 ? 11.926 -8.804 1.606 1.00 32.78 187 ILE D C 1
ATOM 5888 O O . ILE D 1 187 ? 11.920 -9.329 0.520 1.00 31.35 187 ILE D O 1
ATOM 5893 N N . ASN D 1 188 ? 11.009 -7.943 1.991 1.00 32.55 188 ASN D N 1
ATOM 5894 C CA . ASN D 1 188 ? 10.063 -7.375 1.041 1.00 32.92 188 ASN D CA 1
ATOM 5895 C C . ASN D 1 188 ? 10.554 -5.999 0.679 1.00 33.34 188 ASN D C 1
ATOM 5896 O O . ASN D 1 188 ? 11.075 -5.266 1.548 1.00 29.93 188 ASN D O 1
ATOM 5901 N N . TYR D 1 189 ? 10.429 -5.660 -0.600 1.00 34.51 189 TYR D N 1
ATOM 5902 C CA . TYR D 1 189 ? 10.967 -4.426 -1.112 1.00 34.60 189 TYR D CA 1
ATOM 5903 C C . TYR D 1 189 ? 10.218 -4.011 -2.348 1.00 39.37 189 TYR D C 1
ATOM 5904 O O . TYR D 1 189 ? 9.443 -4.806 -2.920 1.00 40.61 189 TYR D O 1
ATOM 5913 N N . GLY D 1 190 ? 10.389 -2.726 -2.694 1.00 46.98 190 GLY D N 1
ATOM 5914 C CA . GLY D 1 190 ? 10.007 -2.178 -4.024 1.00 50.72 190 GLY D CA 1
ATOM 5915 C C . GLY D 1 190 ? 8.581 -2.367 -4.540 1.00 48.58 190 GLY D C 1
ATOM 5916 O O . GLY D 1 190 ? 7.627 -2.193 -3.788 1.00 43.25 190 GLY D O 1
#

Secondary structure (DSSP, 8-state):
--EEEEHHHHHHHHHHTT--GGGS-S-EE-SSEEEESSHHHHHHHHHHHT--GGGGTTT-SPP--BTTEEEE-TTSS-EEEEESSS-EEEEEEE----TT-TT-EEEEEEE---TTSPP------SSEEEEEEEESEEEEEEE-GGG-EEEEEEETT-EEEE-TT--EEEEESSSS---EEEEEEE-/-EEEEHHHHHHHHHHTT--GGGSTT-EE-SSEEEESHHHHHHHHHHHHT--GGGGTTT-SPP--BTTEEEE-TTSS-EEEEEETTEEEEEEEE----TT-TT-EEEEEEE---TTSPP------SSEEEEEEEESEEEEEEE-GGG-EEEEEEETT-EEEE-TT--EEEEESSTT---EEEEEEE-/-EEEEHHHHHHHHHHTT--GGGS-S-EE-SSEEEESHHHHHHHHHHHTT--GGGGTTT-SPP--BTTEEEE-TTSS-EEEEEETTEEEEEEEE----TT-TT-EEEEEEE---TTSPP------SSEEEEEEEESEEEEEEE-GGG-EEEEEEETT-EEEE-TT--EEEEESSSS---EEEEEEE-/-EEEEHHHHHHHHHHTT--GGGSSS-EE-SSEEEESHHHHHHHHHHHHT--GGGGTTT-SPP--BTTEEEE-TTSS-EEEEEETTEEEEEEEE----TT-TT-EEEEEEE---TTSPP------SSEEEEEEEESEEEEEEE-GGG-EEEEEEETT-EEEE-TT--EEEEESSSS---EEEEEEE-

B-factor: mean 48.46, std 17.44, range [20.93, 131.94]

Organism: Pseudomonas syringae (NCBI:txid317)

InterPro domains:
  IPR011051 RmlC-like cupin domain superfamily [SSF51182] (68-188)
  IPR013096 Cupin 2, conserved barrel [PF07883] (128-176)
  IPR014710 RmlC-like jelly roll fold [G3DSA:2.60.120.10] (69-190)

Solvent-accessible surface area: 32329 Å² total; per-residue (Å²): 233,90,2,33,4,20,40,81,37,0,68,56,17,0,58,59,1,45,10,65,25,123,38,11,157,104,19,200,92,63,91,98,64,0,69,1,116,15,33,133,28,0,82,75,11,2,142,116,2,9,2,22,8,7,48,1,9,64,68,84,30,155,52,40,24,114,39,12,4,56,45,26,100,87,92,64,52,35,98,49,91,24,110,65,41,76,9,70,1,10,8,10,3,19,7,1,20,0,8,68,13,42,34,0,6,0,4,18,8,29,0,38,1,16,88,157,81,70,64,72,58,43,69,20,46,57,27,84,11,2,0,5,0,24,111,31,19,0,30,0,35,12,32,15,86,127,128,105,96,79,93,46,34,0,75,86,2,8,1,0,0,1,61,42,97,17,30,7,0,5,5,1,70,105,26,64,43,108,1,16,1,1,3,3,9,2,77,142,7,44,5,24,42,82,39,0,68,56,18,0,59,62,1,43,11,69,22,151,42,13,153,120,25,200,91,59,92,99,62,0,70,0,120,25,38,133,37,0,80,77,12,3,145,120,2,9,2,20,7,7,52,1,14,67,70,82,54,165,51,45,24,109,31,13,4,55,47,25,101,92,92,64,49,37,99,46,93,25,112,37,65,74,10,68,1,9,8,10,4,19,7,1,19,0,19,72,21,42,35,0,7,0,3,20,9,29,0,40,1,15,91,150,76,69,64,73,58,42,70,19,47,58,30,80,12,1,0,11,0,24,113,32,20,0,30,0,34,6,31,16,84,128,126,91,93,59,93,44,34,0,76,83,5,7,1,0,0,1,66,37,99,16,29,6,0,6,5,2,74,84,39,69,46,120,1,16,1,2,2,4,8,0,78,125,7,44,5,18,43,81,42,0,69,56,18,0,58,64,1,42,8,58,21,129,39,10,171,103,24,143,90,59,92,100,63,0,48,0,106,24,42,134,25,0,85,67,10,4,120,120,3,14,5,23,15,7,54,1,12,66,71,77,47,164,51,43,22,111,31,14,3,55,45,26,104,90,90,63,51,43,104,52,92,25,112,38,63,74,10,70,1,10,7,8,2,19,8,1,21,0,15,63,11,35,34,0,6,0,3,21,8,31,0,41,1,21,90,164,78,70,64,72,58,42,70,19,48,57,29,81,11,1,0,5,0,23,112,33,17,0,31,0,36,15,31,16,85,129,127,90,96,59,93,46,35,0,75,82,2,6,1,0,0,2,62,43,98,17,30,6,0,5,5,0,70,104,36,67,42,109,1,16,1,1,3,3,9,2,76,122,5,42,5,13,42,83,42,0,67,55,18,0,58,65,0,45,8,59,15,151,56,13,134,124,24,169,84,71,86,89,62,0,57,1,117,14,19,136,28,0,69,80,14,2,94,120,3,7,3,24,10,7,58,1,8,66,69,77,44,162,51,45,27,89,28,11,1,53,43,25,97,137,88,63,49,43,97,57,91,25,114,38,64,74,9,70,0,11,9,7,4,17,7,1,20,0,12,64,11,34,35,0,6,0,3,21,8,24,0,45,1,17,89,156,78,70,64,71,57,42,70,19,50,60,29,80,10,1,0,6,0,22,113,32,21,0,28,0,34,13,32,15,84,128,126,104,98,78,92,44,34,0,76,84,3,7,1,0,1,1,65,38,98,17,30,7,0,5,6,1,74,103,28,71,42,108,0,24,2,3,4,3,10,2,69

Sequence (745 aa):
RTLAVGKAHLEALLATRKMTLEHLQDVRHDATQVYFDGLEHLQNVAQYLAIPLSEFFVGQTQSDLDDGVKIARRNGGFKREEIRGGVHYYTYEHLVTTNQDPGLMALRLDLHSDDEQQPLRLNGGHGSREIVYVTRGAVRVRWVGDNDELKEDVLNEGDSIFILPNVPHSFTNHVGGAKSEIIAINYGTLAVGKAHLEALLATRKMTLEHLQDVRHDATQVYFDGLEHLQNVAQYLAIPLSEFFVGQTQSDLDDGVKIARRNGGFKREEIRGGVHYYTYEHLVTTNQDPGLMALRLDLHSDDEQPLRLNGGHGSREIVYVTRGAVRVRWVGDNDELKEDVLNEGDSIFILPNVPHSFTNHVGGAKSEIIAINYGTLAVGKAHLEALLATRKMTLEHLQDVRHDATQVYFDGLEEHLQNVAQQYLAIPLSEFFVGQTQSDLDDGVKIARRNGGFKREEIRGGVHYYTYEHLVTTNQDPGLMALRLDLHSDDEQPLRLNGGHGSREIVYVTRGAVRVRWVGDNDELKEDVLNEGDSIFILPNVPHSFTNHVGGAKSEIIAINYGTLAVGKAHLEALLATRKMTTLEHLQDVRHDATQVYFDGLEHLQNVAQYLAIPLSEFFVGQTQSDLDDGVKIARRNGGFKREEIRGGVHYYTYEHLVTTNQDPGLMALRLDLHSDDEQPLRLNGGHGSREIVYVTRGAVRVRWVGDNDELKEDVLNEGDSIFILPNVPHSFTNHVGGAKSEIIAINYG

CATH classification: 2.60.120.10

Foldseek 3Di:
DKDKFFQVQVQVLQVVQPHGCVVVPPWDDDPTIIIAPDDVRLCVVCVVSVHDSVSSCVPPDDWPDDPPHDAFDVVRDDWDWDAAPNRGAKIWDFGDATPVFNQKTKTKIKGDAEDVDDDDWDQFAQWKKKKAWQDAKKKKWWQDPPRDIDIDIAHHGGMDIDDGRIIMGIHHHPGPDMTMMMMITHD/DDKFFQVQVQVLQVVQPHGPVPDDDWDDDPTIIDAPDDVRLCVVCVVSVHHSVSSCVVPDDWPDDPPDDADDVVRDDWDWDAAPRRGAKIWDFGDATPVFNQKTKTKIKGQDEDVDDDDWDQFAQWKKKKAWQWAKKKKWWQDPPRDIDIDMAHHGGMDIDDGRIIMGIHHHDHPDMTMMMMITGD/DDKFFQVQVQVLQVVQPHGVVVVPPWDDDPTIIDAPDDVRLCVVCVVSVHHSVSSCVVPDDWPADPPHDADDVVRDDWDFDAAPNRGAKIWDFGDDTPVFNQKTKTKIKGDAEPVDDDDWDQFAQWKKKKAWQDAKKKKWWQDPPRDIDIDMAHHGGMDIDHGRIIMGIHHHPPPDMTMMMMITGD/DDKFWQVQVQVLQVVQPHGVVPDDDWDDDPTIIDAPDDVRLCVVCVVSVHHSVSRCVVVDDWPDDPPHDAFDVVRDDWDWDAAPNRGAWIWDFGDDTPVFNQKTKTKIKGDDEDVDDDDWDQFAQWKKKKAWQAAKKKKWWQDPPRDIDIDMAHHGGMDIDHGRIIMGIHHHPGPDMTMMMMITHD

Radius of gyration: 29.16 Å; Cα contacts (8 Å, |Δi|>4): 1727; chains: 4; bounding box: 70×77×68 Å

Nearest PDB structures (foldseek):
  5u55-assembly1_B  TM=9.935E-01  e=1.846E-36  Pseudomonas syringae
  5u5d-assembly1_D  TM=9.952E-01  e=3.251E-33  Pseudomonas syringae
  5u57-assembly1_D  TM=9.894E-01  e=9.461E-31  Pseudomonas syringae
  5u58-assembly1_C  TM=9.946E-01  e=1.780E-28  Pseudomonas syringae
  1zz9-assembly1_A-2  TM=7.244E-01  e=1.361E-14  Streptomyces wedmorensis